Protein AF-A0AAX4NYG5-F1 (afdb_monomer)

Nearest PDB structures (foldseek):
  7kwe-assembly2_D  TM=8.861E-01  e=1.277E-18  Homo sapiens
  7l29-assembly2_D  TM=8.836E-01  e=1.907E-18  Homo sapiens
  7l28-assembly2_C  TM=8.892E-01  e=4.248E-18  Homo sapiens
  7l29-assembly1_A  TM=8.876E-01  e=4.855E-18  Homo sapiens
  7lrc-assembly1_B  TM=8.674E-01  e=3.555E-18  Homo sapiens

Radius of gyration: 40.33 Å; Cα contacts (8 Å, |Δi|>4): 1502; chains: 1; bounding box: 103×117×122 Å

InterPro domains:
  IPR002073 3'5'-cyclic nucleotide phosphodiesterase, catalytic domain [PF00233] (907-1148)
  IPR002073 3'5'-cyclic nucleotide phosphodiesterase, catalytic domain [PS51845] (809-1163)
  IPR003607 HD/PDEase domain [SM00471] (905-1083)
  IPR006059 Bacterial-type extracellular solute-binding protein [PF13416] (176-497)
  IPR023088 3'5'-cyclic nucleotide phosphodiesterase [PR00387] (903-916)
  IPR023088 3'5'-cyclic nucleotide phosphodiesterase [PR00387] (950-965)
  IPR023088 3'5'-cyclic nucleotide phosphodiesterase [PR00387] (977-993)
  IPR023088 3'5'-cyclic nucleotide phosphodiesterase [PR00387] (1065-1078)
  IPR023088 3'5'-cyclic nucleotide phosphodiesterase [PR00387] (1082-1098)
  IPR023174 3'5'-cyclic nucleotide phosphodiesterase, conserved site [PS00126] (950-961)
  IPR036971 3'5'-cyclic nucleotide phosphodiesterase, catalytic domain superfamily [G3DSA:1.10.1300.10] (832-1174)

Mean predicted aligned error: 21.29 Å

Foldseek 3Di:
DDDDDDDDDDDDDDDDDDDDDDDDDDDDDDDDDDDDDDDDDDDDDDDDPDPDPVNVVVVVVVVVLVVVVVVLVVVLVVCCVPLVVVVVVVVCVVCVVPDPPPPPDPDDDDDDDDDDDDDDPPPQQQPQALRDDDDDDDDDQAAEAEEEDEPLQVVLLVVLCVPPNQVSLCVPQVYGYDYDYDHPVCLVVVLVVLLPPPQSPHHFKYKDFQLCCLVCVVVVQFDFCQVVVVSHDVCFVVQFFPLLQQFTAAFLNTGFFFALFFWWKWKKFQQVLCVVVVHDDAQALVSLLVQQVVQAQDDSLPPPGTFFAAAEAQAFVQCNLLSLCQQCLQQAFQPFQLCAQAARLVQRQGLLVQLCVLVSLVSVLSSCCRHPCVPPNHAHLQRSQVCVLSRSHGMYMGIPLSNQLSLQVDDDPVSNVRMFIAHDHFDQWHQDPNSHDTHGADCVRRVQAPPVSTGHAIERASGHITMTGGPNDDPSSNSSVSNSRSNCSGLVRSLSSPLARSRSGHDRGPSLLPPLVDCPDPSVVSNVVRRHDSVNSVRCPVRVSCQSNRRNYYHDQNFPPSCCLSGCVANSVLSSCCSVVVDRSSRSSVRSSVSVVVVCVVSDVLRRSLSRCRSSSHDSDPQPVCVVVVVSVCVSVVSLVVSLVVVVVVVVVCCVVVVPDPPPVVVVVVQCPDLSNLVVVQVVCLVVVHQGDVVSVVVSVCVVDVVDPPPPDDPDPVVVVVVVNVDSVSVVVVVVVVPPVSPPVVPPDDDDDDDDDPPPVVVPPPDPDPVVVVVVVVVVVVVVVVVVPPVCDPVCVVLPDPVVLLVVLVVVLVCLVPPPPHRQPLQDCVNDVLSVCQLPLQRPLVVCCVVSVNLSQLSNLVSQCCDQADFAPGGSVCLCVVLQFQPVLQSVLLSSQQSQFDPPQLALHPSLLSQLLSLLSNCRGVLVLCNLLVDDSLNSVLLSVLSSQLQGNPPLDDLVLCCVVVPVQCVVVVSQLSRLVVSLSNSVSCCVVVVVRRPRCPVPDPVSVVVSSVLSSLQSSLLPPVCQCVLLVVLLVLLVPDPQSLPSAHSVDPVSSSSLSSLSSNCSSPLQQLHAQVRNVSSLVSNLVSLLVNQVVCVVVVHDRDPSNPPVDDDSLVVLLCCLVVHNCSSQVSSCSNRVSSVSSVVSSVVNNVVSVVVVVVVVVVVVVVVVVVD

Structure (mmCIF, N/CA/C/O backbone):
data_AF-A0AAX4NYG5-F1
#
_entry.id   AF-A0AAX4NYG5-F1
#
loop_
_atom_site.group_PDB
_atom_site.id
_atom_site.type_symbol
_atom_site.label_atom_id
_atom_site.label_alt_id
_atom_site.label_comp_id
_atom_site.label_asym_id
_atom_site.label_entity_id
_atom_site.label_seq_id
_atom_site.pdbx_PDB_ins_code
_atom_site.Cartn_x
_atom_site.Cartn_y
_atom_site.Cartn_z
_atom_site.occupancy
_atom_site.B_iso_or_equiv
_atom_site.auth_seq_id
_atom_site.auth_comp_id
_atom_site.auth_asym_id
_atom_site.auth_atom_id
_atom_site.pdbx_PDB_model_num
ATOM 1 N N . MET A 1 1 ? -35.342 -39.589 47.765 1.00 33.12 1 MET A N 1
ATOM 2 C CA . MET A 1 1 ? -35.856 -40.690 46.926 1.00 33.12 1 MET A CA 1
ATOM 3 C C . MET A 1 1 ? -34.761 -40.991 45.912 1.00 33.12 1 MET A C 1
ATOM 5 O O . MET A 1 1 ? -34.612 -40.239 44.966 1.00 33.12 1 MET A O 1
ATOM 9 N N . GLU A 1 2 ? -33.710 -41.704 46.315 1.00 27.30 2 GLU A N 1
ATOM 10 C CA . GLU A 1 2 ? -33.593 -43.172 46.469 1.00 27.30 2 GLU A CA 1
ATOM 11 C C . GLU A 1 2 ? -33.404 -43.911 45.137 1.00 27.30 2 GLU A C 1
ATOM 13 O O . GLU A 1 2 ? -34.274 -43.853 44.276 1.00 27.30 2 GLU A O 1
ATOM 18 N N . GLY A 1 3 ? -32.307 -44.682 45.042 1.00 27.25 3 GLY A N 1
ATOM 19 C CA . GLY A 1 3 ? -32.365 -46.004 44.405 1.00 27.25 3 GLY A CA 1
ATOM 20 C C . GLY A 1 3 ? -31.257 -46.418 43.428 1.00 27.25 3 GLY A C 1
ATOM 21 O O . GLY A 1 3 ? -31.555 -46.655 42.265 1.00 27.25 3 GLY A O 1
ATOM 22 N N . SER A 1 4 ? -30.009 -46.603 43.885 1.00 35.12 4 SER A N 1
ATOM 23 C CA . SER A 1 4 ? -29.026 -47.518 43.242 1.00 35.12 4 SER A CA 1
ATOM 24 C C . SER A 1 4 ? -29.451 -49.005 43.407 1.00 35.12 4 SER A C 1
ATOM 26 O O . SER A 1 4 ? -30.396 -49.243 44.163 1.00 35.12 4 SER A O 1
ATOM 28 N N . PRO A 1 5 ? -28.778 -50.030 42.811 1.00 49.19 5 PRO A N 1
ATOM 29 C CA . PRO A 1 5 ? -27.555 -50.570 43.443 1.00 49.19 5 PRO A CA 1
ATOM 30 C C . PRO A 1 5 ? -26.503 -51.282 42.544 1.00 49.19 5 PRO A C 1
ATOM 32 O O . PRO A 1 5 ? -26.735 -51.684 41.409 1.00 49.19 5 PRO A O 1
ATOM 35 N N . TRP A 1 6 ? -25.333 -51.447 43.172 1.00 27.31 6 TRP A N 1
ATOM 36 C CA . TRP A 1 6 ? -24.097 -52.167 42.821 1.00 27.31 6 TRP A CA 1
ATOM 37 C C . TRP A 1 6 ? -24.224 -53.712 42.753 1.00 27.31 6 TRP A C 1
ATOM 39 O O . TRP A 1 6 ? -25.286 -54.252 43.058 1.00 27.31 6 TRP A O 1
ATOM 49 N N . PRO A 1 7 ? -23.120 -54.449 42.475 1.00 44.34 7 PRO A N 1
ATOM 50 C CA . PRO A 1 7 ? -22.378 -55.069 43.597 1.00 44.34 7 PRO A CA 1
ATOM 51 C C . PRO A 1 7 ? -20.830 -55.002 43.470 1.00 44.34 7 PRO A C 1
ATOM 53 O O . PRO A 1 7 ? -20.280 -55.198 42.395 1.00 44.34 7 PRO A O 1
ATOM 56 N N . GLN A 1 8 ? -20.132 -54.550 44.530 1.00 28.45 8 GLN A N 1
ATOM 57 C CA . GLN A 1 8 ? -19.307 -55.327 45.498 1.00 28.45 8 GLN A CA 1
ATOM 58 C C . GLN A 1 8 ? -17.924 -55.793 44.975 1.00 28.45 8 GLN A C 1
ATOM 60 O O . GLN A 1 8 ? -17.844 -56.428 43.939 1.00 28.45 8 GLN A O 1
ATOM 65 N N . GLY A 1 9 ? -16.791 -55.617 45.667 1.00 26.95 9 GLY A N 1
ATOM 66 C CA . GLY A 1 9 ? -16.506 -55.011 46.968 1.00 26.95 9 GLY A CA 1
ATOM 67 C C . GLY A 1 9 ? -15.127 -55.436 47.520 1.00 26.95 9 GLY A C 1
ATOM 68 O O . GLY A 1 9 ? -14.568 -56.429 47.069 1.00 26.95 9 GLY A O 1
ATOM 69 N N . LYS A 1 10 ? -14.704 -54.719 48.582 1.00 28.62 10 LYS A N 1
ATOM 70 C CA . LYS A 1 10 ? -13.760 -55.095 49.672 1.00 28.62 10 LYS A CA 1
ATOM 71 C C . LYS A 1 10 ? -12.244 -55.100 49.349 1.00 28.62 10 LYS A C 1
ATOM 73 O O . LYS A 1 10 ? -11.841 -55.609 48.322 1.00 28.62 10 LYS A O 1
ATOM 78 N N . SER A 1 11 ? -11.328 -54.632 50.208 1.00 26.50 11 SER A N 1
ATOM 79 C CA . SER A 1 11 ? -11.422 -53.979 51.524 1.00 26.50 11 SER A CA 1
ATOM 80 C C . SER A 1 11 ? -10.050 -53.464 52.010 1.00 26.50 11 SER A C 1
ATOM 82 O O . SER A 1 11 ? -9.072 -54.190 51.896 1.00 26.50 11 SER A O 1
ATOM 84 N N . LEU A 1 12 ? -10.073 -52.294 52.666 1.00 26.70 12 LEU A N 1
ATOM 85 C CA . LEU A 1 12 ? -9.567 -52.003 54.027 1.00 26.70 12 LEU A CA 1
ATOM 86 C C . LEU A 1 12 ? -8.068 -52.123 54.399 1.00 26.70 12 LEU A C 1
ATOM 88 O O . LEU A 1 12 ? -7.486 -53.194 54.295 1.00 26.70 12 LEU A O 1
ATOM 92 N N . VAL A 1 13 ? -7.626 -51.060 55.111 1.00 27.84 13 VAL A N 1
ATOM 93 C CA . VAL A 1 13 ? -6.793 -51.073 56.349 1.00 27.84 13 VAL A CA 1
ATOM 94 C C . VAL A 1 13 ? -5.288 -51.312 56.110 1.00 27.84 13 VAL A C 1
ATOM 96 O O . VAL A 1 13 ? -4.915 -52.215 55.385 1.00 27.84 13 VAL A O 1
ATOM 99 N N . SER A 1 14 ? -4.325 -50.577 56.674 1.00 27.75 14 SER A N 1
ATOM 100 C CA . SER A 1 14 ? -4.292 -49.454 57.618 1.00 27.75 14 SER A CA 1
ATOM 101 C C . SER A 1 14 ? -2.835 -49.004 57.817 1.00 27.75 14 SER A C 1
ATOM 103 O O . SER A 1 14 ? -1.932 -49.823 57.706 1.00 27.75 14 SER A O 1
ATOM 105 N N . GLN A 1 15 ? -2.689 -47.753 58.257 1.00 27.98 15 GLN A N 1
ATOM 106 C CA . GLN A 1 15 ? -1.821 -47.300 59.353 1.00 27.98 15 GLN A CA 1
ATOM 107 C C . GLN A 1 15 ? -0.282 -47.247 59.249 1.00 27.98 15 GLN A C 1
ATOM 109 O O . GLN A 1 15 ? 0.412 -48.183 58.874 1.00 27.98 15 GLN A O 1
ATOM 114 N N . ASP A 1 16 ? 0.162 -46.103 59.780 1.00 30.33 16 ASP A N 1
ATOM 115 C CA . ASP A 1 16 ? 1.321 -45.849 60.634 1.00 30.33 16 ASP A CA 1
ATOM 116 C C . ASP A 1 16 ? 2.679 -45.505 60.005 1.00 30.33 16 ASP A C 1
ATOM 118 O O . ASP A 1 16 ? 3.533 -46.325 59.687 1.00 30.33 16 ASP A O 1
ATOM 122 N N . SER A 1 17 ? 2.849 -44.186 59.872 1.00 27.14 17 SER A N 1
ATOM 123 C CA . SER A 1 17 ? 3.836 -43.365 60.588 1.00 27.14 17 SER A CA 1
ATOM 124 C C . SER A 1 17 ? 5.069 -44.038 61.202 1.00 27.14 17 SER A C 1
ATOM 126 O O . SER A 1 17 ? 4.962 -44.877 62.090 1.00 27.14 17 SER A O 1
ATOM 128 N N . GLY A 1 18 ? 6.211 -43.397 60.943 1.00 25.97 18 GLY A N 1
ATOM 129 C CA . GLY A 1 18 ? 7.112 -43.012 62.030 1.00 25.97 18 GLY A CA 1
ATOM 130 C C . GLY A 1 18 ? 8.468 -43.702 62.036 1.00 25.97 18 GLY A C 1
ATOM 131 O O . GLY A 1 18 ? 8.611 -44.777 62.591 1.00 25.97 18 GLY A O 1
ATOM 132 N N . GLY A 1 19 ? 9.447 -43.006 61.448 1.00 24.98 19 GLY A N 1
ATOM 133 C CA . GLY A 1 19 ? 10.703 -42.592 62.085 1.00 24.98 19 GLY A CA 1
ATOM 134 C C . GLY A 1 19 ? 11.559 -43.612 62.841 1.00 24.98 19 GLY A C 1
ATOM 135 O O . GLY A 1 19 ? 11.108 -44.257 63.778 1.00 24.98 19 GLY A O 1
ATOM 136 N N . GLY A 1 20 ? 12.863 -43.586 62.556 1.00 25.31 20 GLY A N 1
ATOM 137 C CA . GLY A 1 20 ? 13.853 -43.960 63.564 1.00 25.31 20 GLY A CA 1
ATOM 138 C C . GLY A 1 20 ? 15.109 -44.635 63.039 1.00 25.31 20 GLY A C 1
ATOM 139 O O . GLY A 1 20 ? 15.237 -45.843 63.133 1.00 25.31 20 GLY A O 1
ATOM 140 N N . ASP A 1 21 ? 16.030 -43.795 62.581 1.00 26.08 21 ASP A N 1
ATOM 141 C CA . ASP A 1 21 ? 17.422 -43.755 63.034 1.00 26.08 21 ASP A CA 1
ATOM 142 C C . ASP A 1 21 ? 18.448 -44.873 62.741 1.00 26.08 21 ASP A C 1
ATOM 144 O O . ASP A 1 21 ? 18.285 -46.055 63.013 1.00 26.08 21 ASP A O 1
ATOM 148 N N . MET A 1 22 ? 19.612 -44.338 62.357 1.00 26.86 22 MET A N 1
ATOM 149 C CA . MET A 1 22 ? 20.969 -44.705 62.759 1.00 26.86 22 MET A CA 1
ATOM 150 C C . MET A 1 22 ? 21.704 -45.946 62.210 1.00 26.86 22 MET A C 1
ATOM 152 O O . MET A 1 22 ? 21.382 -47.105 62.443 1.00 26.86 22 MET A O 1
ATOM 156 N N . THR A 1 23 ? 22.896 -45.594 61.708 1.00 27.92 23 THR A N 1
ATOM 157 C CA . THR A 1 23 ? 24.212 -46.246 61.843 1.00 27.92 23 THR A CA 1
ATOM 158 C C . THR A 1 23 ? 24.701 -47.244 60.786 1.00 27.92 23 THR A C 1
ATOM 160 O O . THR A 1 23 ? 24.073 -48.238 60.442 1.00 27.92 23 THR A O 1
ATOM 163 N N . SER A 1 24 ? 25.905 -46.902 60.313 1.00 28.52 24 SER A N 1
ATOM 164 C CA . SER A 1 24 ? 26.955 -47.640 59.598 1.00 28.52 24 SER A CA 1
ATOM 165 C C . SER A 1 24 ? 27.147 -49.089 60.090 1.00 28.52 24 SER A C 1
ATOM 167 O O . SER A 1 24 ? 26.791 -49.368 61.235 1.00 28.52 24 SER A O 1
ATOM 169 N N . PRO A 1 25 ? 27.797 -49.996 59.319 1.00 38.81 25 PRO A N 1
ATOM 170 C CA . PRO A 1 25 ? 29.265 -49.935 59.194 1.00 38.81 25 PRO A CA 1
ATOM 171 C C . PRO A 1 25 ? 29.905 -50.471 57.884 1.00 38.81 25 PRO A C 1
ATOM 173 O O . PRO A 1 25 ? 29.374 -51.326 57.186 1.00 38.81 25 PRO A O 1
ATOM 176 N N . GLU A 1 26 ? 31.081 -49.897 57.606 1.00 28.47 26 GLU A N 1
ATOM 177 C CA . GLU A 1 26 ? 32.394 -50.508 57.295 1.00 28.47 26 GLU A CA 1
ATOM 178 C C . GLU A 1 26 ? 32.602 -51.605 56.217 1.00 28.47 26 GLU A C 1
ATOM 180 O O . GLU A 1 26 ? 31.955 -52.644 56.147 1.00 28.47 26 GLU A O 1
ATOM 185 N N . THR A 1 27 ? 33.657 -51.353 55.430 1.00 34.41 27 THR A N 1
ATOM 186 C CA . THR A 1 27 ? 34.448 -52.226 54.529 1.00 34.41 27 THR A CA 1
ATOM 187 C C . THR A 1 27 ? 35.226 -53.327 55.291 1.00 34.41 27 THR A C 1
ATOM 189 O O . THR A 1 27 ? 35.339 -53.184 56.507 1.00 34.41 27 THR A O 1
ATOM 192 N N . PRO A 1 28 ? 35.861 -54.355 54.657 1.00 43.12 28 PRO A N 1
ATOM 193 C CA . PRO A 1 28 ? 37.239 -54.171 54.128 1.00 43.12 28 PRO A CA 1
ATOM 194 C C . PRO A 1 28 ? 37.740 -55.122 52.992 1.00 43.12 28 PRO A C 1
ATOM 196 O O . PRO A 1 28 ? 37.194 -56.193 52.748 1.00 43.12 28 PRO A O 1
ATOM 199 N N . ASP A 1 29 ? 38.872 -54.695 52.399 1.00 29.52 29 ASP A N 1
ATOM 200 C CA . ASP A 1 29 ? 40.092 -55.462 52.038 1.00 29.52 29 ASP A CA 1
ATOM 201 C C . ASP A 1 29 ? 40.161 -56.467 50.866 1.00 29.52 29 ASP A C 1
ATOM 203 O O . ASP A 1 29 ? 39.231 -57.207 50.583 1.00 29.52 29 ASP A O 1
ATOM 207 N N . SER A 1 30 ? 41.299 -56.661 50.177 1.00 30.86 30 SER A N 1
ATOM 208 C CA . SER A 1 30 ? 42.566 -55.919 49.987 1.00 30.86 30 SER A CA 1
ATOM 209 C C . SER A 1 30 ? 43.403 -56.643 48.899 1.00 30.86 30 SER A C 1
ATOM 211 O O . SER A 1 30 ? 43.051 -57.718 48.417 1.00 30.86 30 SER A O 1
ATOM 213 N N . THR A 1 31 ? 44.473 -55.989 48.448 1.00 33.22 31 THR A N 1
ATOM 214 C CA . THR A 1 31 ? 45.391 -56.293 47.327 1.00 33.22 31 THR A CA 1
ATOM 215 C C . THR A 1 31 ? 46.301 -57.525 47.554 1.00 33.22 31 THR A C 1
ATOM 217 O O . THR A 1 31 ? 46.280 -58.102 48.639 1.00 33.22 31 THR A O 1
ATOM 220 N N . PRO A 1 32 ? 47.111 -57.973 46.558 1.00 37.47 32 PRO A N 1
ATOM 221 C CA . PRO A 1 32 ? 48.471 -57.409 46.416 1.00 37.47 32 PRO A CA 1
ATOM 222 C C . PRO A 1 32 ? 49.047 -57.391 44.966 1.00 37.47 32 PRO A C 1
ATOM 224 O O . PRO A 1 32 ? 48.728 -58.233 44.128 1.00 37.47 32 PRO A O 1
ATOM 227 N N . GLY A 1 33 ? 49.953 -56.446 44.664 1.00 28.08 33 GLY A N 1
ATOM 228 C CA . GLY A 1 33 ? 51.009 -56.635 43.636 1.00 28.08 33 GLY A CA 1
ATOM 229 C C . GLY A 1 33 ? 52.183 -57.453 44.221 1.00 28.08 33 GLY A C 1
ATOM 230 O O . GLY A 1 33 ? 52.030 -57.921 4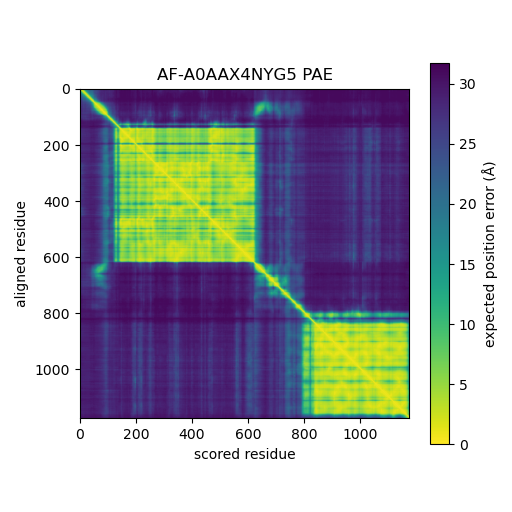5.346 1.00 28.08 33 GLY A O 1
ATOM 231 N N . PRO A 1 34 ? 53.379 -57.600 43.601 1.00 42.94 34 PRO A N 1
ATOM 232 C CA . PRO A 1 34 ? 53.910 -57.026 42.355 1.00 42.94 34 PRO A CA 1
ATOM 233 C C . PRO A 1 34 ? 54.703 -58.057 41.486 1.00 42.94 34 PRO A C 1
ATOM 235 O O . PRO A 1 34 ? 54.733 -59.246 41.778 1.00 42.94 34 PRO A O 1
ATOM 238 N N . GLY A 1 35 ? 55.429 -57.581 40.462 1.00 28.09 35 GLY A N 1
ATOM 239 C CA . GLY A 1 35 ? 56.808 -58.055 40.221 1.00 28.09 35 GLY A CA 1
ATOM 240 C C . GLY A 1 35 ? 57.064 -59.161 39.186 1.00 28.09 35 GLY A C 1
ATOM 241 O O . GLY A 1 35 ? 57.182 -60.327 39.525 1.00 28.09 35 GLY A O 1
ATOM 242 N N . ASP A 1 36 ? 57.218 -58.733 37.935 1.00 30.14 36 ASP A N 1
ATOM 243 C CA . ASP A 1 36 ? 58.339 -58.979 37.008 1.00 30.14 36 ASP A CA 1
ATOM 244 C C . ASP A 1 36 ? 59.074 -60.346 36.888 1.00 30.14 36 ASP A C 1
ATOM 246 O O . ASP A 1 36 ? 59.421 -61.040 37.839 1.00 30.14 36 ASP A O 1
ATOM 250 N N . SER A 1 37 ? 59.508 -60.581 35.645 1.00 29.38 37 SER A N 1
ATOM 251 C CA . SER A 1 37 ? 60.597 -61.450 35.181 1.00 29.38 37 SER A CA 1
ATOM 252 C C . SER A 1 37 ? 60.312 -62.930 34.840 1.00 29.38 37 SER A C 1
ATOM 254 O O . SER A 1 37 ? 60.172 -63.831 35.653 1.00 29.38 37 SER A O 1
ATOM 256 N N . GLY A 1 38 ? 60.405 -63.208 33.535 1.00 28.53 38 GLY A N 1
ATOM 257 C CA . GLY A 1 38 ? 61.610 -63.893 33.066 1.00 28.53 38 GLY A CA 1
ATOM 258 C C . GLY A 1 38 ? 61.659 -65.426 33.094 1.00 28.53 38 GLY A C 1
ATOM 259 O O . GLY A 1 38 ? 62.344 -66.023 33.906 1.00 28.53 38 GLY A O 1
ATOM 260 N N . LYS A 1 39 ? 61.199 -66.001 31.974 1.00 31.00 39 LYS A N 1
ATOM 261 C CA . LYS A 1 39 ? 61.861 -67.075 31.196 1.00 31.00 39 LYS A CA 1
ATOM 262 C C . LYS A 1 39 ? 61.791 -68.543 31.673 1.00 31.00 39 LYS A C 1
ATOM 264 O O . LYS A 1 39 ? 62.552 -68.992 32.510 1.00 31.00 39 LYS A O 1
ATOM 269 N N . ARG A 1 40 ? 61.114 -69.305 30.788 1.00 30.89 40 ARG A N 1
ATOM 270 C CA . ARG A 1 40 ? 61.580 -70.514 30.050 1.00 30.89 40 ARG A CA 1
ATOM 271 C C . ARG A 1 40 ? 61.976 -71.716 30.915 1.00 30.89 40 ARG A C 1
ATOM 273 O O . ARG A 1 40 ? 62.962 -71.678 31.622 1.00 30.89 40 ARG A O 1
ATOM 280 N N . ARG A 1 41 ? 61.424 -72.914 30.733 1.00 32.09 41 ARG A N 1
ATOM 281 C CA . ARG A 1 41 ? 61.380 -73.811 29.545 1.00 32.09 41 ARG A CA 1
ATOM 282 C C . ARG A 1 41 ? 60.914 -75.149 30.189 1.00 32.09 41 ARG A C 1
ATOM 284 O O . ARG A 1 41 ? 61.339 -75.418 31.297 1.00 32.09 41 ARG A O 1
ATOM 291 N N . LYS A 1 42 ? 60.139 -76.088 29.644 1.00 30.39 42 LYS A N 1
ATOM 292 C CA . LYS A 1 42 ? 60.080 -76.708 28.313 1.00 30.39 42 LYS A CA 1
ATOM 293 C C . LYS A 1 42 ? 59.050 -77.865 28.428 1.00 30.39 42 LYS A C 1
ATOM 295 O O . LYS A 1 42 ? 58.868 -78.399 29.514 1.00 30.39 42 LYS A O 1
ATOM 300 N N . LYS A 1 43 ? 58.562 -78.351 27.275 1.00 28.66 43 LYS A N 1
ATOM 301 C CA . LYS A 1 43 ? 58.030 -79.714 27.004 1.00 28.66 43 LYS A CA 1
ATOM 302 C C . LYS A 1 43 ? 56.508 -79.969 27.157 1.00 28.66 43 LYS A C 1
ATOM 304 O O . LYS A 1 43 ? 56.064 -80.622 28.089 1.00 28.66 43 LYS A O 1
ATOM 309 N N . ARG A 1 44 ? 55.736 -79.615 26.116 1.00 34.69 44 ARG A N 1
ATOM 310 C CA . ARG A 1 44 ? 54.696 -80.498 25.530 1.00 34.69 44 ARG A CA 1
ATOM 311 C C . ARG A 1 44 ? 54.276 -80.024 24.124 1.00 34.69 44 ARG A C 1
ATOM 313 O O . ARG A 1 44 ? 53.536 -79.065 23.954 1.00 34.69 44 ARG A O 1
ATOM 320 N N . GLU A 1 45 ? 54.825 -80.694 23.113 1.00 34.59 45 GLU A N 1
ATOM 321 C CA . GLU A 1 45 ? 54.305 -80.807 21.736 1.00 34.59 45 GLU A CA 1
ATOM 322 C C . GLU A 1 45 ? 53.036 -81.693 21.742 1.00 34.59 45 GLU A C 1
ATOM 324 O O . GLU A 1 45 ? 52.879 -82.479 22.668 1.00 34.59 45 GLU A O 1
ATOM 329 N N . ARG A 1 46 ? 52.095 -81.751 20.788 1.00 33.78 46 ARG A N 1
ATOM 330 C CA . ARG A 1 46 ? 51.785 -81.130 19.483 1.00 33.78 46 ARG A CA 1
ATOM 331 C C . ARG A 1 46 ? 50.360 -81.624 19.144 1.00 33.78 46 ARG A C 1
ATOM 333 O O . ARG A 1 46 ? 50.146 -82.831 19.154 1.00 33.78 46 ARG A O 1
ATOM 340 N N . ARG A 1 47 ? 49.433 -80.764 18.705 1.00 31.03 47 ARG A N 1
ATOM 341 C CA . ARG A 1 47 ? 48.503 -81.082 17.594 1.00 31.03 47 ARG A CA 1
ATOM 342 C C . ARG A 1 47 ? 47.889 -79.798 17.037 1.00 31.03 47 ARG A C 1
ATOM 344 O O . ARG A 1 47 ? 47.101 -79.114 17.675 1.00 31.03 47 ARG A O 1
ATOM 351 N N . LYS A 1 48 ? 48.321 -79.483 15.819 1.00 33.28 48 LYS A N 1
ATOM 352 C CA . LYS A 1 48 ? 47.844 -78.407 14.954 1.00 33.28 48 LYS A CA 1
ATOM 353 C C . LYS A 1 48 ? 46.368 -78.647 14.596 1.00 33.28 48 LYS A C 1
ATOM 355 O O . LYS A 1 48 ? 46.071 -79.661 13.972 1.00 33.28 48 LYS A O 1
ATOM 360 N N . LYS A 1 49 ? 45.480 -77.685 14.863 1.00 37.56 49 LYS A N 1
ATOM 361 C CA . LYS A 1 49 ? 44.382 -77.361 13.937 1.00 37.56 49 LYS A CA 1
ATOM 362 C C . LYS A 1 49 ? 44.809 -76.093 13.200 1.00 37.56 49 LYS A C 1
ATOM 364 O O . LYS A 1 49 ? 44.928 -75.032 13.802 1.00 37.56 49 LYS A O 1
ATOM 369 N N . ARG A 1 50 ? 45.154 -76.251 11.919 1.00 35.44 50 ARG A N 1
ATOM 370 C CA . ARG A 1 50 ? 45.428 -75.154 10.981 1.00 35.44 50 ARG A CA 1
ATOM 371 C C . ARG A 1 50 ? 44.193 -74.249 10.943 1.00 35.44 50 ARG A C 1
ATOM 373 O O . ARG A 1 50 ? 43.170 -74.671 10.418 1.00 35.44 50 ARG A O 1
ATOM 380 N N . VAL A 1 51 ? 44.305 -73.030 11.463 1.00 43.41 51 VAL A N 1
ATOM 381 C CA . VAL A 1 51 ? 43.483 -71.916 10.979 1.00 43.41 51 VAL A CA 1
ATOM 382 C C . VAL A 1 51 ? 43.984 -71.652 9.564 1.00 43.41 51 VAL A C 1
ATOM 384 O O . VAL A 1 51 ? 45.169 -71.379 9.364 1.00 43.41 51 VAL A O 1
ATOM 387 N N . THR A 1 52 ? 43.137 -71.870 8.566 1.00 48.81 52 THR A N 1
ATOM 388 C CA . THR A 1 52 ? 43.496 -71.588 7.173 1.00 48.81 52 THR A CA 1
ATOM 389 C C . THR A 1 52 ? 43.644 -70.074 6.989 1.00 48.81 52 THR A C 1
ATOM 391 O O . THR A 1 52 ? 42.987 -69.295 7.678 1.00 48.81 52 THR A O 1
ATOM 394 N N . TRP A 1 53 ? 44.497 -69.630 6.059 1.00 42.22 53 TRP A N 1
ATOM 395 C CA . TRP A 1 53 ? 44.683 -68.199 5.753 1.00 42.22 53 TRP A CA 1
ATOM 396 C C . TRP A 1 53 ? 43.364 -67.476 5.415 1.00 42.22 53 TRP A C 1
ATOM 398 O O . TRP A 1 53 ? 43.224 -66.290 5.699 1.00 42.22 53 TRP A O 1
ATOM 408 N N . GLN A 1 54 ? 42.358 -68.205 4.919 1.00 46.25 54 GLN A N 1
ATOM 409 C CA . GLN A 1 54 ? 40.986 -67.711 4.758 1.00 46.25 54 GLN A CA 1
ATOM 410 C C . GLN A 1 54 ? 40.302 -67.367 6.089 1.00 46.25 54 GLN A C 1
ATOM 412 O O . GLN A 1 54 ? 39.761 -66.277 6.221 1.00 46.25 54 GLN A O 1
ATOM 417 N N . GLN A 1 55 ? 40.379 -68.231 7.106 1.00 45.03 55 GLN A N 1
ATOM 418 C CA . GLN A 1 55 ? 39.725 -67.990 8.401 1.00 45.03 55 GLN A CA 1
ATOM 419 C C . GLN A 1 55 ? 40.333 -66.800 9.161 1.00 45.03 55 GLN A C 1
ATOM 421 O O . GLN A 1 55 ? 39.611 -66.067 9.837 1.00 45.03 55 GLN A O 1
ATOM 426 N N . ALA A 1 56 ? 41.644 -66.573 9.027 1.00 43.62 56 ALA A N 1
ATOM 427 C CA . ALA A 1 56 ? 42.303 -65.383 9.569 1.00 43.62 56 ALA A CA 1
ATOM 428 C C . ALA A 1 56 ? 41.910 -64.105 8.799 1.00 43.62 56 ALA A C 1
ATOM 430 O O . ALA A 1 56 ? 41.687 -63.061 9.414 1.00 43.62 56 ALA A O 1
ATOM 431 N N . GLY A 1 57 ? 41.755 -64.200 7.472 1.00 47.44 57 GLY A N 1
ATOM 432 C CA . GLY A 1 57 ? 41.235 -63.120 6.629 1.00 47.44 57 GLY A CA 1
ATOM 433 C C . GLY A 1 57 ? 39.792 -62.739 6.970 1.00 47.44 57 GLY A C 1
ATOM 434 O O . GLY A 1 57 ? 39.483 -61.554 7.081 1.00 47.44 57 GLY A O 1
ATOM 435 N N . ASP A 1 58 ? 38.929 -63.721 7.227 1.00 47.59 58 ASP A N 1
ATOM 436 C CA . ASP A 1 58 ? 37.520 -63.494 7.565 1.00 47.59 58 ASP A CA 1
ATOM 437 C C . ASP A 1 58 ? 37.350 -62.854 8.950 1.00 47.59 58 ASP A C 1
ATOM 439 O O . ASP A 1 58 ? 36.533 -61.947 9.121 1.00 47.59 58 ASP A O 1
ATOM 443 N N . LEU A 1 59 ? 38.162 -63.252 9.938 1.00 46.69 59 LEU A N 1
ATOM 444 C CA . LEU A 1 59 ? 38.190 -62.626 11.268 1.00 46.69 59 LEU A CA 1
ATOM 445 C C . LEU A 1 59 ? 38.724 -61.185 11.225 1.00 46.69 59 LEU A C 1
ATOM 447 O O . LEU A 1 59 ? 38.163 -60.307 11.883 1.00 46.69 59 LEU A O 1
ATOM 451 N N . ALA A 1 60 ? 39.753 -60.916 10.414 1.00 47.44 60 ALA A N 1
ATOM 452 C CA . ALA A 1 60 ? 40.271 -59.564 10.206 1.00 47.44 60 ALA A CA 1
ATOM 453 C C . ALA A 1 60 ? 39.250 -58.663 9.487 1.00 47.44 60 ALA A C 1
ATOM 455 O O . ALA A 1 60 ? 39.026 -57.526 9.910 1.00 47.44 60 ALA A O 1
ATOM 456 N N . LYS A 1 61 ? 38.556 -59.179 8.461 1.00 48.03 61 LYS A N 1
ATOM 457 C CA . LYS A 1 61 ? 37.453 -58.473 7.784 1.00 48.03 61 LYS A CA 1
ATOM 458 C C . LYS A 1 61 ? 36.295 -58.182 8.744 1.00 48.03 61 LYS A C 1
ATOM 460 O O . LYS A 1 61 ? 35.789 -57.060 8.762 1.00 48.03 61 LYS A O 1
ATOM 465 N N . LYS A 1 62 ? 35.936 -59.140 9.608 1.00 47.19 62 LYS A N 1
ATOM 466 C CA . LYS A 1 62 ? 34.891 -58.990 10.636 1.00 47.19 62 LYS A CA 1
ATOM 467 C C . LYS A 1 62 ? 35.220 -57.882 11.647 1.00 47.19 62 LYS A C 1
ATOM 469 O O . LYS A 1 62 ? 34.374 -57.031 11.912 1.00 47.19 62 LYS A O 1
ATOM 474 N N . ALA A 1 63 ? 36.463 -57.822 12.130 1.00 47.62 63 ALA A N 1
ATOM 475 C CA . ALA A 1 63 ? 36.916 -56.784 13.060 1.00 47.62 63 ALA A CA 1
ATOM 476 C C . ALA A 1 63 ? 36.971 -55.383 12.418 1.00 47.62 63 ALA A C 1
ATOM 478 O O . ALA A 1 63 ? 36.614 -54.392 13.057 1.00 47.62 63 ALA A O 1
ATOM 479 N N . VAL A 1 64 ? 37.377 -55.280 11.145 1.00 48.84 64 VAL A N 1
ATOM 480 C CA . VAL A 1 64 ? 37.413 -54.007 10.395 1.00 48.84 64 VAL A CA 1
ATOM 481 C C . VAL A 1 64 ? 36.003 -53.454 10.157 1.00 48.84 64 VAL A C 1
ATOM 483 O O . VAL A 1 64 ? 35.784 -52.245 10.277 1.00 48.84 64 VAL A O 1
ATOM 486 N N . VAL A 1 65 ? 35.039 -54.329 9.865 1.00 46.53 65 VAL A N 1
ATOM 487 C CA . VAL A 1 65 ? 33.629 -53.967 9.667 1.00 46.5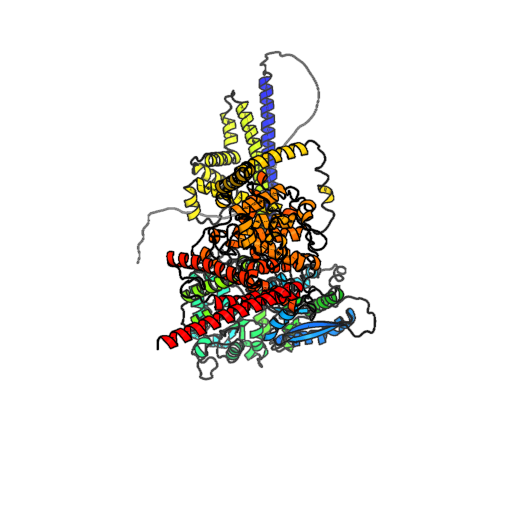3 65 VAL A CA 1
ATOM 488 C C . VAL A 1 65 ? 32.980 -53.539 10.983 1.00 46.53 65 VAL A C 1
ATOM 490 O O . VAL A 1 65 ? 32.374 -52.470 11.025 1.00 46.53 65 VAL A O 1
ATOM 493 N N . GLU A 1 66 ? 33.180 -54.276 12.081 1.00 48.44 66 GLU A N 1
ATOM 494 C CA . GLU A 1 66 ? 32.689 -53.872 13.410 1.00 48.44 66 GLU A CA 1
ATOM 495 C C . GLU A 1 66 ? 33.262 -52.519 13.858 1.00 48.44 66 GLU A C 1
ATOM 497 O O . GLU A 1 66 ? 32.531 -51.686 14.400 1.00 48.44 66 GLU A O 1
ATOM 502 N N . ARG A 1 67 ? 34.545 -52.246 13.575 1.00 50.22 67 ARG A N 1
ATOM 503 C CA . ARG A 1 67 ? 35.169 -50.940 13.855 1.00 50.22 67 ARG A CA 1
ATOM 504 C C . ARG A 1 67 ? 34.547 -49.815 13.030 1.00 50.22 67 ARG A C 1
ATOM 506 O O . ARG A 1 67 ? 34.324 -48.735 13.572 1.00 50.22 67 ARG A O 1
ATOM 513 N N . LYS A 1 68 ? 34.249 -50.051 11.745 1.00 48.62 68 LYS A N 1
ATOM 514 C CA . LYS A 1 68 ? 33.592 -49.072 10.856 1.00 48.62 68 LYS A CA 1
ATOM 515 C C . LYS A 1 68 ? 32.140 -48.809 11.256 1.00 48.62 68 LYS A C 1
ATOM 517 O O . LYS A 1 68 ? 31.738 -47.652 11.291 1.00 48.62 68 LYS A O 1
ATOM 522 N N . VAL A 1 69 ? 31.382 -49.843 11.623 1.00 47.91 69 VAL A N 1
ATOM 523 C CA . VAL A 1 69 ? 29.992 -49.705 12.091 1.00 47.91 69 VAL A CA 1
ATOM 524 C C . VAL A 1 69 ? 29.936 -48.971 13.434 1.00 47.91 69 VAL A C 1
ATOM 526 O O . VAL A 1 69 ? 29.113 -48.072 13.595 1.00 47.91 69 VAL A O 1
ATOM 529 N N . ARG A 1 70 ? 30.847 -49.267 14.375 1.00 50.38 70 ARG A N 1
ATOM 530 C CA . ARG A 1 70 ? 30.970 -48.502 15.630 1.00 50.38 70 ARG A CA 1
ATOM 531 C C . ARG A 1 70 ? 31.385 -47.050 15.392 1.00 50.38 70 ARG A C 1
ATOM 533 O O . ARG A 1 70 ? 30.789 -46.172 16.003 1.00 50.38 70 ARG A O 1
ATOM 540 N N . LYS A 1 71 ? 32.330 -46.780 14.480 1.00 48.25 71 LYS A N 1
ATOM 541 C CA . LYS A 1 71 ? 32.702 -45.405 14.092 1.00 48.25 71 LYS A CA 1
ATOM 542 C C . LYS A 1 71 ? 31.530 -44.645 13.472 1.00 48.25 71 LYS A C 1
ATOM 544 O O . LYS A 1 71 ? 31.319 -43.502 13.840 1.00 48.25 71 LYS A O 1
ATOM 549 N N . ASN A 1 72 ? 30.751 -45.271 12.588 1.00 47.19 72 ASN A N 1
ATOM 550 C CA . ASN A 1 72 ? 29.585 -44.636 11.967 1.00 47.19 72 ASN A CA 1
ATOM 551 C C . ASN A 1 72 ? 28.448 -44.406 12.977 1.00 47.19 72 ASN A C 1
ATOM 553 O O . ASN A 1 72 ? 27.796 -43.371 12.912 1.00 47.19 72 ASN A O 1
ATOM 557 N N . ARG A 1 73 ? 28.238 -45.320 13.940 1.00 47.66 73 ARG A N 1
ATOM 558 C CA . ARG A 1 73 ? 27.324 -45.100 15.076 1.00 47.66 73 ARG A CA 1
ATOM 559 C C . ARG A 1 73 ? 27.793 -43.951 15.964 1.00 47.66 73 ARG A C 1
ATOM 561 O O . ARG A 1 73 ? 26.981 -43.106 16.303 1.00 47.66 73 ARG A O 1
ATOM 568 N N . ALA A 1 74 ? 29.077 -43.904 16.311 1.00 48.91 74 ALA A N 1
ATOM 569 C CA . ALA A 1 74 ? 29.642 -42.828 17.120 1.00 48.91 74 ALA A CA 1
ATOM 570 C C . ALA A 1 74 ? 29.569 -41.476 16.399 1.00 48.91 74 ALA A C 1
ATOM 572 O O . ALA A 1 74 ? 29.240 -40.491 17.035 1.00 48.91 74 ALA A O 1
ATOM 573 N N . LEU A 1 75 ? 29.806 -41.437 15.083 1.00 45.56 75 LEU A N 1
ATOM 574 C CA . LEU A 1 75 ? 29.691 -40.229 14.262 1.00 45.56 75 LEU A CA 1
ATOM 575 C C . LEU A 1 75 ? 28.236 -39.756 14.145 1.00 45.56 75 LEU A C 1
ATOM 577 O O . LEU A 1 75 ? 27.984 -38.565 14.245 1.00 45.56 75 LEU A O 1
ATOM 581 N N . LEU A 1 76 ? 27.279 -40.680 13.996 1.00 45.38 76 LEU A N 1
ATOM 582 C CA . LEU A 1 76 ? 25.848 -40.365 14.018 1.00 45.38 76 LEU A CA 1
ATOM 583 C C . LEU A 1 76 ? 25.423 -39.822 15.390 1.00 45.38 76 LEU A C 1
ATOM 585 O O . LEU A 1 76 ? 24.707 -38.835 15.456 1.00 45.38 76 LEU A O 1
ATOM 589 N N . TRP A 1 77 ? 25.910 -40.426 16.477 1.00 47.59 77 TRP A N 1
ATOM 590 C CA . TRP A 1 77 ? 25.695 -39.921 17.833 1.00 47.59 77 TRP A CA 1
ATOM 591 C C . TRP A 1 77 ? 26.365 -38.568 18.066 1.00 47.59 77 TRP A C 1
ATOM 593 O O . TRP A 1 77 ? 25.769 -37.732 18.718 1.00 47.59 77 TRP A O 1
ATOM 603 N N . LEU A 1 78 ? 27.551 -38.318 17.508 1.00 45.53 78 LEU A N 1
ATOM 604 C CA . LEU A 1 78 ? 28.238 -37.023 17.574 1.00 45.53 78 LEU A CA 1
ATOM 605 C C . LEU A 1 78 ? 27.480 -35.940 16.801 1.00 45.53 78 LEU A C 1
ATOM 607 O O . LEU A 1 78 ? 27.364 -34.825 17.284 1.00 45.53 78 LEU A O 1
ATOM 611 N N . VAL A 1 79 ? 26.923 -36.274 15.635 1.00 46.53 79 VAL A N 1
ATOM 612 C CA . VAL A 1 79 ? 26.050 -35.375 14.867 1.00 46.53 79 VAL A CA 1
ATOM 613 C C . VAL A 1 79 ? 24.751 -35.118 15.635 1.00 46.53 79 VAL A C 1
ATOM 615 O O . VAL A 1 79 ? 24.358 -33.971 15.773 1.00 46.53 79 VAL A O 1
ATOM 618 N N . LEU A 1 80 ? 24.130 -36.140 16.227 1.00 45.69 80 LEU A N 1
ATOM 619 C CA . LEU A 1 80 ? 22.932 -35.972 17.060 1.00 45.69 80 LEU A CA 1
ATOM 620 C C . LEU A 1 80 ? 23.217 -35.247 18.390 1.00 45.69 80 LEU A C 1
ATOM 622 O O . LEU A 1 80 ? 22.347 -34.555 18.890 1.00 45.69 80 LEU A O 1
ATOM 626 N N . LEU A 1 81 ? 24.417 -35.358 18.961 1.00 45.59 81 LEU A N 1
ATOM 627 C CA . LEU A 1 81 ? 24.803 -34.679 20.207 1.00 45.59 81 LEU A CA 1
ATOM 628 C C . LEU A 1 81 ? 25.365 -33.270 19.983 1.00 45.59 81 LEU A C 1
ATOM 630 O O . LEU A 1 81 ? 25.387 -32.492 20.925 1.00 45.59 81 LEU A O 1
ATOM 634 N N . LEU A 1 82 ? 25.829 -32.927 18.778 1.00 42.06 82 LEU A N 1
ATOM 635 C CA . LEU A 1 82 ? 26.315 -31.578 18.459 1.00 42.06 82 LEU A CA 1
ATOM 636 C C . LEU A 1 82 ? 25.274 -30.751 17.709 1.00 42.06 82 LEU A C 1
ATOM 638 O O . LEU A 1 82 ? 25.098 -29.579 18.009 1.00 42.06 82 LEU A O 1
ATOM 642 N N . VAL A 1 83 ? 24.578 -31.342 16.738 1.00 45.84 83 VAL A N 1
ATOM 643 C CA . VAL A 1 83 ? 23.640 -30.613 15.876 1.00 45.84 83 VAL A CA 1
ATOM 644 C C . VAL A 1 83 ? 22.288 -30.477 16.549 1.00 45.84 83 VAL A C 1
ATOM 646 O O . VAL A 1 83 ? 21.707 -29.404 16.482 1.00 45.84 83 VAL A O 1
ATOM 649 N N . LEU A 1 84 ? 21.794 -31.508 17.240 1.00 43.47 84 LEU A N 1
ATOM 650 C CA . LEU A 1 84 ? 20.472 -31.447 17.866 1.00 43.47 84 LEU A CA 1
ATOM 651 C C . LEU A 1 84 ? 20.430 -30.436 19.023 1.00 43.47 84 LEU A C 1
ATOM 653 O O . LEU A 1 84 ? 19.495 -29.651 19.031 1.00 43.47 84 LEU A O 1
ATOM 657 N N . PRO A 1 85 ? 21.434 -30.338 19.921 1.00 42.59 85 PRO A N 1
ATOM 658 C CA . PRO A 1 85 ? 21.452 -29.310 20.961 1.00 42.59 85 PRO A CA 1
ATOM 659 C C . PRO A 1 85 ? 21.731 -27.912 20.426 1.00 42.59 85 PRO A C 1
ATOM 661 O O . PRO A 1 85 ? 21.211 -26.967 20.986 1.00 42.59 85 PRO A O 1
ATOM 664 N N . VAL A 1 86 ? 22.499 -27.754 19.342 1.00 41.06 86 VAL A N 1
ATOM 665 C CA . VAL A 1 86 ? 22.687 -26.443 18.688 1.00 41.06 86 VAL A CA 1
ATOM 666 C C . VAL A 1 86 ? 21.425 -26.024 17.938 1.00 41.06 86 VAL A C 1
ATOM 668 O O . VAL A 1 86 ? 21.074 -24.855 17.961 1.00 41.06 86 VAL A O 1
ATOM 671 N N . SER A 1 87 ? 20.697 -26.966 17.338 1.00 43.19 87 SER A N 1
ATOM 672 C CA . SER A 1 87 ? 19.408 -26.709 16.684 1.00 43.19 87 SER A CA 1
ATOM 673 C C . SER A 1 87 ? 18.316 -26.442 17.711 1.00 43.19 87 SER A C 1
ATOM 675 O O . SER A 1 87 ? 17.545 -25.520 17.516 1.00 43.19 87 SER A O 1
ATOM 677 N N . LEU A 1 88 ? 18.292 -2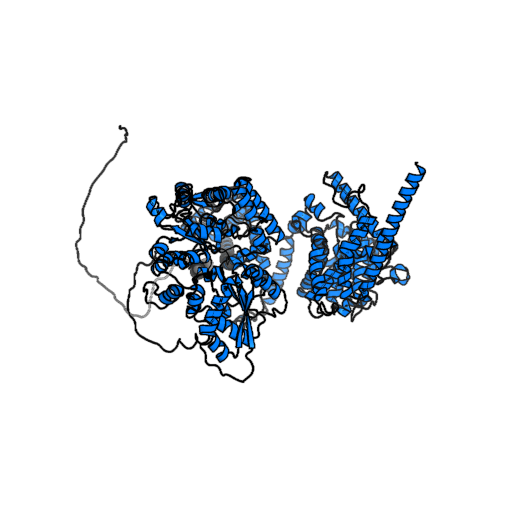7.181 18.826 1.00 41.50 88 LEU A N 1
ATOM 678 C CA . LEU A 1 88 ? 17.440 -26.925 19.989 1.00 41.50 88 LEU A CA 1
ATOM 679 C C . LEU A 1 88 ? 17.848 -25.654 20.721 1.00 41.50 88 LEU A C 1
ATOM 681 O O . LEU A 1 88 ? 16.974 -25.024 21.272 1.00 41.50 88 LEU A O 1
ATOM 685 N N . ALA A 1 89 ? 19.120 -25.255 20.729 1.00 37.97 89 ALA A N 1
ATOM 686 C CA . ALA A 1 89 ? 19.563 -23.989 21.302 1.00 37.97 89 ALA A CA 1
ATOM 687 C C . ALA A 1 89 ? 19.273 -22.823 20.362 1.00 37.97 89 ALA A C 1
ATOM 689 O O . ALA A 1 89 ? 18.959 -21.759 20.853 1.00 37.97 89 ALA A O 1
ATOM 690 N N . LEU A 1 90 ? 19.325 -22.996 19.039 1.00 38.69 90 LEU A N 1
ATOM 691 C CA . LEU A 1 90 ? 18.899 -21.989 18.062 1.00 38.69 90 LEU A CA 1
ATOM 692 C C . LEU A 1 90 ? 17.374 -21.866 18.030 1.00 38.69 90 LEU A C 1
ATOM 694 O O . LEU A 1 90 ? 16.874 -20.751 18.034 1.00 38.69 90 LEU A O 1
ATOM 698 N N . LEU A 1 91 ? 16.643 -22.983 18.104 1.00 37.81 91 LEU A N 1
ATOM 699 C CA . LEU A 1 91 ? 15.197 -23.012 18.323 1.00 37.81 91 LEU A CA 1
ATOM 700 C C . LEU A 1 91 ? 14.853 -22.440 19.694 1.00 37.81 91 LEU A C 1
ATOM 702 O O . LEU A 1 91 ? 14.017 -21.567 19.759 1.00 37.81 91 LEU A O 1
ATOM 706 N N . ALA A 1 92 ? 15.528 -22.819 20.775 1.00 34.47 92 ALA A N 1
ATOM 707 C CA . ALA A 1 92 ? 15.300 -22.243 22.099 1.00 34.47 92 ALA A CA 1
ATOM 708 C C . ALA A 1 92 ? 15.807 -20.806 22.213 1.00 34.47 92 ALA A C 1
ATOM 710 O O . ALA A 1 92 ? 15.366 -20.128 23.116 1.00 34.47 92 ALA A O 1
ATOM 711 N N . ASN A 1 93 ? 16.698 -20.317 21.344 1.00 34.41 93 ASN A N 1
ATOM 712 C CA . ASN A 1 93 ? 17.077 -18.901 21.269 1.00 34.41 93 ASN A CA 1
ATOM 713 C C . ASN A 1 93 ? 16.094 -18.104 20.393 1.00 34.41 93 ASN A C 1
ATOM 715 O O . ASN A 1 93 ? 15.934 -16.911 20.604 1.00 34.41 93 ASN A O 1
ATOM 719 N N . HIS A 1 94 ? 15.403 -18.773 19.464 1.00 37.66 94 HIS A N 1
ATOM 720 C CA . HIS A 1 94 ? 14.302 -18.243 18.652 1.00 37.66 94 HIS A CA 1
ATOM 721 C C . HIS A 1 94 ? 12.953 -18.266 19.405 1.00 37.66 94 HIS A C 1
ATOM 723 O O . HIS A 1 94 ? 12.148 -17.359 19.259 1.00 37.66 94 HIS A O 1
ATOM 729 N N . TYR A 1 95 ? 12.753 -19.253 20.283 1.00 34.91 95 TYR A N 1
ATOM 730 C CA . TYR A 1 95 ? 11.615 -19.430 21.194 1.00 34.91 95 TYR A CA 1
ATOM 731 C C . TYR A 1 95 ? 11.944 -19.012 22.638 1.00 34.91 95 TYR A C 1
ATOM 733 O O . TYR A 1 95 ? 11.131 -19.220 23.536 1.00 34.91 95 TYR A O 1
ATOM 741 N N . LYS A 1 96 ? 13.113 -18.401 22.896 1.00 30.34 96 LYS A N 1
ATOM 742 C CA . LYS A 1 96 ? 13.560 -18.026 24.259 1.00 30.34 96 LYS A CA 1
ATOM 743 C C . LYS A 1 96 ? 12.658 -17.006 24.934 1.00 30.34 96 LYS A C 1
ATOM 745 O O . LYS A 1 96 ? 12.754 -16.823 26.139 1.00 30.34 96 LYS A O 1
ATOM 750 N N . HIS A 1 97 ? 11.797 -16.367 24.152 1.00 35.84 97 HIS A N 1
ATOM 751 C CA . HIS A 1 97 ? 10.806 -15.416 24.624 1.00 35.84 97 HIS A CA 1
ATOM 752 C C . HIS A 1 97 ? 9.392 -16.015 24.751 1.00 35.84 97 HIS A C 1
ATOM 754 O O . HIS A 1 97 ? 8.474 -15.270 25.061 1.00 35.84 97 HIS A O 1
ATOM 760 N N . LYS A 1 98 ? 9.181 -17.327 24.526 1.00 38.22 98 LYS A N 1
ATOM 761 C CA . LYS A 1 98 ? 7.830 -17.934 24.465 1.00 38.22 98 LYS A CA 1
ATOM 762 C C . LYS A 1 98 ? 7.591 -19.162 25.378 1.00 38.22 98 LYS A C 1
ATOM 764 O O . LYS A 1 98 ? 6.619 -19.874 25.169 1.00 38.22 98 LYS A O 1
ATOM 769 N N . LEU A 1 99 ? 8.405 -19.407 26.415 1.00 29.84 99 LEU A N 1
ATOM 770 C CA . LEU A 1 99 ? 8.070 -20.331 27.525 1.00 29.84 99 LEU A CA 1
ATOM 771 C C . LEU A 1 99 ? 8.596 -19.769 28.865 1.00 29.84 99 LEU A C 1
ATOM 773 O O . LEU A 1 99 ? 9.775 -19.410 28.922 1.00 29.84 99 LEU A O 1
ATOM 777 N N . PRO A 1 100 ? 7.790 -19.718 29.947 1.00 30.34 100 PRO A N 1
ATOM 778 C CA . PRO A 1 100 ? 8.262 -19.276 31.254 1.00 30.34 100 PRO A CA 1
ATOM 779 C C . PRO A 1 100 ? 9.222 -20.325 31.824 1.00 30.34 100 PRO A C 1
ATOM 781 O O . PRO A 1 100 ? 8.849 -21.467 32.092 1.00 30.34 100 PRO A O 1
ATOM 784 N N . LEU A 1 101 ? 10.490 -19.952 31.992 1.00 28.58 101 LEU A N 1
ATOM 785 C CA . LEU A 1 101 ? 11.554 -20.834 32.484 1.00 28.58 101 LEU A CA 1
ATOM 786 C C . LEU A 1 101 ? 11.618 -20.928 34.021 1.00 28.58 101 LEU A C 1
ATOM 788 O O . LEU A 1 101 ? 12.614 -21.411 34.555 1.00 28.58 101 LEU A O 1
ATOM 792 N N . ASP A 1 102 ? 10.542 -20.565 34.724 1.00 33.16 102 ASP A N 1
ATOM 793 C CA . ASP A 1 102 ? 10.470 -20.623 36.192 1.00 33.16 102 ASP A CA 1
ATOM 794 C C . ASP A 1 102 ? 9.968 -21.970 36.741 1.00 33.16 102 ASP A C 1
ATOM 796 O O . ASP A 1 102 ? 9.996 -22.204 37.947 1.00 33.16 102 ASP A O 1
ATOM 800 N N . PHE A 1 103 ? 9.584 -22.924 35.884 1.00 33.84 103 PHE A N 1
ATOM 801 C CA . PHE A 1 103 ? 9.054 -24.216 36.349 1.00 33.84 103 PHE A CA 1
ATOM 802 C C . PHE A 1 103 ? 10.106 -25.337 36.520 1.00 33.84 103 PHE A C 1
ATOM 804 O O . PHE A 1 103 ? 9.763 -26.438 36.945 1.00 33.84 103 PHE A O 1
ATOM 811 N N . LEU A 1 104 ? 11.395 -25.106 36.218 1.00 28.30 104 LEU A N 1
ATOM 812 C CA . LEU A 1 104 ? 12.426 -26.170 36.259 1.00 28.30 104 LEU A CA 1
ATOM 813 C C . LEU A 1 104 ? 13.613 -25.940 37.205 1.00 28.30 104 LEU A C 1
ATOM 815 O O . LEU A 1 104 ? 14.395 -26.869 37.415 1.00 28.30 104 LEU A O 1
ATOM 819 N N . TYR A 1 105 ? 13.722 -24.780 37.852 1.00 28.89 105 TYR A N 1
ATOM 820 C CA . TYR A 1 105 ? 14.699 -24.563 38.920 1.00 28.89 105 TYR A CA 1
ATOM 821 C C . TYR A 1 105 ? 14.075 -23.755 40.055 1.00 28.89 105 TYR A C 1
ATOM 823 O O . TYR A 1 105 ? 14.224 -22.544 40.131 1.00 28.89 105 TYR A O 1
ATOM 831 N N . GLY A 1 106 ? 13.412 -24.451 40.980 1.00 33.06 106 GLY A N 1
ATOM 832 C CA . GLY A 1 106 ? 13.075 -23.874 42.276 1.00 33.06 106 GLY A CA 1
ATOM 833 C C . GLY A 1 106 ? 14.354 -23.476 43.007 1.00 33.06 106 GLY A C 1
ATOM 834 O O . GLY A 1 106 ? 15.089 -24.347 43.474 1.00 33.06 106 GLY A O 1
ATOM 835 N N . ARG A 1 107 ? 14.630 -22.173 43.061 1.00 26.56 107 ARG A N 1
ATOM 836 C CA . ARG A 1 107 ? 15.537 -21.507 44.003 1.00 26.56 107 ARG A CA 1
ATOM 837 C C . ARG A 1 107 ? 15.313 -20.003 43.894 1.00 26.56 107 ARG A C 1
ATOM 839 O O . ARG A 1 107 ? 15.767 -19.392 42.933 1.00 26.56 107 ARG A O 1
ATOM 846 N N . ASP A 1 108 ? 14.691 -19.427 44.915 1.00 38.72 108 ASP A N 1
ATOM 847 C CA . ASP A 1 108 ? 14.832 -18.002 45.212 1.00 38.72 108 ASP A CA 1
ATOM 848 C C . ASP A 1 108 ? 16.320 -17.668 45.413 1.00 38.72 108 ASP A C 1
ATOM 850 O O . ASP A 1 108 ? 17.057 -18.454 46.032 1.00 38.72 108 ASP A O 1
ATOM 854 N N . PRO A 1 109 ? 16.783 -16.499 44.946 1.00 26.12 109 PRO A N 1
ATOM 855 C CA . PRO A 1 109 ? 17.839 -15.819 45.682 1.00 26.12 109 PRO A CA 1
ATOM 856 C C . PRO A 1 109 ? 17.579 -14.307 45.861 1.00 26.12 109 PRO A C 1
ATOM 858 O O . PRO A 1 109 ? 16.694 -13.732 45.234 1.00 26.12 109 PRO A O 1
ATOM 861 N N . PRO A 1 110 ? 18.323 -13.665 46.777 1.00 27.95 110 PRO A N 1
ATOM 862 C CA . PRO A 1 110 ? 17.748 -12.783 47.786 1.00 27.95 110 PRO A CA 1
ATOM 863 C C . PRO A 1 110 ? 17.951 -11.283 47.528 1.00 27.95 110 PRO A C 1
ATOM 865 O O . PRO A 1 110 ? 18.786 -10.852 46.738 1.00 27.95 110 PRO A O 1
ATOM 868 N N . LEU A 1 111 ? 17.226 -10.495 48.324 1.00 31.16 111 LEU A N 1
ATOM 869 C CA . LEU A 1 111 ? 17.503 -9.096 48.657 1.00 31.16 111 LEU A CA 1
ATOM 870 C C . LEU A 1 111 ? 18.922 -8.884 49.247 1.00 31.16 111 LEU A C 1
ATOM 872 O O . LEU A 1 111 ? 19.399 -9.716 50.019 1.00 31.16 111 LEU A O 1
ATOM 876 N N . SER A 1 112 ? 19.481 -7.682 49.004 1.00 27.45 112 SER A N 1
ATOM 877 C CA . SER A 1 112 ? 20.697 -7.030 49.578 1.00 27.45 112 SER A CA 1
ATOM 878 C C . SER A 1 112 ? 22.040 -7.413 48.911 1.00 27.45 112 SER A C 1
ATOM 880 O O . SER A 1 112 ? 22.254 -8.569 48.584 1.00 27.45 112 SER A O 1
ATOM 882 N N . HIS A 1 113 ? 23.002 -6.530 48.597 1.00 25.55 113 HIS A N 1
ATOM 883 C CA . HIS A 1 113 ? 23.498 -5.303 49.235 1.00 25.55 113 HIS A CA 1
ATOM 884 C C . HIS A 1 113 ? 24.172 -4.358 48.213 1.00 25.55 113 HIS A C 1
ATOM 886 O O . HIS A 1 113 ? 24.746 -4.790 47.217 1.00 25.55 113 HIS A O 1
ATOM 892 N N . ALA A 1 114 ? 24.153 -3.063 48.529 1.00 26.94 114 ALA A N 1
ATOM 893 C CA . ALA A 1 114 ? 24.854 -1.981 47.840 1.00 26.94 114 ALA A CA 1
ATOM 894 C C . ALA A 1 114 ? 26.390 -1.978 48.053 1.00 26.94 114 ALA A C 1
ATOM 896 O O . ALA A 1 114 ? 26.863 -2.538 49.043 1.00 26.94 114 ALA A O 1
ATOM 897 N N . SER A 1 115 ? 27.100 -1.216 47.186 1.00 24.48 115 SER A N 1
ATOM 898 C CA . SER A 1 115 ? 28.420 -0.530 47.344 1.00 24.48 115 SER A CA 1
ATOM 899 C C . SER A 1 115 ? 29.507 -0.946 46.307 1.00 24.48 115 SER A C 1
ATOM 901 O O . SER A 1 115 ? 29.417 -2.030 45.742 1.00 24.48 115 SER A O 1
ATOM 903 N N . PRO A 1 116 ? 30.528 -0.115 45.980 1.00 38.00 116 PRO A N 1
ATOM 904 C CA . PRO A 1 116 ? 30.443 0.931 44.957 1.00 38.00 116 PRO A CA 1
ATOM 905 C C . PRO A 1 116 ? 31.667 0.919 44.013 1.00 38.00 116 PRO A C 1
ATOM 907 O O . PRO A 1 116 ? 32.790 1.142 44.457 1.00 38.00 116 PRO A O 1
ATOM 910 N N . HIS A 1 117 ? 31.492 0.777 42.701 1.00 28.59 117 HIS A N 1
ATOM 911 C CA . HIS A 1 117 ? 32.534 1.160 41.733 1.00 28.59 117 HIS A CA 1
ATOM 912 C C . HIS A 1 117 ? 31.926 2.063 40.665 1.00 28.59 117 HIS A C 1
ATOM 914 O O . HIS A 1 117 ? 31.415 1.624 39.640 1.00 28.59 117 HIS A O 1
ATOM 920 N N . GLY A 1 118 ? 31.940 3.356 40.992 1.00 32.97 118 GLY A N 1
ATOM 921 C CA . GLY A 1 118 ? 31.663 4.440 40.069 1.00 32.97 118 GLY A CA 1
ATOM 922 C C . GLY A 1 118 ? 32.871 4.800 39.201 1.00 32.97 118 GLY A C 1
ATOM 923 O O . GLY A 1 118 ? 33.988 4.346 39.433 1.00 32.97 118 GLY A O 1
ATOM 924 N N . GLN A 1 119 ? 32.583 5.699 38.256 1.00 30.11 119 GLN A N 1
ATOM 925 C CA . GLN A 1 119 ? 33.501 6.557 37.489 1.00 30.11 119 GLN A CA 1
ATOM 926 C C . GLN A 1 119 ? 34.011 6.126 36.103 1.00 30.11 119 GLN A C 1
ATOM 928 O O . GLN A 1 119 ? 34.902 6.792 35.596 1.00 30.11 119 GLN A O 1
ATOM 933 N N . ALA A 1 120 ? 33.415 5.150 35.407 1.00 27.59 120 ALA A N 1
ATOM 934 C CA . ALA A 1 120 ? 33.806 4.901 34.001 1.00 27.59 120 ALA A CA 1
ATOM 935 C C . ALA A 1 120 ? 32.668 4.831 32.967 1.00 27.59 120 ALA A C 1
ATOM 937 O O . ALA A 1 120 ? 32.947 4.710 31.781 1.00 27.59 120 ALA A O 1
ATOM 938 N N . VAL A 1 121 ? 31.395 4.927 33.370 1.00 31.27 121 VAL A N 1
ATOM 939 C CA . VAL A 1 121 ? 30.256 4.722 32.443 1.00 31.27 121 VAL A CA 1
ATOM 940 C C . VAL A 1 121 ? 29.494 6.020 32.125 1.00 31.27 121 VAL A C 1
ATOM 942 O O . VAL A 1 121 ? 28.625 6.037 31.268 1.00 31.27 121 VAL A O 1
ATOM 945 N N . ARG A 1 122 ? 29.854 7.154 32.744 1.00 29.02 122 ARG A N 1
ATOM 946 C CA . ARG A 1 122 ? 29.114 8.424 32.595 1.00 29.02 122 ARG A CA 1
ATOM 947 C C . ARG A 1 122 ? 29.544 9.297 31.401 1.00 29.02 122 ARG A C 1
ATOM 949 O O . ARG A 1 122 ? 28.955 10.350 31.205 1.00 29.02 122 ARG A O 1
ATOM 956 N N . GLU A 1 123 ? 30.557 8.893 30.630 1.00 29.70 123 GLU A N 1
ATOM 957 C CA . GLU A 1 123 ? 31.135 9.713 29.543 1.00 29.70 123 GLU A CA 1
ATOM 958 C C . GLU A 1 123 ? 30.606 9.393 28.131 1.00 29.70 123 GLU A C 1
ATOM 960 O O . GLU A 1 123 ? 30.872 10.160 27.211 1.00 29.70 123 GLU A O 1
ATOM 965 N N . GLN A 1 124 ? 29.857 8.300 27.921 1.00 34.16 124 GLN A N 1
ATOM 966 C CA . GLN A 1 124 ? 29.346 7.949 26.581 1.00 34.16 124 GLN A CA 1
ATOM 967 C C . GLN A 1 124 ? 27.883 8.345 26.342 1.00 34.16 124 GLN A C 1
ATOM 969 O O . GLN A 1 124 ? 27.532 8.683 25.214 1.00 34.16 124 GLN A O 1
ATOM 974 N N . THR A 1 125 ? 27.044 8.402 27.381 1.00 34.19 125 THR A N 1
ATOM 975 C CA . THR A 1 125 ? 25.650 8.879 27.281 1.00 34.19 125 THR A CA 1
ATOM 976 C C . THR A 1 125 ? 25.562 10.371 26.923 1.00 34.19 125 THR A C 1
ATOM 978 O O . THR A 1 125 ? 24.586 10.826 26.334 1.00 34.19 125 THR A O 1
ATOM 981 N N . THR A 1 126 ? 26.606 11.134 27.248 1.00 42.50 126 THR A N 1
ATOM 982 C CA . THR A 1 126 ? 26.710 12.592 27.099 1.00 42.50 126 THR A CA 1
ATOM 983 C C . THR A 1 126 ? 27.012 13.074 25.674 1.00 42.50 126 THR A C 1
ATOM 985 O O . THR A 1 126 ? 26.877 14.262 25.407 1.00 42.50 126 THR A O 1
ATOM 988 N N . GLN A 1 127 ? 27.380 12.202 24.725 1.00 45.84 127 GLN A N 1
ATOM 989 C CA . GLN A 1 127 ? 27.793 12.660 23.385 1.00 45.84 127 GLN A CA 1
ATOM 990 C C . GLN A 1 127 ? 26.656 12.965 22.392 1.00 45.84 127 GLN A C 1
ATOM 992 O O . GLN A 1 127 ? 26.922 13.641 21.404 1.00 45.84 127 GLN A O 1
ATOM 997 N N . LEU A 1 128 ? 25.420 12.495 22.607 1.00 56.53 128 LEU A N 1
ATOM 998 C CA . LEU A 1 128 ? 24.327 12.639 21.621 1.00 56.53 128 LEU A CA 1
ATOM 999 C C . LEU A 1 128 ? 23.115 13.462 22.090 1.00 56.53 128 LEU A C 1
ATOM 1001 O O . LEU A 1 128 ? 22.333 13.876 21.243 1.00 56.53 128 LEU A O 1
ATOM 1005 N N . GLY A 1 129 ? 22.949 13.710 23.393 1.00 61.69 129 GLY A N 1
ATOM 1006 C CA . GLY A 1 129 ? 21.998 14.707 23.911 1.00 61.69 129 GLY A CA 1
ATOM 1007 C C . GLY A 1 129 ? 22.649 16.088 24.040 1.00 61.69 129 GLY A C 1
ATOM 1008 O O . GLY A 1 129 ? 23.844 16.237 23.784 1.00 61.69 129 GLY A O 1
ATOM 1009 N N . LEU A 1 130 ? 21.909 17.098 24.506 1.00 72.12 130 LEU A N 1
ATOM 1010 C CA . LEU A 1 130 ? 22.409 18.472 24.717 1.00 72.12 130 LEU A CA 1
ATOM 1011 C C . LEU A 1 130 ? 23.462 18.622 25.851 1.00 72.12 130 LEU A C 1
ATOM 1013 O O . LEU A 1 130 ? 23.616 19.685 26.454 1.00 72.12 130 LEU A O 1
ATOM 1017 N N . HIS A 1 131 ? 24.237 17.578 26.147 1.00 58.75 131 HIS A N 1
ATOM 1018 C CA . HIS A 1 131 ? 25.145 17.489 27.292 1.00 58.75 131 HIS A CA 1
ATOM 1019 C C . HIS A 1 131 ? 26.568 17.050 26.904 1.00 58.75 131 HIS A C 1
ATOM 1021 O O . HIS A 1 131 ? 27.158 16.201 27.563 1.00 58.75 131 HIS A O 1
ATOM 1027 N N . GLY A 1 132 ? 27.152 17.660 25.868 1.00 47.84 132 GLY A N 1
ATOM 1028 C CA . GLY A 1 132 ? 28.555 17.460 25.478 1.00 47.84 132 GLY A CA 1
ATOM 1029 C C . GLY A 1 132 ? 29.281 18.784 25.223 1.00 47.84 132 GLY A C 1
ATOM 1030 O O . GLY A 1 132 ? 28.689 19.727 24.707 1.00 47.84 132 GLY A O 1
ATOM 1031 N N . GLU A 1 133 ? 30.562 18.884 25.591 1.00 42.03 133 GLU A N 1
ATOM 1032 C CA . GLU A 1 133 ? 31.396 20.050 25.266 1.00 42.03 133 GLU A CA 1
ATOM 1033 C C . GLU A 1 133 ? 31.924 19.948 23.825 1.00 42.03 133 GLU A C 1
ATOM 1035 O O . GLU A 1 133 ? 32.716 19.060 23.508 1.00 42.03 133 GLU A O 1
ATOM 1040 N N . SER A 1 134 ? 31.535 20.879 22.948 1.00 43.41 134 SER A N 1
ATOM 1041 C CA . SER A 1 134 ? 32.259 21.145 21.699 1.00 43.41 134 SER A CA 1
ATOM 1042 C C . SER A 1 134 ? 32.289 22.645 21.378 1.00 43.41 134 SER A C 1
ATOM 1044 O O . SER A 1 134 ? 31.451 23.425 21.833 1.00 43.41 134 SER A O 1
ATOM 1046 N N . SER A 1 135 ? 33.354 23.052 20.690 1.00 42.72 135 SER A N 1
ATOM 1047 C CA . SER A 1 135 ? 33.859 24.420 20.572 1.00 42.72 135 SER A CA 1
ATOM 1048 C C . SER A 1 135 ? 33.007 25.323 19.677 1.00 42.72 135 SER A C 1
ATOM 1050 O O . SER A 1 135 ? 32.864 25.062 18.485 1.00 42.72 135 SER A O 1
ATOM 1052 N N . ALA A 1 136 ? 32.549 26.443 20.237 1.00 40.12 136 ALA A N 1
ATOM 1053 C CA . ALA A 1 136 ? 31.899 27.526 19.508 1.00 40.12 136 ALA A CA 1
ATOM 1054 C C . ALA A 1 136 ? 32.863 28.235 18.537 1.00 40.12 136 ALA A C 1
ATOM 1056 O O . ALA A 1 136 ? 33.976 28.606 18.921 1.00 40.12 136 ALA A O 1
ATOM 1057 N N . SER A 1 137 ? 32.397 28.523 17.318 1.00 39.97 137 SER A N 1
ATOM 1058 C CA . SER A 1 137 ? 33.013 29.536 16.459 1.00 39.97 137 SER A CA 1
ATOM 1059 C C . SER A 1 137 ? 31.986 30.373 15.688 1.00 39.97 137 SER A C 1
ATOM 1061 O O . SER A 1 137 ? 31.210 29.850 14.896 1.00 39.97 137 SER A O 1
ATOM 1063 N N . ASP A 1 138 ? 32.144 31.681 15.889 1.00 44.44 138 ASP A N 1
ATOM 1064 C CA . ASP A 1 138 ? 31.876 32.829 15.015 1.00 44.44 138 ASP A CA 1
ATOM 1065 C C . ASP A 1 138 ? 30.463 33.444 14.915 1.00 44.44 138 ASP A C 1
ATOM 1067 O O . ASP A 1 138 ? 29.439 32.778 14.790 1.00 44.44 138 ASP A O 1
ATOM 1071 N N . GLY A 1 139 ? 30.446 34.782 14.973 1.00 48.12 139 GLY A N 1
ATOM 1072 C CA . GLY A 1 139 ? 29.301 35.680 15.173 1.00 48.12 139 GLY A CA 1
ATOM 1073 C C . GLY A 1 139 ? 28.366 35.850 13.972 1.00 48.12 139 GLY A C 1
ATOM 1074 O O . GLY A 1 139 ? 27.958 36.970 13.664 1.00 48.12 139 GLY A O 1
ATOM 1075 N N . SER A 1 140 ? 28.018 34.752 13.304 1.00 50.69 140 SER A N 1
ATOM 1076 C CA . SER A 1 140 ? 26.958 34.701 12.291 1.00 50.69 140 SER A CA 1
ATOM 1077 C C . SER A 1 140 ? 25.572 34.529 12.935 1.00 50.69 140 SER A C 1
ATOM 1079 O O . SER A 1 140 ? 25.446 34.066 14.070 1.00 50.69 140 SER A O 1
ATOM 1081 N N . SER A 1 141 ? 24.508 34.942 12.240 1.00 55.88 141 SER A N 1
ATOM 1082 C CA . SER A 1 141 ? 23.131 34.647 12.658 1.00 55.88 141 SER A CA 1
ATOM 1083 C C . SER A 1 141 ? 22.906 33.128 12.685 1.00 55.88 141 SER A C 1
ATOM 1085 O O . SER A 1 141 ? 23.295 32.482 11.714 1.00 55.88 141 SER A O 1
ATOM 1087 N N . PRO A 1 142 ? 22.278 32.560 13.733 1.00 65.88 142 PRO A N 1
ATOM 1088 C CA . PRO A 1 142 ? 22.140 31.113 13.864 1.00 65.88 142 PRO A CA 1
ATOM 1089 C C . PRO A 1 142 ? 21.289 30.520 12.735 1.00 65.88 142 PRO A C 1
ATOM 1091 O O . PRO A 1 142 ? 20.225 31.056 12.413 1.00 65.88 142 PRO A O 1
ATOM 1094 N N . ASP A 1 143 ? 21.737 29.394 12.179 1.00 83.88 143 ASP A N 1
ATOM 1095 C CA . ASP A 1 143 ? 20.986 28.634 11.175 1.00 83.88 143 ASP A CA 1
ATOM 1096 C C . ASP A 1 143 ? 19.703 28.035 11.781 1.00 83.88 143 ASP A C 1
ATOM 1098 O O . ASP A 1 143 ? 19.623 27.747 12.980 1.00 83.88 143 ASP A O 1
ATOM 1102 N N . VAL A 1 144 ? 18.672 27.834 10.956 1.00 91.38 144 VAL A N 1
ATOM 1103 C CA . VAL A 1 144 ? 17.337 27.429 11.428 1.00 91.38 144 VAL A CA 1
ATOM 1104 C C . VAL A 1 144 ? 17.036 25.966 11.099 1.00 91.38 144 VAL A C 1
ATOM 1106 O O . VAL A 1 144 ? 16.955 25.577 9.933 1.00 91.38 144 VAL A O 1
ATOM 1109 N N . LEU A 1 145 ? 16.779 25.166 12.137 1.00 94.06 145 LEU A N 1
ATOM 1110 C CA . LEU A 1 145 ? 16.152 23.851 12.034 1.00 94.06 145 LEU A CA 1
ATOM 1111 C C . LEU A 1 145 ? 14.632 24.017 12.018 1.00 94.06 145 LEU A C 1
ATOM 1113 O O . LEU A 1 145 ? 14.033 24.508 12.967 1.00 94.06 145 LEU A O 1
ATOM 1117 N N . ARG A 1 146 ? 13.999 23.583 10.933 1.00 95.06 146 ARG A N 1
ATOM 1118 C CA . ARG A 1 146 ? 12.542 23.661 10.748 1.00 95.06 146 ARG A CA 1
ATOM 1119 C C . ARG A 1 146 ? 11.861 22.357 11.138 1.00 95.06 146 ARG A C 1
ATOM 1121 O O . ARG A 1 146 ? 12.195 21.311 10.570 1.00 95.06 146 ARG A O 1
ATOM 1128 N N . MET A 1 147 ? 10.890 22.445 12.044 1.00 96.06 147 MET A N 1
ATOM 1129 C CA . MET A 1 147 ? 10.062 21.332 12.496 1.00 96.06 147 MET A CA 1
ATOM 1130 C C . MET A 1 147 ? 8.596 21.542 12.105 1.00 96.06 147 MET A C 1
ATOM 1132 O O . MET A 1 147 ? 8.008 22.560 12.459 1.00 96.06 147 MET A O 1
ATOM 1136 N N . LEU A 1 148 ? 7.999 20.573 11.408 1.00 96.19 148 LEU A N 1
ATOM 1137 C CA . LEU A 1 148 ? 6.564 20.572 11.107 1.00 96.19 148 LEU A CA 1
ATOM 1138 C C . LEU A 1 148 ? 5.775 19.970 12.279 1.00 96.19 148 LEU A C 1
ATOM 1140 O O . LEU A 1 148 ? 6.001 18.808 12.642 1.00 96.19 148 LEU A O 1
ATOM 1144 N N . VAL A 1 149 ? 4.840 20.738 12.845 1.00 95.06 149 VAL A N 1
ATOM 1145 C CA . VAL A 1 149 ? 4.002 20.317 13.986 1.00 95.06 149 VAL A CA 1
ATOM 1146 C C . VAL A 1 149 ? 2.554 20.758 13.781 1.00 95.06 149 VAL A C 1
ATOM 1148 O O . VAL A 1 149 ? 2.334 21.893 13.357 1.00 95.06 149 VAL A O 1
ATOM 1151 N N . PRO A 1 150 ? 1.543 19.917 14.055 1.00 94.00 150 PRO A N 1
ATOM 1152 C CA . PRO A 1 150 ? 0.164 20.374 14.014 1.00 94.00 150 PRO A CA 1
ATOM 1153 C C . PRO A 1 150 ? -0.152 21.289 15.210 1.00 94.00 150 PRO A C 1
ATOM 1155 O O . PRO A 1 150 ? 0.446 21.188 16.284 1.00 94.00 150 PRO A O 1
ATOM 1158 N N . ASP A 1 151 ? -1.110 22.186 15.021 1.00 91.75 151 ASP A N 1
ATOM 1159 C CA . ASP A 1 151 ? -1.558 23.194 15.988 1.00 91.75 151 ASP A CA 1
ATOM 1160 C C . ASP A 1 151 ? -1.937 22.631 17.360 1.00 91.75 151 ASP A C 1
ATOM 1162 O O . ASP A 1 151 ? -1.561 23.214 18.377 1.00 91.75 151 ASP A O 1
ATOM 1166 N N . VAL A 1 152 ? -2.583 21.466 17.395 1.00 86.62 152 VAL A N 1
ATOM 1167 C CA . VAL A 1 152 ? -2.981 20.779 18.636 1.00 86.62 152 VAL A CA 1
ATOM 1168 C C . VAL A 1 152 ? -1.807 20.385 19.545 1.00 86.62 152 VAL A C 1
ATOM 1170 O O . VAL A 1 152 ? -1.990 20.278 20.756 1.00 86.62 152 VAL A O 1
ATOM 1173 N N . PHE A 1 153 ? -0.596 20.206 18.999 1.00 88.50 153 PHE A N 1
ATOM 1174 C CA . PHE A 1 153 ? 0.598 19.825 19.771 1.00 88.50 153 PHE A CA 1
ATOM 1175 C C . PHE A 1 153 ? 1.628 20.953 19.878 1.00 88.50 153 PHE A C 1
ATOM 1177 O O . PHE A 1 153 ? 2.438 20.965 20.805 1.00 88.50 153 PHE A O 1
ATOM 1184 N N . ALA A 1 154 ? 1.604 21.914 18.951 1.00 91.44 154 ALA A N 1
ATOM 1185 C CA . ALA A 1 154 ? 2.660 22.904 18.764 1.00 91.44 154 ALA A CA 1
ATOM 1186 C C . ALA A 1 154 ? 3.061 23.645 20.043 1.00 91.44 154 ALA A C 1
ATOM 1188 O O . ALA A 1 154 ? 4.249 23.840 20.296 1.00 91.44 154 ALA A O 1
ATOM 1189 N N . GLU A 1 155 ? 2.095 24.041 20.869 1.00 89.88 155 GLU A N 1
ATOM 1190 C CA . GLU A 1 155 ? 2.393 24.827 22.062 1.00 89.88 155 GLU A CA 1
ATOM 1191 C C . GLU A 1 155 ? 3.147 24.022 23.136 1.00 89.88 155 GLU A C 1
ATOM 1193 O O . GLU A 1 155 ? 4.049 24.575 23.764 1.00 89.88 155 GLU A O 1
ATOM 1198 N N . SER A 1 156 ? 2.886 22.716 23.281 1.00 89.12 156 SER A N 1
ATOM 1199 C CA . SER A 1 156 ? 3.620 21.865 24.233 1.00 89.12 156 SER A CA 1
ATOM 1200 C C . SER A 1 156 ? 5.083 21.702 23.805 1.00 89.12 156 SER A C 1
ATOM 1202 O O . SER A 1 156 ? 5.995 21.883 24.611 1.00 89.12 156 SER A O 1
ATOM 1204 N N . PHE A 1 157 ? 5.319 21.497 22.505 1.00 92.94 157 PHE A N 1
ATOM 1205 C CA . PHE A 1 157 ? 6.664 21.455 21.921 1.00 92.94 157 PHE A CA 1
ATOM 1206 C C . PHE A 1 157 ? 7.407 22.790 22.085 1.00 92.94 157 PHE A C 1
ATOM 1208 O O . PHE A 1 157 ? 8.563 22.827 22.510 1.00 92.94 157 PHE A O 1
ATOM 1215 N N . GLN A 1 158 ? 6.738 23.902 21.771 1.00 93.56 158 GLN A N 1
ATOM 1216 C CA . GLN A 1 158 ? 7.311 25.243 21.867 1.00 93.56 158 GLN A CA 1
ATOM 1217 C C . GLN A 1 158 ? 7.615 25.652 23.311 1.00 93.56 158 GLN A C 1
ATOM 1219 O O . GLN A 1 158 ? 8.602 26.355 23.532 1.00 93.56 158 GLN A O 1
ATOM 1224 N N . ARG A 1 159 ? 6.787 25.239 24.282 1.00 90.06 159 ARG A N 1
ATOM 1225 C CA . ARG A 1 159 ? 6.998 25.478 25.718 1.00 90.06 159 ARG A CA 1
ATOM 1226 C C . ARG A 1 159 ? 8.290 24.814 26.181 1.00 90.06 159 ARG A C 1
ATOM 1228 O O . ARG A 1 159 ? 9.190 25.509 26.639 1.00 90.06 159 ARG A O 1
ATOM 1235 N N . VAL A 1 160 ? 8.436 23.505 25.963 1.00 91.81 160 VAL A N 1
ATOM 1236 C CA . VAL A 1 160 ? 9.646 22.768 26.374 1.00 91.81 160 VAL A CA 1
ATOM 1237 C C . VAL A 1 160 ? 10.890 23.289 25.660 1.00 91.81 160 VAL A C 1
ATOM 1239 O O . VAL A 1 160 ? 11.920 23.510 26.298 1.00 91.81 160 VAL A O 1
ATOM 1242 N N . TYR A 1 161 ? 10.794 23.578 24.359 1.00 94.62 161 TYR A N 1
ATOM 1243 C CA . TYR A 1 161 ? 11.910 24.183 23.638 1.00 94.62 161 TYR A CA 1
ATOM 1244 C C . TYR A 1 161 ? 12.327 25.525 24.247 1.00 94.62 161 TYR A C 1
ATOM 1246 O O . TYR A 1 161 ? 13.502 25.719 24.542 1.00 94.62 161 TYR A O 1
ATOM 1254 N N . ARG A 1 162 ? 11.381 26.444 24.460 1.00 93.75 162 ARG A N 1
ATOM 1255 C CA . ARG A 1 162 ? 11.662 27.788 24.980 1.00 93.75 162 ARG A CA 1
ATOM 1256 C C . ARG A 1 162 ? 12.235 27.757 26.392 1.00 93.75 162 ARG A C 1
ATOM 1258 O O . ARG A 1 162 ? 13.192 28.479 26.660 1.00 93.75 162 ARG A O 1
ATOM 1265 N N . ASP A 1 163 ? 11.641 26.948 27.261 1.00 90.12 163 ASP A N 1
ATOM 1266 C CA . ASP A 1 163 ? 11.916 26.981 28.695 1.00 90.12 163 ASP A CA 1
ATOM 1267 C C . ASP A 1 163 ? 13.176 26.185 29.055 1.00 90.12 163 ASP A C 1
ATOM 1269 O O . ASP A 1 163 ? 13.852 26.527 30.025 1.00 90.12 163 ASP A O 1
ATOM 1273 N N . LYS A 1 164 ? 13.507 25.147 28.272 1.00 90.00 164 LYS A N 1
ATOM 1274 C CA . LYS A 1 164 ? 14.595 24.218 28.600 1.00 90.00 164 LYS A CA 1
ATOM 1275 C C . LYS A 1 164 ? 15.678 24.087 27.528 1.00 90.00 164 LYS A C 1
ATOM 1277 O O . LYS A 1 164 ? 16.856 24.120 27.857 1.00 90.00 164 LYS A O 1
ATOM 1282 N N . LEU A 1 165 ? 15.314 23.965 26.248 1.00 93.50 165 LEU A N 1
ATOM 1283 C CA . LEU A 1 165 ? 16.248 23.464 25.221 1.00 93.50 165 LEU A CA 1
ATOM 1284 C C . LEU A 1 165 ? 16.877 24.555 24.335 1.00 93.50 165 LEU A C 1
ATOM 1286 O O . LEU A 1 165 ? 17.944 24.351 23.757 1.00 93.50 165 LEU A O 1
ATOM 1290 N N . ALA A 1 166 ? 16.245 25.724 24.201 1.00 92.81 166 ALA A N 1
ATOM 1291 C CA . ALA A 1 166 ? 16.647 26.753 23.239 1.00 92.81 166 ALA A CA 1
ATOM 1292 C C . ALA A 1 166 ? 18.060 27.296 23.493 1.00 92.81 166 ALA A C 1
ATOM 1294 O O . ALA A 1 166 ? 18.815 27.527 22.544 1.00 92.81 166 ALA A O 1
ATOM 1295 N N . GLY A 1 167 ? 18.421 27.480 24.767 1.00 90.00 167 GLY A N 1
ATOM 1296 C CA . GLY A 1 167 ? 19.754 27.930 25.165 1.00 90.00 167 GLY A CA 1
ATOM 1297 C C . GLY A 1 167 ? 20.841 26.937 24.760 1.00 90.00 167 GLY A C 1
ATOM 1298 O O . GLY A 1 167 ? 21.860 27.339 24.197 1.00 90.00 167 GLY A O 1
ATOM 1299 N N . ASP A 1 168 ? 20.595 25.646 24.975 1.00 89.00 168 ASP A N 1
ATOM 1300 C CA . ASP A 1 168 ? 21.556 24.590 24.675 1.00 89.00 168 ASP A CA 1
ATOM 1301 C C . ASP A 1 168 ? 21.708 24.336 23.178 1.00 89.00 168 ASP A C 1
ATOM 1303 O O . ASP A 1 168 ? 22.837 24.276 22.694 1.00 89.00 168 ASP A O 1
ATOM 1307 N N . VAL A 1 169 ? 20.611 24.301 22.413 1.00 90.12 169 VAL A N 1
ATOM 1308 C CA . VAL A 1 169 ? 20.679 24.168 20.945 1.00 90.12 169 VAL A CA 1
ATOM 1309 C C . VAL A 1 169 ? 21.483 25.320 20.330 1.00 90.12 169 VAL A C 1
ATOM 1311 O O . VAL A 1 169 ? 22.332 25.101 19.461 1.00 90.12 169 VAL A O 1
ATOM 1314 N N . ARG A 1 170 ? 21.275 26.551 20.818 1.00 89.38 170 ARG A N 1
ATOM 1315 C CA . ARG A 1 170 ? 22.023 27.724 20.350 1.00 89.38 170 ARG A CA 1
ATOM 1316 C C . ARG A 1 170 ? 23.495 27.664 20.747 1.00 89.38 170 ARG A C 1
ATOM 1318 O O . ARG A 1 170 ? 24.352 27.993 19.934 1.00 89.38 170 ARG A O 1
ATOM 1325 N N . ARG A 1 171 ? 23.790 27.268 21.985 1.00 88.06 171 ARG A N 1
ATOM 1326 C CA . ARG A 1 171 ? 25.154 27.207 22.524 1.00 88.06 171 ARG A CA 1
ATOM 1327 C C . ARG A 1 171 ? 25.997 26.113 21.865 1.00 88.06 171 ARG A C 1
ATOM 1329 O O . ARG A 1 171 ? 27.163 26.365 21.586 1.00 88.06 171 ARG A O 1
ATOM 1336 N N . LEU A 1 172 ? 25.422 24.930 21.643 1.00 85.62 172 LEU A N 1
ATOM 1337 C CA . LEU A 1 172 ? 26.147 23.744 21.176 1.00 85.62 172 LEU A CA 1
ATOM 1338 C C . LEU A 1 172 ? 26.254 23.657 19.656 1.00 85.62 172 LEU A C 1
ATOM 1340 O O . LEU A 1 172 ? 27.281 23.220 19.149 1.00 85.62 172 LEU A O 1
ATOM 1344 N N . TYR A 1 173 ? 25.216 24.086 18.935 1.00 87.50 173 TYR A N 1
ATOM 1345 C CA . TYR A 1 173 ? 25.134 23.893 17.485 1.00 87.50 173 TYR A CA 1
ATOM 1346 C C . TYR A 1 173 ? 25.051 25.199 16.692 1.00 87.50 173 TYR A C 1
ATOM 1348 O O . TYR A 1 173 ? 24.971 25.147 15.470 1.00 87.50 173 TYR A O 1
ATOM 1356 N N . ASN A 1 174 ? 25.030 26.365 17.354 1.00 89.56 174 ASN A N 1
ATOM 1357 C CA . ASN A 1 174 ? 24.756 27.666 16.728 1.00 89.56 174 ASN A CA 1
ATOM 1358 C C . ASN A 1 174 ? 23.487 27.655 15.847 1.00 89.56 174 ASN A C 1
ATOM 1360 O O . ASN A 1 174 ? 23.439 28.261 14.776 1.00 89.56 174 ASN A O 1
ATOM 1364 N N . LYS A 1 175 ? 22.449 26.937 16.298 1.00 91.56 175 LYS A N 1
ATOM 1365 C CA . LYS A 1 175 ? 21.171 26.788 15.589 1.00 91.56 175 LYS A CA 1
ATOM 1366 C C . LYS A 1 175 ? 19.991 27.229 16.446 1.00 91.56 175 LYS A C 1
ATOM 1368 O O . LYS A 1 175 ? 20.083 27.344 17.668 1.00 91.56 175 LYS A O 1
ATOM 1373 N N . THR A 1 176 ? 18.860 27.469 15.796 1.00 94.69 176 THR A N 1
ATOM 1374 C CA . THR A 1 176 ? 17.553 27.667 16.444 1.00 94.69 176 THR A CA 1
ATOM 1375 C C . THR A 1 176 ? 16.519 26.727 15.837 1.00 94.69 176 THR A C 1
ATOM 1377 O O . THR A 1 176 ? 16.694 26.278 14.706 1.00 94.69 176 THR A O 1
ATOM 1380 N N . VAL A 1 177 ? 15.462 26.400 16.585 1.00 95.31 177 VAL A N 1
ATOM 1381 C CA . VAL A 1 177 ? 14.356 25.567 16.095 1.00 95.31 177 VAL A CA 1
ATOM 1382 C C . VAL A 1 177 ? 13.154 26.460 15.803 1.00 95.31 177 VAL A C 1
ATOM 1384 O O . VAL A 1 177 ? 12.658 27.155 16.689 1.00 95.31 177 VAL A O 1
ATOM 1387 N N . GLU A 1 178 ? 12.691 26.441 14.557 1.00 95.56 178 GLU A N 1
ATOM 1388 C CA . GLU A 1 178 ? 11.464 27.099 14.109 1.00 95.56 178 GLU A CA 1
ATOM 1389 C C . GLU A 1 178 ? 10.372 26.040 13.920 1.00 95.56 178 GLU A C 1
ATOM 1391 O O . GLU A 1 178 ? 10.563 25.046 13.215 1.00 95.56 178 GLU A O 1
ATOM 1396 N N . PHE A 1 179 ? 9.227 26.256 14.566 1.00 96.38 179 PHE A N 1
ATOM 1397 C CA . PHE A 1 179 ? 8.067 25.375 14.477 1.00 96.38 179 PHE A CA 1
ATOM 1398 C C . PHE A 1 179 ? 7.100 25.914 13.422 1.00 96.38 179 PHE A C 1
ATOM 1400 O O . PHE A 1 179 ? 6.426 26.919 13.652 1.00 96.38 179 PHE A O 1
ATOM 1407 N N . ASP A 1 180 ? 7.001 25.228 12.288 1.00 95.56 180 ASP A N 1
ATOM 1408 C CA . ASP A 1 180 ? 5.973 25.495 11.286 1.00 95.56 180 ASP A CA 1
ATOM 1409 C C . ASP A 1 180 ? 4.686 24.802 11.742 1.00 95.56 180 ASP A C 1
ATOM 1411 O O . ASP A 1 180 ? 4.543 23.579 11.638 1.00 95.56 180 ASP A O 1
ATOM 1415 N N . VAL A 1 181 ? 3.762 25.604 12.268 1.00 96.50 181 VAL A N 1
ATOM 1416 C CA . VAL A 1 181 ? 2.480 25.126 12.786 1.00 96.50 181 VAL A CA 1
ATOM 1417 C C . VAL A 1 181 ? 1.459 25.010 11.660 1.00 96.50 181 VAL A C 1
ATOM 1419 O O . VAL A 1 181 ? 1.265 25.956 10.893 1.00 96.50 181 VAL A O 1
ATOM 1422 N N . VAL A 1 182 ? 0.784 23.865 11.572 1.00 95.44 182 VAL A N 1
ATOM 1423 C CA . VAL A 1 182 ? -0.274 23.617 10.581 1.00 95.44 182 VAL A CA 1
ATOM 1424 C C . VAL A 1 182 ? -1.571 23.155 11.240 1.00 95.44 182 VAL A C 1
ATOM 1426 O O . VAL A 1 182 ? -1.509 22.472 12.256 1.00 95.44 182 VAL A O 1
ATOM 1429 N N . PRO A 1 183 ? -2.746 23.471 10.671 1.00 94.25 183 PRO A N 1
ATOM 1430 C CA . PRO A 1 183 ? -4.003 22.889 11.133 1.00 94.25 183 PRO A CA 1
ATOM 1431 C C . PRO A 1 183 ? -3.955 21.355 11.126 1.00 94.25 183 PRO A C 1
ATOM 1433 O O . PRO A 1 183 ? -3.437 20.767 10.168 1.00 94.25 183 PRO A O 1
ATOM 1436 N N . PHE A 1 184 ? -4.488 20.712 12.167 1.00 86.94 184 PHE A N 1
ATOM 1437 C CA . PHE A 1 184 ? -4.485 19.250 12.312 1.00 86.94 184 PHE A CA 1
ATOM 1438 C C . PHE A 1 184 ? -5.042 18.507 11.079 1.00 86.94 184 PHE A C 1
ATOM 1440 O O . PHE A 1 184 ? -4.448 17.532 10.619 1.00 86.94 184 PHE A O 1
ATOM 1447 N N . ASP A 1 185 ? -6.113 19.013 10.464 1.00 84.06 185 ASP A N 1
ATOM 1448 C CA . ASP A 1 185 ? -6.730 18.460 9.246 1.00 84.06 185 ASP A CA 1
ATOM 1449 C C . ASP A 1 185 ? -5.823 18.553 8.000 1.00 84.06 185 ASP A C 1
ATOM 1451 O O . ASP A 1 185 ? -5.904 17.724 7.092 1.00 84.06 185 ASP A O 1
ATOM 1455 N N . LYS A 1 186 ? -4.909 19.530 7.968 1.00 89.88 186 LYS A N 1
ATOM 1456 C CA . LYS A 1 186 ? -3.930 19.744 6.885 1.00 89.88 186 LYS A CA 1
ATOM 1457 C C . LYS A 1 186 ? -2.571 19.114 7.154 1.00 89.88 186 LYS A C 1
ATOM 1459 O O . LYS A 1 186 ? -1.686 19.171 6.292 1.00 89.88 186 LYS A O 1
ATOM 1464 N N . TRP A 1 187 ? -2.370 18.532 8.330 1.00 91.69 187 TRP A N 1
ATOM 1465 C CA . TRP A 1 187 ? -1.082 17.994 8.748 1.00 91.69 187 TRP A CA 1
ATOM 1466 C C . TRP A 1 187 ? -0.588 16.903 7.796 1.00 91.69 187 TRP A C 1
ATOM 1468 O O . TRP A 1 187 ? 0.506 17.013 7.241 1.00 91.69 187 TRP A O 1
ATOM 1478 N N . LYS A 1 188 ? -1.429 15.902 7.506 1.00 87.12 188 LYS A N 1
ATOM 1479 C CA . LYS A 1 188 ? -1.076 14.792 6.607 1.00 87.12 188 LYS A CA 1
ATOM 1480 C C . LYS A 1 188 ? -0.755 15.264 5.194 1.00 87.12 188 LYS A C 1
ATOM 1482 O O . LYS A 1 188 ? 0.245 14.838 4.619 1.00 87.12 188 LYS A O 1
ATOM 1487 N N . THR A 1 189 ? -1.594 16.132 4.625 1.00 88.31 189 THR A N 1
ATOM 1488 C CA . THR A 1 189 ? -1.407 16.630 3.257 1.00 88.31 189 THR A CA 1
ATOM 1489 C C . THR A 1 189 ? -0.140 17.468 3.150 1.00 88.31 189 THR A C 1
ATOM 1491 O O . THR A 1 189 ? 0.631 17.257 2.220 1.00 88.31 189 THR A O 1
ATOM 1494 N N . THR A 1 190 ? 0.140 18.327 4.136 1.00 90.31 190 THR A N 1
ATOM 1495 C CA . THR A 1 190 ? 1.364 19.144 4.165 1.00 90.31 190 THR A CA 1
ATOM 1496 C C . THR A 1 190 ? 2.616 18.273 4.263 1.00 90.31 190 THR A C 1
ATOM 1498 O O . THR A 1 190 ? 3.554 18.455 3.486 1.00 90.31 190 THR A O 1
ATOM 1501 N N . THR A 1 191 ? 2.611 17.279 5.158 1.00 90.25 191 THR A N 1
ATOM 1502 C CA . THR A 1 191 ? 3.706 16.305 5.290 1.00 90.25 191 THR A CA 1
ATOM 1503 C C . THR A 1 191 ? 3.938 15.560 3.973 1.00 90.25 191 THR A C 1
ATOM 1505 O O . THR A 1 191 ? 5.062 15.493 3.480 1.00 90.25 191 THR A O 1
ATOM 1508 N N . GLN A 1 192 ? 2.872 15.052 3.344 1.00 85.75 192 GLN A N 1
ATOM 1509 C CA . GLN A 1 192 ? 2.963 14.341 2.066 1.00 85.75 192 GLN A CA 1
ATOM 1510 C C . GLN A 1 192 ? 3.437 15.234 0.914 1.00 85.75 192 GLN A C 1
ATOM 1512 O O . GLN A 1 192 ? 4.160 14.767 0.037 1.00 85.75 192 GLN A O 1
ATOM 1517 N N . GLU A 1 193 ? 3.018 16.497 0.869 1.00 85.75 193 GLU A N 1
ATOM 1518 C CA . GLU A 1 193 ? 3.434 17.446 -0.164 1.00 85.75 193 GLU A CA 1
ATOM 1519 C C . GLU A 1 193 ? 4.923 17.773 -0.089 1.00 85.75 193 GLU A C 1
ATOM 1521 O O . GLU A 1 193 ? 5.570 17.858 -1.136 1.00 85.75 193 GLU A O 1
ATOM 1526 N N . ASP A 1 194 ? 5.479 17.924 1.116 1.00 84.69 194 ASP A N 1
ATOM 1527 C CA . ASP A 1 194 ? 6.917 18.146 1.260 1.00 84.69 194 ASP A CA 1
ATOM 1528 C C . ASP A 1 194 ? 7.717 16.879 0.940 1.00 84.69 194 ASP A C 1
ATOM 1530 O O . ASP A 1 194 ? 8.669 16.929 0.159 1.00 84.69 194 ASP A O 1
ATOM 1534 N N . MET A 1 195 ? 7.259 15.719 1.427 1.00 78.31 195 MET A N 1
ATOM 1535 C CA . MET A 1 195 ? 7.908 14.425 1.183 1.00 78.31 195 MET A CA 1
ATOM 1536 C C . MET A 1 195 ? 7.850 13.965 -0.287 1.00 78.31 195 MET A C 1
ATOM 1538 O O . MET A 1 195 ? 8.711 13.206 -0.727 1.00 78.31 195 MET A O 1
ATOM 1542 N N . LYS A 1 196 ? 6.883 14.444 -1.088 1.00 68.75 196 LYS A N 1
ATOM 1543 C CA . LYS A 1 196 ? 6.813 14.190 -2.545 1.00 68.75 196 LYS A CA 1
ATOM 1544 C C . LYS A 1 196 ? 7.908 14.903 -3.340 1.00 68.75 196 LYS A C 1
ATOM 1546 O O . LYS A 1 196 ? 8.216 14.493 -4.463 1.00 68.75 196 LYS A O 1
ATOM 1551 N N . LYS A 1 197 ? 8.471 15.993 -2.817 1.00 62.91 197 LYS A N 1
ATOM 1552 C CA . LYS A 1 197 ? 9.537 16.729 -3.503 1.00 62.91 197 LYS A CA 1
ATOM 1553 C C . LYS A 1 197 ? 10.834 15.950 -3.325 1.00 62.91 197 LYS A C 1
ATOM 1555 O O . LYS A 1 197 ? 11.257 15.709 -2.203 1.00 62.91 197 LYS A O 1
ATOM 1560 N N . ARG A 1 198 ? 11.512 15.609 -4.429 1.00 52.06 198 ARG A N 1
ATOM 1561 C CA . ARG A 1 198 ? 12.781 14.845 -4.413 1.00 52.06 198 ARG A CA 1
ATOM 1562 C C . ARG A 1 198 ? 13.880 15.461 -3.529 1.00 52.06 198 ARG A C 1
ATOM 1564 O O . ARG A 1 198 ? 14.818 14.759 -3.181 1.00 52.06 198 ARG A O 1
ATOM 1571 N N . SER A 1 199 ? 13.788 16.748 -3.190 1.00 52.50 199 SER A N 1
ATOM 1572 C CA . SER A 1 199 ? 14.728 17.440 -2.304 1.00 52.50 199 SER A CA 1
ATOM 1573 C C . SER A 1 199 ? 14.340 17.437 -0.821 1.00 52.50 199 SER A C 1
ATOM 1575 O O . SER A 1 199 ? 15.189 17.813 -0.021 1.00 52.50 199 SER A O 1
ATOM 1577 N N . MET A 1 200 ? 13.097 17.072 -0.451 1.00 61.09 200 MET A N 1
ATOM 1578 C CA . MET A 1 200 ? 12.534 17.211 0.910 1.00 61.09 200 MET A CA 1
ATOM 1579 C C . MET A 1 200 ? 13.000 18.504 1.599 1.00 61.09 200 MET A C 1
ATOM 1581 O O . MET A 1 200 ? 13.578 18.491 2.677 1.00 61.09 200 MET A O 1
ATOM 1585 N N . GLY A 1 201 ? 12.892 19.629 0.891 1.00 61.62 201 GLY A N 1
ATOM 1586 C CA . GLY A 1 201 ? 13.717 20.802 1.183 1.00 61.62 201 GLY A CA 1
ATOM 1587 C C . GLY A 1 201 ? 13.185 21.740 2.265 1.00 61.62 201 GLY A C 1
ATOM 1588 O O . GLY A 1 201 ? 13.880 22.702 2.584 1.00 61.62 201 GLY A O 1
ATOM 1589 N N . ARG A 1 202 ? 11.963 21.542 2.785 1.00 84.38 202 ARG A N 1
ATOM 1590 C CA . ARG A 1 202 ? 11.353 22.515 3.707 1.00 84.38 202 ARG A CA 1
ATOM 1591 C C . ARG A 1 202 ? 11.597 22.178 5.171 1.00 84.38 202 ARG A C 1
ATOM 1593 O O . ARG A 1 202 ? 11.871 23.091 5.951 1.00 84.38 202 ARG A O 1
ATOM 1600 N N . TYR A 1 203 ? 11.497 20.903 5.537 1.00 92.44 203 TYR A N 1
ATOM 1601 C CA . TYR A 1 203 ? 11.570 20.471 6.931 1.00 92.44 203 TYR A CA 1
ATOM 1602 C C . TYR A 1 203 ? 12.743 19.535 7.203 1.00 92.44 203 TYR A C 1
ATOM 1604 O O . TYR A 1 203 ? 13.088 18.650 6.416 1.00 92.44 203 TYR A O 1
ATOM 1612 N N . HIS A 1 204 ? 13.343 19.740 8.371 1.00 93.81 204 HIS A N 1
ATOM 1613 C CA . HIS A 1 204 ? 14.399 18.894 8.915 1.00 93.81 204 HIS A CA 1
ATOM 1614 C C . HIS A 1 204 ? 13.789 17.788 9.782 1.00 93.81 204 HIS A C 1
ATOM 1616 O O . HIS A 1 204 ? 14.178 16.620 9.697 1.00 93.81 204 HIS A O 1
ATOM 1622 N N . VAL A 1 205 ? 12.790 18.175 10.579 1.00 95.44 205 VAL A N 1
ATOM 1623 C CA . VAL A 1 205 ? 12.115 17.341 11.570 1.00 95.44 205 VAL A CA 1
ATOM 1624 C C . VAL A 1 205 ? 10.614 17.353 11.292 1.00 95.44 205 VAL A C 1
ATOM 1626 O O . VAL A 1 205 ? 10.030 18.402 11.023 1.00 95.44 205 VAL A O 1
ATOM 1629 N N . TYR A 1 206 ? 9.981 16.191 11.372 1.00 94.88 206 TYR A N 1
ATOM 1630 C CA . TYR A 1 206 ? 8.542 16.034 11.206 1.00 94.88 206 TYR A CA 1
ATOM 1631 C C . TYR A 1 206 ? 7.968 15.392 12.458 1.00 94.88 206 TYR A C 1
ATOM 1633 O O . TYR A 1 206 ? 8.457 14.350 12.883 1.00 94.88 206 TYR A O 1
ATOM 1641 N N . SER A 1 207 ? 6.900 15.959 13.008 1.00 94.31 207 SER A N 1
ATOM 1642 C CA . SER A 1 207 ? 5.953 15.136 13.760 1.00 94.31 207 SER A CA 1
ATOM 1643 C C . SER A 1 207 ? 5.076 14.380 12.757 1.00 94.31 207 SER A C 1
ATOM 1645 O O . SER A 1 207 ? 4.600 14.970 11.781 1.00 94.31 207 SER A O 1
ATOM 1647 N N . ILE A 1 208 ? 4.878 13.079 12.966 1.00 92.62 208 ILE A N 1
ATOM 1648 C CA . ILE A 1 208 ? 4.028 12.210 12.136 1.00 92.62 208 ILE A CA 1
ATOM 1649 C C . ILE A 1 208 ? 3.238 11.232 13.010 1.00 92.62 208 ILE A C 1
ATOM 1651 O O . ILE A 1 208 ? 3.687 10.900 14.102 1.00 92.62 208 ILE A O 1
ATOM 1655 N N . LEU A 1 209 ? 2.099 10.735 12.519 1.00 90.56 209 LEU A N 1
ATOM 1656 C CA . LEU A 1 209 ? 1.419 9.594 13.144 1.00 90.56 209 LEU A CA 1
ATOM 1657 C C . LEU A 1 209 ? 2.170 8.288 12.868 1.00 90.56 209 LEU A C 1
ATOM 1659 O O . LEU A 1 209 ? 2.694 8.088 11.763 1.00 90.56 209 LEU A O 1
ATOM 1663 N N . ALA A 1 210 ? 2.154 7.368 13.832 1.00 89.75 210 ALA A N 1
ATOM 1664 C CA . ALA A 1 210 ? 2.775 6.052 13.705 1.00 89.75 210 ALA A CA 1
ATOM 1665 C C . ALA A 1 210 ? 2.264 5.271 12.487 1.00 89.75 210 ALA A C 1
ATOM 1667 O O . ALA A 1 210 ? 3.046 4.670 11.747 1.00 89.75 210 ALA A O 1
ATOM 1668 N N . THR A 1 211 ? 0.963 5.357 12.190 1.00 89.31 211 THR A N 1
ATOM 1669 C CA . THR A 1 211 ? 0.361 4.692 11.019 1.00 89.31 211 THR A CA 1
ATOM 1670 C C . THR A 1 211 ? 0.892 5.198 9.674 1.00 89.31 211 THR A C 1
ATOM 1672 O O . THR A 1 211 ? 0.703 4.541 8.646 1.00 89.31 211 THR A O 1
ATOM 1675 N N . TRP A 1 212 ? 1.582 6.343 9.633 1.00 89.62 212 TRP A N 1
ATOM 1676 C CA . TRP A 1 212 ? 2.179 6.882 8.406 1.00 89.62 212 TRP A CA 1
ATOM 1677 C C . TRP A 1 212 ? 3.601 6.364 8.167 1.00 89.62 212 TRP A C 1
ATOM 1679 O O . TRP A 1 212 ? 4.051 6.345 7.015 1.00 89.62 212 TRP A O 1
ATOM 1689 N N . ILE A 1 213 ? 4.286 5.901 9.221 1.00 90.19 213 ILE A N 1
ATOM 1690 C CA . ILE A 1 213 ? 5.675 5.425 9.168 1.00 90.19 213 ILE A CA 1
ATOM 1691 C C . ILE A 1 213 ? 5.866 4.362 8.084 1.00 90.19 213 ILE A C 1
ATOM 1693 O O . ILE A 1 213 ? 6.765 4.551 7.266 1.00 90.19 213 ILE A O 1
ATOM 1697 N N . PRO A 1 214 ? 5.038 3.303 7.968 1.00 89.19 214 PRO A N 1
ATOM 1698 C CA . PRO A 1 214 ? 5.259 2.267 6.955 1.00 89.19 214 PRO A CA 1
ATOM 1699 C C . PRO A 1 214 ? 5.246 2.802 5.525 1.00 89.19 214 PRO A C 1
ATOM 1701 O O . PRO A 1 214 ? 6.101 2.450 4.715 1.00 89.19 214 PRO A O 1
ATOM 1704 N N . THR A 1 215 ? 4.321 3.715 5.221 1.00 86.94 215 THR A N 1
ATOM 1705 C CA . THR A 1 215 ? 4.227 4.333 3.892 1.00 86.94 215 THR A CA 1
ATOM 1706 C C . THR A 1 215 ? 5.472 5.160 3.578 1.00 86.94 215 THR A C 1
ATOM 1708 O O . THR A 1 215 ? 6.030 5.033 2.487 1.00 86.94 215 THR A O 1
ATOM 1711 N N . PHE A 1 216 ? 5.929 5.982 4.524 1.00 88.12 216 PHE A N 1
ATOM 1712 C CA . PHE A 1 216 ? 7.097 6.839 4.323 1.00 88.12 216 PHE A CA 1
ATOM 1713 C C . PHE A 1 216 ? 8.420 6.066 4.354 1.00 88.12 216 PHE A C 1
ATOM 1715 O O . PHE A 1 216 ? 9.336 6.405 3.605 1.00 88.12 216 PHE A O 1
ATOM 1722 N N . ALA A 1 217 ? 8.514 5.003 5.151 1.00 89.44 217 ALA A N 1
ATOM 1723 C CA . ALA A 1 217 ? 9.671 4.119 5.198 1.00 89.44 217 ALA A CA 1
ATOM 1724 C C . ALA A 1 217 ? 9.856 3.359 3.874 1.00 89.44 217 ALA A C 1
ATOM 1726 O O . ALA A 1 217 ? 10.955 3.367 3.325 1.00 89.44 217 ALA A O 1
ATOM 1727 N N . GLU A 1 218 ? 8.791 2.775 3.300 1.00 85.25 218 GLU A N 1
ATOM 1728 C CA . GLU A 1 218 ? 8.864 2.104 1.985 1.00 85.25 218 GLU A CA 1
ATOM 1729 C C . GLU A 1 218 ? 9.257 3.067 0.851 1.00 85.25 218 GLU A C 1
ATOM 1731 O O . GLU A 1 218 ? 9.863 2.658 -0.140 1.00 85.25 218 GLU A O 1
ATOM 1736 N N . GLN A 1 219 ? 8.943 4.356 0.998 1.00 84.69 219 GLN A N 1
ATOM 1737 C CA . GLN A 1 219 ? 9.292 5.403 0.033 1.00 84.69 219 GLN A CA 1
ATOM 1738 C C . GLN A 1 219 ? 10.666 6.042 0.294 1.00 84.69 219 GLN A C 1
ATOM 1740 O O . GLN A 1 219 ? 11.097 6.883 -0.491 1.00 84.69 219 GLN A O 1
ATOM 1745 N N . ASN A 1 220 ? 11.378 5.626 1.349 1.00 87.00 220 ASN A N 1
ATOM 1746 C CA . ASN A 1 220 ? 12.628 6.236 1.819 1.00 87.00 220 ASN A CA 1
ATOM 1747 C C . ASN A 1 220 ? 12.506 7.750 2.101 1.00 87.00 220 ASN A C 1
ATOM 1749 O O . ASN A 1 220 ? 13.458 8.499 1.893 1.00 87.00 220 ASN A O 1
ATOM 1753 N N . CYS A 1 221 ? 11.342 8.203 2.576 1.00 86.44 221 CYS A N 1
ATOM 1754 C CA . CYS A 1 221 ? 11.075 9.607 2.917 1.00 86.44 221 CYS A CA 1
ATOM 1755 C C . CYS A 1 221 ? 11.472 9.970 4.358 1.00 86.44 221 CYS A C 1
ATOM 1757 O O . CYS A 1 221 ? 11.531 11.146 4.703 1.00 86.44 221 CYS A O 1
ATOM 1759 N N . ILE A 1 222 ? 11.748 8.976 5.203 1.00 91.31 222 ILE A N 1
ATOM 1760 C CA . ILE A 1 222 ? 12.157 9.160 6.601 1.00 91.31 222 ILE A CA 1
ATOM 1761 C C . ILE A 1 222 ? 13.416 8.344 6.904 1.00 91.31 222 ILE A C 1
ATOM 1763 O O . ILE A 1 222 ? 13.663 7.297 6.301 1.00 91.31 222 ILE A O 1
ATOM 1767 N N . LYS A 1 223 ? 14.245 8.850 7.818 1.00 92.19 223 LYS A N 1
ATOM 1768 C CA . LYS A 1 223 ? 15.531 8.247 8.186 1.00 92.19 223 LYS A CA 1
ATOM 1769 C C . LYS A 1 223 ? 15.353 6.981 9.040 1.00 92.19 223 LYS A C 1
ATOM 1771 O O . LYS A 1 223 ? 14.605 6.987 10.007 1.00 92.19 223 LYS A O 1
ATOM 1776 N N . ASP A 1 224 ? 16.110 5.929 8.724 1.00 94.44 224 ASP A N 1
ATOM 1777 C CA . ASP A 1 224 ? 16.320 4.770 9.609 1.00 94.44 224 ASP A CA 1
ATOM 1778 C C . ASP A 1 224 ? 17.225 5.182 10.787 1.00 94.44 224 ASP A C 1
ATOM 1780 O O . ASP A 1 224 ? 18.382 5.569 10.581 1.00 94.44 224 ASP A O 1
ATOM 1784 N N . LEU A 1 225 ? 16.684 5.128 12.005 1.00 92.62 225 LEU A N 1
ATOM 1785 C CA . LEU A 1 225 ? 17.329 5.529 13.259 1.00 92.62 225 LEU A CA 1
ATOM 1786 C C . LEU A 1 225 ? 17.935 4.351 14.025 1.00 92.62 225 LEU A C 1
ATOM 1788 O O . LEU A 1 225 ? 18.565 4.565 15.058 1.00 92.62 225 LEU A O 1
ATOM 1792 N N . THR A 1 226 ? 17.794 3.120 13.528 1.00 92.00 226 THR A N 1
ATOM 1793 C CA . THR A 1 226 ? 18.196 1.900 14.249 1.00 92.00 226 THR A CA 1
ATOM 1794 C C . THR A 1 226 ? 19.655 1.962 14.704 1.00 92.00 226 THR A C 1
ATOM 1796 O O . THR A 1 226 ? 19.955 1.728 15.870 1.00 92.00 226 THR A O 1
ATOM 1799 N N . GLY A 1 227 ? 20.563 2.342 13.797 1.00 85.62 227 GLY A N 1
ATOM 1800 C CA . GLY A 1 227 ? 21.991 2.456 14.105 1.00 85.62 227 GLY A CA 1
ATOM 1801 C C . GLY A 1 227 ? 22.350 3.644 15.003 1.00 85.62 227 GLY A C 1
ATOM 1802 O O . GLY A 1 227 ? 23.399 3.626 15.635 1.00 85.62 227 GLY A O 1
ATOM 1803 N N . LEU A 1 228 ? 21.506 4.680 15.051 1.00 82.56 228 LEU A N 1
ATOM 1804 C CA . LEU A 1 228 ? 21.700 5.829 15.937 1.00 82.56 228 LEU A CA 1
ATOM 1805 C C . LEU A 1 228 ? 21.301 5.451 17.365 1.00 82.56 228 LEU A C 1
ATOM 1807 O O . LEU A 1 228 ? 22.092 5.624 18.287 1.00 82.56 228 LEU A O 1
ATOM 1811 N N . LEU A 1 229 ? 20.115 4.864 17.531 1.00 83.44 229 LEU A N 1
ATOM 1812 C CA . LEU A 1 229 ? 19.592 4.455 18.833 1.00 83.44 229 LEU A CA 1
ATOM 1813 C C . LEU A 1 229 ? 20.371 3.289 19.446 1.00 83.44 229 LEU A C 1
ATOM 1815 O O . LEU A 1 229 ? 20.535 3.256 20.659 1.00 83.44 229 LEU A O 1
ATOM 1819 N N . SER A 1 230 ? 20.926 2.380 18.636 1.00 79.88 230 SER A N 1
ATOM 1820 C CA . SER A 1 230 ? 21.784 1.297 19.143 1.00 79.88 230 SER A CA 1
ATOM 1821 C C . SER A 1 230 ? 23.074 1.788 19.807 1.00 79.88 230 SER A C 1
ATOM 1823 O O . SER A 1 230 ? 23.716 1.022 20.519 1.00 79.88 230 SER A O 1
ATOM 1825 N N . ASN A 1 231 ? 23.480 3.031 19.530 1.00 74.12 231 ASN A N 1
ATOM 1826 C CA . ASN A 1 231 ? 24.673 3.648 20.108 1.00 74.12 231 ASN A CA 1
ATOM 1827 C C . ASN A 1 231 ? 24.352 4.540 21.314 1.00 74.12 231 ASN A C 1
ATOM 1829 O O . ASN A 1 231 ? 25.281 5.008 21.970 1.00 74.12 231 ASN A O 1
ATOM 1833 N N . LEU A 1 232 ? 23.071 4.801 21.590 1.00 74.06 232 LEU A N 1
ATOM 1834 C CA . LEU A 1 232 ? 22.661 5.509 22.796 1.00 74.06 232 LEU A CA 1
ATOM 1835 C C . LEU A 1 232 ? 22.701 4.573 24.000 1.00 74.06 232 LEU A C 1
ATOM 1837 O O . LEU A 1 232 ? 22.652 3.349 23.878 1.00 74.06 232 LEU A O 1
ATOM 1841 N N . ASP A 1 233 ? 22.760 5.174 25.183 1.00 74.38 233 ASP A N 1
ATOM 1842 C CA . ASP A 1 233 ? 22.552 4.448 26.426 1.00 74.38 233 ASP A CA 1
ATOM 1843 C C . ASP A 1 233 ? 21.188 3.753 26.392 1.00 74.38 233 ASP A C 1
ATOM 1845 O O . ASP A 1 233 ? 20.153 4.380 26.140 1.00 74.38 233 ASP A O 1
ATOM 1849 N N . SER A 1 234 ? 21.200 2.446 26.659 1.00 74.69 234 SER A N 1
ATOM 1850 C CA . SER A 1 234 ? 19.995 1.623 26.682 1.00 74.69 234 SER A CA 1
ATOM 1851 C C . SER A 1 234 ? 18.906 2.213 27.578 1.00 74.69 234 SER A C 1
ATOM 1853 O O . SER A 1 234 ? 17.737 2.060 27.257 1.00 74.69 234 SER A O 1
ATOM 1855 N N . SER A 1 235 ? 19.255 2.945 28.642 1.00 82.19 235 SER A N 1
ATOM 1856 C CA . SER A 1 235 ? 18.279 3.570 29.543 1.00 82.19 235 SER A CA 1
ATOM 1857 C C . SER A 1 235 ? 17.343 4.571 28.861 1.00 82.19 235 SER A C 1
ATOM 1859 O O . SER A 1 235 ? 16.197 4.677 29.280 1.00 82.19 235 SER A O 1
ATOM 1861 N N . TYR A 1 236 ? 17.761 5.257 27.790 1.00 87.62 236 TYR A N 1
ATOM 1862 C CA . TYR A 1 236 ? 16.862 6.151 27.050 1.00 87.62 236 TYR A CA 1
ATOM 1863 C C . TYR A 1 236 ? 15.762 5.367 26.323 1.00 87.62 236 TYR A C 1
ATOM 1865 O O . TYR A 1 236 ? 14.596 5.770 26.335 1.00 87.62 236 TYR A O 1
ATOM 1873 N N . TRP A 1 237 ? 16.135 4.264 25.668 1.00 89.38 237 TRP A N 1
ATOM 1874 C CA . TRP A 1 237 ? 15.210 3.477 24.854 1.00 89.38 237 TRP A CA 1
ATOM 1875 C C . TRP A 1 237 ? 14.407 2.480 25.691 1.00 89.38 237 TRP A C 1
ATOM 1877 O O . TRP A 1 237 ? 13.215 2.335 25.465 1.00 89.38 237 TRP A O 1
ATOM 1887 N N . GLU A 1 238 ? 15.017 1.835 26.686 1.00 89.12 238 GLU A N 1
ATOM 1888 C CA . GLU A 1 238 ? 14.335 0.910 27.603 1.00 89.12 238 GLU A CA 1
ATOM 1889 C C . GLU A 1 238 ? 13.340 1.611 28.539 1.00 89.12 238 GLU A C 1
ATOM 1891 O O . GLU A 1 238 ? 12.426 0.970 29.047 1.00 89.12 238 GLU A O 1
ATOM 1896 N N . ASP A 1 239 ? 13.478 2.924 28.745 1.00 92.19 239 ASP A N 1
ATOM 1897 C CA . ASP A 1 239 ? 12.482 3.726 29.461 1.00 92.19 239 ASP A CA 1
ATOM 1898 C C . ASP A 1 239 ? 11.198 3.957 28.639 1.00 92.19 239 ASP A C 1
ATOM 1900 O O . ASP A 1 239 ? 10.146 4.230 29.214 1.00 92.19 239 ASP A O 1
ATOM 1904 N N . VAL A 1 240 ? 11.249 3.811 27.308 1.00 93.06 240 VAL A N 1
ATOM 1905 C CA . VAL A 1 240 ? 10.048 3.806 26.458 1.00 93.06 240 VAL A CA 1
ATOM 1906 C C . VAL A 1 240 ? 9.328 2.468 26.622 1.00 93.06 240 VAL A C 1
ATOM 1908 O O . VAL A 1 240 ? 9.927 1.400 26.464 1.00 93.06 240 VAL A O 1
ATOM 1911 N N . MET A 1 241 ? 8.023 2.514 26.898 1.00 91.88 241 MET A N 1
ATOM 1912 C CA . MET A 1 241 ? 7.242 1.305 27.170 1.00 91.88 241 MET A CA 1
ATOM 1913 C C . MET A 1 241 ? 7.264 0.322 25.980 1.00 91.88 241 MET A C 1
ATOM 1915 O O . MET A 1 241 ? 7.287 0.763 24.826 1.00 91.88 241 MET A O 1
ATOM 1919 N N . PRO A 1 242 ? 7.242 -1.007 26.216 1.00 89.00 242 PRO A N 1
ATOM 1920 C CA . PRO A 1 242 ? 7.450 -2.012 25.167 1.00 89.00 242 PRO A CA 1
ATOM 1921 C C . PRO A 1 242 ? 6.511 -1.853 23.968 1.00 89.00 242 PRO A C 1
ATOM 1923 O O . PRO A 1 242 ? 6.969 -1.725 22.832 1.00 89.00 242 PRO A O 1
ATOM 1926 N N . GLN A 1 243 ? 5.206 -1.746 24.224 1.00 88.38 243 GLN A N 1
ATOM 1927 C CA . GLN A 1 243 ? 4.210 -1.613 23.160 1.00 88.38 243 GLN A CA 1
ATOM 1928 C C . GLN A 1 243 ? 4.334 -0.282 22.409 1.00 88.38 243 GLN A C 1
ATOM 1930 O O . GLN A 1 243 ? 4.041 -0.216 21.218 1.00 88.38 243 GLN A O 1
ATOM 1935 N N . VAL A 1 244 ? 4.862 0.770 23.044 1.00 90.50 244 VAL A N 1
ATOM 1936 C CA . VAL A 1 244 ? 5.157 2.029 22.346 1.00 90.50 244 VAL A CA 1
ATOM 1937 C C . VAL A 1 244 ? 6.309 1.832 21.361 1.00 90.50 244 VAL A C 1
ATOM 1939 O O . VAL A 1 244 ? 6.215 2.213 20.194 1.00 90.50 244 VAL A O 1
ATOM 1942 N N . ARG A 1 245 ? 7.398 1.188 21.790 1.00 89.50 245 ARG A N 1
ATOM 1943 C CA . ARG A 1 245 ? 8.556 0.930 20.918 1.00 89.50 245 ARG A CA 1
ATOM 1944 C C . ARG A 1 245 ? 8.169 0.137 19.674 1.00 89.50 245 ARG A C 1
ATOM 1946 O O . ARG A 1 245 ? 8.613 0.461 18.570 1.00 89.50 245 ARG A O 1
ATOM 1953 N N . GLU A 1 246 ? 7.338 -0.882 19.849 1.00 83.50 246 GLU A N 1
ATOM 1954 C CA . GLU A 1 246 ? 6.942 -1.805 18.784 1.00 83.50 246 GLU A CA 1
ATOM 1955 C C . GLU A 1 246 ? 5.855 -1.225 17.866 1.00 83.50 246 GLU A C 1
ATOM 1957 O O . GLU A 1 246 ? 5.935 -1.370 16.637 1.00 83.50 246 GLU A O 1
ATOM 1962 N N . ASN A 1 247 ? 4.871 -0.513 18.426 1.00 81.56 247 ASN A N 1
ATOM 1963 C CA . ASN A 1 247 ? 3.706 -0.048 17.670 1.00 81.56 247 ASN A CA 1
ATOM 1964 C C . ASN A 1 247 ? 3.869 1.363 17.100 1.00 81.56 247 ASN A C 1
ATOM 1966 O O . ASN A 1 247 ? 3.379 1.617 16.001 1.00 81.56 247 ASN A O 1
ATOM 1970 N N . VAL A 1 248 ? 4.599 2.244 17.790 1.00 82.81 248 VAL A N 1
ATOM 1971 C CA . VAL A 1 248 ? 4.674 3.680 17.459 1.00 82.81 248 VAL A CA 1
ATOM 1972 C C . VAL A 1 248 ? 5.895 4.022 16.613 1.00 82.81 248 VAL A C 1
ATOM 1974 O O . VAL A 1 248 ? 5.822 4.856 15.718 1.00 82.81 248 VAL A O 1
ATOM 1977 N N . ALA A 1 249 ? 7.033 3.375 16.870 1.00 88.25 249 ALA A N 1
ATOM 1978 C CA . ALA A 1 249 ? 8.320 3.774 16.290 1.00 88.25 249 ALA A CA 1
ATOM 1979 C C . ALA A 1 249 ? 8.891 2.800 15.251 1.00 88.25 249 ALA A C 1
ATOM 1981 O O . ALA A 1 249 ? 9.780 3.172 14.473 1.00 88.25 249 ALA A O 1
ATOM 1982 N N . THR A 1 250 ? 8.415 1.552 15.252 1.00 90.19 250 THR A N 1
ATOM 1983 C CA . THR A 1 250 ? 9.076 0.438 14.564 1.00 90.19 250 THR A CA 1
ATOM 1984 C C . THR A 1 250 ? 8.290 -0.053 13.350 1.00 90.19 250 THR A C 1
ATOM 1986 O O . THR A 1 250 ? 7.076 -0.272 13.392 1.00 90.19 250 THR A O 1
ATOM 1989 N N . TYR A 1 251 ? 9.010 -0.292 12.255 1.00 92.44 251 TYR A N 1
ATOM 1990 C CA . TYR A 1 251 ? 8.496 -0.934 11.048 1.00 92.44 251 TYR A CA 1
ATOM 1991 C C . TYR A 1 251 ? 9.565 -1.844 10.442 1.00 92.44 251 TYR A C 1
ATOM 1993 O O . TYR A 1 251 ? 10.718 -1.437 10.306 1.00 92.44 251 TYR A O 1
ATOM 2001 N N . ASN A 1 252 ? 9.199 -3.076 10.068 1.00 91.50 252 ASN A N 1
ATOM 2002 C CA . ASN A 1 252 ? 10.134 -4.069 9.527 1.00 91.50 252 ASN A CA 1
ATOM 2003 C C . ASN A 1 252 ? 11.377 -4.272 10.423 1.00 91.50 252 ASN A C 1
ATOM 2005 O O . ASN A 1 252 ? 12.510 -4.278 9.938 1.00 91.50 252 ASN A O 1
ATOM 2009 N N . ASN A 1 253 ? 11.157 -4.370 11.740 1.00 89.31 253 ASN A N 1
ATOM 2010 C CA . ASN A 1 253 ? 12.198 -4.539 12.763 1.00 89.31 253 ASN A CA 1
ATOM 2011 C C . ASN A 1 253 ? 13.279 -3.438 12.763 1.00 89.31 253 ASN A C 1
ATOM 2013 O O . ASN A 1 253 ? 14.415 -3.666 13.180 1.00 89.31 253 ASN A O 1
ATOM 2017 N N . LYS A 1 254 ? 12.929 -2.241 12.281 1.00 92.88 254 LYS A N 1
ATOM 2018 C CA . LYS A 1 254 ? 13.775 -1.045 12.266 1.00 92.88 254 LYS A CA 1
ATOM 2019 C C . LYS A 1 254 ? 13.057 0.125 12.909 1.00 92.88 254 LYS A C 1
ATOM 2021 O O . LYS A 1 254 ? 11.843 0.261 12.765 1.00 92.88 254 LYS A O 1
ATOM 2026 N N . ILE A 1 255 ? 13.825 0.988 13.561 1.00 93.56 255 ILE A N 1
ATOM 2027 C CA . ILE A 1 255 ? 13.301 2.161 14.257 1.00 93.56 255 ILE A CA 1
ATOM 2028 C C . ILE A 1 255 ? 13.367 3.361 13.312 1.00 93.56 255 ILE A C 1
ATOM 2030 O O . ILE A 1 255 ? 14.439 3.685 12.802 1.00 93.56 255 ILE A O 1
ATOM 2034 N N . PHE A 1 256 ? 12.234 4.016 13.071 1.00 94.12 256 PHE A N 1
ATOM 2035 C CA . PHE A 1 256 ? 12.120 5.127 12.114 1.00 94.12 256 PHE A CA 1
ATOM 2036 C C . PHE A 1 256 ? 11.725 6.464 12.750 1.00 94.12 256 PHE A C 1
ATOM 2038 O O . PHE A 1 256 ? 11.832 7.503 12.097 1.00 94.12 256 PHE A O 1
ATOM 2045 N N . ALA A 1 257 ? 11.276 6.457 14.005 1.00 94.44 257 ALA A N 1
ATOM 2046 C CA . ALA A 1 257 ? 10.843 7.661 14.699 1.00 94.44 257 ALA A CA 1
ATOM 2047 C C . ALA A 1 257 ? 11.084 7.570 16.215 1.00 94.44 257 ALA A C 1
ATOM 2049 O O . ALA A 1 257 ? 11.250 6.478 16.755 1.00 94.44 257 ALA A O 1
ATOM 2050 N N . LEU A 1 258 ? 11.106 8.721 16.891 1.00 95.06 258 LEU A N 1
ATOM 2051 C CA . LEU A 1 258 ? 11.162 8.830 18.353 1.00 95.06 258 LEU A CA 1
ATOM 2052 C C . LEU A 1 258 ? 9.749 9.111 18.890 1.00 95.06 258 LEU A C 1
ATOM 2054 O O . LEU A 1 258 ? 9.184 10.139 18.510 1.00 95.06 258 LEU A O 1
ATOM 2058 N N . PRO A 1 259 ? 9.161 8.246 19.733 1.00 94.38 259 PRO A N 1
ATOM 2059 C CA . PRO A 1 259 ? 7.832 8.485 20.293 1.00 94.38 259 PRO A CA 1
ATOM 2060 C C . PRO A 1 259 ? 7.780 9.766 21.128 1.00 94.38 259 PRO A C 1
ATOM 2062 O O . PRO A 1 259 ? 8.729 10.088 21.842 1.00 94.38 259 PRO A O 1
ATOM 2065 N N . VAL A 1 260 ? 6.658 10.474 21.044 1.00 93.19 260 VAL A N 1
ATOM 2066 C CA . VAL A 1 260 ? 6.305 11.606 21.927 1.00 93.19 260 VAL A CA 1
ATOM 2067 C C . VAL A 1 260 ? 4.934 11.422 22.572 1.00 93.19 260 VAL A C 1
ATOM 2069 O O . VAL A 1 260 ? 4.485 12.283 23.323 1.00 93.19 260 VAL A O 1
ATOM 2072 N N . ASP A 1 261 ? 4.277 10.321 22.229 1.00 91.62 261 ASP A N 1
ATOM 2073 C CA . ASP A 1 261 ? 2.870 10.060 22.443 1.00 91.62 261 ASP A CA 1
ATOM 2074 C C . ASP A 1 261 ? 2.611 8.553 22.310 1.00 91.62 261 ASP A C 1
ATOM 2076 O O . ASP A 1 261 ? 3.416 7.828 21.709 1.00 91.62 261 ASP A O 1
ATOM 2080 N N . ALA A 1 262 ? 1.510 8.085 22.887 1.00 88.06 262 ALA A N 1
ATOM 2081 C CA . ALA A 1 262 ? 1.150 6.679 22.929 1.00 88.06 262 ALA A CA 1
ATOM 2082 C C . ALA A 1 262 ? -0.372 6.499 22.989 1.00 88.06 262 ALA A C 1
ATOM 2084 O O . ALA A 1 262 ? -0.941 6.263 24.053 1.00 88.06 262 ALA A O 1
ATOM 2085 N N . ASP A 1 263 ? -1.023 6.554 21.829 1.00 89.56 263 ASP A N 1
ATOM 2086 C CA . ASP A 1 263 ? -2.466 6.338 21.735 1.00 89.56 263 ASP A CA 1
ATOM 2087 C C . ASP A 1 263 ? -2.833 4.884 22.061 1.00 89.56 263 ASP A C 1
ATOM 2089 O O . ASP A 1 263 ? -2.401 3.943 21.389 1.00 89.56 263 ASP A O 1
ATOM 2093 N N . VAL A 1 264 ? -3.690 4.693 23.064 1.00 91.75 264 VAL A N 1
ATOM 2094 C CA . VAL A 1 264 ? -4.369 3.422 23.348 1.00 91.75 264 VAL A CA 1
ATOM 2095 C C . VAL A 1 264 ? -5.764 3.691 23.906 1.00 91.75 264 VAL A C 1
ATOM 2097 O O . VAL A 1 264 ? -5.999 4.692 24.591 1.00 91.75 264 VAL A O 1
ATOM 2100 N N . PHE A 1 265 ? -6.706 2.797 23.617 1.00 93.81 265 PHE A N 1
ATOM 2101 C CA . PHE A 1 265 ? -8.058 2.894 24.161 1.00 93.81 265 PHE A CA 1
ATOM 2102 C C . PHE A 1 265 ? -8.129 2.478 25.632 1.00 93.81 265 PHE A C 1
ATOM 2104 O O . PHE A 1 265 ? -7.612 1.429 26.023 1.00 93.81 265 PHE A O 1
ATOM 2111 N N . PHE A 1 266 ? -8.876 3.256 26.413 1.00 93.75 266 PHE A N 1
ATOM 2112 C CA . PHE A 1 266 ? -9.291 2.920 27.772 1.00 93.75 266 PHE A CA 1
ATOM 2113 C C . PHE A 1 266 ? -10.787 3.127 27.958 1.00 93.75 266 PHE A C 1
ATOM 2115 O O . PHE A 1 266 ? -11.410 3.958 27.294 1.00 93.75 266 PHE A O 1
ATOM 2122 N N . MET A 1 267 ? -11.341 2.412 28.932 1.00 95.00 267 MET A N 1
ATOM 2123 C CA . MET A 1 267 ? -12.659 2.698 29.470 1.00 95.00 267 MET A CA 1
ATOM 2124 C C . MET A 1 267 ? -12.546 3.775 30.549 1.00 95.00 267 MET A C 1
ATOM 2126 O O . MET A 1 267 ? -11.666 3.728 31.409 1.00 95.00 267 MET A O 1
ATOM 2130 N N . MET A 1 268 ? -13.507 4.691 30.573 1.00 94.12 268 MET A N 1
ATOM 2131 C CA . MET A 1 268 ? -13.765 5.552 31.717 1.00 94.12 268 MET A CA 1
ATOM 2132 C C . MET A 1 268 ? -15.203 5.374 32.194 1.00 94.12 268 MET A C 1
ATOM 2134 O O . MET A 1 268 ? -16.130 5.210 31.401 1.00 94.12 268 MET A O 1
ATOM 2138 N N . TYR A 1 269 ? -15.392 5.382 33.510 1.00 95.44 269 TYR A N 1
ATOM 2139 C CA . TYR A 1 269 ? -16.704 5.213 34.127 1.00 95.44 269 TYR A CA 1
ATOM 2140 C C . TYR A 1 269 ? -16.924 6.198 35.273 1.00 95.44 269 TYR A C 1
ATOM 2142 O O . TYR A 1 269 ? -15.977 6.649 35.926 1.00 95.44 269 TYR A O 1
ATOM 2150 N N . ASN A 1 270 ? -18.192 6.515 35.531 1.00 95.50 270 ASN A N 1
ATOM 2151 C CA . ASN A 1 270 ? -18.599 7.331 36.668 1.00 95.50 270 ASN A CA 1
ATOM 2152 C C . ASN A 1 270 ? -18.949 6.429 37.864 1.00 95.50 270 ASN A C 1
ATOM 2154 O O . ASN A 1 270 ? -20.014 5.814 37.939 1.00 95.50 270 ASN A O 1
ATOM 2158 N N . SER A 1 271 ? -18.025 6.338 38.817 1.00 94.75 271 SER A N 1
ATOM 2159 C CA . SER A 1 271 ? -18.144 5.487 40.005 1.00 94.75 271 SER A CA 1
ATOM 2160 C C . SER A 1 271 ? -19.304 5.865 40.934 1.00 94.75 271 SER A C 1
ATOM 2162 O O . SER A 1 271 ? -19.843 4.974 41.592 1.00 94.75 271 SER A O 1
ATOM 2164 N N . ARG A 1 272 ? -19.736 7.136 40.948 1.00 95.12 272 ARG A N 1
ATOM 2165 C CA . ARG A 1 272 ? -20.918 7.590 41.699 1.00 95.12 272 ARG A CA 1
ATOM 2166 C C . ARG A 1 272 ? -22.182 6.945 41.135 1.00 95.12 272 ARG A C 1
ATOM 2168 O O . ARG A 1 272 ? -22.875 6.241 41.864 1.00 95.12 272 ARG A O 1
ATOM 2175 N N . ILE A 1 273 ? -22.423 7.121 39.834 1.00 97.38 273 ILE A N 1
ATOM 2176 C CA . ILE A 1 273 ? -23.613 6.593 39.143 1.00 97.38 273 ILE A CA 1
ATOM 2177 C C . ILE A 1 273 ? -23.676 5.065 39.272 1.00 97.38 273 ILE A C 1
ATOM 2179 O O . ILE A 1 273 ? -24.718 4.493 39.596 1.00 97.38 273 ILE A O 1
ATOM 2183 N N . LEU A 1 274 ? -22.545 4.382 39.066 1.00 97.81 274 LEU A N 1
ATOM 2184 C CA . LEU A 1 274 ? -22.477 2.929 39.236 1.00 97.81 274 LEU A CA 1
ATOM 2185 C C . LEU A 1 274 ? -22.826 2.519 40.679 1.00 97.81 274 LEU A C 1
ATOM 2187 O O . LEU A 1 274 ? -23.630 1.605 40.875 1.00 97.81 274 LEU A O 1
ATOM 2191 N N . GLY A 1 275 ? -22.283 3.217 41.681 1.00 96.88 275 GLY A N 1
ATOM 2192 C CA . GLY A 1 275 ? -22.565 2.971 43.097 1.00 96.88 275 GLY A CA 1
ATOM 2193 C C . GLY A 1 275 ? -24.039 3.161 43.469 1.00 96.88 275 GLY A C 1
ATOM 2194 O O . GLY A 1 275 ? -24.630 2.273 44.083 1.00 96.88 275 GLY A O 1
ATOM 2195 N N . GLU A 1 276 ? -24.660 4.261 43.037 1.00 96.25 276 GLU A N 1
ATOM 2196 C CA . GLU A 1 276 ? -26.083 4.570 43.275 1.00 96.25 276 GLU A CA 1
ATOM 2197 C C . GLU A 1 276 ? -27.025 3.490 42.717 1.00 96.25 276 GLU A C 1
ATOM 2199 O O . GLU A 1 276 ? -28.079 3.202 43.290 1.00 96.25 276 GLU A O 1
ATOM 2204 N N . HIS A 1 277 ? -26.622 2.824 41.633 1.00 96.19 277 HIS A N 1
ATOM 2205 C CA . HIS A 1 277 ? -27.388 1.747 41.005 1.00 96.19 277 HIS A CA 1
ATOM 2206 C C . HIS A 1 277 ? -26.942 0.328 41.390 1.00 96.19 277 HIS A C 1
ATOM 2208 O O . HIS A 1 277 ? -27.443 -0.650 40.807 1.00 96.19 277 HIS A O 1
ATOM 2214 N N . ASN A 1 278 ? -26.060 0.195 42.390 1.00 96.69 278 ASN A N 1
ATOM 2215 C CA . ASN A 1 278 ? -25.471 -1.071 42.840 1.00 96.69 278 ASN A CA 1
ATOM 2216 C C . ASN A 1 278 ? -24.850 -1.865 41.677 1.00 96.69 278 ASN A C 1
ATOM 2218 O O . ASN A 1 278 ? -25.137 -3.049 41.479 1.00 96.69 278 ASN A O 1
ATOM 2222 N N . LEU A 1 279 ? -24.057 -1.181 40.857 1.00 97.56 279 LEU A N 1
ATOM 2223 C CA . LEU A 1 279 ? -23.346 -1.726 39.708 1.00 97.56 279 LEU A CA 1
ATOM 2224 C C . LEU A 1 279 ? -21.840 -1.672 39.946 1.00 97.56 279 LEU A C 1
ATOM 2226 O O . LEU A 1 279 ? -21.323 -0.756 40.582 1.00 97.56 279 LEU A O 1
ATOM 2230 N N . ARG A 1 280 ? -21.131 -2.665 39.409 1.00 96.19 280 ARG A N 1
ATOM 2231 C CA . ARG A 1 280 ? -19.666 -2.696 39.389 1.00 96.19 280 ARG A CA 1
ATOM 2232 C C . ARG A 1 280 ? -19.146 -2.290 38.007 1.00 96.19 280 ARG A C 1
ATOM 2234 O O . ARG A 1 280 ? -19.875 -2.472 37.031 1.00 96.19 280 ARG A O 1
ATOM 2241 N N . PRO A 1 281 ? -17.908 -1.776 37.905 1.00 95.69 281 PRO A N 1
ATOM 2242 C CA . PRO A 1 281 ? -17.289 -1.502 36.612 1.00 95.69 281 PRO A CA 1
ATOM 2243 C C . PRO A 1 281 ? -17.196 -2.795 35.787 1.00 95.69 281 PRO A C 1
ATOM 2245 O O . PRO A 1 281 ? -16.788 -3.818 36.350 1.00 95.69 281 PRO A O 1
ATOM 2248 N N . PRO A 1 282 ? -17.573 -2.777 34.498 1.00 97.31 282 PRO A N 1
ATOM 2249 C CA . PRO A 1 282 ? -17.607 -3.983 33.679 1.00 97.31 282 PRO A CA 1
ATOM 2250 C C . PRO A 1 282 ? -16.194 -4.475 33.348 1.00 97.31 282 PRO A C 1
ATOM 2252 O O . PRO A 1 282 ? -15.324 -3.691 32.978 1.00 97.31 282 PRO A O 1
ATOM 2255 N N . GLU A 1 283 ? -15.969 -5.784 33.461 1.00 96.56 283 GLU A N 1
ATOM 2256 C CA . GLU A 1 283 ? -14.712 -6.431 33.059 1.00 96.56 283 GLU A CA 1
ATOM 2257 C C . GLU A 1 283 ? -14.772 -6.986 31.636 1.00 96.56 283 GLU A C 1
ATOM 2259 O O . GLU A 1 283 ? -13.748 -7.078 30.959 1.00 96.56 283 GLU A O 1
ATOM 2264 N N . THR A 1 284 ? -15.973 -7.344 31.176 1.00 97.75 284 THR A N 1
ATOM 2265 C CA . THR A 1 284 ? -16.217 -7.911 29.845 1.00 97.75 284 THR A CA 1
ATOM 2266 C C . THR A 1 284 ? -17.203 -7.068 29.049 1.00 97.75 284 THR A C 1
ATOM 2268 O O . THR A 1 284 ? -18.029 -6.355 29.620 1.00 97.75 284 THR A O 1
ATOM 2271 N N . TRP A 1 285 ? -17.169 -7.186 27.722 1.00 97.75 285 TRP A N 1
ATOM 2272 C CA . TRP A 1 285 ? -18.140 -6.519 26.850 1.00 97.75 285 TRP A CA 1
ATOM 2273 C C . TRP A 1 285 ? -19.594 -6.935 27.115 1.00 97.75 285 TRP A C 1
ATOM 2275 O O . TRP A 1 285 ? -20.502 -6.117 26.992 1.00 97.75 285 TRP A O 1
ATOM 2285 N N . HIS A 1 286 ? -19.824 -8.170 27.565 1.00 96.19 286 HIS A N 1
ATOM 2286 C CA . HIS A 1 286 ? -21.149 -8.611 28.005 1.00 96.19 286 HIS A CA 1
ATOM 2287 C C . HIS A 1 286 ? -21.600 -7.857 29.264 1.00 96.19 286 HIS A C 1
ATOM 2289 O O . HIS A 1 286 ? -22.720 -7.359 29.319 1.00 96.19 286 HIS A O 1
ATOM 2295 N N . GLU A 1 287 ? -20.721 -7.706 30.260 1.00 97.81 287 GLU A N 1
ATOM 2296 C CA . GLU A 1 287 ? -21.023 -6.916 31.462 1.00 97.81 287 GLU A CA 1
ATOM 2297 C C . GLU A 1 287 ? -21.241 -5.434 31.137 1.00 97.81 287 GLU A C 1
ATOM 2299 O O . GLU A 1 287 ? -22.125 -4.810 31.721 1.00 97.81 287 GLU A O 1
ATOM 2304 N N . TRP A 1 288 ? -20.477 -4.878 30.190 1.00 97.94 288 TRP A N 1
ATOM 2305 C CA . TRP A 1 288 ? -20.677 -3.513 29.699 1.00 97.94 288 TRP A CA 1
ATOM 2306 C C . TRP A 1 288 ? -22.094 -3.327 29.165 1.00 97.94 288 TRP A C 1
ATOM 2308 O O . TRP A 1 288 ? -22.786 -2.391 29.564 1.00 97.94 288 TRP A O 1
ATOM 2318 N N . ILE A 1 289 ? -22.536 -4.233 28.288 1.00 97.50 289 ILE A N 1
ATOM 2319 C CA . ILE A 1 289 ? -23.874 -4.203 27.696 1.00 97.50 289 ILE A CA 1
ATOM 2320 C C . ILE A 1 289 ? -24.949 -4.254 28.787 1.00 97.50 289 ILE A C 1
ATOM 2322 O O . ILE A 1 289 ? -25.892 -3.468 28.744 1.00 97.50 289 ILE A O 1
ATOM 2326 N N . GLU A 1 290 ? -24.804 -5.126 29.785 1.00 97.75 290 GLU A N 1
ATOM 2327 C CA . GLU A 1 290 ? -25.773 -5.241 30.882 1.00 97.75 290 GLU A CA 1
ATOM 2328 C C . GLU A 1 290 ? -25.826 -3.981 31.760 1.00 97.75 290 GLU A C 1
ATOM 2330 O O . GLU A 1 290 ? -26.910 -3.523 32.135 1.00 97.75 290 GLU A O 1
ATOM 2335 N N . VAL A 1 291 ? -24.671 -3.374 32.056 1.00 98.25 291 VAL A N 1
ATOM 2336 C CA . VAL A 1 291 ? -24.605 -2.092 32.773 1.00 98.25 291 VAL A CA 1
ATOM 2337 C C . VAL A 1 291 ? -25.273 -0.989 31.952 1.00 98.25 291 VAL A C 1
ATOM 2339 O O . VAL A 1 291 ? -26.151 -0.299 32.472 1.00 98.25 291 VAL A O 1
ATOM 2342 N N . ALA A 1 292 ? -24.916 -0.857 30.672 1.00 97.69 292 ALA A N 1
ATOM 2343 C CA . ALA A 1 292 ? -25.470 0.160 29.785 1.00 97.69 292 ALA A CA 1
ATOM 2344 C C . ALA A 1 292 ? -26.995 0.012 29.651 1.00 97.69 292 ALA A C 1
ATOM 2346 O O . ALA A 1 292 ? -27.721 0.980 29.865 1.00 97.69 292 ALA A O 1
ATOM 2347 N N . LYS A 1 293 ? -27.497 -1.207 29.421 1.00 97.19 293 LYS A N 1
ATOM 2348 C CA . LYS A 1 293 ? -28.935 -1.526 29.374 1.00 97.19 293 LYS A CA 1
ATOM 2349 C C . LYS A 1 293 ? -29.679 -1.122 30.637 1.00 97.19 293 LYS A C 1
ATOM 2351 O O . LYS A 1 293 ? -30.768 -0.565 30.558 1.00 97.19 293 LYS A O 1
ATOM 2356 N N . LYS A 1 294 ? -29.115 -1.413 31.814 1.00 97.56 294 LYS A N 1
ATOM 2357 C CA . LYS A 1 294 ? -29.768 -1.116 33.097 1.00 97.56 294 LYS A CA 1
ATOM 2358 C C . LYS A 1 294 ? -29.851 0.387 33.373 1.00 97.56 294 LYS A C 1
ATOM 2360 O O . LYS A 1 294 ? -30.707 0.798 34.161 1.00 97.56 294 LYS A O 1
ATOM 2365 N N . LEU A 1 295 ? -28.938 1.181 32.820 1.00 97.56 295 LEU A N 1
ATOM 2366 C CA . LEU A 1 295 ? -28.860 2.627 33.039 1.00 97.56 295 LEU A CA 1
ATOM 2367 C C . LEU A 1 295 ? -29.573 3.436 31.953 1.00 97.56 295 LEU A C 1
ATOM 2369 O O . LEU A 1 295 ? -30.075 4.514 32.242 1.00 97.56 295 LEU A O 1
ATOM 2373 N N . HIS A 1 296 ? -29.664 2.899 30.740 1.00 96.81 296 HIS A N 1
ATOM 2374 C CA . HIS A 1 296 ? -30.315 3.547 29.612 1.00 96.81 296 HIS A CA 1
ATOM 2375 C C . HIS A 1 296 ? -31.786 3.900 29.914 1.00 96.81 296 HIS A C 1
ATOM 2377 O O . HIS A 1 296 ? -32.560 3.054 30.369 1.00 96.81 296 HIS A O 1
ATOM 2383 N N . GLY A 1 297 ? -32.168 5.154 29.657 1.00 94.94 297 GLY A N 1
ATOM 2384 C CA . GLY A 1 297 ? -33.510 5.688 29.895 1.00 94.94 297 GLY A CA 1
ATOM 2385 C C . GLY A 1 297 ? -33.771 6.185 31.323 1.00 94.94 297 GLY A C 1
ATOM 2386 O O . GLY A 1 297 ? -34.914 6.505 31.647 1.00 94.94 297 GLY A O 1
ATOM 2387 N N . LYS A 1 298 ? -32.754 6.225 32.193 1.00 95.81 298 LYS A N 1
ATOM 2388 C CA . LYS A 1 298 ? -32.844 6.803 33.545 1.00 95.81 298 LYS A CA 1
ATOM 2389 C C . LYS A 1 298 ? -32.261 8.208 33.571 1.00 95.81 298 LYS A C 1
ATOM 2391 O O . LYS A 1 298 ? -31.381 8.498 32.781 1.00 95.81 298 LYS A O 1
ATOM 2396 N N . ASP A 1 299 ? -32.710 9.020 34.516 1.00 96.31 299 ASP A N 1
ATOM 2397 C CA . ASP A 1 299 ? -32.093 10.305 34.854 1.00 96.31 299 ASP A CA 1
ATOM 2398 C C . ASP A 1 299 ? -30.875 10.053 35.762 1.00 96.31 299 ASP A C 1
ATOM 2400 O O . ASP A 1 299 ? -31.032 9.600 36.903 1.00 96.31 299 ASP A O 1
ATOM 2404 N N . LEU A 1 300 ? -29.664 10.233 35.228 1.00 96.25 300 LEU A N 1
ATOM 2405 C CA . LEU A 1 300 ? -28.399 9.896 35.897 1.00 96.25 300 LEU A CA 1
ATOM 2406 C C . LEU A 1 300 ? -27.749 11.105 36.589 1.00 96.25 300 LEU A C 1
ATOM 2408 O O . LEU A 1 300 ? -26.923 10.938 37.502 1.00 96.25 300 LEU A O 1
ATOM 2412 N N . ASN A 1 301 ? -28.107 12.315 36.160 1.00 94.00 301 ASN A N 1
ATOM 2413 C CA . ASN A 1 301 ? -27.557 13.573 36.663 1.00 94.00 301 ASN A CA 1
ATOM 2414 C C . ASN A 1 301 ? -28.569 14.390 37.500 1.00 94.00 301 ASN A C 1
ATOM 2416 O O . ASN A 1 301 ? -28.183 15.372 38.138 1.00 94.00 301 ASN A O 1
ATOM 2420 N N . GLY A 1 302 ? -29.831 13.959 37.566 1.00 93.12 302 GLY A N 1
ATOM 2421 C CA . GLY A 1 302 ? -30.906 14.593 38.326 1.00 93.12 302 GLY A CA 1
ATOM 2422 C C . GLY A 1 302 ? -31.544 15.797 37.628 1.00 93.12 302 GLY A C 1
ATOM 2423 O O . GLY A 1 302 ? -32.158 16.621 38.315 1.00 93.12 302 GLY A O 1
ATOM 2424 N N . ASP A 1 303 ? -31.367 15.953 36.311 1.00 95.06 303 ASP A N 1
ATOM 2425 C CA . ASP A 1 303 ? -31.916 17.072 35.534 1.00 95.06 303 ASP A CA 1
ATOM 2426 C C . ASP A 1 303 ? -33.384 16.864 35.106 1.00 95.06 303 ASP A C 1
ATOM 2428 O O . ASP A 1 303 ? -34.027 17.803 34.626 1.00 95.06 303 ASP A O 1
ATOM 2432 N N . GLY A 1 304 ? -33.948 15.683 35.375 1.00 92.69 304 GLY A N 1
ATOM 2433 C CA . GLY A 1 304 ? -35.316 15.303 35.034 1.00 92.69 304 GLY A CA 1
ATOM 2434 C C . GLY A 1 304 ? -35.490 14.749 33.617 1.00 92.69 304 GLY A C 1
ATOM 2435 O O . GLY A 1 304 ? -36.607 14.350 33.278 1.00 92.69 304 GLY A O 1
ATOM 2436 N N . GLU A 1 305 ? -34.431 14.697 32.807 1.00 93.44 305 GLU A N 1
ATOM 2437 C CA . GLU A 1 305 ? -34.425 14.110 31.467 1.00 93.44 305 GLU A CA 1
ATOM 2438 C C . GLU A 1 305 ? -33.856 12.681 31.484 1.00 93.44 305 GLU A C 1
ATOM 2440 O O . GLU A 1 305 ? -33.127 12.270 32.383 1.00 93.44 305 GLU A O 1
ATOM 2445 N N . ALA A 1 306 ? -34.224 11.876 30.487 1.00 94.19 306 ALA A N 1
ATOM 2446 C CA . ALA A 1 306 ? -33.693 10.523 30.355 1.00 94.19 306 ALA A CA 1
ATOM 2447 C C . ALA A 1 306 ? -32.304 10.538 29.694 1.00 94.19 306 ALA A C 1
ATOM 2449 O O . ALA A 1 306 ? -32.131 11.095 28.610 1.00 94.19 306 ALA A O 1
ATOM 2450 N N . ASP A 1 307 ? -31.348 9.846 30.305 1.00 96.38 307 ASP A N 1
ATOM 2451 C CA . ASP A 1 307 ? -29.967 9.720 29.846 1.00 96.38 307 ASP A CA 1
ATOM 2452 C C . ASP A 1 307 ? -29.674 8.326 29.251 1.00 96.38 307 ASP A C 1
ATOM 2454 O O . ASP A 1 307 ? -30.510 7.412 29.256 1.00 96.38 307 ASP A O 1
ATOM 2458 N N . VAL A 1 308 ? -28.462 8.135 28.720 1.00 95.25 308 VAL A N 1
ATOM 2459 C CA . VAL A 1 308 ? -28.039 6.883 28.068 1.00 95.25 308 VAL A CA 1
ATOM 2460 C C . VAL A 1 308 ? -27.053 6.091 28.924 1.00 95.25 308 VAL A C 1
ATOM 2462 O O . VAL A 1 308 ? -26.342 6.632 29.761 1.00 95.25 308 VAL A O 1
ATOM 2465 N N . GLY A 1 309 ? -26.965 4.776 28.716 1.00 95.44 309 GLY A N 1
ATOM 2466 C CA . GLY A 1 309 ? -26.048 3.936 29.489 1.00 95.44 309 GLY A CA 1
ATOM 2467 C C . GLY A 1 309 ? -24.572 4.236 29.214 1.00 95.44 309 GLY A C 1
ATOM 2468 O O . GLY A 1 309 ? -23.755 4.228 30.139 1.00 95.44 309 GLY A O 1
ATOM 2469 N N . ALA A 1 310 ? -24.238 4.526 27.953 1.00 97.38 310 ALA A N 1
ATOM 2470 C CA . ALA A 1 310 ? -22.872 4.783 27.510 1.00 97.38 310 ALA A CA 1
ATOM 2471 C C . ALA A 1 310 ? -22.773 5.928 26.488 1.00 97.38 310 ALA A C 1
ATOM 2473 O O . ALA A 1 310 ? -23.654 6.106 25.653 1.00 97.38 310 ALA A O 1
ATOM 2474 N N . CYS A 1 311 ? -21.666 6.662 26.499 1.00 96.62 311 CYS A N 1
ATOM 2475 C CA . CYS A 1 311 ? -21.291 7.566 25.417 1.00 96.62 311 CYS A CA 1
ATOM 2476 C C . CYS A 1 311 ? -20.289 6.862 24.504 1.00 96.62 311 CYS A C 1
ATOM 2478 O O . CYS A 1 311 ? -19.224 6.447 24.956 1.00 96.62 311 CYS A O 1
ATOM 2480 N N . VAL A 1 312 ? -20.649 6.683 23.231 1.00 95.00 312 VAL A N 1
ATOM 2481 C CA . VAL A 1 312 ? -19.841 5.936 22.256 1.00 95.00 312 VAL A CA 1
ATOM 2482 C C . VAL A 1 312 ? -19.742 6.743 20.970 1.00 95.00 312 VAL A C 1
ATOM 2484 O O . VAL A 1 312 ? -20.747 7.227 20.447 1.00 95.00 312 VAL A O 1
ATOM 2487 N N . VAL A 1 313 ? -18.525 6.879 20.449 1.00 93.50 313 VAL A N 1
ATOM 2488 C CA . VAL A 1 313 ? -18.283 7.607 19.202 1.00 93.50 313 VAL A CA 1
ATOM 2489 C C . VAL A 1 313 ? -18.715 6.769 18.014 1.00 93.50 313 VAL A C 1
ATOM 2491 O O . VAL A 1 313 ? -18.325 5.612 17.866 1.00 93.50 313 VAL A O 1
ATOM 2494 N N . THR A 1 314 ? -19.522 7.384 17.159 1.00 93.50 314 THR A N 1
ATOM 2495 C CA . THR A 1 314 ? -20.123 6.746 15.980 1.00 93.50 314 THR A CA 1
ATOM 2496 C C . THR A 1 314 ? -20.054 7.622 14.730 1.00 93.50 314 THR A C 1
ATOM 2498 O O . THR A 1 314 ? -20.465 7.178 13.666 1.00 93.50 314 THR A O 1
ATOM 2501 N N . LEU A 1 315 ? -19.510 8.842 14.828 1.00 90.38 315 LEU A N 1
ATOM 2502 C CA . LEU A 1 315 ? -19.390 9.763 13.699 1.00 90.38 315 LEU A CA 1
ATOM 2503 C C . LEU A 1 315 ? -18.511 9.192 12.568 1.00 90.38 315 LEU A C 1
ATOM 2505 O O . LEU A 1 315 ? -17.396 8.705 12.805 1.00 90.38 315 LEU A O 1
ATOM 2509 N N . LYS A 1 316 ? -18.995 9.294 11.324 1.00 84.69 316 LYS A N 1
ATOM 2510 C CA . LYS A 1 316 ? -18.219 8.978 10.108 1.00 84.69 316 LYS A CA 1
ATOM 2511 C C . LYS A 1 316 ? -17.033 9.920 9.932 1.00 84.69 316 LYS A C 1
ATOM 2513 O O . LYS A 1 316 ? -17.127 11.117 10.194 1.00 84.69 316 LYS A O 1
ATOM 2518 N N . ASN A 1 317 ? -15.902 9.385 9.476 1.00 79.00 317 ASN A N 1
ATOM 2519 C CA . ASN A 1 317 ? -14.599 10.056 9.444 1.00 79.00 317 ASN A CA 1
ATOM 2520 C C . ASN A 1 317 ? -14.172 10.641 10.811 1.00 79.00 317 ASN A C 1
ATOM 2522 O O . ASN A 1 317 ? -13.273 11.478 10.877 1.00 79.00 317 ASN A O 1
ATOM 2526 N N . GLY A 1 318 ? -14.820 10.206 11.898 1.00 71.75 318 GLY A N 1
ATOM 2527 C CA . GLY A 1 318 ? -14.626 10.654 13.276 1.00 71.75 318 GLY A CA 1
ATOM 2528 C C . GLY A 1 318 ? -14.002 9.579 14.165 1.00 71.75 318 GLY A C 1
ATOM 2529 O O . GLY A 1 318 ? -14.262 9.568 15.363 1.00 71.75 318 GLY A O 1
ATOM 2530 N N . TYR A 1 319 ? -13.202 8.678 13.581 1.00 82.62 319 TYR A N 1
ATOM 2531 C CA . TYR A 1 319 ? -12.531 7.538 14.227 1.00 82.62 319 TYR A CA 1
ATOM 2532 C C . TYR A 1 319 ? -13.425 6.357 14.633 1.00 82.62 319 TYR A C 1
ATOM 2534 O O . TYR A 1 319 ? -12.935 5.452 15.305 1.00 82.62 319 TYR A O 1
ATOM 2542 N N . SER A 1 320 ? -14.690 6.284 14.210 1.00 89.50 320 SER A N 1
ATOM 2543 C CA . SER A 1 320 ? -15.593 5.175 14.579 1.00 89.50 320 SER A CA 1
ATOM 2544 C C . SER A 1 320 ? -15.050 3.784 14.205 1.00 89.50 320 SER A C 1
ATOM 2546 O O . SER A 1 320 ? -15.242 2.827 14.956 1.00 89.50 320 SER A O 1
ATOM 2548 N N . ALA A 1 321 ? -14.258 3.668 13.133 1.00 92.25 321 ALA A N 1
ATOM 2549 C CA . ALA A 1 321 ? -13.505 2.449 12.826 1.00 92.25 321 ALA A CA 1
ATOM 2550 C C . ALA A 1 321 ? -12.561 2.003 13.964 1.00 92.25 321 ALA A C 1
ATOM 2552 O O . ALA A 1 321 ? -12.508 0.820 14.298 1.00 92.25 321 ALA A O 1
ATOM 2553 N N . SER A 1 322 ? -11.832 2.935 14.581 1.00 92.94 322 SER A N 1
ATOM 2554 C CA . SER A 1 322 ? -10.904 2.637 15.678 1.00 92.94 322 SER A CA 1
ATOM 2555 C C . SER A 1 322 ? -11.642 2.159 16.930 1.00 92.94 322 SER A C 1
ATOM 2557 O O . SER A 1 322 ? -11.168 1.257 17.615 1.00 92.94 322 SER A O 1
ATOM 2559 N N . TYR A 1 323 ? -12.835 2.701 17.190 1.00 94.62 323 TYR A N 1
ATOM 2560 C CA . TYR A 1 323 ? -13.696 2.268 18.295 1.00 94.62 323 TYR A CA 1
ATOM 2561 C C . TYR A 1 323 ? -14.202 0.845 18.083 1.00 94.62 323 TYR A C 1
ATOM 2563 O O . TYR A 1 323 ? -14.210 0.043 19.018 1.00 94.62 323 TYR A O 1
ATOM 2571 N N . PHE A 1 324 ? -14.582 0.514 16.849 1.00 96.06 324 PHE A N 1
ATOM 2572 C CA . PHE A 1 324 ? -14.965 -0.846 16.501 1.00 96.06 324 PHE A CA 1
ATOM 2573 C C . PHE A 1 324 ? -13.810 -1.831 16.699 1.00 96.06 324 PHE A C 1
ATOM 2575 O O . PHE A 1 324 ? -13.996 -2.879 17.311 1.00 96.06 324 PHE A O 1
ATOM 2582 N N . PHE A 1 325 ? -12.604 -1.502 16.233 1.00 96.25 325 PHE A N 1
ATOM 2583 C CA . PHE A 1 325 ? -11.458 -2.395 16.404 1.00 96.25 325 PHE A CA 1
ATOM 2584 C C . PHE A 1 325 ? -10.993 -2.505 17.859 1.00 96.25 325 PHE A C 1
ATOM 2586 O O . PHE A 1 325 ? -10.605 -3.596 18.267 1.00 96.25 325 PHE A O 1
ATOM 2593 N N . ALA A 1 326 ? -11.126 -1.451 18.672 1.00 96.25 326 ALA A N 1
ATOM 2594 C CA . ALA A 1 326 ? -10.920 -1.537 20.120 1.00 96.25 326 ALA A CA 1
ATOM 2595 C C . ALA A 1 326 ? -11.898 -2.520 20.790 1.00 96.25 326 ALA A C 1
ATOM 2597 O O . ALA A 1 326 ? -11.526 -3.234 21.721 1.00 96.25 326 ALA A O 1
ATOM 2598 N N . PHE A 1 327 ? -13.140 -2.582 20.299 1.00 97.56 327 PHE A N 1
ATOM 2599 C CA . PHE A 1 327 ? -14.139 -3.555 20.735 1.00 97.56 327 PHE A CA 1
ATOM 2600 C C . PHE A 1 327 ? -13.843 -4.977 20.239 1.00 97.56 327 PHE A C 1
ATOM 2602 O O . PHE A 1 327 ? -13.912 -5.928 21.017 1.00 97.56 327 PHE A O 1
ATOM 2609 N N . ALA A 1 328 ? -13.501 -5.131 18.958 1.00 97.06 328 ALA A N 1
ATOM 2610 C CA . ALA A 1 328 ? -13.324 -6.429 18.311 1.00 97.06 328 ALA A CA 1
ATOM 2611 C C . ALA A 1 328 ? -12.004 -7.126 18.689 1.00 97.06 328 ALA A C 1
ATOM 2613 O O . ALA A 1 328 ? -11.947 -8.353 18.728 1.00 97.06 328 ALA A O 1
ATOM 2614 N N . ALA A 1 329 ? -10.957 -6.357 18.999 1.00 97.12 329 ALA A N 1
ATOM 2615 C CA . ALA A 1 329 ? -9.617 -6.833 19.339 1.00 97.12 329 ALA A CA 1
ATOM 2616 C C . ALA A 1 329 ? -9.570 -8.057 20.282 1.00 97.12 329 ALA A C 1
ATOM 2618 O O . ALA A 1 329 ? -8.975 -9.067 19.894 1.00 97.12 329 ALA A O 1
ATOM 2619 N N . PRO A 1 330 ? -10.198 -8.039 21.479 1.00 97.19 330 PRO A N 1
ATOM 2620 C CA . PRO A 1 330 ? -10.125 -9.157 22.421 1.00 97.19 330 PRO A CA 1
ATOM 2621 C C . PRO A 1 330 ? -10.838 -10.428 21.937 1.00 97.19 330 PRO A C 1
ATOM 2623 O O . PRO A 1 330 ? -10.589 -11.494 22.486 1.00 97.19 330 PRO A O 1
ATOM 2626 N N . PHE A 1 331 ? -11.695 -10.359 20.916 1.00 97.25 331 PHE A N 1
ATOM 2627 C CA . PHE A 1 331 ? -12.306 -11.549 20.317 1.00 97.25 331 PHE A CA 1
ATOM 2628 C C . PHE A 1 331 ? -11.386 -12.241 19.307 1.00 97.25 331 PHE A C 1
ATOM 2630 O O . PHE A 1 331 ? -11.677 -13.363 18.913 1.00 97.25 331 PHE A O 1
ATOM 2637 N N . ILE A 1 332 ? -10.313 -11.582 18.861 1.00 95.44 332 ILE A N 1
ATOM 2638 C CA . ILE A 1 332 ? -9.511 -12.025 17.714 1.00 95.44 332 ILE A CA 1
ATOM 2639 C C . ILE A 1 332 ? -8.061 -12.280 18.122 1.00 95.44 332 ILE A C 1
ATOM 2641 O O . ILE A 1 332 ? -7.528 -13.330 17.792 1.00 95.44 332 ILE A O 1
ATOM 2645 N N . GLN A 1 333 ? -7.417 -11.335 18.817 1.00 94.69 333 GLN A N 1
ATOM 2646 C CA . GLN A 1 333 ? -5.998 -11.454 19.152 1.00 94.69 333 GLN A CA 1
ATOM 2647 C C . GLN A 1 333 ? -5.801 -12.149 20.495 1.00 94.69 333 GLN A C 1
ATOM 2649 O O . GLN A 1 333 ? -6.198 -11.638 21.545 1.00 94.69 333 GLN A O 1
ATOM 2654 N N . THR A 1 334 ? -5.156 -13.305 20.450 1.00 94.81 334 THR A N 1
ATOM 2655 C CA . THR A 1 334 ? -4.951 -14.204 21.587 1.00 94.81 334 THR A CA 1
ATOM 2656 C C . THR A 1 334 ? -3.495 -14.637 21.749 1.00 94.81 334 THR A C 1
ATOM 2658 O O . THR A 1 334 ? -3.099 -14.951 22.873 1.00 94.81 334 THR A O 1
ATOM 2661 N N . TYR A 1 335 ? -2.690 -14.595 20.678 1.00 91.00 335 TYR A N 1
ATOM 2662 C CA . TYR A 1 335 ? -1.311 -15.108 20.641 1.00 91.00 335 TYR A CA 1
ATOM 2663 C C . TYR A 1 335 ? -0.217 -14.033 20.512 1.00 91.00 335 TYR A C 1
ATOM 2665 O O . TYR A 1 335 ? 0.942 -14.360 20.238 1.00 91.00 335 TYR A O 1
ATOM 2673 N N . GLY A 1 336 ? -0.551 -12.776 20.799 1.00 90.06 336 GLY A N 1
ATOM 2674 C CA . GLY A 1 336 ? 0.362 -11.634 20.773 1.00 90.06 336 GLY A CA 1
ATOM 2675 C C . GLY A 1 336 ? 0.193 -10.733 19.549 1.00 90.06 336 GLY A C 1
ATOM 2676 O O . GLY A 1 336 ? -0.609 -10.999 18.656 1.00 90.06 336 GLY A O 1
ATOM 2677 N N . THR A 1 337 ? 0.963 -9.643 19.516 1.00 87.69 337 THR A N 1
ATOM 2678 C CA . THR A 1 337 ? 0.893 -8.594 18.481 1.00 87.69 337 THR A CA 1
ATOM 2679 C C . THR A 1 337 ? 1.088 -9.112 17.050 1.00 87.69 337 THR A C 1
ATOM 2681 O O . THR A 1 337 ? 0.546 -8.533 16.112 1.00 87.69 337 THR A O 1
ATOM 2684 N N . ASP A 1 338 ? 1.858 -10.187 16.859 1.00 87.75 338 ASP A N 1
ATOM 2685 C CA . ASP A 1 338 ? 2.215 -10.739 15.545 1.00 87.75 338 ASP A CA 1
ATOM 2686 C C . ASP A 1 338 ? 1.062 -11.492 14.850 1.00 87.75 338 ASP A C 1
ATOM 2688 O O . ASP A 1 338 ? 1.137 -11.747 13.646 1.00 87.75 338 ASP A O 1
ATOM 2692 N N . GLU A 1 339 ? -0.020 -11.801 15.572 1.00 89.38 339 GLU A N 1
ATOM 2693 C CA . GLU A 1 339 ? -1.221 -12.440 15.026 1.00 89.38 339 GLU A CA 1
ATOM 2694 C C . GLU A 1 339 ? -2.010 -11.502 14.103 1.00 89.38 339 GLU A C 1
ATOM 2696 O O . GLU A 1 339 ? -2.436 -11.912 13.017 1.00 89.38 339 GLU A O 1
ATOM 2701 N N . GLY A 1 340 ? -2.169 -10.243 14.524 1.00 90.94 340 GLY A N 1
ATOM 2702 C CA . GLY A 1 340 ? -2.916 -9.215 13.808 1.00 90.94 340 GLY A CA 1
ATOM 2703 C C . GLY A 1 340 ? -4.432 -9.467 13.733 1.00 90.94 340 GLY A C 1
ATOM 2704 O O . GLY A 1 340 ? -4.912 -10.586 13.554 1.00 90.94 340 GLY A O 1
ATOM 2705 N N . ILE A 1 341 ? -5.224 -8.393 13.817 1.00 93.94 341 ILE A N 1
ATOM 2706 C CA . ILE A 1 341 ? -6.699 -8.490 13.843 1.00 93.94 341 ILE A CA 1
ATOM 2707 C C . ILE A 1 341 ? -7.392 -8.153 12.518 1.00 93.94 341 ILE A C 1
ATOM 2709 O O . ILE A 1 341 ? -8.605 -8.296 12.406 1.00 93.94 341 ILE A O 1
ATOM 2713 N N . PHE A 1 342 ? -6.650 -7.687 11.511 1.00 95.69 342 PHE A N 1
ATOM 2714 C CA . PHE A 1 342 ? -7.243 -7.153 10.279 1.00 95.69 342 PHE A CA 1
ATOM 2715 C C . PHE A 1 342 ? -7.274 -8.181 9.154 1.00 95.69 342 PHE A C 1
ATOM 2717 O O . PHE A 1 342 ? -8.304 -8.374 8.509 1.00 95.69 342 PHE A O 1
ATOM 2724 N N . PHE A 1 343 ? -6.144 -8.849 8.928 1.00 94.75 343 PHE A N 1
ATOM 2725 C CA . PHE A 1 343 ? -5.968 -9.834 7.870 1.00 94.75 343 PHE A CA 1
ATOM 2726 C C . PHE A 1 343 ? -5.246 -11.061 8.411 1.00 94.75 343 PHE A C 1
ATOM 2728 O O . PHE A 1 343 ? -4.494 -10.981 9.377 1.00 94.75 343 PHE A O 1
ATOM 2735 N N . ASP A 1 344 ? -5.424 -12.198 7.755 1.00 90.69 344 ASP A N 1
ATOM 2736 C CA . ASP A 1 344 ? -4.455 -13.277 7.842 1.00 90.69 344 ASP A CA 1
ATOM 2737 C C . ASP A 1 344 ? -3.150 -12.827 7.142 1.00 90.69 344 ASP A C 1
ATOM 2739 O O . ASP A 1 344 ? -3.173 -12.498 5.950 1.00 90.69 344 ASP A O 1
ATOM 2743 N N . PRO A 1 345 ? -1.997 -12.792 7.838 1.00 88.69 345 PRO A N 1
ATOM 2744 C CA . PRO A 1 345 ? -0.755 -12.260 7.274 1.00 88.69 345 PRO A CA 1
ATOM 2745 C C . PRO A 1 345 ? -0.166 -13.132 6.152 1.00 88.69 345 PRO A C 1
ATOM 2747 O O . PRO A 1 345 ? 0.690 -12.673 5.391 1.00 88.69 345 PRO A O 1
ATOM 2750 N N . ASN A 1 346 ? -0.608 -14.383 6.007 1.00 84.00 346 ASN A N 1
ATOM 2751 C CA . ASN A 1 346 ? -0.105 -15.334 5.013 1.00 84.00 346 ASN A CA 1
ATOM 2752 C C . ASN A 1 346 ? -0.926 -15.349 3.720 1.00 84.00 346 ASN A C 1
ATOM 2754 O O . ASN A 1 346 ? -0.412 -15.740 2.672 1.00 84.00 346 ASN A O 1
ATOM 2758 N N . THR A 1 347 ? -2.174 -14.902 3.775 1.00 86.12 347 THR A N 1
ATOM 2759 C CA . THR A 1 347 ? -3.100 -14.917 2.635 1.00 86.12 347 THR A CA 1
ATOM 2760 C C . THR A 1 347 ? -3.612 -13.529 2.267 1.00 86.12 347 THR A C 1
ATOM 2762 O O . THR A 1 347 ? -4.109 -13.345 1.160 1.00 86.12 347 THR A O 1
ATOM 2765 N N . MET A 1 348 ? -3.475 -12.549 3.166 1.00 90.81 348 MET A N 1
ATOM 2766 C CA . MET A 1 348 ? -4.110 -11.232 3.079 1.00 90.81 348 MET A CA 1
ATOM 2767 C C . MET A 1 348 ? -5.646 -11.307 3.002 1.00 90.81 348 MET A C 1
ATOM 2769 O O . MET A 1 348 ? -6.298 -10.374 2.537 1.00 90.81 348 MET A O 1
ATOM 2773 N N . SER A 1 349 ? -6.237 -12.414 3.464 1.00 91.69 349 SER A N 1
ATOM 2774 C CA . SER A 1 349 ? -7.690 -12.545 3.601 1.00 91.69 349 SER A CA 1
ATOM 2775 C C . SER A 1 349 ? -8.143 -11.778 4.844 1.00 91.69 349 SER A C 1
ATOM 2777 O O . SER A 1 349 ? -7.504 -11.917 5.889 1.00 91.69 349 SER A O 1
ATOM 2779 N N . PRO A 1 350 ? -9.202 -10.957 4.780 1.00 94.19 350 PRO A N 1
ATOM 2780 C CA . PRO A 1 350 ? -9.648 -10.197 5.942 1.00 94.19 350 PRO A CA 1
ATOM 2781 C C . PRO A 1 350 ? -10.193 -11.115 7.045 1.00 94.19 350 PRO A C 1
ATOM 2783 O O . PRO A 1 350 ? -10.885 -12.088 6.755 1.00 94.19 350 PRO A O 1
ATOM 2786 N N . LYS A 1 351 ? -9.943 -10.787 8.319 1.00 91.81 351 LYS A N 1
ATOM 2787 C CA . LYS A 1 351 ? -10.386 -11.611 9.465 1.00 91.81 351 LYS A CA 1
ATOM 2788 C C . LYS A 1 351 ? -11.913 -11.707 9.588 1.00 91.81 351 LYS A C 1
ATOM 2790 O O . LYS A 1 351 ? -12.419 -12.728 10.037 1.00 91.81 351 LYS A O 1
ATOM 2795 N N . PHE A 1 352 ? -12.659 -10.710 9.106 1.00 89.75 352 PHE A N 1
ATOM 2796 C CA . PHE A 1 352 ? -14.127 -10.764 9.041 1.00 89.75 352 PHE A CA 1
ATOM 2797 C C . PHE A 1 352 ? -14.686 -11.649 7.912 1.00 89.75 352 PHE A C 1
ATOM 2799 O O . PHE A 1 352 ? -15.901 -11.786 7.795 1.00 89.75 352 PHE A O 1
ATOM 2806 N N . ALA A 1 353 ? -13.841 -12.295 7.098 1.00 86.75 353 ALA A N 1
ATOM 2807 C CA . ALA A 1 353 ? -14.292 -13.377 6.215 1.00 86.75 353 ALA A CA 1
ATOM 2808 C C . ALA A 1 353 ? -14.759 -14.620 7.004 1.00 86.75 353 ALA A C 1
ATOM 2810 O O . ALA A 1 353 ? -15.496 -15.447 6.473 1.00 86.75 353 ALA A O 1
ATOM 2811 N N . ALA A 1 354 ? -14.356 -14.748 8.274 1.00 89.50 354 ALA A N 1
ATOM 2812 C CA . ALA A 1 354 ? -14.860 -15.769 9.186 1.00 89.50 354 ALA A CA 1
ATOM 2813 C C . ALA A 1 354 ? -16.381 -15.604 9.396 1.00 89.50 354 ALA A C 1
ATOM 2815 O O . ALA A 1 354 ? -16.797 -14.515 9.799 1.00 89.50 354 ALA A O 1
ATOM 2816 N N . PRO A 1 355 ? -17.223 -16.627 9.149 1.00 89.25 355 PRO A N 1
ATOM 2817 C CA . PRO A 1 355 ? -18.679 -16.478 9.255 1.00 89.25 355 PRO A CA 1
ATOM 2818 C C . PRO A 1 355 ? -19.137 -16.013 10.649 1.00 89.25 355 PRO A C 1
ATOM 2820 O O . PRO A 1 355 ? -19.995 -15.140 10.778 1.00 89.25 355 PRO A O 1
ATOM 2823 N N . GLU A 1 356 ? -18.481 -16.500 11.699 1.00 92.00 356 GLU A N 1
ATOM 2824 C CA . GLU A 1 356 ? -18.787 -16.206 13.100 1.00 92.00 356 GLU A CA 1
ATOM 2825 C C . GLU A 1 356 ? -18.372 -14.795 13.534 1.00 92.00 356 GLU A C 1
ATOM 2827 O O . GLU A 1 356 ? -18.715 -14.346 14.628 1.00 92.00 356 GLU A O 1
ATOM 2832 N N . TYR A 1 357 ? -17.723 -14.036 12.650 1.00 95.25 357 TYR A N 1
ATOM 2833 C CA . TYR A 1 357 ? -17.485 -12.611 12.855 1.00 95.25 357 TYR A CA 1
ATOM 2834 C C . TYR A 1 357 ? -18.795 -11.797 12.875 1.00 95.25 357 TYR A C 1
ATOM 2836 O O . TYR A 1 357 ? -18.849 -10.728 13.485 1.00 95.25 357 TYR A O 1
ATOM 2844 N N . SER A 1 358 ? -19.876 -12.307 12.271 1.00 95.38 358 SER A N 1
ATOM 2845 C CA . SER A 1 358 ? -21.219 -11.707 12.359 1.00 95.38 358 SER A CA 1
ATOM 2846 C C . SER A 1 358 ? -21.694 -11.547 13.812 1.00 95.38 358 SER A C 1
ATOM 2848 O O . SER A 1 358 ? -22.236 -10.503 14.165 1.00 95.38 358 SER A O 1
ATOM 2850 N N . ALA A 1 359 ? -21.380 -12.497 14.699 1.00 95.19 359 ALA A N 1
ATOM 2851 C CA . ALA A 1 359 ? -21.724 -12.398 16.118 1.00 95.19 359 ALA A CA 1
ATOM 2852 C C . ALA A 1 359 ? -20.999 -11.237 16.828 1.00 95.19 359 ALA A C 1
ATOM 2854 O O . ALA A 1 359 ? -21.558 -10.610 17.727 1.00 95.19 359 ALA A O 1
ATOM 2855 N N . ILE A 1 360 ? -19.771 -10.908 16.408 1.00 96.62 360 ILE A N 1
ATOM 2856 C CA . ILE A 1 360 ? -19.022 -9.751 16.926 1.00 96.62 360 ILE A CA 1
ATOM 2857 C C . ILE A 1 360 ? -19.696 -8.447 16.472 1.00 96.62 360 ILE A C 1
ATOM 2859 O O . ILE A 1 360 ? -19.842 -7.522 17.270 1.00 96.62 360 ILE A O 1
ATOM 2863 N N . LEU A 1 361 ? -20.150 -8.379 15.214 1.00 97.44 361 LEU A N 1
ATOM 2864 C CA . LEU A 1 361 ? -20.897 -7.228 14.689 1.00 97.44 361 LEU A CA 1
ATOM 2865 C C . LEU A 1 361 ? -22.239 -7.040 15.411 1.00 97.44 361 LEU A C 1
ATOM 2867 O O . LEU A 1 361 ? -22.558 -5.917 15.801 1.00 97.44 361 LEU A O 1
ATOM 2871 N N . ASP A 1 362 ? -22.985 -8.119 15.657 1.00 96.50 362 ASP A N 1
ATOM 2872 C CA . ASP A 1 362 ? -24.235 -8.073 16.426 1.00 96.50 362 ASP A CA 1
ATOM 2873 C C . ASP A 1 362 ? -24.001 -7.565 17.854 1.00 96.50 362 ASP A C 1
ATOM 2875 O O . ASP A 1 362 ? -24.717 -6.683 18.331 1.00 96.50 362 ASP A O 1
ATOM 2879 N N . LEU A 1 363 ? -22.966 -8.062 18.541 1.00 96.38 363 LEU A N 1
ATOM 2880 C CA . LEU A 1 363 ? -22.620 -7.576 19.879 1.00 96.38 363 LEU A CA 1
ATOM 2881 C C . LEU A 1 363 ? -22.238 -6.092 19.864 1.00 96.38 363 LEU A C 1
ATOM 2883 O O . LEU A 1 363 ? -22.656 -5.348 20.754 1.00 96.38 363 LEU A O 1
ATOM 2887 N N . TYR A 1 364 ? -21.487 -5.642 18.855 1.00 97.38 364 TYR A N 1
ATOM 2888 C CA . TYR A 1 364 ? -21.136 -4.230 18.729 1.00 97.38 364 TYR A CA 1
ATOM 2889 C C . TYR A 1 364 ? -22.362 -3.354 18.468 1.00 97.38 364 TYR A C 1
ATOM 2891 O O . TYR A 1 364 ? -22.496 -2.288 19.069 1.00 97.38 364 TYR A O 1
ATOM 2899 N N . LYS A 1 365 ? -23.312 -3.827 17.652 1.00 96.56 365 LYS A N 1
ATOM 2900 C CA . LYS A 1 365 ? -24.600 -3.152 17.482 1.00 96.56 365 LYS A CA 1
ATOM 2901 C C . LYS A 1 365 ? -25.319 -2.985 18.823 1.00 96.56 365 LYS A C 1
ATOM 2903 O O . LYS A 1 365 ? -25.786 -1.890 19.114 1.00 96.56 365 LYS A O 1
ATOM 2908 N N . VAL A 1 366 ? -25.342 -4.009 19.678 1.00 96.12 366 VAL A N 1
ATOM 2909 C CA . VAL A 1 366 ? -25.963 -3.908 21.013 1.00 96.12 366 VAL A CA 1
ATOM 2910 C C . VAL A 1 366 ? -25.240 -2.894 21.913 1.00 96.12 366 VAL A C 1
ATOM 2912 O O . VAL A 1 366 ? -25.892 -2.202 22.694 1.00 96.12 366 VAL A O 1
ATOM 2915 N N . VAL A 1 367 ? -23.911 -2.763 21.808 1.00 95.81 367 VAL A N 1
ATOM 2916 C CA . VAL A 1 367 ? -23.167 -1.690 22.497 1.00 95.81 367 VAL A CA 1
ATOM 2917 C C . VAL A 1 367 ? -23.666 -0.312 22.048 1.00 95.81 367 VAL A C 1
ATOM 2919 O O . VAL A 1 367 ? -23.889 0.562 22.888 1.00 95.81 367 VAL A O 1
ATOM 2922 N N . VAL A 1 368 ? -23.877 -0.127 20.743 1.00 95.88 368 VAL A N 1
ATOM 2923 C CA . VAL A 1 368 ? -24.321 1.144 20.153 1.00 95.88 368 VAL A CA 1
ATOM 2924 C C . VAL A 1 368 ? -25.799 1.441 20.442 1.00 95.88 368 VAL A C 1
ATOM 2926 O O . VAL A 1 368 ? -26.127 2.585 20.762 1.00 95.88 368 VAL A O 1
ATOM 2929 N N . ASP A 1 369 ? -26.674 0.434 20.438 1.00 94.56 369 ASP A N 1
ATOM 2930 C CA . ASP A 1 369 ? -28.118 0.573 20.695 1.00 94.56 369 ASP A CA 1
ATOM 2931 C C . ASP A 1 369 ? -28.433 1.109 22.111 1.00 94.56 369 ASP A C 1
ATOM 2933 O O . ASP A 1 369 ? -29.503 1.667 22.337 1.00 94.56 369 ASP A O 1
ATOM 2937 N N . HIS A 1 370 ? -27.506 0.984 23.069 1.00 94.50 370 HIS A N 1
ATOM 2938 C CA . HIS A 1 370 ? -27.637 1.532 24.431 1.00 94.50 370 HIS A CA 1
ATOM 2939 C C . HIS A 1 370 ? -26.727 2.738 24.697 1.00 94.50 370 HIS A C 1
ATOM 2941 O O . HIS A 1 370 ? -26.503 3.117 25.855 1.00 94.50 370 HIS A O 1
ATOM 2947 N N . SER A 1 371 ? -26.223 3.348 23.624 1.00 95.38 371 SER A N 1
ATOM 2948 C CA . SER A 1 371 ? -25.339 4.508 23.669 1.00 95.38 371 SER A CA 1
ATOM 2949 C C . SER A 1 371 ? -26.017 5.807 23.223 1.00 95.38 371 SER A C 1
ATOM 2951 O O . SER A 1 371 ? -27.183 5.803 22.824 1.00 95.38 371 SER A O 1
ATOM 2953 N N . THR A 1 372 ? -25.272 6.915 23.226 1.00 93.19 372 THR A N 1
ATOM 2954 C CA . THR A 1 372 ? -25.680 8.215 22.659 1.00 93.19 372 THR A CA 1
ATOM 2955 C C . THR A 1 372 ? -26.258 8.109 21.248 1.00 93.19 372 THR A C 1
ATOM 2957 O O . THR A 1 372 ? -27.201 8.832 20.924 1.00 93.19 372 THR A O 1
ATOM 2960 N N . HIS A 1 373 ? -25.784 7.154 20.440 1.00 92.56 373 HIS A N 1
ATOM 2961 C CA . HIS A 1 373 ? -26.272 6.953 19.077 1.00 92.56 373 HIS A CA 1
ATOM 2962 C C . HIS A 1 373 ? -27.780 6.698 18.993 1.00 92.56 373 HIS A C 1
ATOM 2964 O O . HIS A 1 373 ? -28.448 7.193 18.090 1.00 92.56 373 HIS A O 1
ATOM 2970 N N . SER A 1 374 ? -28.336 5.986 19.972 1.00 90.50 374 SER A N 1
ATOM 2971 C CA . SER A 1 374 ? -29.765 5.652 20.011 1.00 90.50 374 SER A CA 1
ATOM 2972 C C . SER A 1 374 ? -30.691 6.856 20.238 1.00 90.50 374 SER A C 1
ATOM 2974 O O . SER A 1 374 ? -31.883 6.764 19.951 1.00 90.50 374 SER A O 1
ATOM 2976 N N . VAL A 1 375 ? -30.161 7.979 20.738 1.00 88.81 375 VAL A N 1
ATOM 2977 C CA . VAL A 1 375 ? -30.950 9.170 21.095 1.00 88.81 375 VAL A CA 1
ATOM 2978 C C . VAL A 1 375 ? -30.657 10.343 20.165 1.00 88.81 375 VAL A C 1
ATOM 2980 O O . VAL A 1 375 ? -31.585 11.024 19.734 1.00 88.81 375 VAL A O 1
ATOM 2983 N N . ILE A 1 376 ? -29.382 10.579 19.841 1.00 89.62 376 ILE A N 1
ATOM 2984 C CA . ILE A 1 376 ? -28.953 11.745 19.050 1.00 89.62 376 ILE A CA 1
ATOM 2985 C C . ILE A 1 376 ? -28.275 11.384 17.719 1.00 89.62 376 ILE A C 1
ATOM 2987 O O . ILE A 1 376 ? -27.948 12.282 16.948 1.00 89.62 376 ILE A O 1
ATOM 2991 N N . GLY A 1 377 ? -28.103 10.094 17.409 1.00 91.44 377 GLY A N 1
ATOM 2992 C CA . GLY A 1 377 ? -27.457 9.627 16.181 1.00 91.44 377 GLY A CA 1
ATOM 2993 C C . GLY A 1 377 ? -25.927 9.698 16.225 1.00 91.44 377 GLY A C 1
ATOM 2994 O O . GLY A 1 377 ? -25.301 9.528 17.271 1.00 91.44 377 GLY A O 1
ATOM 2995 N N . GLU A 1 378 ? -25.301 9.907 15.066 1.00 91.94 378 GLU A N 1
ATOM 2996 C CA . GLU A 1 378 ? -23.840 9.987 14.940 1.00 91.94 378 GLU A CA 1
ATOM 2997 C C . GLU A 1 378 ? -23.234 10.953 15.974 1.00 91.94 378 GLU A C 1
ATOM 2999 O O . GLU A 1 378 ? -23.545 12.139 15.985 1.00 91.94 378 GLU A O 1
ATOM 3004 N N . THR A 1 379 ? -22.378 10.432 16.858 1.00 92.12 379 THR A N 1
ATOM 3005 C CA . THR A 1 379 ? -21.774 11.192 17.966 1.00 92.12 379 THR A CA 1
ATOM 3006 C C . THR A 1 379 ? -20.271 11.334 17.740 1.00 92.12 379 THR A C 1
ATOM 3008 O O . THR A 1 379 ? -19.586 10.329 17.512 1.00 92.12 379 THR A O 1
ATOM 3011 N N . SER A 1 380 ? -19.751 12.561 17.804 1.00 91.62 380 SER A N 1
ATOM 3012 C CA . SER A 1 380 ? -18.309 12.850 17.761 1.00 91.62 380 SER A CA 1
ATOM 3013 C C . SER A 1 380 ? -17.607 12.523 19.084 1.00 91.62 380 SER A C 1
ATOM 3015 O O . SER A 1 380 ? -18.245 12.311 20.115 1.00 91.62 380 SER A O 1
ATOM 3017 N N . TRP A 1 381 ? -16.271 12.509 19.088 1.00 87.31 381 TRP A N 1
ATOM 3018 C CA . TRP A 1 381 ? -15.514 12.277 20.321 1.00 87.31 381 TRP A CA 1
ATOM 3019 C C . TRP A 1 381 ? -15.645 13.422 21.328 1.00 87.31 381 TRP A C 1
ATOM 3021 O O . TRP A 1 381 ? -15.711 13.150 22.524 1.00 87.31 381 TRP A O 1
ATOM 3031 N N . GLN A 1 382 ? -15.732 14.677 20.873 1.00 87.62 382 GLN A N 1
ATOM 3032 C CA . GLN A 1 382 ? -15.968 15.813 21.764 1.00 87.62 382 GLN A CA 1
ATOM 3033 C C . GLN A 1 382 ? -17.358 15.734 22.390 1.00 87.62 382 GLN A C 1
ATOM 3035 O O . GLN A 1 382 ? -17.471 15.821 23.606 1.00 87.62 382 GLN A O 1
ATOM 3040 N N . GLU A 1 383 ? -18.399 15.486 21.589 1.00 91.06 383 GLU A N 1
ATOM 3041 C CA . GLU A 1 383 ? -19.767 15.350 22.106 1.00 91.06 383 GLU A CA 1
ATOM 3042 C C . GLU A 1 383 ? -19.883 14.182 23.091 1.00 91.06 383 GLU A C 1
ATOM 3044 O O . GLU A 1 383 ? -20.488 14.337 24.148 1.00 91.06 383 GLU A O 1
ATOM 3049 N N . ALA A 1 384 ? -19.267 13.031 22.796 1.00 91.75 384 ALA A N 1
ATOM 3050 C CA . ALA A 1 384 ? -19.259 11.890 23.711 1.00 91.75 384 ALA A CA 1
ATOM 3051 C C . ALA A 1 384 ? -18.560 12.221 25.043 1.00 91.75 384 ALA A C 1
ATOM 3053 O O . ALA A 1 384 ? -19.062 11.854 26.108 1.00 91.75 384 ALA A O 1
ATOM 3054 N N . SER A 1 385 ? -17.427 12.929 24.999 1.00 90.62 385 SER A N 1
ATOM 3055 C CA . SER A 1 385 ? -16.708 13.383 26.195 1.00 90.62 385 SER A CA 1
ATOM 3056 C C . SER A 1 385 ? -17.499 14.425 26.992 1.00 90.62 385 SER A C 1
ATOM 3058 O O . SER A 1 385 ? -17.567 14.333 28.218 1.00 90.62 385 SER A O 1
ATOM 3060 N N . ASP A 1 386 ? -18.138 15.380 26.315 1.00 91.19 386 ASP A N 1
ATOM 3061 C CA . ASP A 1 386 ? -18.936 16.436 26.939 1.00 91.19 386 ASP A CA 1
ATOM 3062 C C . ASP A 1 386 ? -20.189 15.870 27.614 1.00 91.19 386 ASP A C 1
ATOM 3064 O O . ASP A 1 386 ? -20.493 16.229 28.751 1.00 91.19 386 ASP A O 1
ATOM 3068 N N . LEU A 1 387 ? -20.896 14.949 26.953 1.00 93.75 387 LEU A N 1
ATOM 3069 C CA . LEU A 1 387 ? -22.065 14.272 27.520 1.00 93.75 387 LEU A CA 1
ATOM 3070 C C . LEU A 1 387 ? -21.687 13.416 28.733 1.00 93.75 387 LEU A C 1
ATOM 3072 O O . LEU A 1 387 ? -22.407 13.411 29.732 1.00 93.75 387 LEU A O 1
ATOM 3076 N N . PHE A 1 388 ? -20.532 12.747 28.693 1.00 94.69 388 PHE A N 1
ATOM 3077 C CA . PHE A 1 388 ? -20.016 12.005 29.842 1.00 94.69 388 PHE A CA 1
ATOM 3078 C C . PHE A 1 388 ? -19.640 12.927 31.011 1.00 94.69 388 PHE A C 1
ATOM 3080 O O . PHE A 1 388 ? -19.969 12.630 32.161 1.00 94.69 388 PHE A O 1
ATOM 3087 N N . LEU A 1 389 ? -19.013 14.075 30.736 1.00 92.00 389 LEU A N 1
ATOM 3088 C CA . LEU A 1 389 ? -18.700 15.092 31.746 1.00 92.00 389 LEU A CA 1
ATOM 3089 C C . LEU A 1 389 ? -19.968 15.702 32.370 1.00 92.00 389 LEU A C 1
ATOM 3091 O O . LEU A 1 389 ? -19.990 15.974 33.569 1.00 92.00 389 LEU A O 1
ATOM 3095 N N . GLN A 1 390 ? -21.025 15.872 31.571 1.00 92.56 390 GLN A N 1
ATOM 3096 C CA . GLN A 1 390 ? -22.365 16.292 32.005 1.00 92.56 390 GLN A CA 1
ATOM 3097 C C . GLN A 1 390 ? -23.151 15.182 32.721 1.00 92.56 390 GLN A C 1
ATOM 3099 O O . GLN A 1 390 ? -24.311 15.386 33.078 1.00 92.56 390 GLN A O 1
ATOM 3104 N N . GLU A 1 391 ? -22.530 14.016 32.924 1.00 94.38 391 GLU A N 1
ATOM 3105 C CA . GLU A 1 391 ? -23.117 12.856 33.591 1.00 94.38 391 GLU A CA 1
ATOM 3106 C C . GLU A 1 391 ? -24.356 12.285 32.876 1.00 94.38 391 GLU A C 1
ATOM 3108 O O . GLU A 1 391 ? -25.097 11.509 33.469 1.00 94.38 391 GLU A O 1
ATOM 3113 N N . LYS A 1 392 ? -24.523 12.577 31.576 1.00 95.81 392 LYS A N 1
ATOM 3114 C CA . LYS A 1 392 ? -25.587 12.022 30.712 1.00 95.81 392 LYS A CA 1
ATOM 3115 C C . LYS A 1 392 ? -25.319 10.589 30.244 1.00 95.81 392 LYS A C 1
ATOM 3117 O O . LYS A 1 392 ? -26.051 10.029 29.427 1.00 95.81 392 LYS A O 1
ATOM 3122 N N . CYS A 1 393 ? -24.229 10.000 30.719 1.00 96.38 393 CYS A N 1
ATOM 3123 C CA . CYS A 1 393 ? -23.909 8.596 30.551 1.00 96.38 393 CYS A CA 1
ATOM 3124 C C . CYS A 1 393 ? -22.936 8.137 31.636 1.00 96.38 393 CYS A C 1
ATOM 3126 O O . CYS A 1 393 ? -22.159 8.922 32.182 1.00 96.38 393 CYS A O 1
ATOM 3128 N N . ALA A 1 394 ? -22.973 6.845 31.959 1.00 96.81 394 ALA A N 1
ATOM 3129 C CA . ALA A 1 394 ? -22.174 6.288 33.050 1.00 96.81 394 ALA A CA 1
ATOM 3130 C C . ALA A 1 394 ? -20.864 5.639 32.590 1.00 96.81 394 ALA A C 1
ATOM 3132 O O . ALA A 1 394 ? -19.945 5.477 33.397 1.00 96.81 394 ALA A O 1
ATOM 3133 N N . LEU A 1 395 ? -20.790 5.259 31.313 1.00 97.81 395 LEU A N 1
ATOM 3134 C CA . LEU A 1 395 ? -19.654 4.588 30.687 1.00 97.81 395 LEU A CA 1
ATOM 3135 C C . LEU A 1 395 ? -19.228 5.331 29.416 1.00 97.81 395 LEU A C 1
ATOM 3137 O O . LEU A 1 395 ? -20.068 5.833 28.674 1.00 97.81 395 LEU A O 1
ATOM 3141 N N . THR A 1 396 ? -17.933 5.353 29.130 1.00 96.50 396 THR A N 1
ATOM 3142 C CA . THR A 1 396 ? -17.372 5.767 27.839 1.00 96.50 396 THR A CA 1
ATOM 3143 C C . THR A 1 396 ? -16.055 5.035 27.603 1.00 96.50 396 THR A C 1
ATOM 3145 O O . THR A 1 396 ? -15.454 4.506 28.540 1.00 96.50 396 THR A O 1
ATOM 3148 N N . PHE A 1 397 ? -15.608 4.954 26.359 1.00 95.44 397 PHE A N 1
ATOM 3149 C CA . PHE A 1 397 ? -14.263 4.491 26.044 1.00 95.44 397 PHE A CA 1
ATOM 3150 C C . PHE A 1 397 ? -13.684 5.330 24.917 1.00 95.44 397 PHE A C 1
ATOM 3152 O O . PHE A 1 397 ? -14.411 5.704 24.006 1.00 95.44 397 PHE A O 1
ATOM 3159 N N . ASN A 1 398 ? -12.404 5.674 25.000 1.00 92.44 398 ASN A N 1
ATOM 3160 C CA . ASN A 1 398 ? -11.739 6.563 24.046 1.00 92.44 398 ASN A CA 1
ATOM 3161 C C . ASN A 1 398 ? -10.213 6.417 24.180 1.00 92.44 398 ASN A C 1
ATOM 3163 O O . ASN A 1 398 ? -9.730 5.751 25.101 1.00 92.44 398 ASN A O 1
ATOM 3167 N N . PHE A 1 399 ? -9.463 7.069 23.293 1.00 89.88 399 PHE A N 1
ATOM 3168 C CA . PHE A 1 399 ? -8.052 7.355 23.515 1.00 89.88 399 PHE A CA 1
ATOM 3169 C C . PHE A 1 399 ? -7.870 8.130 24.812 1.00 89.88 399 PHE A C 1
ATOM 3171 O O . PHE A 1 399 ? -8.663 9.014 25.153 1.00 89.88 399 PHE A O 1
ATOM 3178 N N . HIS A 1 400 ? -6.807 7.808 25.531 1.00 87.06 400 HIS A N 1
ATOM 3179 C CA . HIS A 1 400 ? -6.521 8.426 26.808 1.00 87.06 400 HIS A CA 1
ATOM 3180 C C . HIS A 1 400 ? -6.376 9.957 26.716 1.00 87.06 400 HIS A C 1
ATOM 3182 O O . HIS A 1 400 ? -6.997 10.678 27.507 1.00 87.06 400 HIS A O 1
ATOM 3188 N N . GLY A 1 401 ? -5.687 10.462 25.689 1.00 84.00 401 GLY A N 1
ATOM 3189 C CA . GLY A 1 401 ? -5.529 11.894 25.441 1.00 84.00 401 GLY A CA 1
ATOM 3190 C C . GLY A 1 401 ? -6.858 12.632 25.256 1.00 84.00 401 GLY A C 1
ATOM 3191 O O . GLY A 1 401 ? -6.980 13.792 25.643 1.00 84.00 401 GLY A O 1
ATOM 3192 N N . ALA A 1 402 ? -7.897 11.955 24.755 1.00 82.50 402 ALA A N 1
ATOM 3193 C CA . ALA A 1 402 ? -9.245 12.511 24.614 1.00 82.50 402 ALA A CA 1
ATOM 3194 C C . ALA A 1 402 ? -10.070 12.473 25.918 1.00 82.50 402 ALA A C 1
ATOM 3196 O O . ALA A 1 402 ? -11.030 13.234 26.063 1.00 82.50 402 ALA A O 1
ATOM 3197 N N . LEU A 1 403 ? -9.693 11.625 26.882 1.00 83.50 403 LEU A N 1
ATOM 3198 C CA . LEU A 1 403 ? -10.304 11.544 28.218 1.00 83.50 403 LEU A CA 1
ATOM 3199 C C . LEU A 1 403 ? -9.633 12.494 29.216 1.00 83.50 403 LEU A C 1
ATOM 3201 O O . LEU A 1 403 ? -10.269 12.990 30.144 1.00 83.50 403 LEU A O 1
ATOM 3205 N N . LYS A 1 404 ? -8.352 12.797 29.014 1.00 83.62 404 LYS A N 1
ATOM 3206 C CA . LYS A 1 404 ? -7.571 13.717 29.844 1.00 83.62 404 LYS A CA 1
ATOM 3207 C C . LYS A 1 404 ? -8.226 15.096 30.067 1.00 83.62 404 LYS A C 1
ATOM 3209 O O . LYS A 1 404 ? -8.177 15.580 31.203 1.00 83.62 404 LYS A O 1
ATOM 3214 N N . PRO A 1 405 ? -8.856 15.753 29.071 1.00 82.19 405 PRO A N 1
ATOM 3215 C CA . PRO A 1 405 ? -9.595 16.996 29.295 1.00 82.19 405 PRO A CA 1
ATOM 3216 C C . PRO A 1 405 ? -10.691 16.874 30.360 1.00 82.19 405 PRO A C 1
ATOM 3218 O O . PRO A 1 405 ? -10.903 17.811 31.127 1.00 82.19 405 PRO A O 1
ATOM 3221 N N . ILE A 1 406 ? -11.344 15.714 30.478 1.00 82.81 406 ILE A N 1
ATOM 3222 C CA . ILE A 1 406 ? -12.346 15.468 31.525 1.00 82.81 406 ILE A CA 1
ATOM 3223 C C . ILE A 1 406 ? -11.672 15.480 32.896 1.00 82.81 406 ILE A C 1
ATOM 3225 O O . ILE A 1 406 ? -12.153 16.137 33.806 1.00 82.81 406 ILE A O 1
ATOM 3229 N N . LEU A 1 407 ? -10.513 14.837 33.037 1.00 79.00 407 LEU A N 1
ATOM 3230 C CA . LEU A 1 407 ? -9.800 14.750 34.316 1.00 79.00 407 LEU A CA 1
ATOM 3231 C C . LEU A 1 407 ? -9.148 16.073 34.750 1.00 79.00 407 LEU A C 1
ATOM 3233 O O . LEU A 1 407 ? -8.947 16.288 35.944 1.00 79.00 407 LEU A O 1
ATOM 3237 N N . THR A 1 408 ? -8.826 16.948 33.795 1.00 80.31 408 THR A N 1
ATOM 3238 C CA . THR A 1 408 ? -8.110 18.216 34.029 1.00 80.31 408 THR A CA 1
ATOM 3239 C C . THR A 1 408 ? -9.021 19.450 34.062 1.00 80.31 408 THR A C 1
ATOM 3241 O O . THR A 1 408 ? -8.594 20.513 34.505 1.00 80.31 408 THR A O 1
ATOM 3244 N N . SER A 1 409 ? -10.281 19.340 33.621 1.00 80.00 409 SER A N 1
ATOM 3245 C CA . SER A 1 409 ? -11.253 20.453 33.613 1.00 80.00 409 SER A CA 1
ATOM 3246 C C . SER A 1 409 ? -12.063 20.597 34.909 1.00 80.00 409 SER A C 1
ATOM 3248 O O . SER A 1 409 ? -12.761 21.598 35.104 1.00 80.00 409 SER A O 1
ATOM 3250 N N . LEU A 1 410 ? -11.979 19.614 35.805 1.00 81.75 410 LEU A N 1
ATOM 3251 C CA . LEU A 1 410 ? -12.765 19.558 37.035 1.00 81.75 410 LEU A CA 1
ATOM 3252 C C . LEU A 1 410 ? -12.197 20.507 38.091 1.00 81.75 410 LEU A C 1
ATOM 3254 O O . LEU A 1 410 ? -10.988 20.656 38.238 1.00 81.75 410 LEU A O 1
ATOM 3258 N N . LYS A 1 411 ? -13.093 21.177 38.823 1.00 77.00 411 LYS A N 1
ATOM 3259 C CA . LYS A 1 411 ? -12.727 22.244 39.773 1.00 77.00 411 LYS A CA 1
ATOM 3260 C C . LYS A 1 411 ? -12.564 21.760 41.210 1.00 77.00 411 LYS A C 1
ATOM 3262 O O . LYS A 1 411 ? -11.964 22.468 42.019 1.00 77.00 411 LYS A O 1
ATOM 3267 N N . THR A 1 412 ? -13.135 20.605 41.545 1.00 81.50 412 THR A N 1
ATOM 3268 C CA . THR A 1 412 ? -13.121 20.044 42.899 1.00 81.50 412 THR A CA 1
ATOM 3269 C C . THR A 1 412 ? -12.528 18.642 42.895 1.00 81.50 412 THR A C 1
ATOM 3271 O O . THR A 1 412 ? -12.579 17.922 41.894 1.00 81.50 412 THR A O 1
ATOM 3274 N N . LYS A 1 413 ? -11.964 18.249 44.040 1.00 78.44 413 LYS A N 1
ATOM 3275 C CA . LYS A 1 413 ? -11.409 16.910 44.233 1.00 78.44 413 LYS A CA 1
ATOM 3276 C C . LYS A 1 413 ? -12.515 15.854 44.169 1.00 78.44 413 LYS A C 1
ATOM 3278 O O . LYS A 1 413 ? -12.323 14.810 43.558 1.00 78.44 413 LYS A O 1
ATOM 3283 N N . GLU A 1 414 ? -13.667 16.143 44.767 1.00 80.44 414 GLU A N 1
ATOM 3284 C CA . GLU A 1 414 ? -14.833 15.262 44.786 1.00 80.44 414 GLU A CA 1
ATOM 3285 C C . GLU A 1 414 ? -15.349 14.983 43.367 1.00 80.44 414 GLU A C 1
ATOM 3287 O O . GLU A 1 414 ? -15.625 13.833 43.025 1.00 80.44 414 GLU A O 1
ATOM 3292 N N . ASP A 1 415 ? -15.406 16.010 42.511 1.00 81.31 415 ASP A N 1
ATOM 3293 C CA . ASP A 1 415 ? -15.799 15.837 41.113 1.00 81.31 415 ASP A CA 1
ATOM 3294 C C . ASP A 1 415 ? -14.768 15.037 40.316 1.00 81.31 415 ASP A C 1
ATOM 3296 O O . ASP A 1 415 ? -15.151 14.215 39.490 1.00 81.31 415 ASP A O 1
ATOM 3300 N N . ALA A 1 416 ? -13.471 15.230 40.567 1.00 79.94 416 ALA A N 1
ATOM 3301 C CA . ALA A 1 416 ? -12.417 14.442 39.927 1.00 79.94 416 ALA A CA 1
ATOM 3302 C C . ALA A 1 416 ? -12.426 12.973 40.360 1.00 79.94 416 ALA A C 1
ATOM 3304 O O . ALA A 1 416 ? -12.076 12.087 39.582 1.00 79.94 416 ALA A O 1
ATOM 3305 N N . GLU A 1 417 ? -12.849 12.689 41.592 1.00 84.56 417 GLU A N 1
ATOM 3306 C CA . GLU A 1 417 ? -12.836 11.336 42.127 1.00 84.56 417 GLU A CA 1
ATOM 3307 C C . GLU A 1 417 ? -13.958 10.438 41.598 1.00 84.56 417 GLU A C 1
ATOM 3309 O O . GLU A 1 417 ? -13.823 9.215 41.638 1.00 84.56 417 GLU A O 1
ATOM 3314 N N . LYS A 1 418 ? -15.050 10.987 41.063 1.00 89.94 418 LYS A N 1
ATOM 3315 C CA . LYS A 1 418 ? -16.115 10.133 40.518 1.00 89.94 418 LYS A CA 1
ATOM 3316 C C . LYS A 1 418 ? -15.729 9.498 39.181 1.00 89.94 418 LYS A C 1
ATOM 3318 O O . LYS A 1 418 ? -16.159 8.375 38.919 1.00 89.94 418 LYS A O 1
ATOM 3323 N N . PHE A 1 419 ? -14.878 10.141 38.384 1.00 90.62 419 PHE A N 1
ATOM 3324 C CA . PHE A 1 419 ? -14.412 9.614 37.102 1.00 90.62 419 PHE A CA 1
ATOM 3325 C C . PHE A 1 419 ? -13.195 8.705 37.291 1.00 90.62 419 PHE A C 1
ATOM 3327 O O . PHE A 1 419 ? -12.200 9.071 37.923 1.00 90.62 419 PHE A O 1
ATOM 3334 N N . ARG A 1 420 ? -13.287 7.478 36.779 1.00 89.88 420 ARG A N 1
ATOM 3335 C CA . ARG A 1 420 ? -12.270 6.440 36.964 1.00 89.88 420 ARG A CA 1
ATOM 3336 C C . ARG A 1 420 ? -11.909 5.814 35.626 1.00 89.88 420 ARG A C 1
ATOM 3338 O O . ARG A 1 420 ? -12.796 5.391 34.889 1.00 89.88 420 ARG A O 1
ATOM 3345 N N . LEU A 1 421 ? -10.611 5.760 35.342 1.00 89.44 421 LEU A N 1
ATOM 3346 C CA . LEU A 1 421 ? -10.050 5.067 34.186 1.00 89.44 421 LEU A CA 1
ATOM 3347 C C . LEU A 1 421 ? -9.886 3.578 34.503 1.00 89.44 421 LEU A C 1
ATOM 3349 O O . LEU A 1 421 ? -9.602 3.219 35.646 1.00 89.44 421 LEU A O 1
ATOM 3353 N N . LYS A 1 422 ? -10.046 2.728 33.493 1.00 91.94 422 LYS A N 1
ATOM 3354 C CA . LYS A 1 422 ? -9.780 1.295 33.562 1.00 91.94 422 LYS A CA 1
ATOM 3355 C C . LYS A 1 422 ? -9.391 0.759 32.189 1.00 91.94 422 LYS A C 1
ATOM 3357 O O . LYS A 1 422 ? -9.785 1.324 31.167 1.00 91.94 422 LYS A O 1
ATOM 3362 N N . MET A 1 423 ? -8.656 -0.349 32.151 1.00 92.19 423 MET A N 1
ATOM 3363 C CA . MET A 1 423 ? -8.456 -1.089 30.905 1.00 92.19 423 MET A CA 1
ATOM 3364 C C . MET A 1 423 ? -9.785 -1.399 30.200 1.00 92.19 423 MET A C 1
ATOM 3366 O O . MET A 1 423 ? -10.826 -1.588 30.835 1.00 92.19 423 MET A O 1
ATOM 3370 N N . MET A 1 424 ? -9.727 -1.478 28.870 1.00 95.38 424 MET A N 1
ATOM 3371 C CA . MET A 1 424 ? -10.871 -1.856 28.042 1.00 95.38 424 MET A CA 1
ATOM 3372 C C . MET A 1 424 ? -11.471 -3.203 28.475 1.00 95.38 424 MET A C 1
ATOM 3374 O O . MET A 1 424 ? -10.711 -4.119 28.825 1.00 95.38 424 MET A O 1
ATOM 3378 N N . PRO A 1 425 ? -12.809 -3.360 28.418 1.00 96.88 425 PRO A N 1
ATOM 3379 C CA . PRO A 1 425 ? -13.447 -4.647 28.645 1.00 96.88 425 PRO A CA 1
ATOM 3380 C C . PRO A 1 425 ? -12.888 -5.729 27.713 1.00 96.88 425 PRO A C 1
ATOM 3382 O O . PRO A 1 425 ? -12.587 -5.476 26.548 1.00 96.88 425 PRO A O 1
ATOM 3385 N N . GLY A 1 426 ? -12.738 -6.939 28.243 1.00 97.50 426 GLY A N 1
ATOM 3386 C CA . GLY A 1 426 ? -12.303 -8.105 27.484 1.00 97.50 426 GLY A CA 1
ATOM 3387 C C . GLY A 1 426 ? -13.467 -9.010 27.093 1.00 97.50 426 GLY A C 1
ATOM 3388 O O . GLY A 1 426 ? -14.643 -8.630 27.129 1.00 97.50 426 GLY A O 1
ATOM 3389 N N . THR A 1 427 ? -13.143 -10.254 26.769 1.00 97.75 427 THR A N 1
ATOM 3390 C CA . THR A 1 427 ? -14.129 -11.298 26.475 1.00 97.75 427 THR A CA 1
ATOM 3391 C C . THR A 1 427 ? -13.687 -12.640 27.040 1.00 97.75 427 THR A C 1
ATOM 3393 O O . THR A 1 427 ? -12.500 -12.891 27.217 1.00 97.75 427 THR A O 1
ATOM 3396 N N . LYS A 1 428 ? -14.659 -13.509 27.318 1.00 96.75 428 LYS A N 1
ATOM 3397 C CA . LYS A 1 428 ? -14.415 -14.916 27.661 1.00 96.75 428 LYS A CA 1
ATOM 3398 C C . LYS A 1 428 ? -14.516 -15.840 26.455 1.00 96.75 428 LYS A C 1
ATOM 3400 O O . LYS A 1 428 ? -14.276 -17.028 26.607 1.00 96.75 428 LYS A O 1
ATOM 3405 N N . VAL A 1 429 ? -14.915 -15.317 25.296 1.00 95.94 429 VAL A N 1
ATOM 3406 C CA . VAL A 1 429 ? -15.045 -16.080 24.054 1.00 95.94 429 VAL A CA 1
ATOM 3407 C C . VAL A 1 429 ? -14.238 -15.435 22.939 1.00 95.94 429 VAL A C 1
ATOM 3409 O O . VAL A 1 429 ? -14.292 -14.216 22.771 1.00 95.94 429 VAL A O 1
ATOM 3412 N N . VAL A 1 430 ? -13.518 -16.250 22.180 1.00 96.06 430 VAL A N 1
ATOM 3413 C CA . VAL A 1 430 ? -12.629 -15.831 21.092 1.00 96.06 430 VAL A CA 1
ATOM 3414 C C . VAL A 1 430 ? -12.960 -16.581 19.813 1.00 96.06 430 VAL A C 1
ATOM 3416 O O . VAL A 1 430 ? -13.492 -17.689 19.845 1.00 96.06 430 VAL A O 1
ATOM 3419 N N . LEU A 1 431 ? -12.674 -15.959 18.679 1.00 93.94 431 LEU A N 1
ATOM 3420 C CA . LEU A 1 431 ? -12.833 -16.564 17.369 1.00 93.94 431 LEU A CA 1
ATOM 3421 C C . LEU A 1 431 ? -11.835 -17.715 17.215 1.00 93.94 431 LEU A C 1
ATOM 3423 O O . LEU A 1 431 ? -10.638 -17.543 17.447 1.00 93.94 431 LEU A O 1
ATOM 3427 N N . SER A 1 432 ? -12.328 -18.888 16.822 1.00 88.75 432 SER A N 1
ATOM 3428 C CA . SER A 1 432 ? -11.487 -20.049 16.550 1.00 88.75 432 SER A CA 1
ATOM 3429 C C . SER A 1 432 ? -10.487 -19.749 15.429 1.00 88.75 432 SER A C 1
ATOM 3431 O O . SER A 1 432 ? -10.737 -18.933 14.539 1.00 88.75 432 SER A O 1
ATOM 3433 N N . VAL A 1 433 ? -9.356 -20.459 15.421 1.00 80.25 433 VAL A N 1
ATOM 3434 C CA . VAL A 1 433 ? -8.304 -20.288 14.398 1.00 80.25 433 VAL A CA 1
ATOM 3435 C C . VAL A 1 433 ? -8.838 -20.516 12.978 1.00 80.25 433 VAL A C 1
ATOM 3437 O O . VAL A 1 433 ? -8.390 -19.870 12.034 1.00 80.25 433 VAL A O 1
ATOM 3440 N N . ASP A 1 434 ? -9.807 -21.420 12.812 1.00 79.69 434 ASP A N 1
ATOM 3441 C CA . ASP A 1 434 ? -10.453 -21.690 11.524 1.00 79.69 434 ASP A CA 1
ATOM 3442 C C . ASP A 1 434 ? -11.641 -20.761 11.211 1.00 79.69 434 ASP A C 1
ATOM 3444 O O . ASP A 1 434 ? -12.234 -20.877 10.136 1.00 79.69 434 ASP A O 1
ATOM 3448 N N . GLY A 1 435 ? -11.976 -19.853 12.133 1.00 83.38 435 GLY A N 1
ATOM 3449 C CA . GLY A 1 435 ? -13.018 -18.845 11.997 1.00 83.38 435 GLY A CA 1
ATOM 3450 C C . GLY A 1 435 ? -14.450 -19.378 12.010 1.00 83.38 435 GLY A C 1
ATOM 3451 O O . GLY A 1 435 ? -15.336 -18.631 11.611 1.00 83.38 435 GLY A O 1
ATOM 3452 N N . LYS A 1 436 ? -14.681 -20.639 12.409 1.00 86.75 436 LYS A N 1
ATOM 3453 C CA . LYS A 1 436 ? -16.003 -21.297 12.357 1.00 86.75 436 LYS A CA 1
ATOM 3454 C C . LYS A 1 436 ? -16.779 -21.309 13.676 1.00 86.75 436 LYS A C 1
ATOM 3456 O O . LYS A 1 436 ? -17.889 -21.833 13.725 1.00 86.75 436 LYS A O 1
ATOM 3461 N N . SER A 1 437 ? -16.192 -20.831 14.767 1.00 91.06 437 SER A N 1
ATOM 3462 C CA . SER A 1 437 ? -16.824 -20.833 16.091 1.00 91.06 437 SER A CA 1
ATOM 3463 C C . SER A 1 437 ? -16.313 -19.678 16.947 1.00 91.06 437 SER A C 1
ATOM 3465 O O . SER A 1 437 ? -15.171 -19.243 16.814 1.00 91.06 437 SER A O 1
ATOM 3467 N N . LEU A 1 438 ? -17.161 -19.204 17.865 1.00 93.88 438 LEU A N 1
ATOM 3468 C CA . LEU A 1 438 ? -16.711 -18.496 19.063 1.00 93.88 438 LEU A CA 1
ATOM 3469 C C . LEU A 1 438 ? -16.552 -19.518 20.189 1.00 93.88 438 LEU A C 1
ATOM 3471 O O . LEU A 1 438 ? -17.476 -20.277 20.484 1.00 93.88 438 LEU A O 1
ATOM 3475 N N . GLU A 1 439 ? -15.383 -19.538 20.809 1.00 94.75 439 GLU A N 1
ATOM 3476 C CA . GLU A 1 439 ? -14.981 -20.554 21.773 1.00 94.75 439 GLU A CA 1
ATOM 3477 C C . GLU A 1 439 ? -14.551 -19.936 23.096 1.00 94.75 439 GLU A C 1
ATOM 3479 O O . GLU A 1 439 ? -13.922 -18.884 23.112 1.00 94.75 439 GLU A O 1
ATOM 3484 N N . GLU A 1 440 ? -14.867 -20.596 24.213 1.00 95.75 440 GLU A N 1
ATOM 3485 C CA . GLU A 1 440 ? -14.432 -20.139 25.534 1.00 95.75 440 GLU A CA 1
ATOM 3486 C C . GLU A 1 440 ? -12.905 -20.124 25.652 1.00 95.75 440 GLU A C 1
ATOM 3488 O O . GLU A 1 440 ? -12.238 -21.086 25.263 1.00 95.75 440 GLU A O 1
ATOM 3493 N N . CYS A 1 441 ? -12.372 -19.057 26.241 1.00 92.62 441 CYS A N 1
ATOM 3494 C CA . CYS A 1 441 ? -10.965 -18.953 26.579 1.00 92.62 441 CYS A CA 1
ATOM 3495 C C . CYS A 1 441 ? -10.546 -20.024 27.586 1.00 92.62 441 CYS A C 1
ATOM 3497 O O . CYS A 1 441 ? -11.241 -20.302 28.564 1.00 92.62 441 CYS A O 1
ATOM 3499 N N . ASP A 1 442 ? -9.367 -20.579 27.340 1.00 90.94 442 ASP A N 1
ATOM 3500 C CA . ASP A 1 442 ? -8.610 -21.400 28.274 1.00 90.94 442 ASP A CA 1
ATOM 3501 C C . ASP A 1 442 ? -7.112 -21.103 28.118 1.00 90.94 442 ASP A C 1
ATOM 3503 O O . ASP A 1 442 ? -6.703 -20.356 27.225 1.00 90.94 442 ASP A O 1
ATOM 3507 N N . ASP A 1 443 ? -6.285 -21.739 28.948 1.00 86.69 443 ASP A N 1
ATOM 3508 C CA . ASP A 1 443 ? -4.830 -21.544 28.969 1.00 86.69 443 ASP A CA 1
ATOM 3509 C C . ASP A 1 443 ? -4.133 -21.876 27.630 1.00 86.69 443 ASP A C 1
ATOM 3511 O O . ASP A 1 443 ? -2.989 -21.475 27.408 1.00 86.69 443 ASP A O 1
ATOM 3515 N N . HIS A 1 444 ? -4.786 -22.621 26.731 1.00 88.06 444 HIS A N 1
ATOM 3516 C CA . HIS A 1 444 ? -4.241 -22.977 25.420 1.00 88.06 444 HIS A CA 1
ATOM 3517 C C . HIS A 1 444 ? -4.678 -22.009 24.320 1.00 88.06 444 HIS A C 1
ATOM 3519 O O . HIS A 1 444 ? -3.866 -21.654 23.462 1.00 88.06 444 HIS A O 1
ATOM 3525 N N . ARG A 1 445 ? -5.948 -21.595 24.331 1.00 91.50 445 ARG A N 1
ATOM 3526 C CA . ARG A 1 445 ? -6.558 -20.699 23.338 1.00 91.50 445 ARG A CA 1
ATOM 3527 C C . ARG A 1 445 ? -6.294 -19.230 23.630 1.00 91.50 445 ARG A C 1
ATOM 3529 O O . ARG A 1 445 ? -6.133 -18.453 22.704 1.00 91.50 445 ARG A O 1
ATOM 3536 N N . CYS A 1 446 ? -6.220 -18.858 24.903 1.00 94.50 446 CYS A N 1
ATOM 3537 C CA . CYS A 1 446 ? -5.994 -17.493 25.362 1.00 94.50 446 CYS A CA 1
ATOM 3538 C C . CYS A 1 446 ? -4.850 -17.481 26.390 1.00 94.50 446 CYS A C 1
ATOM 3540 O O . CYS A 1 446 ? -5.082 -17.197 27.564 1.00 94.50 446 CYS A O 1
ATOM 3542 N N . PRO A 1 447 ? -3.599 -17.769 25.983 1.00 93.62 447 PRO A N 1
ATOM 3543 C CA . PRO A 1 447 ? -2.468 -17.912 26.909 1.00 93.62 447 PRO A CA 1
ATOM 3544 C C . PRO A 1 447 ? -2.133 -16.636 27.701 1.00 93.62 447 PRO A C 1
ATOM 3546 O O . PRO A 1 447 ? -1.408 -16.700 28.692 1.00 93.62 447 PRO A O 1
ATOM 3549 N N . PHE A 1 448 ? -2.640 -15.481 27.263 1.00 93.88 448 PHE A N 1
ATOM 3550 C CA . PHE A 1 448 ? -2.478 -14.188 27.931 1.00 93.88 448 PHE A CA 1
ATOM 3551 C C . PHE A 1 448 ? -3.781 -13.663 28.556 1.00 93.88 448 PHE A C 1
ATOM 3553 O O . PHE A 1 448 ? -3.876 -12.473 28.851 1.00 93.88 448 PHE A O 1
ATOM 3560 N N . ALA A 1 449 ? -4.797 -14.516 28.726 1.00 94.00 449 ALA A N 1
ATOM 3561 C CA . ALA A 1 449 ? -5.988 -14.156 29.485 1.00 94.00 449 ALA A CA 1
ATOM 3562 C C . ALA A 1 449 ? -5.649 -13.909 30.963 1.00 94.00 449 ALA A C 1
ATOM 3564 O O . ALA A 1 449 ? -4.686 -14.459 31.503 1.00 94.00 449 ALA A O 1
ATOM 3565 N N . ASP A 1 450 ? -6.452 -13.074 31.623 1.00 92.38 450 ASP A N 1
ATOM 3566 C CA . ASP A 1 450 ? -6.308 -12.844 33.059 1.00 92.38 450 ASP A CA 1
ATOM 3567 C C . ASP A 1 450 ? -6.755 -14.061 33.895 1.00 92.38 450 ASP A C 1
ATOM 3569 O O . ASP A 1 450 ? -7.270 -15.058 33.385 1.00 92.38 450 ASP A O 1
ATOM 3573 N N . GLU A 1 451 ? -6.581 -13.980 35.216 1.00 90.75 451 GLU A N 1
ATOM 3574 C CA . GLU A 1 451 ? -6.942 -15.046 36.165 1.00 90.75 451 GLU A CA 1
ATOM 3575 C C . GLU A 1 451 ? -8.421 -15.482 36.103 1.00 90.75 451 GLU A C 1
ATOM 3577 O O . GLU A 1 451 ? -8.765 -16.574 36.555 1.00 90.75 451 GLU A O 1
ATOM 3582 N N . ASN A 1 452 ? -9.299 -14.656 35.522 1.00 91.94 452 ASN A N 1
ATOM 3583 C CA . ASN A 1 452 ? -10.719 -14.944 35.333 1.00 91.94 452 ASN A CA 1
ATOM 3584 C C . ASN A 1 452 ? -11.036 -15.478 33.925 1.00 91.94 452 ASN A C 1
ATOM 3586 O O . ASN A 1 452 ? -12.218 -15.534 33.552 1.00 91.94 452 ASN A O 1
ATOM 3590 N N . GLN A 1 453 ? -10.004 -15.869 33.165 1.00 94.25 453 GLN A N 1
ATOM 3591 C CA . GLN A 1 453 ? -10.077 -16.333 31.777 1.00 94.25 453 GLN A CA 1
ATOM 3592 C C . GLN A 1 453 ? -10.696 -15.281 30.844 1.00 94.25 453 GLN A C 1
ATOM 3594 O O . GLN A 1 453 ? -11.440 -15.601 29.916 1.00 94.25 453 GLN A O 1
ATOM 3599 N N . ILE A 1 454 ? -10.427 -14.000 31.115 1.00 97.19 454 ILE A N 1
ATOM 3600 C CA . ILE A 1 454 ? -10.833 -12.897 30.245 1.00 97.19 454 ILE A CA 1
ATOM 3601 C C . ILE A 1 454 ? -9.649 -12.543 29.348 1.00 97.19 454 ILE A C 1
ATOM 3603 O O . ILE A 1 454 ? -8.617 -12.067 29.824 1.00 97.19 454 ILE A O 1
ATOM 3607 N N . ASN A 1 455 ? -9.804 -12.737 28.038 1.00 97.81 455 ASN A N 1
ATOM 3608 C CA . ASN A 1 455 ? -8.840 -12.244 27.065 1.00 97.81 455 ASN A CA 1
ATOM 3609 C C . ASN A 1 455 ? -8.993 -10.733 26.889 1.00 97.81 455 ASN A C 1
ATOM 3611 O O . ASN A 1 455 ? -10.102 -10.215 26.703 1.00 97.81 455 ASN A O 1
ATOM 3615 N N . ARG A 1 456 ? -7.861 -10.030 26.916 1.00 96.62 456 ARG A N 1
ATOM 3616 C CA . ARG A 1 456 ? -7.761 -8.599 26.630 1.00 96.62 456 ARG A CA 1
ATOM 3617 C C . ARG A 1 456 ? -6.742 -8.386 25.531 1.00 96.62 456 ARG A C 1
ATOM 3619 O O . ARG A 1 456 ? -5.737 -9.086 25.458 1.00 96.62 456 ARG A O 1
ATOM 3626 N N . ALA A 1 457 ? -7.005 -7.395 24.697 1.00 96.12 457 ALA A N 1
ATOM 3627 C CA . ALA A 1 457 ? -6.120 -7.027 23.610 1.00 96.12 457 ALA A CA 1
ATOM 3628 C C . ALA A 1 457 ? -6.162 -5.500 23.446 1.00 96.12 457 ALA A C 1
ATOM 3630 O O . ALA A 1 457 ? -7.016 -4.988 22.720 1.00 96.12 457 ALA A O 1
ATOM 3631 N N . PRO A 1 458 ? -5.333 -4.748 24.199 1.00 95.06 458 PRO A N 1
ATOM 3632 C CA . PRO A 1 458 ? -5.321 -3.287 24.138 1.00 95.06 458 PRO A CA 1
ATOM 3633 C C . PRO A 1 458 ? -5.024 -2.801 22.720 1.00 95.06 458 PRO A C 1
ATOM 3635 O O . PRO A 1 458 ? -4.034 -3.215 22.122 1.00 95.06 458 PRO A O 1
ATOM 3638 N N . PHE A 1 459 ? -5.880 -1.935 22.179 1.00 95.06 459 PHE A N 1
ATOM 3639 C CA . PHE A 1 459 ? -5.758 -1.450 20.806 1.00 95.06 459 PHE A CA 1
ATOM 3640 C C . PHE A 1 459 ? -5.084 -0.080 20.747 1.00 95.06 459 PHE A C 1
ATOM 3642 O O . PHE A 1 459 ? -5.638 0.903 21.244 1.00 95.06 459 PHE A O 1
ATOM 3649 N N . TYR A 1 460 ? -3.920 -0.017 20.095 1.00 90.88 460 TYR A N 1
ATOM 3650 C CA . TYR A 1 460 ? -3.154 1.212 19.858 1.00 90.88 460 TYR A CA 1
ATOM 3651 C C . TYR A 1 460 ? -3.559 1.854 18.529 1.00 90.88 460 TYR A C 1
ATOM 3653 O O . TYR A 1 460 ? -2.738 2.015 17.621 1.00 90.88 460 TYR A O 1
ATOM 3661 N N . GLY A 1 461 ? -4.858 2.132 18.373 1.00 83.44 461 GLY A N 1
ATOM 3662 C CA . GLY A 1 461 ? -5.404 2.791 17.184 1.00 83.44 461 GLY A CA 1
ATOM 3663 C C . GLY A 1 461 ? -4.651 4.088 16.879 1.00 83.44 461 GLY A C 1
ATOM 3664 O O . GLY A 1 461 ? -4.343 4.839 17.789 1.00 83.44 461 GLY A O 1
ATOM 3665 N N . GLU A 1 462 ? -4.308 4.332 15.615 1.00 83.38 462 GLU A N 1
ATOM 3666 C CA . GLU A 1 462 ? -3.427 5.415 15.133 1.00 83.38 462 GLU A CA 1
ATOM 3667 C C . GLU A 1 462 ? -1.967 5.401 15.628 1.00 83.38 462 GLU A C 1
ATOM 3669 O O . GLU A 1 462 ? -1.084 5.890 14.913 1.00 83.38 462 GLU A O 1
ATOM 3674 N N . GLY A 1 463 ? -1.698 4.763 16.770 1.00 78.31 463 GLY A N 1
ATOM 3675 C CA . GLY A 1 463 ? -0.378 4.540 17.347 1.00 78.31 463 GLY A CA 1
ATOM 3676 C C . GLY A 1 463 ? 0.319 5.812 17.831 1.00 78.31 463 GLY A C 1
ATOM 3677 O O . GLY A 1 463 ? 1.523 5.775 18.031 1.00 78.31 463 GLY A O 1
ATOM 3678 N N . GLY A 1 464 ? -0.382 6.932 18.002 1.00 88.69 464 GLY A N 1
ATOM 3679 C CA . GLY A 1 464 ? 0.199 8.169 18.514 1.00 88.69 464 GLY A CA 1
ATOM 3680 C C . GLY A 1 464 ? 1.133 8.897 17.550 1.00 88.69 464 GLY A C 1
ATOM 3681 O O . GLY A 1 464 ? 1.354 8.528 16.388 1.00 88.69 464 GLY A O 1
ATOM 3682 N N . VAL A 1 465 ? 1.690 9.986 18.064 1.00 91.44 465 VAL A N 1
ATOM 3683 C CA . VAL A 1 465 ? 2.647 10.862 17.387 1.00 91.44 465 VAL A CA 1
ATOM 3684 C C . VAL A 1 465 ? 4.099 10.452 17.659 1.00 91.44 465 VAL A C 1
ATOM 3686 O O . VAL A 1 465 ? 4.506 10.129 18.776 1.00 91.44 465 VAL A O 1
ATOM 3689 N N . ALA A 1 466 ? 4.935 10.551 16.627 1.00 94.19 466 ALA A N 1
ATOM 3690 C CA . ALA A 1 466 ? 6.373 10.351 16.719 1.00 94.19 466 ALA A CA 1
ATOM 3691 C C . ALA A 1 466 ? 7.153 11.396 15.904 1.00 94.19 466 ALA A C 1
ATOM 3693 O O . ALA A 1 466 ? 6.646 11.985 14.947 1.00 94.19 466 ALA A O 1
ATOM 3694 N N . ILE A 1 467 ? 8.412 11.620 16.280 1.00 95.62 467 ILE A N 1
ATOM 3695 C CA . ILE A 1 467 ? 9.344 12.512 15.589 1.00 95.62 467 ILE A CA 1
ATOM 3696 C C . ILE A 1 467 ? 10.165 11.715 14.575 1.00 95.62 467 ILE A C 1
ATOM 3698 O O . ILE A 1 467 ? 10.929 10.825 14.946 1.00 95.62 467 ILE A O 1
ATOM 3702 N N . ALA A 1 468 ? 10.051 12.074 13.299 1.00 94.81 468 ALA A N 1
ATOM 3703 C CA . ALA A 1 468 ? 10.821 11.517 12.196 1.00 94.81 468 ALA A CA 1
ATOM 3704 C C . ALA A 1 468 ? 11.722 12.572 11.542 1.00 94.81 468 ALA A C 1
ATOM 3706 O O . ALA A 1 468 ? 11.493 13.780 11.631 1.00 94.81 468 ALA A O 1
ATOM 3707 N N . PHE A 1 469 ? 12.753 12.102 10.844 1.00 94.00 469 PHE A N 1
ATOM 3708 C CA . PHE A 1 469 ? 13.808 12.955 10.302 1.00 94.00 469 PHE A CA 1
ATOM 3709 C C . PHE A 1 469 ? 13.907 12.832 8.791 1.00 94.00 469 PHE A C 1
ATOM 3711 O O . PHE A 1 469 ? 13.835 11.732 8.236 1.00 94.00 469 PHE A O 1
ATOM 3718 N N . ASN A 1 470 ? 14.159 13.964 8.142 1.00 91.69 470 ASN A N 1
ATOM 3719 C CA . ASN A 1 470 ? 14.495 14.015 6.729 1.00 91.69 470 ASN A CA 1
ATOM 3720 C C . ASN A 1 470 ? 15.815 13.257 6.449 1.00 91.69 470 ASN A C 1
ATOM 3722 O O . ASN A 1 470 ? 16.858 13.607 7.014 1.00 91.69 470 ASN A O 1
ATOM 3726 N N . PRO A 1 471 ? 15.829 12.243 5.564 1.00 89.19 471 PRO A N 1
ATOM 3727 C CA . PRO A 1 471 ? 17.022 11.448 5.292 1.00 89.19 471 PRO A CA 1
ATOM 3728 C C . PRO A 1 471 ? 18.104 12.172 4.474 1.00 89.19 471 PRO A C 1
ATOM 3730 O O . PRO A 1 471 ? 19.212 11.642 4.373 1.00 89.19 471 PRO A O 1
ATOM 3733 N N . HIS A 1 472 ? 17.815 13.352 3.912 1.00 85.88 472 HIS A N 1
ATOM 3734 C CA . HIS A 1 472 ? 18.737 14.139 3.081 1.00 85.88 472 HIS A CA 1
ATOM 3735 C C . HIS A 1 472 ? 19.417 15.308 3.813 1.00 85.88 472 HIS A C 1
ATOM 3737 O O . HIS A 1 472 ? 20.089 16.117 3.174 1.00 85.88 472 HIS A O 1
ATOM 3743 N N . MET A 1 473 ? 19.270 15.412 5.138 1.00 86.12 473 MET A N 1
ATOM 3744 C CA . MET A 1 473 ? 19.952 16.448 5.921 1.00 86.12 473 MET A CA 1
ATOM 3745 C C . MET A 1 473 ? 21.478 16.348 5.827 1.00 86.12 473 MET A C 1
ATOM 3747 O O . MET A 1 473 ? 22.046 15.256 5.734 1.00 86.12 473 MET A O 1
ATOM 3751 N N . THR A 1 474 ? 22.148 17.500 5.919 1.00 87.31 474 THR A N 1
ATOM 3752 C CA . THR A 1 474 ? 23.595 17.539 6.151 1.00 87.31 474 THR A CA 1
ATOM 3753 C C . THR A 1 474 ? 23.922 16.854 7.485 1.00 87.31 474 THR A C 1
ATOM 3755 O O . THR A 1 474 ? 23.091 16.887 8.396 1.00 87.31 474 THR A O 1
ATOM 3758 N N . PRO A 1 475 ? 25.115 16.249 7.641 1.00 86.62 475 PRO A N 1
ATOM 3759 C CA . PRO A 1 475 ? 25.507 15.614 8.900 1.00 86.62 475 PRO A CA 1
ATOM 3760 C C . PRO A 1 475 ? 25.362 16.536 10.118 1.00 86.62 475 PRO A C 1
ATOM 3762 O O . PRO A 1 475 ? 24.856 16.103 11.144 1.00 86.62 475 PRO A O 1
ATOM 3765 N N . GLU A 1 476 ? 25.707 17.816 9.965 1.00 86.19 476 GLU A N 1
ATOM 3766 C CA . GLU A 1 476 ? 25.592 18.834 11.015 1.00 86.19 476 GLU A CA 1
ATOM 3767 C C . GLU A 1 476 ? 24.133 19.119 11.413 1.00 86.19 476 GLU A C 1
ATOM 3769 O O . GLU A 1 476 ? 23.800 19.147 12.597 1.00 86.19 476 GLU A O 1
ATOM 3774 N N . ASN A 1 477 ? 23.228 19.292 10.439 1.00 89.62 477 ASN A N 1
ATOM 3775 C CA . ASN A 1 477 ? 21.809 19.501 10.742 1.00 89.62 477 ASN A CA 1
ATOM 3776 C C . ASN A 1 477 ? 21.170 18.236 11.318 1.00 89.62 477 ASN A C 1
ATOM 3778 O O . ASN A 1 477 ? 20.310 18.340 12.186 1.00 89.62 477 ASN A O 1
ATOM 3782 N N . LEU A 1 478 ? 21.589 17.053 10.857 1.00 89.69 478 LEU A N 1
ATOM 3783 C CA . LEU A 1 478 ? 21.120 15.779 11.391 1.00 89.69 478 LEU A CA 1
ATOM 3784 C C . LEU A 1 478 ? 21.545 15.603 12.854 1.00 89.69 478 LEU A C 1
ATOM 3786 O O . LEU A 1 478 ? 20.717 15.215 13.671 1.00 89.69 478 LEU A O 1
ATOM 3790 N N . GLU A 1 479 ? 22.796 15.908 13.195 1.00 88.31 479 GLU A N 1
ATOM 3791 C CA . GLU A 1 479 ? 23.301 15.840 14.570 1.00 88.31 479 GLU A CA 1
ATOM 3792 C C . GLU A 1 479 ? 22.541 16.800 15.493 1.00 88.31 479 GLU A C 1
ATOM 3794 O O . GLU A 1 479 ? 21.978 16.374 16.499 1.00 88.31 479 GLU A O 1
ATOM 3799 N N . ALA A 1 480 ? 22.416 18.070 15.103 1.00 90.62 480 ALA A N 1
ATOM 3800 C CA . ALA A 1 480 ? 21.689 19.057 15.894 1.00 90.62 480 ALA A CA 1
ATOM 3801 C C . ALA A 1 480 ? 20.195 18.706 16.049 1.00 90.62 480 ALA A C 1
ATOM 3803 O O . ALA A 1 480 ? 19.637 18.823 17.140 1.00 90.62 480 ALA A O 1
ATOM 3804 N N . ALA A 1 481 ? 19.541 18.243 14.976 1.00 93.38 481 ALA A N 1
ATOM 3805 C CA . ALA A 1 481 ? 18.134 17.849 15.003 1.00 93.38 481 ALA A CA 1
ATOM 3806 C C . ALA A 1 481 ? 17.889 16.600 15.858 1.00 93.38 481 ALA A C 1
ATOM 3808 O O . ALA A 1 481 ? 16.919 16.558 16.613 1.00 93.38 481 ALA A O 1
ATOM 3809 N N . THR A 1 482 ? 18.751 15.585 15.746 1.00 91.44 482 THR A N 1
ATOM 3810 C CA . THR A 1 482 ? 18.628 14.350 16.535 1.00 91.44 482 THR A CA 1
ATOM 3811 C C . THR A 1 482 ? 18.930 14.598 18.007 1.00 91.44 482 THR A C 1
ATOM 3813 O O . THR A 1 482 ? 18.171 14.119 18.840 1.00 91.44 482 THR A O 1
ATOM 3816 N N . SER A 1 483 ? 19.932 15.419 18.332 1.00 90.31 483 SER A N 1
ATOM 3817 C CA . SER A 1 483 ? 20.228 15.834 19.710 1.00 90.31 483 SER A CA 1
ATOM 3818 C C . SER A 1 483 ? 19.070 16.605 20.345 1.00 90.31 483 SER A C 1
ATOM 3820 O O . SER A 1 483 ? 18.589 16.233 21.416 1.00 90.31 483 SER A O 1
ATOM 3822 N N . PHE A 1 484 ? 18.523 17.603 19.635 1.00 93.94 484 PHE A N 1
ATOM 3823 C CA . PHE A 1 484 ? 17.316 18.316 20.066 1.00 93.94 484 PHE A CA 1
ATOM 3824 C C . PHE A 1 484 ? 16.148 17.358 20.334 1.00 93.94 484 PHE A C 1
ATOM 3826 O O . PHE A 1 484 ? 15.512 17.439 21.382 1.00 93.94 484 PHE A O 1
ATOM 3833 N N . ALA A 1 485 ? 15.869 16.445 19.403 1.00 94.38 485 ALA A N 1
ATOM 3834 C CA . ALA A 1 485 ? 14.748 15.524 19.522 1.00 94.38 485 ALA A CA 1
ATOM 3835 C C . ALA A 1 485 ? 14.952 14.474 20.627 1.00 94.38 485 ALA A C 1
ATOM 3837 O O . ALA A 1 485 ? 13.992 14.140 21.313 1.00 94.38 485 ALA A O 1
ATOM 3838 N N . ILE A 1 486 ? 16.173 13.971 20.839 1.00 92.06 486 ILE A N 1
ATOM 3839 C CA . ILE A 1 486 ? 16.495 13.052 21.944 1.00 92.06 486 ILE A CA 1
ATOM 3840 C C . ILE A 1 486 ? 16.288 13.744 23.287 1.00 92.06 486 ILE A C 1
ATOM 3842 O O . ILE A 1 486 ? 15.676 13.144 24.162 1.00 92.06 486 ILE A O 1
ATOM 3846 N N . SER A 1 487 ? 16.740 14.992 23.447 1.00 91.56 487 SER A N 1
ATOM 3847 C CA . SER A 1 487 ? 16.481 15.757 24.671 1.00 91.56 487 SER A CA 1
ATOM 3848 C C . SER A 1 487 ? 14.984 16.002 24.857 1.00 91.56 487 SER A C 1
ATOM 3850 O O . SER A 1 487 ? 14.432 15.623 25.882 1.00 91.56 487 SER A O 1
ATOM 3852 N N . LEU A 1 488 ? 14.294 16.512 23.832 1.00 93.56 488 LEU A N 1
ATOM 3853 C CA . LEU A 1 488 ? 12.848 16.763 23.860 1.00 93.56 488 LEU A CA 1
ATOM 3854 C C . LEU A 1 488 ? 12.034 15.519 24.248 1.00 93.56 488 LEU A C 1
ATOM 3856 O O . LEU A 1 488 ? 11.105 15.601 25.044 1.00 93.56 488 LEU A O 1
ATOM 3860 N N . THR A 1 489 ? 12.381 14.368 23.680 1.00 92.94 489 THR A N 1
ATOM 3861 C CA . THR A 1 489 ? 11.709 13.090 23.946 1.00 92.94 489 THR A CA 1
ATOM 3862 C C . THR A 1 489 ? 12.328 12.329 25.114 1.00 92.94 489 THR A C 1
ATOM 3864 O O . THR A 1 489 ? 11.907 11.215 25.385 1.00 92.94 489 THR A O 1
ATOM 3867 N N . GLY A 1 490 ? 13.354 12.854 25.777 1.00 90.88 490 GLY A N 1
ATOM 3868 C CA . GLY A 1 490 ? 14.100 12.155 26.819 1.00 90.88 490 GLY A CA 1
ATOM 3869 C C . GLY A 1 490 ? 13.393 12.191 28.172 1.00 90.88 490 GLY A C 1
ATOM 3870 O O . GLY A 1 490 ? 12.547 13.057 28.397 1.00 90.88 490 GLY A O 1
ATOM 3871 N N . PRO A 1 491 ? 13.739 11.287 29.103 1.00 87.94 491 PRO A N 1
ATOM 3872 C CA . PRO A 1 491 ? 13.083 11.183 30.412 1.00 87.94 491 PRO A CA 1
ATOM 3873 C C . PRO A 1 491 ? 13.133 12.474 31.249 1.00 87.94 491 PRO A C 1
ATOM 3875 O O . PRO A 1 491 ? 12.280 12.677 32.105 1.00 87.94 491 PRO A O 1
ATOM 3878 N N . GLU A 1 492 ? 14.111 13.352 31.012 1.00 83.38 492 GLU A N 1
ATOM 3879 C CA . GLU A 1 492 ? 14.290 14.600 31.770 1.00 83.38 492 GLU A CA 1
ATOM 3880 C C . GLU A 1 492 ? 13.325 15.719 31.328 1.00 83.38 492 GLU A C 1
ATOM 3882 O O . GLU A 1 492 ? 12.853 16.513 32.149 1.00 83.38 492 GLU A O 1
ATOM 3887 N N . ASP A 1 493 ? 12.990 15.775 30.034 1.00 88.12 493 ASP A N 1
ATOM 3888 C CA . ASP A 1 493 ? 12.288 16.923 29.441 1.00 88.12 493 ASP A CA 1
ATOM 3889 C C . ASP A 1 493 ? 10.958 16.585 28.776 1.00 88.12 493 ASP A C 1
ATOM 3891 O O . ASP A 1 493 ? 10.198 17.496 28.442 1.00 88.12 493 ASP A O 1
ATOM 3895 N N . SER A 1 494 ? 10.639 15.300 28.627 1.00 92.25 494 SER A N 1
ATOM 3896 C CA . SER A 1 494 ? 9.406 14.873 27.968 1.00 92.25 494 SER A CA 1
ATOM 3897 C C . SER A 1 494 ? 8.162 14.980 28.848 1.00 92.25 494 SER A C 1
ATOM 3899 O O . SER A 1 494 ? 7.087 15.221 28.309 1.00 92.25 494 SER A O 1
ATOM 3901 N N . LEU A 1 495 ? 8.272 14.897 30.181 1.00 91.00 495 LEU A N 1
ATOM 3902 C CA . LEU A 1 495 ? 7.098 14.965 31.063 1.00 91.00 495 LEU A CA 1
ATOM 3903 C C . LEU A 1 495 ? 6.278 16.266 30.883 1.00 91.00 495 LEU A C 1
ATOM 3905 O O . LEU A 1 495 ? 5.069 16.185 30.690 1.00 91.00 495 LEU A O 1
ATOM 3909 N N . PRO A 1 496 ? 6.868 17.473 30.822 1.00 88.56 496 PRO A N 1
ATOM 3910 C CA . PRO A 1 496 ? 6.093 18.685 30.541 1.00 88.56 496 PRO A CA 1
ATOM 3911 C C . PRO A 1 496 ? 5.408 18.723 29.161 1.00 88.56 496 PRO A C 1
ATOM 3913 O O . PRO A 1 496 ? 4.514 19.547 28.960 1.00 88.56 496 PRO A O 1
ATOM 3916 N N . LEU A 1 497 ? 5.797 17.865 28.202 1.00 88.19 497 LEU A N 1
ATOM 3917 C CA . LEU A 1 497 ? 5.101 17.763 26.911 1.00 88.19 497 LEU A CA 1
ATOM 3918 C C . LEU A 1 497 ? 3.698 17.188 27.072 1.00 88.19 497 LEU A C 1
ATOM 3920 O O . LEU A 1 497 ? 2.812 17.564 26.316 1.00 88.19 497 LEU A O 1
ATOM 3924 N N . LEU A 1 498 ? 3.493 16.290 28.035 1.00 88.38 498 LEU A N 1
ATOM 3925 C CA . LEU A 1 498 ? 2.270 15.497 28.171 1.00 88.38 498 LEU A CA 1
ATOM 3926 C C . LEU A 1 498 ? 1.434 15.852 29.398 1.00 88.38 498 LEU A C 1
ATOM 3928 O O . LEU A 1 498 ? 0.331 15.342 29.532 1.00 88.38 498 LEU A O 1
ATOM 3932 N N . THR A 1 499 ? 1.888 16.716 30.306 1.00 85.44 499 THR A N 1
ATOM 3933 C CA . THR A 1 499 ? 1.077 17.096 31.478 1.00 85.44 499 THR A CA 1
ATOM 3934 C C . THR A 1 499 ? 0.074 18.198 31.174 1.00 85.44 499 THR A C 1
ATOM 3936 O O . THR A 1 499 ? -1.004 18.204 31.769 1.00 85.44 499 THR A O 1
ATOM 3939 N N . LYS A 1 500 ? 0.351 19.065 30.193 1.00 80.75 500 LYS A N 1
ATOM 3940 C CA . LYS A 1 500 ? -0.460 20.259 29.929 1.00 80.75 500 LYS A CA 1
ATOM 3941 C C . LYS A 1 500 ? -1.953 19.946 29.752 1.00 80.75 500 LYS A C 1
ATOM 3943 O O . LYS A 1 500 ? -2.324 19.127 28.909 1.00 80.75 500 LYS A O 1
ATOM 3948 N N . ALA A 1 501 ? -2.807 20.657 30.490 1.00 71.25 501 ALA A N 1
ATOM 3949 C CA . ALA A 1 501 ? -4.255 20.613 30.315 1.00 71.25 501 ALA A CA 1
ATOM 3950 C C . ALA A 1 501 ? -4.665 20.927 28.864 1.00 71.25 501 ALA A C 1
ATOM 3952 O O . ALA A 1 501 ? -4.204 21.901 28.261 1.00 71.25 501 ALA A O 1
ATOM 3953 N N . GLY A 1 502 ? -5.553 20.098 28.313 1.00 70.31 502 GLY A N 1
ATOM 3954 C CA . GLY A 1 502 ? -6.125 20.278 26.977 1.00 70.31 502 GLY A CA 1
ATOM 3955 C C . GLY A 1 502 ? -5.236 19.869 25.798 1.00 70.31 502 GLY A C 1
ATOM 3956 O O . GLY A 1 502 ? -5.700 19.972 24.666 1.00 70.31 502 GLY A O 1
ATOM 3957 N N . ASN A 1 503 ? -4.000 19.401 26.018 1.00 78.94 503 ASN A N 1
ATOM 3958 C CA . ASN A 1 503 ? -3.268 18.695 24.962 1.00 78.94 503 ASN A CA 1
ATOM 3959 C C . ASN A 1 503 ? -3.699 17.219 24.899 1.00 78.94 503 ASN A C 1
ATOM 3961 O O . ASN A 1 503 ? -4.223 16.684 25.878 1.00 78.94 503 ASN A O 1
ATOM 3965 N N . LEU A 1 504 ? -3.471 16.586 23.747 1.00 84.62 504 LEU A N 1
ATOM 3966 C CA . LEU A 1 504 ? -3.865 15.198 23.482 1.00 84.62 504 LEU A CA 1
ATOM 3967 C C . LEU A 1 504 ? -2.676 14.221 23.531 1.00 84.62 504 LEU A C 1
ATOM 3969 O O . LEU A 1 504 ? -2.811 13.116 23.037 1.00 84.62 504 LEU A O 1
ATOM 3973 N N . LEU A 1 505 ? -1.517 14.638 24.061 1.00 88.81 505 LEU A N 1
ATOM 3974 C CA . LEU A 1 505 ? -0.329 13.779 24.136 1.00 88.81 505 LEU A CA 1
ATOM 3975 C C . LEU A 1 505 ? -0.381 12.896 25.380 1.00 88.81 505 LEU A C 1
ATOM 3977 O O . LEU A 1 505 ? -0.601 13.390 26.493 1.00 88.81 505 LEU A O 1
ATOM 3981 N N . ASP A 1 506 ? -0.093 11.619 25.176 1.00 89.56 506 ASP A N 1
ATOM 3982 C CA . ASP A 1 506 ? -0.193 10.570 26.169 1.00 89.56 506 ASP A CA 1
ATOM 3983 C C . ASP A 1 506 ? 1.174 10.131 26.730 1.00 89.56 506 ASP A C 1
ATOM 3985 O O . ASP A 1 506 ? 2.201 10.161 26.039 1.00 89.56 506 ASP A O 1
ATOM 3989 N N . PRO A 1 507 ? 1.238 9.721 28.014 1.00 90.38 507 PRO A N 1
ATOM 3990 C CA . PRO A 1 507 ? 2.461 9.179 28.588 1.00 90.38 507 PRO A CA 1
ATOM 3991 C C . PRO A 1 507 ? 2.963 7.939 27.829 1.00 90.38 507 PRO A C 1
ATOM 3993 O O . PRO A 1 507 ? 2.234 6.974 27.640 1.00 90.38 507 PRO A O 1
ATOM 3996 N N . TYR A 1 508 ? 4.248 7.909 27.477 1.00 93.00 508 TYR A N 1
ATOM 3997 C CA . TYR A 1 508 ? 4.829 6.802 26.699 1.00 93.00 508 TYR A CA 1
ATOM 3998 C C . TYR A 1 508 ? 6.086 6.168 27.332 1.00 93.00 508 TYR A C 1
ATOM 4000 O O . TYR A 1 508 ? 6.712 5.276 26.749 1.00 93.00 508 TYR A O 1
ATOM 4008 N N . ARG A 1 509 ? 6.466 6.626 28.533 1.00 92.94 509 ARG A N 1
ATOM 4009 C CA . ARG A 1 509 ? 7.673 6.220 29.268 1.00 92.94 509 ARG A CA 1
ATOM 4010 C C . ARG A 1 509 ? 7.368 5.801 30.694 1.00 92.94 509 ARG A C 1
ATOM 4012 O O . ARG A 1 509 ? 6.462 6.353 31.317 1.00 92.94 509 ARG A O 1
ATOM 4019 N N . TYR A 1 510 ? 8.191 4.913 31.242 1.00 92.06 510 TYR A N 1
ATOM 4020 C CA . TYR A 1 510 ? 8.156 4.562 32.663 1.00 92.06 510 TYR A CA 1
ATOM 4021 C C . TYR A 1 510 ? 8.466 5.763 33.560 1.00 92.06 510 TYR A C 1
ATOM 4023 O O . TYR A 1 510 ? 7.800 5.970 34.576 1.00 92.06 510 TYR A O 1
ATOM 4031 N N . SER A 1 511 ? 9.432 6.593 33.162 1.00 92.06 511 SER A N 1
ATOM 4032 C CA . SER A 1 511 ? 9.816 7.820 33.865 1.00 92.06 511 SER A CA 1
ATOM 4033 C C . SER A 1 511 ? 8.659 8.804 34.079 1.00 92.06 511 SER A C 1
ATOM 4035 O O . SER A 1 511 ? 8.641 9.488 35.099 1.00 92.06 511 SER A O 1
ATOM 4037 N N . HIS A 1 512 ? 7.639 8.816 33.213 1.00 92.00 512 HIS A N 1
ATOM 4038 C CA . HIS A 1 512 ? 6.452 9.666 33.389 1.00 92.00 512 HIS A CA 1
ATOM 4039 C C . HIS A 1 512 ? 5.565 9.273 34.573 1.00 92.00 512 HIS A C 1
ATOM 4041 O O . HIS A 1 512 ? 4.701 10.051 34.972 1.00 92.00 512 HIS A O 1
ATOM 4047 N N . PHE A 1 513 ? 5.757 8.072 35.116 1.00 89.69 513 PHE A N 1
ATOM 4048 C CA . PHE A 1 513 ? 5.011 7.546 36.260 1.00 89.69 513 PHE A CA 1
ATOM 4049 C C . PHE A 1 513 ? 5.886 7.386 37.505 1.00 89.69 513 PHE A C 1
ATOM 4051 O O . PHE A 1 513 ? 5.459 6.827 38.521 1.00 89.69 513 PHE A O 1
ATOM 4058 N N . LYS A 1 514 ? 7.134 7.849 37.433 1.00 87.31 514 LYS A N 1
ATOM 4059 C CA . LYS A 1 514 ? 8.104 7.694 38.505 1.00 87.31 514 LYS A CA 1
ATOM 4060 C C . LYS A 1 514 ? 7.649 8.470 39.740 1.00 87.31 514 LYS A C 1
ATOM 4062 O O . LYS A 1 514 ? 7.235 9.616 39.649 1.00 87.31 514 LYS A O 1
ATOM 4067 N N . ASN A 1 515 ? 7.722 7.821 40.902 1.00 87.50 515 ASN A N 1
ATOM 4068 C CA . ASN A 1 515 ? 7.432 8.410 42.214 1.00 87.50 515 ASN A CA 1
ATOM 4069 C C . ASN A 1 515 ? 6.048 9.072 42.375 1.00 87.50 515 ASN A C 1
ATOM 4071 O O . ASN A 1 515 ? 5.848 9.789 43.351 1.00 87.50 515 ASN A O 1
ATOM 4075 N N . LEU A 1 516 ? 5.065 8.766 41.517 1.00 88.88 516 LEU A N 1
ATOM 4076 C CA . LEU A 1 516 ? 3.706 9.315 41.638 1.00 88.88 516 LEU A CA 1
ATOM 4077 C C . LEU A 1 516 ? 2.992 8.933 42.942 1.00 88.88 516 LEU A C 1
ATOM 4079 O O . LEU A 1 516 ? 1.961 9.513 43.235 1.00 88.88 516 LEU A O 1
ATOM 4083 N N . GLY A 1 517 ? 3.518 7.992 43.734 1.00 86.06 517 GLY A N 1
ATOM 4084 C CA . GLY A 1 517 ? 3.038 7.687 45.089 1.00 86.06 517 GLY A CA 1
ATOM 4085 C C . GLY A 1 517 ? 3.273 8.801 46.118 1.00 86.06 517 GLY A C 1
ATOM 4086 O O . GLY A 1 517 ? 2.627 8.803 47.163 1.00 86.06 517 GLY A O 1
ATOM 4087 N N . ASP A 1 518 ? 4.199 9.723 45.842 1.00 90.19 518 ASP A N 1
ATOM 4088 C CA . ASP A 1 518 ? 4.498 10.876 46.689 1.00 90.19 518 ASP A CA 1
ATOM 4089 C C . ASP A 1 518 ? 3.931 12.154 46.038 1.00 90.19 518 ASP A C 1
ATOM 4091 O O . ASP A 1 518 ? 4.386 12.538 44.955 1.00 90.19 518 ASP A O 1
ATOM 4095 N N . PRO A 1 519 ? 2.949 12.843 46.652 1.00 88.19 519 PRO A N 1
ATOM 4096 C CA . PRO A 1 519 ? 2.395 14.084 46.106 1.00 88.19 519 PRO A CA 1
ATOM 4097 C C . PRO A 1 519 ? 3.421 15.221 46.027 1.00 88.19 519 PRO A C 1
ATOM 4099 O O . PRO A 1 519 ? 3.216 16.172 45.275 1.00 88.19 519 PRO A O 1
ATOM 4102 N N . GLU A 1 520 ? 4.532 15.122 46.761 1.00 91.06 520 GLU A N 1
ATOM 4103 C CA . GLU A 1 520 ? 5.612 16.105 46.752 1.00 91.06 520 GLU A CA 1
ATOM 4104 C C . GLU A 1 520 ? 6.735 15.779 45.758 1.00 91.06 520 GLU A C 1
ATOM 4106 O O . GLU A 1 520 ? 7.682 16.571 45.646 1.00 91.06 520 GLU A O 1
ATOM 4111 N N . SER A 1 521 ? 6.635 14.664 45.025 1.00 91.75 521 SER A N 1
ATOM 4112 C CA . SER A 1 521 ? 7.597 14.318 43.977 1.00 91.75 521 SER A CA 1
ATOM 4113 C C . SER A 1 521 ? 7.614 15.375 42.867 1.00 91.75 521 SER A C 1
ATOM 4115 O O . SER A 1 521 ? 6.653 16.125 42.669 1.00 91.75 521 SER A O 1
ATOM 4117 N N . GLU A 1 522 ? 8.726 15.452 42.136 1.00 88.81 522 GLU A N 1
ATOM 4118 C CA . GLU A 1 522 ? 8.850 16.366 40.999 1.00 88.81 522 GLU A CA 1
ATOM 4119 C C . GLU A 1 522 ? 7.780 16.067 39.943 1.00 88.81 522 GLU A C 1
ATOM 4121 O O . GLU A 1 522 ? 7.098 16.973 39.472 1.00 88.81 522 GLU A O 1
ATOM 4126 N N . GLU A 1 523 ? 7.558 14.789 39.653 1.00 90.12 523 GLU A N 1
ATOM 4127 C CA . GLU A 1 523 ? 6.577 14.316 38.685 1.00 90.12 523 GLU A CA 1
ATOM 4128 C C . GLU A 1 523 ? 5.149 14.703 39.103 1.00 90.12 523 GLU A C 1
ATOM 4130 O O . GLU A 1 523 ? 4.426 15.329 38.324 1.00 90.12 523 GLU A O 1
ATOM 4135 N N . SER A 1 524 ? 4.767 14.431 40.359 1.00 90.56 524 SER A N 1
ATOM 4136 C CA . SER A 1 524 ? 3.472 14.834 40.926 1.00 90.56 524 SER A CA 1
ATOM 4137 C C . SER A 1 524 ? 3.255 16.346 40.856 1.00 90.56 524 SER A C 1
ATOM 4139 O O . SER A 1 524 ? 2.151 16.798 40.550 1.00 90.56 524 SER A O 1
ATOM 4141 N N . LYS A 1 525 ? 4.306 17.142 41.093 1.00 90.50 525 LYS A N 1
ATOM 4142 C CA . LYS A 1 525 ? 4.256 18.608 40.996 1.00 90.50 525 LYS A CA 1
ATOM 4143 C C . LYS A 1 525 ? 4.070 19.093 39.564 1.00 90.50 525 LYS A C 1
ATOM 4145 O O . LYS A 1 525 ? 3.305 20.032 39.360 1.00 90.50 525 LYS A O 1
ATOM 4150 N N . VAL A 1 526 ? 4.723 18.467 38.583 1.00 89.50 526 VAL A N 1
ATOM 4151 C CA . VAL A 1 526 ? 4.563 18.819 37.161 1.00 89.50 526 VAL A CA 1
ATOM 4152 C C . VAL A 1 526 ? 3.137 18.520 36.692 1.00 89.50 526 VAL A C 1
ATOM 4154 O O . VAL A 1 526 ? 2.499 19.395 36.111 1.00 89.50 526 VAL A O 1
ATOM 4157 N N . TYR A 1 527 ? 2.587 17.347 37.024 1.00 89.25 527 TYR A N 1
ATOM 4158 C CA . TYR A 1 527 ? 1.176 17.050 36.752 1.00 89.25 527 TYR A CA 1
ATOM 4159 C C . TYR A 1 527 ? 0.233 18.014 37.490 1.00 89.25 527 TYR A C 1
ATOM 4161 O O . TYR A 1 527 ? -0.672 18.588 36.886 1.00 89.25 527 TYR A O 1
ATOM 4169 N N . GLY A 1 528 ? 0.447 18.241 38.788 1.00 87.62 528 GLY A N 1
ATOM 4170 C CA . GLY A 1 528 ? -0.390 19.135 39.591 1.00 87.62 528 GLY A CA 1
ATOM 4171 C C . GLY A 1 528 ? -0.401 20.579 39.078 1.00 87.62 528 GLY A C 1
ATOM 4172 O O . GLY A 1 528 ? -1.449 21.225 39.086 1.00 87.62 528 GLY A O 1
ATOM 4173 N N . ALA A 1 529 ? 0.733 21.073 38.568 1.00 86.31 529 ALA A N 1
ATOM 4174 C CA . ALA A 1 529 ? 0.846 22.406 37.976 1.00 86.31 529 ALA A CA 1
ATOM 4175 C C . ALA A 1 529 ? -0.034 22.590 36.727 1.00 86.31 529 ALA A C 1
ATOM 4177 O O . ALA A 1 529 ? -0.474 23.706 36.453 1.00 86.31 529 ALA A O 1
ATOM 4178 N N . ASP A 1 530 ? -0.324 21.505 36.006 1.00 83.75 530 ASP A N 1
ATOM 4179 C CA . ASP A 1 530 ? -1.190 21.499 34.828 1.00 83.75 530 ASP A CA 1
ATOM 4180 C C . ASP A 1 530 ? -2.614 20.973 35.139 1.00 83.75 530 ASP A C 1
ATOM 4182 O O . ASP A 1 530 ? -3.348 20.592 34.230 1.00 83.75 530 ASP A O 1
ATOM 4186 N N . GLY A 1 531 ? -3.033 20.980 36.412 1.00 82.19 531 GLY A N 1
ATOM 4187 C CA . GLY A 1 531 ? -4.430 20.760 36.816 1.00 82.19 531 GLY A CA 1
ATOM 4188 C C . GLY A 1 531 ? -4.814 19.315 37.144 1.00 82.19 531 GLY A C 1
ATOM 4189 O O . GLY A 1 531 ? -5.996 19.021 37.308 1.00 82.19 531 GLY A O 1
ATOM 4190 N N . TRP A 1 532 ? -3.849 18.405 37.263 1.00 85.69 532 TRP A N 1
ATOM 4191 C CA . TRP A 1 532 ? -4.130 17.017 37.622 1.00 85.69 532 TRP A CA 1
ATOM 4192 C C . TRP A 1 532 ? -4.285 16.817 39.128 1.00 85.69 532 TRP A C 1
ATOM 4194 O O . TRP A 1 532 ? -3.428 17.206 39.924 1.00 85.69 532 TRP A O 1
ATOM 4204 N N . TYR A 1 533 ? -5.337 16.105 39.527 1.00 85.81 533 TYR A N 1
ATOM 4205 C CA . TYR A 1 533 ? -5.495 15.656 40.907 1.00 85.81 533 TYR A CA 1
ATOM 4206 C C . TYR A 1 533 ? -4.654 14.409 41.178 1.00 85.81 533 TYR A C 1
ATOM 4208 O O . TYR A 1 533 ? -4.787 13.393 40.498 1.00 85.81 533 TYR A O 1
ATOM 4216 N N . HIS A 1 534 ? -3.847 14.450 42.239 1.00 84.81 534 HIS A N 1
ATOM 4217 C CA . HIS A 1 534 ? -2.943 13.357 42.607 1.00 84.81 534 HIS A CA 1
ATOM 4218 C C . HIS A 1 534 ? -3.646 11.997 42.757 1.00 84.81 534 HIS A C 1
ATOM 4220 O O . HIS A 1 534 ? -3.150 10.986 42.277 1.00 84.81 534 HIS A O 1
ATOM 4226 N N . GLN A 1 535 ? -4.847 11.953 43.344 1.00 80.06 535 GLN A N 1
ATOM 4227 C CA . GLN A 1 535 ? -5.581 10.689 43.474 1.00 80.06 535 GLN A CA 1
ATOM 4228 C C . GLN A 1 535 ? -5.981 10.105 42.112 1.00 80.06 535 GLN A C 1
ATOM 4230 O O . GLN A 1 535 ? -5.921 8.893 41.918 1.00 80.06 535 GLN A O 1
ATOM 4235 N N . THR A 1 536 ? -6.354 10.954 41.155 1.00 80.56 536 THR A N 1
ATOM 4236 C CA . THR A 1 536 ? -6.623 10.544 39.773 1.00 80.56 536 THR A CA 1
ATOM 4237 C C . THR A 1 536 ? -5.361 9.969 39.129 1.00 80.56 536 THR A C 1
ATOM 4239 O O . THR A 1 536 ? -5.441 8.920 38.490 1.00 80.56 536 THR A O 1
ATOM 4242 N N . LEU A 1 537 ? -4.197 10.578 39.403 1.00 83.44 537 LEU A N 1
ATOM 4243 C CA . LEU A 1 537 ? -2.889 10.100 38.940 1.00 83.44 537 LEU A CA 1
ATOM 4244 C C . LEU A 1 537 ? -2.450 8.759 39.550 1.00 83.44 537 LEU A C 1
ATOM 4246 O O . LEU A 1 537 ? -1.616 8.058 38.985 1.00 83.44 537 LEU A O 1
ATOM 4250 N N . LEU A 1 538 ? -2.971 8.387 40.713 1.00 83.31 538 LEU A N 1
ATOM 4251 C CA . LEU A 1 538 ? -2.705 7.072 41.298 1.00 83.31 538 LEU A CA 1
ATOM 4252 C C . LEU A 1 538 ? -3.624 6.007 40.707 1.00 83.31 538 LEU A C 1
ATOM 4254 O O . LEU A 1 538 ? -3.205 4.879 40.456 1.00 83.31 538 LEU A O 1
ATOM 4258 N N . ASN A 1 539 ? -4.880 6.375 40.456 1.00 79.44 539 ASN A N 1
ATOM 4259 C CA . ASN A 1 539 ? -5.899 5.431 40.011 1.00 79.44 539 ASN A CA 1
ATOM 4260 C C . ASN A 1 539 ? -5.641 4.908 38.600 1.00 79.44 539 ASN A C 1
ATOM 4262 O O . ASN A 1 539 ? -5.882 3.739 38.335 1.00 79.44 539 ASN A O 1
ATOM 4266 N N . TRP A 1 540 ? -5.138 5.753 37.704 1.00 84.31 540 TRP A N 1
ATOM 4267 C CA . TRP A 1 540 ? -4.888 5.358 36.320 1.00 84.31 540 TRP A CA 1
ATOM 4268 C C . TRP A 1 540 ? -3.555 4.615 36.102 1.00 84.31 540 TRP A C 1
ATOM 4270 O O . TRP A 1 540 ? -3.442 3.877 35.132 1.00 84.31 540 TRP A O 1
ATOM 4280 N N . GLN A 1 541 ? -2.556 4.756 36.988 1.00 86.56 541 GLN A N 1
ATOM 4281 C CA . GLN A 1 541 ? -1.168 4.356 36.714 1.00 86.56 541 GLN A CA 1
ATOM 4282 C C . GLN A 1 541 ? -1.092 2.858 36.433 1.00 86.56 541 GLN A C 1
ATOM 4284 O O . GLN A 1 541 ? -0.450 2.423 35.481 1.00 86.56 541 GLN A O 1
ATOM 4289 N N . LYS A 1 542 ? -1.787 2.073 37.262 1.00 86.00 542 LYS A N 1
ATOM 4290 C CA . LYS A 1 542 ? -1.821 0.617 37.157 1.00 86.00 542 LYS A CA 1
ATOM 4291 C C . LYS A 1 542 ? -2.432 0.163 35.832 1.00 86.00 542 LYS A C 1
ATOM 4293 O O . LYS A 1 542 ? -1.807 -0.622 35.125 1.00 86.00 542 LYS A O 1
ATOM 4298 N N . ASP A 1 543 ? -3.639 0.628 35.513 1.00 88.19 543 ASP A N 1
ATOM 4299 C CA . ASP A 1 543 ? -4.348 0.254 34.285 1.00 88.19 543 ASP A CA 1
ATOM 4300 C C . ASP A 1 543 ? -3.592 0.715 33.039 1.00 88.19 543 ASP A C 1
ATOM 4302 O O . ASP A 1 543 ? -3.500 -0.024 32.060 1.00 88.19 543 ASP A O 1
ATOM 4306 N N . TYR A 1 544 ? -2.987 1.901 33.110 1.00 88.38 544 TYR A N 1
ATOM 4307 C CA . TYR A 1 544 ? -2.197 2.459 32.027 1.00 88.38 544 TYR A CA 1
ATOM 4308 C C . TYR A 1 544 ? -0.967 1.600 31.722 1.00 88.38 544 TYR A C 1
ATOM 4310 O O . TYR A 1 544 ? -0.796 1.136 30.597 1.00 88.38 544 TYR A O 1
ATOM 4318 N N . MET A 1 545 ? -0.146 1.308 32.737 1.00 87.69 545 MET A N 1
ATOM 4319 C CA . MET A 1 545 ? 1.023 0.437 32.578 1.00 87.69 545 MET A CA 1
ATOM 4320 C C . MET A 1 545 ? 0.622 -0.967 32.114 1.00 87.69 545 MET A C 1
ATOM 4322 O O . MET A 1 545 ? 1.228 -1.502 31.191 1.00 87.69 545 MET A O 1
ATOM 4326 N N . SER A 1 546 ? -0.455 -1.521 32.681 1.00 89.56 546 SER A N 1
ATOM 4327 C CA . SER A 1 546 ? -0.956 -2.850 32.307 1.00 89.56 546 SER A CA 1
ATOM 4328 C C . SER A 1 546 ? -1.324 -2.927 30.825 1.00 89.56 546 SER A C 1
ATOM 4330 O O . SER A 1 546 ? -1.068 -3.948 30.195 1.00 89.56 546 SER A O 1
ATOM 4332 N N . ALA A 1 547 ? -1.878 -1.855 30.245 1.00 91.19 547 ALA A N 1
ATOM 4333 C CA . ALA A 1 547 ? -2.169 -1.809 28.819 1.00 91.19 547 ALA A CA 1
ATOM 4334 C C . ALA A 1 547 ? -0.887 -1.843 27.973 1.00 91.19 547 ALA A C 1
ATOM 4336 O O . ALA A 1 547 ? -0.820 -2.631 27.040 1.00 91.19 547 ALA A O 1
ATOM 4337 N N . PHE A 1 548 ? 0.138 -1.045 28.289 1.00 90.19 548 PHE A N 1
ATOM 4338 C CA . PHE A 1 548 ? 1.386 -0.959 27.505 1.00 90.19 548 PHE A CA 1
ATOM 4339 C C . PHE A 1 548 ? 2.398 -2.086 27.749 1.00 90.19 548 PHE A C 1
ATOM 4341 O O . PHE A 1 548 ? 3.367 -2.215 26.998 1.00 90.19 548 PHE A O 1
ATOM 4348 N N . GLU A 1 549 ? 2.175 -2.903 28.773 1.00 90.31 549 GLU A N 1
ATOM 4349 C CA . GLU A 1 549 ? 2.934 -4.128 29.044 1.00 90.31 549 GLU A CA 1
ATOM 4350 C C . GLU A 1 549 ? 2.196 -5.386 28.567 1.00 90.31 549 GLU A C 1
ATOM 4352 O O . GLU A 1 549 ? 2.757 -6.483 28.597 1.00 90.31 549 GLU A O 1
ATOM 4357 N N . HIS A 1 550 ? 0.950 -5.246 28.104 1.00 92.50 550 HIS A N 1
ATOM 4358 C CA . HIS A 1 550 ? 0.125 -6.383 27.729 1.00 92.50 550 HIS A CA 1
ATOM 4359 C C . HIS A 1 550 ? 0.706 -7.121 26.507 1.00 92.50 550 HIS A C 1
ATOM 4361 O O . HIS A 1 550 ? 0.932 -6.490 25.472 1.00 92.50 550 HIS A O 1
ATOM 4367 N N . PRO A 1 551 ? 0.885 -8.456 26.550 1.00 90.50 551 PRO A N 1
ATOM 4368 C CA . PRO A 1 551 ? 1.425 -9.213 25.415 1.00 90.50 551 PRO A CA 1
ATOM 4369 C C . PRO A 1 551 ? 0.525 -9.197 24.170 1.00 90.50 551 PRO A C 1
ATOM 4371 O O . PRO A 1 551 ? 1.022 -9.154 23.050 1.00 90.50 551 PRO A O 1
ATOM 4374 N N . ASN A 1 552 ? -0.801 -9.175 24.358 1.00 92.06 552 ASN A N 1
ATOM 4375 C CA . ASN A 1 552 ? -1.795 -9.050 23.276 1.00 92.06 552 ASN A CA 1
ATOM 4376 C C . ASN A 1 552 ? -2.028 -7.604 22.807 1.00 92.06 552 ASN A C 1
ATOM 4378 O O . ASN A 1 552 ? -3.143 -7.255 22.428 1.00 92.06 552 ASN A O 1
ATOM 4382 N N . GLY A 1 553 ? -1.008 -6.753 22.824 1.00 92.25 553 GLY A N 1
ATOM 4383 C CA . GLY A 1 553 ? -1.109 -5.411 22.264 1.00 92.25 553 GLY A CA 1
ATOM 4384 C C . GLY A 1 553 ? -1.458 -5.417 20.769 1.00 92.25 553 GLY A C 1
ATOM 4385 O O . GLY A 1 553 ? -0.834 -6.127 19.990 1.00 92.25 553 GLY A O 1
ATOM 4386 N N . VAL A 1 554 ? -2.466 -4.662 20.332 1.00 93.56 554 VAL A N 1
ATOM 4387 C CA . VAL A 1 554 ? -2.924 -4.661 18.933 1.00 93.56 554 VAL A CA 1
ATOM 4388 C C . VAL A 1 554 ? -2.438 -3.411 18.217 1.00 93.56 554 VAL A C 1
ATOM 4390 O O . VAL A 1 554 ? -2.885 -2.297 18.502 1.00 93.56 554 VAL A O 1
ATOM 4393 N N . LYS A 1 555 ? -1.562 -3.611 17.234 1.00 90.94 555 LYS A N 1
ATOM 4394 C CA . LYS A 1 555 ? -1.093 -2.560 16.328 1.00 90.94 555 LYS A CA 1
ATOM 4395 C C . LYS A 1 555 ? -2.152 -2.231 15.284 1.00 90.94 555 LYS A C 1
ATOM 4397 O O . LYS A 1 555 ? -2.785 -3.138 14.753 1.00 90.94 555 LYS A O 1
ATOM 4402 N N . ASP A 1 556 ? -2.313 -0.954 14.958 1.00 92.38 556 ASP A N 1
ATOM 4403 C CA . ASP A 1 556 ? -3.269 -0.503 13.945 1.00 92.38 556 ASP A CA 1
ATOM 4404 C C . ASP A 1 556 ? -2.848 -0.856 12.502 1.00 92.38 556 ASP A C 1
ATOM 4406 O O . ASP A 1 556 ? -1.690 -1.159 12.199 1.00 92.38 556 ASP A O 1
ATOM 4410 N N . LEU A 1 557 ? -3.814 -0.810 11.586 1.00 91.88 557 LEU A N 1
ATOM 4411 C CA . LEU A 1 557 ? -3.663 -1.159 10.189 1.00 91.88 557 LEU A CA 1
ATOM 4412 C C . LEU A 1 557 ? -2.734 -0.174 9.473 1.00 91.88 557 LEU A C 1
ATOM 4414 O O . LEU A 1 557 ? -3.085 0.982 9.223 1.00 91.88 557 LEU A O 1
ATOM 4418 N N . ALA A 1 558 ? -1.568 -0.667 9.061 1.00 87.88 558 ALA A N 1
ATOM 4419 C CA . ALA A 1 558 ? -0.521 0.157 8.468 1.00 87.88 558 ALA A CA 1
ATOM 4420 C C . ALA A 1 558 ? -0.126 -0.313 7.053 1.00 87.88 558 ALA A C 1
ATOM 4422 O O . ALA A 1 558 ? 1.018 -0.675 6.772 1.00 87.88 558 ALA A O 1
ATOM 4423 N N . ILE A 1 559 ? -1.110 -0.297 6.150 1.00 89.75 559 ILE A N 1
ATOM 4424 C CA . ILE A 1 559 ? -0.982 -0.650 4.724 1.00 89.75 559 ILE A CA 1
ATOM 4425 C C . ILE A 1 559 ? -1.369 0.532 3.820 1.00 89.75 559 ILE A C 1
ATOM 4427 O O . ILE A 1 559 ? -1.905 1.544 4.288 1.00 89.75 559 ILE A O 1
ATOM 4431 N N . TYR A 1 560 ? -1.137 0.424 2.507 1.00 87.25 560 TYR A N 1
ATOM 4432 C CA . TYR A 1 560 ? -1.586 1.466 1.583 1.00 87.25 560 TYR A CA 1
ATOM 4433 C C . TYR A 1 560 ? -3.107 1.589 1.578 1.00 87.25 560 TYR A C 1
ATOM 4435 O O . TYR A 1 560 ? -3.836 0.600 1.585 1.00 87.25 560 TYR A O 1
ATOM 4443 N N . GLY A 1 561 ? -3.583 2.832 1.530 1.00 86.81 561 GLY A N 1
ATOM 4444 C CA . GLY A 1 561 ? -5.006 3.123 1.432 1.00 86.81 561 GLY A CA 1
ATOM 4445 C C . GLY A 1 561 ? -5.808 2.883 2.711 1.00 86.81 561 GLY A C 1
ATOM 4446 O O . GLY A 1 561 ? -7.019 2.744 2.603 1.00 86.81 561 GLY A O 1
ATOM 4447 N N . LYS A 1 562 ? -5.182 2.840 3.905 1.00 88.75 562 LYS A N 1
ATOM 4448 C CA . LYS A 1 562 ? -5.862 2.663 5.212 1.00 88.75 562 LYS A CA 1
ATOM 4449 C C . LYS A 1 562 ? -7.205 3.405 5.300 1.00 88.75 562 LYS A C 1
ATOM 4451 O O . LYS A 1 562 ? -8.216 2.789 5.602 1.00 88.75 562 LYS A O 1
ATOM 4456 N N . VAL A 1 563 ? -7.223 4.694 4.949 1.00 86.69 563 VAL A N 1
ATOM 4457 C CA . VAL A 1 563 ? -8.423 5.553 4.998 1.00 86.69 563 VAL A CA 1
ATOM 4458 C C . VAL A 1 563 ? -9.573 4.999 4.148 1.00 86.69 563 VAL A C 1
ATOM 4460 O O . VAL A 1 563 ? -10.725 5.110 4.537 1.00 86.69 563 VAL A O 1
ATOM 4463 N N . GLN A 1 564 ? -9.290 4.371 3.007 1.00 89.94 564 GLN A N 1
ATOM 4464 C CA . GLN A 1 564 ? -10.305 3.729 2.173 1.00 89.94 564 GLN A CA 1
ATOM 4465 C C . GLN A 1 564 ? -10.842 2.428 2.790 1.00 89.94 564 GLN A C 1
ATOM 4467 O O . GLN A 1 564 ? -12.001 2.098 2.561 1.00 89.94 564 GLN A O 1
ATOM 4472 N N . TYR A 1 565 ? -10.022 1.689 3.546 1.00 92.62 565 TYR A N 1
ATOM 4473 C CA . TYR A 1 565 ? -10.454 0.473 4.250 1.00 92.62 565 TYR A CA 1
ATOM 4474 C C . TYR A 1 565 ? -11.316 0.803 5.468 1.00 92.62 565 TYR A C 1
ATOM 4476 O O . TYR A 1 565 ? -12.343 0.164 5.695 1.00 92.62 565 TYR A O 1
ATOM 4484 N N . THR A 1 566 ? -10.890 1.790 6.254 1.00 91.81 566 THR A N 1
ATOM 4485 C CA . THR A 1 566 ? -11.538 2.127 7.522 1.00 91.81 566 THR A CA 1
ATOM 4486 C C . THR A 1 566 ? -12.659 3.147 7.357 1.00 91.81 566 THR A C 1
ATOM 4488 O O . THR A 1 566 ? -13.613 3.084 8.110 1.00 91.81 566 THR A O 1
ATOM 4491 N N . GLY A 1 567 ? -12.585 4.048 6.377 1.00 88.81 567 GLY A N 1
ATOM 4492 C CA . GLY A 1 567 ? -13.557 5.128 6.191 1.00 88.81 567 GLY A CA 1
ATOM 4493 C C . GLY A 1 567 ? -14.814 4.738 5.408 1.00 88.81 567 GLY A C 1
ATOM 4494 O O . GLY A 1 567 ? -15.113 3.562 5.184 1.00 88.81 567 GLY A O 1
ATOM 4495 N N . GLU A 1 568 ? -15.526 5.754 4.917 1.00 84.12 568 GLU A N 1
ATOM 4496 C CA . GLU A 1 568 ? -16.822 5.626 4.223 1.00 84.12 568 GLU A CA 1
ATOM 4497 C C . GLU A 1 568 ? -16.820 4.701 2.998 1.00 84.12 568 GLU A C 1
ATOM 4499 O O . GLU A 1 568 ? -17.858 4.172 2.612 1.00 84.12 568 GLU A O 1
ATOM 4504 N N . SER A 1 569 ? -15.666 4.483 2.366 1.00 84.00 569 SER A N 1
ATOM 4505 C CA . SER A 1 569 ? -15.572 3.574 1.216 1.00 84.00 569 SER A CA 1
ATOM 4506 C C . SER A 1 569 ? -15.751 2.097 1.591 1.00 84.00 569 SER A C 1
ATOM 4508 O O . SER A 1 569 ? -15.952 1.276 0.694 1.00 84.00 569 SER A O 1
ATOM 4510 N N . ALA A 1 570 ? -15.656 1.751 2.880 1.00 91.31 570 ALA A N 1
ATOM 4511 C CA . ALA A 1 570 ? -15.819 0.390 3.370 1.00 91.31 570 ALA A CA 1
ATOM 4512 C C . ALA A 1 570 ? -16.384 0.349 4.802 1.00 91.31 570 ALA A C 1
ATOM 4514 O O . ALA A 1 570 ? -17.604 0.319 4.955 1.00 91.31 570 ALA A O 1
ATOM 4515 N N . LEU A 1 571 ? -15.530 0.311 5.835 1.00 94.62 571 LEU A N 1
ATOM 4516 C CA . LEU A 1 571 ? -15.943 -0.080 7.188 1.00 94.62 571 LEU A CA 1
ATOM 4517 C C . LEU A 1 571 ? -16.989 0.846 7.812 1.00 94.62 571 LEU A C 1
ATOM 4519 O O . LEU A 1 571 ? -18.055 0.374 8.198 1.00 94.62 571 LEU A O 1
ATOM 4523 N N . GLU A 1 572 ? -16.720 2.148 7.878 1.00 93.31 572 GLU A N 1
ATOM 4524 C CA . GLU A 1 572 ? -17.633 3.106 8.517 1.00 93.31 572 GLU A CA 1
ATOM 4525 C C . GLU A 1 572 ? -19.014 3.152 7.855 1.00 93.31 572 GLU A C 1
ATOM 4527 O O . GLU A 1 572 ? -20.024 3.263 8.547 1.00 93.31 572 GLU A O 1
ATOM 4532 N N . SER A 1 573 ? -19.089 3.009 6.526 1.00 91.00 573 SER A N 1
ATOM 4533 C CA . SER A 1 573 ? -20.388 2.962 5.844 1.00 91.00 573 SER A CA 1
ATOM 4534 C C . SER A 1 573 ? -21.186 1.718 6.220 1.00 91.00 573 SER A C 1
ATOM 4536 O O . SER A 1 573 ? -22.399 1.824 6.369 1.00 91.00 573 SER A O 1
ATOM 4538 N N . VAL A 1 574 ? -20.533 0.562 6.364 1.00 94.50 574 VAL A N 1
ATOM 4539 C CA . VAL A 1 574 ? -21.219 -0.674 6.756 1.00 94.50 574 VAL A CA 1
ATOM 4540 C C . VAL A 1 574 ? -21.668 -0.615 8.212 1.00 94.50 574 VAL A C 1
ATOM 4542 O O . VAL A 1 574 ? -22.799 -0.980 8.510 1.00 94.50 574 VAL A O 1
ATOM 4545 N N . LEU A 1 575 ? -20.817 -0.118 9.116 1.00 94.94 575 LEU A N 1
ATOM 4546 C CA . LEU A 1 575 ? -21.174 0.020 10.531 1.00 94.94 575 LEU A CA 1
ATOM 4547 C C . LEU A 1 575 ? -22.415 0.899 10.715 1.00 94.94 575 LEU A C 1
ATOM 4549 O O . LEU A 1 575 ? -23.289 0.569 11.506 1.00 94.94 575 LEU A O 1
ATOM 4553 N N . ILE A 1 576 ? -22.533 1.978 9.947 1.00 92.19 576 ILE A N 1
ATOM 4554 C CA . ILE A 1 576 ? -23.690 2.872 10.034 1.00 92.19 576 ILE A CA 1
ATOM 4555 C C . ILE A 1 576 ? -24.959 2.203 9.509 1.00 92.19 576 ILE A C 1
ATOM 4557 O O . ILE A 1 576 ? -25.997 2.281 10.162 1.00 92.19 576 ILE A O 1
ATOM 4561 N N . ASP A 1 577 ? -24.885 1.507 8.371 1.00 94.38 577 ASP A N 1
ATOM 4562 C CA . ASP A 1 577 ? -26.037 0.767 7.848 1.00 94.38 577 ASP A CA 1
ATOM 4563 C C . ASP A 1 577 ? -26.474 -0.356 8.819 1.00 94.38 577 ASP A C 1
ATOM 4565 O O . ASP A 1 577 ? -27.675 -0.602 8.967 1.00 94.38 577 ASP A O 1
ATOM 4569 N N . LEU A 1 578 ? -25.532 -0.964 9.552 1.00 95.75 578 LEU A N 1
ATOM 4570 C CA . LEU A 1 578 ? -25.809 -1.906 10.642 1.00 95.75 578 LEU A CA 1
ATOM 4571 C C . LEU A 1 578 ? -26.505 -1.227 11.836 1.00 95.75 578 LEU A C 1
ATOM 4573 O O . LEU A 1 578 ? -27.502 -1.741 12.351 1.00 95.75 578 LEU A O 1
ATOM 4577 N N . PHE A 1 579 ? -26.016 -0.070 12.293 1.00 94.12 579 PHE A N 1
ATOM 4578 C CA . PHE A 1 579 ? -26.609 0.643 13.433 1.00 94.12 579 PHE A CA 1
ATOM 4579 C C . PHE A 1 579 ? -28.034 1.104 13.133 1.00 94.12 579 PHE A C 1
ATOM 4581 O O . PHE A 1 579 ? -28.932 0.867 13.942 1.00 94.12 579 PHE A O 1
ATOM 4588 N N . GLU A 1 580 ? -28.258 1.648 11.935 1.00 91.94 580 GLU A N 1
ATOM 4589 C CA . GLU A 1 580 ? -29.566 2.099 11.448 1.00 91.94 580 GLU A CA 1
ATOM 4590 C C . GLU A 1 580 ? -30.518 0.940 11.092 1.00 91.94 580 GLU A C 1
ATOM 4592 O O . GLU A 1 580 ? -31.682 1.172 10.763 1.00 91.94 580 GLU A O 1
ATOM 4597 N N . GLY A 1 581 ? -30.047 -0.312 11.156 1.00 93.19 581 GLY A N 1
ATOM 4598 C CA . GLY A 1 581 ? -30.849 -1.503 10.874 1.00 93.19 581 GLY A CA 1
ATOM 4599 C C . GLY A 1 581 ? -31.221 -1.668 9.398 1.00 93.19 581 GLY A C 1
ATOM 4600 O O . GLY A 1 581 ? -32.212 -2.330 9.088 1.00 93.19 581 GLY A O 1
ATOM 4601 N N . LYS A 1 582 ? -30.454 -1.060 8.486 1.00 95.56 582 LYS A N 1
ATOM 4602 C CA . LYS A 1 582 ? -30.608 -1.224 7.031 1.00 95.56 582 LYS A CA 1
ATOM 4603 C C . LYS A 1 582 ? -30.046 -2.553 6.534 1.00 95.56 582 LYS A C 1
ATOM 4605 O O . LYS A 1 582 ? -30.552 -3.083 5.550 1.00 95.56 582 LYS A O 1
ATOM 4610 N N . GLU A 1 583 ? -29.015 -3.058 7.204 1.00 94.50 583 GLU A N 1
ATOM 4611 C CA . GLU A 1 583 ? -28.389 -4.357 6.953 1.00 94.50 583 GLU A CA 1
ATOM 4612 C C . GLU A 1 583 ? -28.268 -5.119 8.278 1.00 94.50 583 GLU A C 1
ATOM 4614 O O . GLU A 1 583 ? -28.098 -4.520 9.343 1.00 94.50 583 GLU A O 1
ATOM 4619 N N . ASN A 1 584 ? -28.355 -6.449 8.230 1.00 96.25 584 ASN A N 1
ATOM 4620 C CA . ASN A 1 584 ? -28.012 -7.286 9.384 1.00 96.25 584 ASN A CA 1
ATOM 4621 C C . ASN A 1 584 ? -26.498 -7.571 9.444 1.00 96.25 584 ASN A C 1
ATOM 4623 O O . ASN A 1 584 ? -25.750 -7.230 8.523 1.00 96.25 584 ASN A O 1
ATOM 4627 N N . ALA A 1 585 ? -26.027 -8.200 10.524 1.00 96.31 585 ALA A N 1
ATOM 4628 C CA . ALA A 1 585 ? -24.603 -8.468 10.718 1.00 96.31 585 ALA A CA 1
ATOM 4629 C C . ALA A 1 585 ? -23.980 -9.372 9.642 1.00 96.31 585 ALA A C 1
ATOM 4631 O O . ALA A 1 585 ? -22.830 -9.151 9.268 1.00 96.31 585 ALA A O 1
ATOM 4632 N N . GLU A 1 586 ? -24.712 -10.353 9.110 1.00 95.88 586 GLU A N 1
ATOM 4633 C CA . GLU A 1 586 ? -24.187 -11.254 8.076 1.00 95.88 586 GLU A CA 1
ATOM 4634 C C . GLU A 1 586 ? -24.083 -10.555 6.712 1.00 95.88 586 GLU A C 1
ATOM 4636 O O . GLU A 1 586 ? -23.074 -10.681 6.017 1.00 95.88 586 GLU A O 1
ATOM 4641 N N . GLU A 1 587 ? -25.082 -9.743 6.356 1.00 96.50 587 GLU A N 1
ATOM 4642 C CA . GLU A 1 587 ? -25.038 -8.871 5.173 1.00 96.50 587 GLU A CA 1
ATOM 4643 C C . GLU A 1 587 ? -23.878 -7.872 5.266 1.00 96.50 587 GLU A C 1
ATOM 4645 O O . GLU A 1 587 ? -23.077 -7.752 4.332 1.00 96.50 587 GLU A O 1
ATOM 4650 N N . SER A 1 588 ? -23.737 -7.234 6.431 1.00 96.62 588 SER A N 1
ATOM 4651 C CA . SER A 1 588 ? -22.659 -6.297 6.748 1.00 96.62 588 SER A CA 1
ATOM 4652 C C . SER A 1 588 ? -21.288 -6.963 6.607 1.00 96.62 588 SER A C 1
ATOM 4654 O O . SER A 1 588 ? -20.400 -6.450 5.921 1.00 96.62 588 SER A O 1
ATOM 4656 N N . ARG A 1 589 ? -21.116 -8.155 7.193 1.00 95.94 589 ARG A N 1
ATOM 4657 C CA . ARG A 1 589 ? -19.889 -8.957 7.108 1.00 95.94 589 ARG A CA 1
ATOM 4658 C C . ARG A 1 589 ? -19.519 -9.269 5.656 1.00 95.94 589 ARG A C 1
ATOM 4660 O O . ARG A 1 589 ? -18.393 -8.998 5.237 1.00 95.94 589 ARG A O 1
ATOM 4667 N N . ALA A 1 590 ? -20.463 -9.786 4.869 1.00 94.88 590 ALA A N 1
ATOM 4668 C CA . ALA A 1 590 ? -20.232 -10.127 3.466 1.00 94.88 590 ALA A CA 1
ATOM 4669 C C . ALA A 1 590 ? -19.895 -8.888 2.612 1.00 94.88 590 ALA A C 1
ATOM 4671 O O . ALA A 1 590 ? -19.029 -8.938 1.729 1.00 94.88 590 ALA A O 1
ATOM 4672 N N . ARG A 1 591 ? -20.541 -7.746 2.884 1.00 95.31 591 ARG A N 1
ATOM 4673 C CA . ARG A 1 591 ? -20.243 -6.469 2.222 1.00 95.31 591 ARG A CA 1
ATOM 4674 C C . ARG A 1 591 ? -18.840 -5.967 2.570 1.00 95.31 591 ARG A C 1
ATOM 4676 O O . ARG A 1 591 ? -18.129 -5.532 1.660 1.00 95.31 591 ARG A O 1
ATOM 4683 N N . LEU A 1 592 ? -18.413 -6.080 3.831 1.00 94.38 592 LEU A N 1
ATOM 4684 C CA . LEU A 1 592 ? -17.045 -5.762 4.263 1.00 94.38 592 LEU A CA 1
ATOM 4685 C C . LEU A 1 592 ? -16.011 -6.650 3.571 1.00 94.38 592 LEU A C 1
ATOM 4687 O O . LEU A 1 592 ? -15.050 -6.127 3.003 1.00 94.38 592 LEU A O 1
ATOM 4691 N N . GLU A 1 593 ? -16.229 -7.971 3.559 1.00 94.50 593 GLU A N 1
ATOM 4692 C CA . GLU A 1 593 ? -15.378 -8.966 2.881 1.00 94.50 593 GLU A CA 1
ATOM 4693 C C . GLU A 1 593 ? -15.121 -8.575 1.432 1.00 94.50 593 GLU A C 1
ATOM 4695 O O . GLU A 1 593 ? -13.972 -8.461 0.986 1.00 94.50 593 GLU A O 1
ATOM 4700 N N . LYS A 1 594 ? -16.200 -8.271 0.714 1.00 92.56 594 LYS A N 1
ATOM 4701 C CA . LYS A 1 594 ? -16.134 -7.844 -0.677 1.00 92.56 594 LYS A CA 1
ATOM 4702 C C . LYS A 1 594 ? -15.416 -6.503 -0.838 1.00 92.56 594 LYS A C 1
ATOM 4704 O O . LYS A 1 594 ? -14.558 -6.379 -1.713 1.00 92.56 594 LYS A O 1
ATOM 4709 N N . ALA A 1 595 ? -15.751 -5.502 -0.022 1.00 92.12 595 ALA A N 1
ATOM 4710 C CA . ALA A 1 595 ? -15.173 -4.163 -0.120 1.00 92.12 595 ALA A CA 1
ATOM 4711 C C . ALA A 1 595 ? -13.655 -4.182 0.112 1.00 92.12 595 ALA A C 1
ATOM 4713 O O . ALA A 1 595 ? -12.896 -3.649 -0.703 1.00 92.12 595 ALA A O 1
ATOM 4714 N N . TRP A 1 596 ? -13.198 -4.851 1.173 1.00 94.62 596 TRP A N 1
ATOM 4715 C CA . TRP A 1 596 ? -11.773 -4.954 1.480 1.00 94.62 596 TRP A CA 1
ATOM 4716 C C . TRP A 1 596 ? -11.035 -5.797 0.443 1.00 94.62 596 TRP A C 1
ATOM 4718 O O . TRP A 1 596 ? -9.985 -5.362 -0.016 1.00 94.62 596 TRP A O 1
ATOM 4728 N N . SER A 1 597 ? -11.609 -6.901 -0.045 1.00 90.12 597 SER A N 1
ATOM 4729 C CA . SER A 1 597 ? -10.997 -7.703 -1.120 1.00 90.12 597 SER A CA 1
ATOM 4730 C C . SER A 1 597 ? -10.787 -6.902 -2.415 1.00 90.12 597 SER A C 1
ATOM 4732 O O . SER A 1 597 ? -9.746 -7.023 -3.071 1.00 90.12 597 SER A O 1
ATOM 4734 N N . ILE A 1 598 ? -11.741 -6.031 -2.774 1.00 85.12 598 ILE A N 1
ATOM 4735 C CA . ILE A 1 598 ? -11.618 -5.115 -3.922 1.00 85.12 598 ILE A CA 1
ATOM 4736 C C . ILE A 1 598 ? -10.497 -4.098 -3.687 1.00 85.12 598 ILE A C 1
ATOM 4738 O O . ILE A 1 598 ? -9.688 -3.855 -4.585 1.00 85.12 598 ILE A O 1
ATOM 4742 N N . LEU A 1 599 ? -10.431 -3.499 -2.495 1.00 85.19 599 LEU A N 1
ATOM 4743 C CA . LEU A 1 599 ? -9.374 -2.548 -2.148 1.00 85.19 599 LEU A CA 1
ATOM 4744 C C . LEU A 1 599 ? -7.995 -3.220 -2.135 1.00 85.19 599 LEU A C 1
ATOM 4746 O O . LEU A 1 599 ? -7.040 -2.653 -2.665 1.00 85.19 599 LEU A O 1
ATOM 4750 N N . THR A 1 600 ? -7.878 -4.434 -1.596 1.00 85.62 600 THR A N 1
ATOM 4751 C CA . THR A 1 600 ? -6.612 -5.182 -1.543 1.00 85.62 600 THR A CA 1
ATOM 4752 C C . THR A 1 600 ? -6.141 -5.536 -2.943 1.00 85.62 600 THR A C 1
ATOM 4754 O O . THR A 1 600 ? -4.984 -5.279 -3.279 1.00 85.62 600 THR A O 1
ATOM 4757 N N . SER A 1 601 ? -7.063 -5.952 -3.812 1.00 80.69 601 SER A N 1
ATOM 4758 C CA . SER A 1 601 ? -6.768 -6.188 -5.226 1.00 80.69 601 SER A CA 1
ATOM 4759 C C . SER A 1 601 ? -6.328 -4.905 -5.941 1.00 80.69 601 SER A C 1
ATOM 4761 O O . SER A 1 601 ? -5.351 -4.924 -6.686 1.00 80.69 601 SER A O 1
ATOM 4763 N N . ARG A 1 602 ? -6.987 -3.768 -5.670 1.00 76.94 602 ARG A N 1
ATOM 4764 C CA . ARG A 1 602 ? -6.656 -2.454 -6.256 1.00 76.94 602 ARG A CA 1
ATOM 4765 C C . ARG A 1 602 ? -5.255 -1.967 -5.877 1.00 76.94 602 ARG A C 1
ATOM 4767 O O . ARG A 1 602 ? -4.565 -1.411 -6.724 1.00 76.94 602 ARG A O 1
ATOM 4774 N N . TYR A 1 603 ? -4.850 -2.138 -4.618 1.00 77.00 603 TYR A N 1
ATOM 4775 C CA . TYR A 1 603 ? -3.516 -1.747 -4.138 1.00 77.00 603 TYR A CA 1
ATOM 4776 C C . TYR A 1 603 ? -2.442 -2.825 -4.376 1.00 77.00 603 TYR A C 1
ATOM 4778 O O . TYR A 1 603 ? -1.256 -2.563 -4.178 1.00 77.00 603 TYR A O 1
ATOM 4786 N N . GLY A 1 604 ? -2.846 -4.012 -4.838 1.00 75.75 604 GLY A N 1
ATOM 4787 C CA . GLY A 1 604 ? -1.992 -5.163 -5.101 1.00 75.75 604 GLY A CA 1
ATOM 4788 C C . GLY A 1 604 ? -1.847 -6.072 -3.879 1.00 75.75 604 GLY A C 1
ATOM 4789 O O . GLY A 1 604 ? -1.160 -5.727 -2.918 1.00 75.75 604 GLY A O 1
ATOM 4790 N N . ASN A 1 605 ? -2.415 -7.281 -3.959 1.00 81.00 605 ASN A N 1
ATOM 4791 C CA . ASN A 1 605 ? -2.471 -8.242 -2.846 1.00 81.00 605 ASN A CA 1
ATOM 4792 C C . ASN A 1 605 ? -1.105 -8.518 -2.212 1.00 81.00 605 ASN A C 1
ATOM 4794 O O . ASN A 1 605 ? -0.933 -8.369 -1.008 1.00 81.00 605 ASN A O 1
ATOM 4798 N N . HIS A 1 606 ? -0.104 -8.841 -3.027 1.00 81.56 606 HIS A N 1
ATOM 4799 C CA . HIS A 1 606 ? 1.235 -9.156 -2.533 1.00 81.56 606 HIS A CA 1
ATOM 4800 C C . HIS A 1 606 ? 1.963 -7.937 -1.928 1.00 81.56 606 HIS A C 1
ATOM 4802 O O . HIS A 1 606 ? 2.781 -8.094 -1.023 1.00 81.56 606 HIS A O 1
ATOM 4808 N N . ILE A 1 607 ? 1.679 -6.715 -2.399 1.00 83.06 607 ILE A N 1
ATOM 4809 C CA . ILE A 1 607 ? 2.250 -5.487 -1.815 1.00 83.06 607 ILE A CA 1
ATOM 4810 C C . ILE A 1 607 ? 1.650 -5.265 -0.428 1.00 83.06 607 ILE A C 1
ATOM 4812 O O . ILE A 1 607 ? 2.390 -5.108 0.542 1.00 83.06 607 ILE A O 1
ATOM 4816 N N . GLN A 1 608 ? 0.320 -5.320 -0.338 1.00 89.44 608 GLN A N 1
ATOM 4817 C CA . GLN A 1 608 ? -0.416 -5.146 0.911 1.00 89.44 608 GLN A CA 1
ATOM 4818 C C . GLN A 1 608 ? -0.037 -6.214 1.937 1.00 89.44 608 GLN A C 1
ATOM 4820 O O . GLN A 1 608 ? 0.247 -5.876 3.082 1.00 89.44 608 GLN A O 1
ATOM 4825 N N . GLN A 1 609 ? 0.078 -7.471 1.505 1.00 91.75 609 GLN A N 1
ATOM 4826 C CA . GLN A 1 609 ? 0.534 -8.576 2.341 1.00 91.75 609 GLN A CA 1
ATOM 4827 C C . GLN A 1 609 ? 1.918 -8.313 2.932 1.00 91.75 609 GLN A C 1
ATOM 4829 O O . GLN A 1 609 ? 2.102 -8.404 4.142 1.00 91.75 609 GLN A O 1
ATOM 4834 N N . LYS A 1 610 ? 2.897 -7.954 2.093 1.00 89.88 610 LYS A N 1
ATOM 4835 C CA . LYS A 1 610 ? 4.258 -7.682 2.565 1.00 89.88 610 LYS A CA 1
ATOM 4836 C C . LYS A 1 610 ? 4.303 -6.510 3.528 1.00 89.88 610 LYS A C 1
ATOM 4838 O O . LYS A 1 610 ? 5.006 -6.591 4.527 1.00 89.88 610 LYS A O 1
ATOM 4843 N N . MET A 1 611 ? 3.578 -5.430 3.247 1.00 90.81 611 MET A N 1
ATOM 4844 C CA . MET A 1 611 ? 3.499 -4.293 4.166 1.00 90.81 611 MET A CA 1
ATOM 4845 C C . MET A 1 611 ? 2.875 -4.695 5.500 1.00 90.81 611 MET A C 1
ATOM 4847 O O . MET A 1 611 ? 3.410 -4.338 6.548 1.00 90.81 611 MET A O 1
ATOM 4851 N N . TYR A 1 612 ? 1.798 -5.481 5.467 1.00 93.25 612 TYR A N 1
ATOM 4852 C CA . TYR A 1 612 ? 1.144 -5.959 6.676 1.00 93.25 612 TYR A CA 1
ATOM 4853 C C . TYR A 1 612 ? 2.082 -6.850 7.503 1.00 93.25 612 TYR A C 1
ATOM 4855 O O . TYR A 1 612 ? 2.307 -6.566 8.676 1.00 93.25 612 TYR A O 1
ATOM 4863 N N . GLN A 1 613 ? 2.761 -7.816 6.875 1.00 92.69 613 GLN A N 1
ATOM 4864 C CA . GLN A 1 613 ? 3.793 -8.637 7.522 1.00 92.69 613 GLN A CA 1
ATOM 4865 C C . GLN A 1 613 ? 4.908 -7.783 8.149 1.00 92.69 613 GLN A C 1
ATOM 4867 O O . GLN A 1 613 ? 5.209 -7.940 9.328 1.00 92.69 613 GLN A O 1
ATOM 4872 N N . LYS A 1 614 ? 5.470 -6.813 7.410 1.00 92.38 614 LYS A N 1
ATOM 4873 C CA . LYS A 1 614 ? 6.485 -5.877 7.939 1.00 92.38 614 LYS A CA 1
ATOM 4874 C C . LYS A 1 614 ? 5.980 -5.075 9.131 1.00 92.38 614 LYS A C 1
ATOM 4876 O O . LYS A 1 614 ? 6.757 -4.788 10.042 1.00 92.38 614 LYS A O 1
ATOM 4881 N N . SER A 1 615 ? 4.710 -4.668 9.105 1.00 90.44 615 SER A N 1
ATOM 4882 C CA . SER A 1 615 ? 4.106 -3.883 10.182 1.00 90.44 615 SER A CA 1
ATOM 4883 C C . SER A 1 615 ? 4.006 -4.678 11.483 1.00 90.44 615 SER A C 1
ATOM 4885 O O . SER A 1 615 ? 4.275 -4.110 12.541 1.00 90.44 615 SER A O 1
ATOM 4887 N N . LEU A 1 616 ? 3.746 -5.986 11.377 1.00 90.62 616 LEU A N 1
ATOM 4888 C CA . LEU A 1 616 ? 3.694 -6.953 12.477 1.00 90.62 616 LEU A CA 1
ATOM 4889 C C . LEU A 1 616 ? 5.078 -7.514 12.868 1.00 90.62 616 LEU A C 1
ATOM 4891 O O . LEU A 1 616 ? 5.169 -8.388 13.719 1.00 90.62 616 LEU A O 1
ATOM 4895 N N . GLY A 1 617 ? 6.163 -7.065 12.223 1.00 87.12 617 GLY A N 1
ATOM 4896 C CA . GLY A 1 617 ? 7.514 -7.598 12.455 1.00 87.12 617 GLY A CA 1
ATOM 4897 C C . GLY A 1 617 ? 7.740 -9.014 11.906 1.00 87.12 617 GLY A C 1
ATOM 4898 O O . GLY A 1 617 ? 8.785 -9.618 12.163 1.00 87.12 617 GLY A O 1
ATOM 4899 N N . LEU A 1 618 ? 6.792 -9.531 11.120 1.00 86.38 618 LEU A N 1
ATOM 4900 C CA . LEU A 1 618 ? 6.842 -10.858 10.522 1.00 86.38 618 LEU A CA 1
ATOM 4901 C C . LEU A 1 618 ? 7.821 -10.910 9.337 1.00 86.38 618 LEU A C 1
ATOM 4903 O O . LEU A 1 618 ? 7.978 -9.930 8.596 1.00 86.38 618 LEU A O 1
ATOM 4907 N N . PRO A 1 619 ? 8.459 -12.069 9.099 1.00 72.50 619 PRO A N 1
ATOM 4908 C CA . PRO A 1 619 ? 9.303 -12.264 7.931 1.00 72.50 619 PRO A CA 1
ATOM 4909 C C . PRO A 1 619 ? 8.490 -12.091 6.640 1.00 72.50 619 PRO A C 1
ATOM 4911 O O . PRO A 1 619 ? 7.430 -12.679 6.454 1.00 72.50 619 PRO A O 1
ATOM 4914 N N . THR A 1 620 ? 9.018 -11.284 5.721 1.00 60.97 620 THR A N 1
ATOM 4915 C CA . THR A 1 620 ? 8.359 -10.925 4.443 1.00 60.97 620 THR A CA 1
ATOM 4916 C C . THR A 1 620 ? 8.739 -11.823 3.280 1.00 60.97 620 THR A C 1
ATOM 4918 O O . THR A 1 620 ? 8.212 -11.710 2.167 1.00 60.97 620 THR A O 1
ATOM 4921 N N . SER A 1 621 ? 9.715 -12.688 3.523 1.00 45.28 621 SER A N 1
ATOM 4922 C CA . SER A 1 621 ? 10.011 -13.807 2.665 1.00 45.28 621 SER A CA 1
ATOM 4923 C C . SER A 1 621 ? 9.413 -15.037 3.330 1.00 45.28 621 SER A C 1
ATOM 4925 O O . SER A 1 621 ? 9.701 -15.345 4.484 1.00 45.28 621 SER A O 1
ATOM 4927 N N . SER A 1 622 ? 8.658 -15.815 2.570 1.00 37.59 622 SER A N 1
ATOM 4928 C CA . SER A 1 622 ? 8.344 -17.202 2.909 1.00 37.59 622 SER A CA 1
ATOM 4929 C C . SER A 1 622 ? 9.604 -18.096 3.000 1.00 37.59 622 SER A C 1
ATOM 4931 O O . SER A 1 622 ? 9.480 -19.312 3.089 1.00 37.59 622 SER A O 1
ATOM 4933 N N . LEU A 1 623 ? 10.820 -17.521 2.978 1.00 37.88 623 LEU A N 1
ATOM 4934 C CA . LEU A 1 623 ? 12.109 -18.200 2.846 1.00 37.88 623 LEU A CA 1
ATOM 4935 C C . LEU A 1 623 ? 13.041 -18.089 4.066 1.00 37.88 623 LEU A C 1
ATOM 4937 O O . LEU A 1 623 ? 13.922 -18.937 4.198 1.00 37.88 623 LEU A O 1
ATOM 4941 N N . GLU A 1 624 ? 12.878 -17.142 4.991 1.00 31.55 624 GLU A N 1
ATOM 4942 C CA . GLU A 1 624 ? 13.876 -16.992 6.071 1.00 31.55 624 GLU A CA 1
ATOM 4943 C C . GLU A 1 624 ? 13.752 -18.020 7.208 1.00 31.55 624 GLU A C 1
ATOM 4945 O O . GLU A 1 624 ? 14.767 -18.448 7.760 1.00 31.55 624 GLU A O 1
ATOM 4950 N N . VAL A 1 625 ? 12.550 -18.526 7.496 1.00 33.72 625 VAL A N 1
ATOM 4951 C CA . VAL A 1 625 ? 12.363 -19.615 8.476 1.00 33.72 625 VAL A CA 1
ATOM 4952 C C . VAL A 1 625 ? 12.680 -20.994 7.866 1.00 33.72 625 VAL A C 1
ATOM 4954 O O . VAL A 1 625 ? 13.360 -21.797 8.519 1.00 33.72 625 VAL A O 1
ATOM 4957 N N . PRO A 1 626 ? 12.315 -21.290 6.598 1.00 36.12 626 PRO A N 1
ATOM 4958 C CA . PRO A 1 626 ? 12.685 -22.553 5.984 1.00 36.12 626 PRO A CA 1
ATOM 4959 C C . PRO A 1 626 ? 14.176 -22.671 5.696 1.00 36.12 626 PRO A C 1
ATOM 4961 O O . PRO A 1 626 ? 14.695 -23.744 5.902 1.00 36.12 626 PRO A O 1
ATOM 4964 N N . VAL A 1 627 ? 14.938 -21.661 5.273 1.00 33.44 627 VAL A N 1
ATOM 4965 C CA . VAL A 1 627 ? 16.321 -21.921 4.800 1.00 33.44 627 VAL A CA 1
ATOM 4966 C C . VAL A 1 627 ? 17.277 -22.387 5.906 1.00 33.44 627 VAL A C 1
ATOM 4968 O O . VAL A 1 627 ? 18.127 -23.245 5.659 1.00 33.44 627 VAL A O 1
ATOM 4971 N N . VAL A 1 628 ? 17.114 -21.911 7.144 1.00 34.00 628 VAL A N 1
ATOM 4972 C CA . VAL A 1 628 ? 17.928 -22.381 8.280 1.00 34.00 628 VAL A CA 1
ATOM 4973 C C . VAL A 1 628 ? 17.470 -23.768 8.736 1.00 34.00 628 VAL A C 1
ATOM 4975 O O . VAL A 1 628 ? 18.302 -24.656 8.924 1.00 34.00 628 VAL A O 1
ATOM 4978 N N . ILE A 1 629 ? 16.156 -23.998 8.838 1.00 36.34 629 ILE A N 1
ATOM 4979 C CA . ILE A 1 629 ? 15.589 -25.291 9.252 1.00 36.34 629 ILE A CA 1
ATOM 4980 C C . ILE A 1 629 ? 15.802 -26.350 8.164 1.00 36.34 629 ILE A C 1
ATOM 4982 O O . ILE A 1 629 ? 16.302 -27.429 8.451 1.00 36.34 629 ILE A O 1
ATOM 4986 N N . LEU A 1 630 ? 15.509 -26.038 6.906 1.00 37.06 630 LEU A N 1
ATOM 4987 C CA . LEU A 1 630 ? 15.726 -26.851 5.710 1.00 37.06 630 LEU A CA 1
ATOM 4988 C C . LEU A 1 630 ? 17.219 -27.035 5.443 1.00 37.06 630 LEU A C 1
ATOM 4990 O O . LEU A 1 630 ? 17.605 -28.122 5.055 1.00 37.06 630 LEU A O 1
ATOM 4994 N N . GLY A 1 631 ? 18.085 -26.056 5.712 1.00 35.88 631 GLY A N 1
ATOM 4995 C CA . GLY A 1 631 ? 19.541 -26.216 5.643 1.00 35.88 631 GLY A CA 1
ATOM 4996 C C . GLY A 1 631 ? 20.066 -27.193 6.697 1.00 35.88 631 GLY A C 1
ATOM 4997 O O . GLY A 1 631 ? 20.826 -28.108 6.378 1.00 35.88 631 GLY A O 1
ATOM 4998 N N . VAL A 1 632 ? 19.598 -27.080 7.942 1.00 39.22 632 VAL A N 1
ATOM 4999 C CA . VAL A 1 632 ? 19.929 -28.014 9.030 1.00 39.22 632 VAL A CA 1
ATOM 5000 C C . VAL A 1 632 ? 19.333 -29.401 8.772 1.00 39.22 632 VAL A C 1
ATOM 5002 O O . VAL A 1 632 ? 20.020 -30.407 8.960 1.00 39.22 632 VAL A O 1
ATOM 5005 N N . VAL A 1 633 ? 18.099 -29.484 8.270 1.00 39.88 633 VAL A N 1
ATOM 5006 C CA . VAL A 1 633 ? 17.420 -30.730 7.893 1.00 39.88 633 VAL A CA 1
ATOM 5007 C C . VAL A 1 633 ? 18.073 -31.347 6.659 1.00 39.88 633 VAL A C 1
ATOM 5009 O O . VAL A 1 633 ? 18.296 -32.544 6.669 1.00 39.88 633 VAL A O 1
ATOM 5012 N N . LEU A 1 634 ? 18.487 -30.590 5.643 1.00 42.03 634 LEU A N 1
ATOM 5013 C CA . LEU A 1 634 ? 19.179 -31.094 4.448 1.00 42.03 634 LEU A CA 1
ATOM 5014 C C . LEU A 1 634 ? 20.609 -31.530 4.762 1.00 42.03 634 LEU A C 1
ATOM 5016 O O . LEU A 1 634 ? 21.066 -32.533 4.219 1.00 42.03 634 LEU A O 1
ATOM 5020 N N . VAL A 1 635 ? 21.310 -30.853 5.675 1.00 42.50 635 VAL A N 1
ATOM 5021 C CA . VAL A 1 635 ? 22.613 -31.315 6.179 1.00 42.50 635 VAL A CA 1
ATOM 5022 C C . VAL A 1 635 ? 22.433 -32.581 7.016 1.00 42.50 635 VAL A C 1
ATOM 5024 O O . VAL A 1 635 ? 23.200 -33.530 6.858 1.00 42.50 635 VAL A O 1
ATOM 5027 N N . SER A 1 636 ? 21.391 -32.660 7.844 1.00 42.19 636 SER A N 1
ATOM 5028 C CA . SER A 1 636 ? 21.093 -33.837 8.671 1.00 42.19 636 SER A CA 1
ATOM 5029 C C . SER A 1 636 ? 20.641 -35.029 7.825 1.00 42.19 636 SER A C 1
ATOM 5031 O O . SER A 1 636 ? 21.210 -36.112 7.933 1.00 42.19 636 SER A O 1
ATOM 5033 N N . VAL A 1 637 ? 19.687 -34.829 6.916 1.00 43.44 637 VAL A N 1
ATOM 5034 C CA . VAL A 1 637 ? 19.157 -35.811 5.959 1.00 43.44 637 VAL A CA 1
ATOM 5035 C C . VAL A 1 637 ? 20.224 -36.195 4.945 1.00 43.44 637 VAL A C 1
ATOM 5037 O O . VAL A 1 637 ? 20.372 -37.375 4.667 1.00 43.44 637 VAL A O 1
ATOM 5040 N N . GLY A 1 638 ? 21.033 -35.257 4.453 1.00 44.31 638 GLY A N 1
ATOM 5041 C CA . GLY A 1 638 ? 22.169 -35.522 3.570 1.00 44.31 638 GLY A CA 1
ATOM 5042 C C . GLY A 1 638 ? 23.267 -36.328 4.262 1.00 44.31 638 GLY A C 1
ATOM 5043 O O . GLY A 1 638 ? 23.790 -37.282 3.687 1.00 44.31 638 GLY A O 1
ATOM 5044 N N . THR A 1 639 ? 23.560 -36.037 5.532 1.00 45.34 639 THR A N 1
ATOM 5045 C CA . THR A 1 639 ? 24.515 -36.812 6.342 1.00 45.34 639 THR A CA 1
ATOM 5046 C C . THR A 1 639 ? 23.964 -38.200 6.673 1.00 45.34 639 THR A C 1
ATOM 5048 O O . THR A 1 639 ? 24.689 -39.191 6.564 1.00 45.34 639 THR A O 1
ATOM 5051 N N . VAL A 1 640 ? 22.673 -38.313 7.001 1.00 43.81 640 VAL A N 1
ATOM 5052 C CA . VAL A 1 640 ? 21.975 -39.588 7.232 1.00 43.81 640 VAL A CA 1
ATOM 5053 C C . VAL A 1 640 ? 21.887 -40.405 5.942 1.00 43.81 640 VAL A C 1
ATOM 5055 O O . VAL A 1 640 ? 22.178 -41.597 5.977 1.00 43.81 640 VAL A O 1
ATOM 5058 N N . ALA A 1 641 ? 21.588 -39.791 4.797 1.00 45.03 641 ALA A N 1
ATOM 5059 C CA . ALA A 1 641 ? 21.530 -40.423 3.481 1.00 45.03 641 ALA A CA 1
ATOM 5060 C C . ALA A 1 641 ? 22.920 -40.851 2.998 1.00 45.03 641 ALA A C 1
ATOM 5062 O O . ALA A 1 641 ? 23.069 -41.948 2.467 1.00 45.03 641 ALA A O 1
ATOM 5063 N N . PHE A 1 642 ? 23.961 -40.054 3.248 1.00 48.12 642 PHE A N 1
ATOM 5064 C CA . PHE A 1 642 ? 25.350 -40.415 2.966 1.00 48.12 642 PHE A CA 1
ATOM 5065 C C . PHE A 1 642 ? 25.819 -41.581 3.845 1.00 48.12 642 PHE A C 1
ATOM 5067 O O . PHE A 1 642 ? 26.401 -42.547 3.346 1.00 48.12 642 PHE A O 1
ATOM 5074 N N . LEU A 1 643 ? 25.518 -41.551 5.148 1.00 43.97 643 LEU A N 1
ATOM 5075 C CA . LEU A 1 643 ? 25.805 -42.657 6.066 1.00 43.97 643 LEU A CA 1
ATOM 5076 C C . LEU A 1 643 ? 24.986 -43.910 5.719 1.00 43.97 643 LEU A C 1
ATOM 5078 O O . LEU A 1 643 ? 25.519 -45.020 5.790 1.00 43.97 643 LEU A O 1
ATOM 5082 N N . ALA A 1 644 ? 23.734 -43.754 5.284 1.00 43.69 644 ALA A N 1
ATOM 5083 C CA . ALA A 1 644 ? 22.862 -44.831 4.823 1.00 43.69 644 ALA A CA 1
ATOM 5084 C C . ALA A 1 644 ? 23.346 -45.424 3.496 1.00 43.69 644 ALA A C 1
ATOM 5086 O O . ALA A 1 644 ? 23.408 -46.643 3.373 1.00 43.69 644 ALA A O 1
ATOM 5087 N N . PHE A 1 645 ? 23.782 -44.606 2.537 1.00 48.41 645 PHE A N 1
ATOM 5088 C CA . PHE A 1 645 ? 24.387 -45.050 1.280 1.00 48.41 645 PHE A CA 1
ATOM 5089 C C . PHE A 1 645 ? 25.688 -45.814 1.536 1.00 48.41 645 PHE A C 1
ATOM 5091 O O . PHE A 1 645 ? 25.886 -46.912 1.013 1.00 48.41 645 PHE A O 1
ATOM 5098 N N . LYS A 1 646 ? 26.543 -45.295 2.425 1.00 50.28 646 LYS A N 1
ATOM 5099 C CA . LYS A 1 646 ? 27.798 -45.946 2.813 1.00 50.28 646 LYS A CA 1
ATOM 5100 C C . LYS A 1 646 ? 27.549 -47.260 3.559 1.00 50.28 646 LYS A C 1
ATOM 5102 O O . LYS A 1 646 ? 28.250 -48.237 3.308 1.00 50.28 646 LYS A O 1
ATOM 5107 N N . ASN A 1 647 ? 26.523 -47.326 4.413 1.00 46.28 647 ASN A N 1
ATOM 5108 C CA . ASN A 1 647 ? 26.098 -48.559 5.084 1.00 46.28 647 ASN A CA 1
ATOM 5109 C C . ASN A 1 647 ? 25.394 -49.542 4.131 1.00 46.28 647 ASN A C 1
ATOM 5111 O O . ASN A 1 647 ? 25.573 -50.745 4.294 1.00 46.28 647 ASN A O 1
ATOM 5115 N N . ARG A 1 648 ? 24.659 -49.075 3.112 1.00 45.12 648 ARG A N 1
ATOM 5116 C CA . ARG A 1 648 ? 24.034 -49.909 2.069 1.00 45.12 648 ARG A CA 1
ATOM 5117 C C . ARG A 1 648 ? 25.087 -50.510 1.144 1.00 45.12 648 ARG A C 1
ATOM 5119 O O . ARG A 1 648 ? 25.004 -51.695 0.851 1.00 45.12 648 ARG A O 1
ATOM 5126 N N . GLN A 1 649 ? 26.124 -49.757 0.767 1.00 52.16 649 GLN A N 1
ATOM 5127 C CA . GLN A 1 649 ? 27.296 -50.313 0.082 1.00 52.16 649 GLN A CA 1
ATOM 5128 C C . GLN A 1 649 ? 28.059 -51.309 0.962 1.00 52.16 649 GLN A C 1
ATOM 5130 O O . GLN A 1 649 ? 28.492 -52.346 0.465 1.00 52.16 649 GLN A O 1
ATOM 5135 N N . LEU A 1 650 ? 28.199 -51.033 2.265 1.00 46.12 650 LEU A N 1
ATOM 5136 C CA . LEU A 1 650 ? 28.821 -51.968 3.206 1.00 46.12 650 LEU A CA 1
ATOM 5137 C C . LEU A 1 650 ? 28.004 -53.264 3.317 1.00 46.12 650 LEU A C 1
ATOM 5139 O O . LEU A 1 650 ? 28.573 -54.344 3.224 1.00 46.12 650 LEU A O 1
ATOM 5143 N N . SER A 1 651 ? 26.680 -53.149 3.453 1.00 42.72 651 SER A N 1
ATOM 5144 C CA . SER A 1 651 ? 25.718 -54.257 3.499 1.00 42.72 651 SER A CA 1
ATOM 5145 C C . SER A 1 651 ? 25.721 -55.057 2.198 1.00 42.72 651 SER A C 1
ATOM 5147 O O . SER A 1 651 ? 25.797 -56.280 2.226 1.00 42.72 651 SER A O 1
ATOM 5149 N N . HIS A 1 652 ? 25.739 -54.383 1.046 1.00 47.25 652 HIS A N 1
ATOM 5150 C CA . HIS A 1 652 ? 25.767 -55.045 -0.251 1.00 47.25 652 HIS A CA 1
ATOM 5151 C C . HIS A 1 652 ? 27.102 -55.765 -0.485 1.00 47.25 652 HIS A C 1
ATOM 5153 O O . HIS A 1 652 ? 27.088 -56.936 -0.859 1.00 47.25 652 HIS A O 1
ATOM 5159 N N . SER A 1 653 ? 28.240 -55.140 -0.160 1.00 48.16 653 SER A N 1
ATOM 5160 C CA . SER A 1 653 ? 29.562 -55.787 -0.192 1.00 48.16 653 SER A CA 1
ATOM 5161 C C . SER A 1 653 ? 29.655 -56.974 0.772 1.00 48.16 653 SER A C 1
ATOM 5163 O O . SER A 1 653 ? 30.138 -58.032 0.379 1.00 48.16 653 SER A O 1
ATOM 5165 N N . LEU A 1 654 ? 29.115 -56.852 1.991 1.00 41.25 654 LEU A N 1
ATOM 5166 C CA . LEU A 1 654 ? 29.024 -57.950 2.961 1.00 41.25 654 LEU A CA 1
ATOM 5167 C C . LEU A 1 654 ? 28.127 -59.085 2.454 1.00 41.25 654 LEU A C 1
ATOM 5169 O O . LEU A 1 654 ? 28.509 -60.245 2.549 1.00 41.25 654 LEU A O 1
ATOM 5173 N N . SER A 1 655 ? 26.975 -58.768 1.856 1.00 45.69 655 SER A N 1
ATOM 5174 C CA . SER A 1 655 ? 26.056 -59.759 1.280 1.00 45.69 655 SER A CA 1
ATOM 5175 C C . SER A 1 655 ? 26.675 -60.505 0.096 1.00 45.69 655 SER A C 1
ATOM 5177 O O . SER A 1 655 ? 26.382 -61.680 -0.114 1.00 45.69 655 SER A O 1
ATOM 5179 N N . LYS A 1 656 ? 27.558 -59.839 -0.663 1.00 47.66 656 LYS A N 1
ATOM 5180 C CA . LYS A 1 656 ? 28.242 -60.408 -1.828 1.00 47.66 656 LYS A CA 1
ATOM 5181 C C . LYS A 1 656 ? 29.444 -61.264 -1.417 1.00 47.66 656 LYS A C 1
ATOM 5183 O O . LYS A 1 656 ? 29.635 -62.323 -2.007 1.00 47.66 656 LYS A O 1
ATOM 5188 N N . GLU A 1 657 ? 30.201 -60.862 -0.390 1.00 46.38 657 GLU A N 1
ATOM 5189 C CA . GLU A 1 657 ? 31.320 -61.651 0.156 1.00 46.38 657 GLU A CA 1
ATOM 5190 C C . GLU A 1 657 ? 30.865 -62.817 1.060 1.00 46.38 657 GLU A C 1
ATOM 5192 O O . GLU A 1 657 ? 31.556 -63.831 1.127 1.00 46.38 657 GLU A O 1
ATOM 5197 N N . MET A 1 658 ? 29.708 -62.729 1.733 1.00 42.28 658 MET A N 1
ATOM 5198 C CA . MET A 1 658 ? 29.266 -63.718 2.738 1.00 42.28 658 MET A CA 1
ATOM 5199 C C . MET A 1 658 ? 28.242 -64.758 2.249 1.00 42.28 658 MET A C 1
ATOM 5201 O O . MET A 1 658 ? 27.667 -65.474 3.073 1.00 42.28 658 MET A O 1
ATOM 5205 N N . LYS A 1 659 ? 28.057 -64.934 0.930 1.00 43.75 659 LYS A N 1
ATOM 5206 C CA . LYS A 1 659 ? 27.142 -65.948 0.350 1.00 43.75 659 LYS A CA 1
ATOM 5207 C C . LYS A 1 659 ? 27.416 -67.407 0.765 1.00 43.75 659 LYS A C 1
ATOM 5209 O O . LYS A 1 659 ? 26.580 -68.260 0.496 1.00 43.75 659 LYS A O 1
ATOM 5214 N N . ASN A 1 660 ? 28.520 -67.695 1.462 1.00 45.41 660 ASN A N 1
ATOM 5215 C CA . ASN A 1 660 ? 28.924 -69.054 1.842 1.00 45.41 660 ASN A CA 1
ATOM 5216 C C . ASN A 1 660 ? 28.964 -69.350 3.355 1.00 45.41 660 ASN A C 1
ATOM 5218 O O . ASN A 1 660 ? 29.537 -70.360 3.756 1.00 45.41 660 ASN A O 1
ATOM 5222 N N . SER A 1 661 ? 28.353 -68.538 4.225 1.00 43.56 661 SER A N 1
ATOM 5223 C CA . SER A 1 661 ? 28.325 -68.842 5.666 1.00 43.56 661 SER A CA 1
ATOM 5224 C C . SER A 1 661 ? 26.909 -68.822 6.234 1.00 43.56 661 SER A C 1
ATOM 5226 O O . SER A 1 661 ? 26.216 -67.817 6.140 1.00 43.56 661 SER A O 1
ATOM 5228 N N . ARG A 1 662 ? 26.509 -69.900 6.930 1.00 45.12 662 ARG A N 1
ATOM 5229 C CA . ARG A 1 662 ? 25.243 -70.044 7.696 1.00 45.12 662 ARG A CA 1
ATOM 5230 C C . ARG A 1 662 ? 25.046 -68.996 8.814 1.00 45.12 662 ARG A C 1
ATOM 5232 O O . ARG A 1 662 ? 24.076 -69.058 9.560 1.00 45.12 662 ARG A O 1
ATOM 5239 N N . THR A 1 663 ? 25.924 -67.999 8.909 1.00 48.69 663 THR A N 1
ATOM 5240 C CA . THR A 1 663 ? 25.860 -66.875 9.854 1.00 48.69 663 THR A CA 1
ATOM 5241 C C . THR A 1 663 ? 25.102 -65.662 9.285 1.00 48.69 663 THR A C 1
ATOM 5243 O O . THR A 1 663 ? 25.335 -64.540 9.722 1.00 48.69 663 THR A O 1
ATOM 5246 N N . ILE A 1 664 ? 24.210 -65.858 8.304 1.00 44.41 664 ILE A N 1
ATOM 5247 C CA . ILE A 1 664 ? 23.396 -64.783 7.704 1.00 44.41 664 ILE A CA 1
ATOM 5248 C C . ILE A 1 664 ? 22.389 -64.237 8.733 1.00 44.41 664 ILE A C 1
ATOM 5250 O O . ILE A 1 664 ? 22.342 -63.036 8.969 1.00 44.41 664 ILE A O 1
ATOM 5254 N N . SER A 1 665 ? 21.693 -65.113 9.466 1.00 46.44 665 SER A N 1
ATOM 5255 C CA . SER A 1 665 ? 20.551 -64.746 10.324 1.00 46.44 665 SER A CA 1
ATOM 5256 C C . SER A 1 665 ? 20.827 -63.646 11.363 1.00 46.44 665 SER A C 1
ATOM 5258 O O . SER A 1 665 ? 19.992 -62.765 11.542 1.00 46.44 665 SER A O 1
ATOM 5260 N N . LYS A 1 666 ? 21.987 -63.640 12.037 1.00 43.84 666 LYS A N 1
ATOM 5261 C CA . LYS A 1 666 ? 22.271 -62.633 13.081 1.00 43.84 666 LYS A CA 1
ATOM 5262 C C . LYS A 1 666 ? 22.636 -61.255 12.520 1.00 43.84 666 LYS A C 1
ATOM 5264 O O . LYS A 1 666 ? 22.388 -60.261 13.193 1.00 43.84 666 LYS A O 1
ATOM 5269 N N . TRP A 1 667 ? 23.219 -61.187 11.322 1.00 43.81 667 TRP A N 1
ATOM 5270 C CA . TRP A 1 667 ? 23.673 -59.928 10.722 1.00 43.81 667 TRP A CA 1
ATOM 5271 C C . TRP A 1 667 ? 22.586 -59.248 9.895 1.00 43.81 667 TRP A C 1
ATOM 5273 O O . TRP A 1 667 ? 22.471 -58.028 9.981 1.00 43.81 667 TRP A O 1
ATOM 5283 N N . THR A 1 668 ? 21.750 -60.008 9.178 1.00 46.81 668 THR A N 1
ATOM 5284 C CA . THR A 1 668 ? 20.562 -59.446 8.513 1.00 46.81 668 THR A CA 1
ATOM 5285 C C . THR A 1 668 ? 19.634 -58.824 9.543 1.00 46.81 668 THR A C 1
ATOM 5287 O O . THR A 1 668 ? 19.250 -57.676 9.379 1.00 46.81 668 THR A O 1
ATOM 5290 N N . LYS A 1 669 ? 19.420 -59.500 10.681 1.00 43.84 669 LYS A N 1
ATOM 5291 C CA . LYS A 1 669 ? 18.597 -58.984 11.781 1.00 43.84 669 LYS A CA 1
ATOM 5292 C C . LYS A 1 669 ? 19.158 -57.689 12.390 1.00 43.84 669 LYS A C 1
ATOM 5294 O O . LYS A 1 669 ? 18.413 -56.759 12.653 1.00 43.84 669 LYS A O 1
ATOM 5299 N N . LEU A 1 670 ? 20.485 -57.567 12.523 1.00 42.53 670 LEU A N 1
ATOM 5300 C CA . LEU A 1 670 ? 21.136 -56.348 13.036 1.00 42.53 670 LEU A CA 1
ATOM 5301 C C . LEU A 1 670 ? 21.064 -55.149 12.064 1.00 42.53 670 LEU A C 1
ATOM 5303 O O . LEU A 1 670 ? 21.170 -54.000 12.494 1.00 42.53 670 LEU A O 1
ATOM 5307 N N . VAL A 1 671 ? 20.936 -55.418 10.759 1.00 43.12 671 VAL A N 1
ATOM 5308 C CA . VAL A 1 671 ? 20.758 -54.412 9.697 1.00 43.12 671 VAL A CA 1
ATOM 5309 C C . VAL A 1 671 ? 19.273 -54.078 9.503 1.00 43.12 671 VAL A C 1
ATOM 5311 O O . VAL A 1 671 ? 18.945 -52.913 9.323 1.00 43.12 671 VAL A O 1
ATOM 5314 N N . GLU A 1 672 ? 18.374 -55.056 9.611 1.00 45.09 672 GLU A N 1
ATOM 5315 C CA . GLU A 1 672 ? 16.913 -54.885 9.566 1.00 45.09 672 GLU A CA 1
ATOM 5316 C C . GLU A 1 672 ? 16.365 -54.168 10.807 1.00 45.09 672 GLU A C 1
ATOM 5318 O O . GLU A 1 672 ? 15.408 -53.406 10.699 1.00 45.09 672 GLU A O 1
ATOM 5323 N N . ASP A 1 673 ? 17.001 -54.319 11.971 1.00 45.41 673 ASP A N 1
ATOM 5324 C CA . ASP A 1 673 ? 16.672 -53.568 13.191 1.00 45.41 673 ASP A CA 1
ATOM 5325 C C . ASP A 1 673 ? 17.246 -52.137 13.200 1.00 45.41 673 ASP A C 1
ATOM 5327 O O . ASP A 1 673 ? 17.096 -51.401 14.176 1.00 45.41 673 ASP A O 1
ATOM 5331 N N . ASN A 1 674 ? 17.894 -51.704 12.112 1.00 45.38 674 ASN A N 1
ATOM 5332 C CA . ASN A 1 674 ? 18.362 -50.332 11.944 1.00 45.38 674 ASN A CA 1
ATOM 5333 C C . ASN A 1 674 ? 17.237 -49.448 11.355 1.00 45.38 674 ASN A C 1
ATOM 5335 O O . ASN A 1 674 ? 16.822 -49.694 10.217 1.00 45.38 674 ASN A O 1
ATOM 5339 N N . PRO A 1 675 ? 16.788 -48.381 12.050 1.00 42.44 675 PRO A N 1
ATOM 5340 C CA . PRO A 1 675 ? 15.698 -47.509 11.590 1.00 42.44 675 PRO A CA 1
ATOM 5341 C C . PRO A 1 675 ? 15.928 -46.930 10.188 1.00 42.44 675 PRO A C 1
ATOM 5343 O O . PRO A 1 675 ? 14.999 -46.845 9.388 1.00 42.44 675 PRO A O 1
ATOM 5346 N N . ALA A 1 676 ? 17.186 -46.626 9.846 1.00 40.59 676 ALA A N 1
ATOM 5347 C CA . ALA A 1 676 ? 17.553 -46.114 8.528 1.00 40.59 676 ALA A CA 1
ATOM 5348 C C . ALA A 1 676 ? 17.370 -47.157 7.411 1.00 40.59 676 ALA A C 1
ATOM 5350 O O . ALA A 1 676 ? 17.083 -46.796 6.277 1.00 40.59 676 ALA A O 1
ATOM 5351 N N . SER A 1 677 ? 17.514 -48.454 7.706 1.00 43.81 677 SER A N 1
ATOM 5352 C CA . SER A 1 677 ? 17.254 -49.511 6.716 1.00 43.81 677 SER A CA 1
ATOM 5353 C C . SER A 1 677 ? 15.758 -49.788 6.547 1.00 43.81 677 SER A C 1
ATOM 5355 O O . SER A 1 677 ? 15.322 -50.051 5.430 1.00 43.81 677 SER A O 1
ATOM 5357 N N . ARG A 1 678 ? 14.956 -49.651 7.614 1.00 48.25 678 ARG A N 1
ATOM 5358 C CA . ARG A 1 678 ? 13.487 -49.780 7.549 1.00 48.25 678 ARG A CA 1
ATOM 5359 C C . ARG A 1 678 ? 12.850 -48.652 6.734 1.00 48.25 678 ARG A C 1
ATOM 5361 O O . ARG A 1 678 ? 12.052 -48.930 5.845 1.00 48.25 678 ARG A O 1
ATOM 5368 N N . LEU A 1 679 ? 13.290 -47.411 6.952 1.00 42.25 679 LEU A N 1
ATOM 5369 C CA . LEU A 1 679 ? 12.872 -46.249 6.160 1.00 42.25 679 LEU A CA 1
ATOM 5370 C C . LEU A 1 679 ? 13.212 -46.418 4.668 1.00 42.25 679 LEU A C 1
ATOM 5372 O O . LEU A 1 679 ? 12.387 -46.141 3.805 1.00 42.25 679 LEU A O 1
ATOM 5376 N N . MET A 1 680 ? 14.399 -46.943 4.348 1.00 45.03 680 MET A N 1
ATOM 5377 C CA . MET A 1 680 ? 14.807 -47.173 2.956 1.00 45.03 680 MET A CA 1
ATOM 5378 C C . MET A 1 680 ? 14.018 -48.289 2.261 1.00 45.03 680 MET A C 1
ATOM 5380 O O . MET A 1 680 ? 13.863 -48.230 1.044 1.00 45.03 680 MET A O 1
ATOM 5384 N N . ASN A 1 681 ? 13.516 -49.282 3.000 1.00 47.06 681 ASN A N 1
ATOM 5385 C CA . ASN A 1 681 ? 12.617 -50.297 2.446 1.00 47.06 681 ASN A CA 1
ATOM 5386 C C . ASN A 1 681 ? 11.216 -49.731 2.184 1.00 47.06 681 ASN A C 1
ATOM 5388 O O . ASN A 1 681 ? 10.655 -50.013 1.132 1.00 47.06 681 ASN A O 1
ATOM 5392 N N . VAL A 1 682 ? 10.688 -48.884 3.075 1.00 47.16 682 VAL A N 1
ATOM 5393 C CA . VAL A 1 682 ? 9.416 -48.172 2.851 1.00 47.16 682 VAL A CA 1
ATOM 5394 C C . VAL A 1 682 ? 9.515 -47.277 1.614 1.00 47.16 682 VAL A C 1
ATOM 5396 O O . VAL A 1 682 ? 8.713 -47.408 0.695 1.00 47.16 682 VAL A O 1
ATOM 5399 N N . LEU A 1 683 ? 10.560 -46.450 1.523 1.00 41.88 683 LEU A N 1
ATOM 5400 C CA . LEU A 1 683 ? 10.784 -45.564 0.374 1.00 41.88 683 LEU A CA 1
ATOM 5401 C C . LEU A 1 683 ? 11.028 -46.330 -0.936 1.00 41.88 683 LEU A C 1
ATOM 5403 O O . LEU A 1 683 ? 10.662 -45.849 -2.005 1.00 41.88 683 LEU A O 1
ATOM 5407 N N . ALA A 1 684 ? 11.636 -47.519 -0.879 1.00 45.06 684 ALA A N 1
ATOM 5408 C CA . ALA A 1 684 ? 11.805 -48.371 -2.055 1.00 45.06 684 ALA A CA 1
ATOM 5409 C C . ALA A 1 684 ? 10.475 -48.978 -2.531 1.00 45.06 684 ALA A C 1
ATOM 5411 O O . ALA A 1 684 ? 10.239 -49.017 -3.733 1.00 45.06 684 ALA A O 1
ATOM 5412 N N . L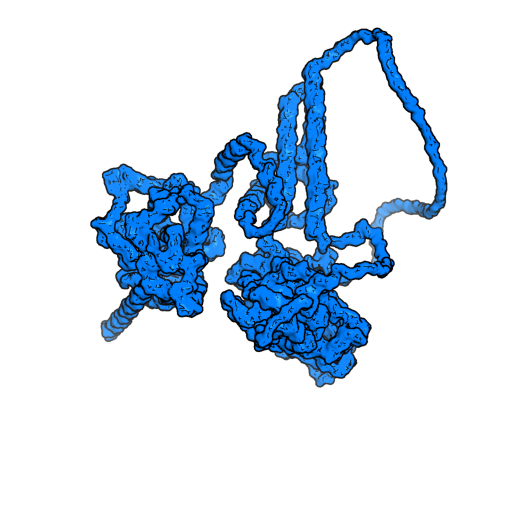EU A 1 685 ? 9.597 -49.395 -1.614 1.00 45.25 685 LEU A N 1
ATOM 5413 C CA . LEU A 1 685 ? 8.278 -49.946 -1.947 1.00 45.25 685 LEU A CA 1
ATOM 5414 C C . LEU A 1 685 ? 7.337 -48.880 -2.527 1.00 45.25 685 LEU A C 1
ATOM 5416 O O . LEU A 1 685 ? 6.702 -49.142 -3.546 1.00 45.25 685 LEU A O 1
ATOM 5420 N N . VAL A 1 686 ? 7.340 -47.668 -1.955 1.00 41.16 686 VAL A N 1
ATOM 5421 C CA . VAL A 1 686 ? 6.612 -46.502 -2.497 1.00 41.16 686 VAL A CA 1
ATOM 5422 C C . VAL A 1 686 ? 7.097 -46.171 -3.907 1.00 41.16 686 VAL A C 1
ATOM 5424 O O . VAL A 1 686 ? 6.299 -46.000 -4.822 1.00 41.16 686 VAL A O 1
ATOM 5427 N N . ARG A 1 687 ? 8.418 -46.153 -4.120 1.00 37.66 687 ARG A N 1
ATOM 5428 C CA . ARG A 1 687 ? 9.019 -45.860 -5.429 1.00 37.66 687 ARG A CA 1
ATOM 5429 C C . ARG A 1 687 ? 8.730 -46.928 -6.489 1.00 37.66 687 ARG A C 1
ATOM 5431 O O . ARG A 1 687 ? 8.779 -46.633 -7.677 1.00 37.66 687 ARG A O 1
ATOM 5438 N N . GLU A 1 688 ? 8.456 -48.159 -6.071 1.00 40.81 688 GLU A N 1
ATOM 5439 C CA . GLU A 1 688 ? 8.050 -49.260 -6.949 1.00 40.81 688 GLU A CA 1
ATOM 5440 C C . GLU A 1 688 ? 6.523 -49.344 -7.138 1.00 40.81 688 GLU A C 1
ATOM 5442 O O . GLU A 1 688 ? 6.048 -50.289 -7.766 1.00 40.81 688 GLU A O 1
ATOM 5447 N N . GLY A 1 689 ? 5.752 -48.388 -6.600 1.00 35.00 689 GLY A N 1
ATOM 5448 C CA . GLY A 1 689 ? 4.289 -48.346 -6.704 1.00 35.00 689 GLY A CA 1
ATOM 5449 C C . GLY A 1 689 ? 3.571 -49.448 -5.915 1.00 35.00 689 GLY A C 1
ATOM 5450 O O . GLY A 1 689 ? 2.396 -49.717 -6.152 1.00 35.00 689 GLY A O 1
ATOM 5451 N N . LYS A 1 690 ? 4.267 -50.124 -4.993 1.00 43.28 690 LYS A N 1
ATOM 5452 C CA . LYS A 1 690 ? 3.719 -51.235 -4.206 1.00 43.28 690 LYS A CA 1
ATOM 5453 C C . LYS A 1 690 ? 3.073 -50.717 -2.926 1.00 43.28 690 LYS A C 1
ATOM 5455 O O . LYS A 1 690 ? 3.612 -49.831 -2.267 1.00 43.28 690 LYS A O 1
ATOM 5460 N N . GLN A 1 691 ? 1.942 -51.316 -2.550 1.00 39.78 691 GLN A N 1
ATOM 5461 C CA . GLN A 1 691 ? 1.223 -50.972 -1.325 1.00 39.78 691 GLN A CA 1
ATOM 5462 C C . GLN A 1 691 ? 2.126 -51.200 -0.103 1.00 39.78 691 GLN A C 1
ATOM 5464 O O . GLN A 1 691 ? 2.689 -52.282 0.080 1.00 39.78 691 GLN A O 1
ATOM 5469 N N . VAL A 1 692 ? 2.310 -50.158 0.705 1.00 48.09 692 VAL A N 1
ATOM 5470 C CA . VAL A 1 692 ? 3.168 -50.207 1.891 1.00 48.09 692 VAL A CA 1
ATOM 5471 C C . VAL A 1 692 ? 2.371 -50.781 3.057 1.00 48.09 692 VAL A C 1
ATOM 5473 O O . VAL A 1 692 ? 1.249 -50.350 3.309 1.00 48.09 692 VAL A O 1
ATOM 5476 N N . ASP A 1 693 ? 2.956 -51.732 3.790 1.00 51.66 693 ASP A N 1
ATOM 5477 C CA . ASP A 1 693 ? 2.357 -52.258 5.019 1.00 51.66 693 ASP A CA 1
ATOM 5478 C C . ASP A 1 693 ? 2.237 -51.133 6.058 1.00 51.66 693 ASP A C 1
ATOM 5480 O O . ASP A 1 693 ? 3.234 -50.645 6.602 1.00 51.66 693 ASP A O 1
ATOM 5484 N N . THR A 1 694 ? 1.002 -50.714 6.327 1.00 42.16 694 THR A N 1
ATOM 5485 C CA . THR A 1 694 ? 0.675 -49.627 7.253 1.00 42.16 694 THR A CA 1
ATOM 5486 C C . THR A 1 694 ? 1.165 -49.918 8.666 1.00 42.16 694 THR A C 1
ATOM 5488 O O . THR A 1 694 ? 1.622 -49.000 9.338 1.00 42.16 694 THR A O 1
ATOM 5491 N N . LYS A 1 695 ? 1.242 -51.191 9.084 1.00 46.22 695 LYS A N 1
ATOM 5492 C CA . LYS A 1 695 ? 1.816 -51.563 10.388 1.00 46.22 695 LYS A CA 1
ATOM 5493 C C . LYS A 1 695 ? 3.322 -51.321 10.459 1.00 46.22 695 LYS A C 1
ATOM 5495 O O . LYS A 1 695 ? 3.843 -51.070 11.543 1.00 46.22 695 LYS A O 1
ATOM 5500 N N . LEU A 1 696 ? 4.037 -51.387 9.333 1.00 48.47 696 LEU A N 1
ATOM 5501 C CA . LEU A 1 696 ? 5.475 -51.109 9.268 1.00 48.47 696 LEU A CA 1
ATOM 5502 C C . LEU A 1 696 ? 5.754 -49.601 9.357 1.00 48.47 696 LEU A C 1
ATOM 5504 O O . LEU A 1 696 ? 6.715 -49.198 10.014 1.00 48.47 696 LEU A O 1
ATOM 5508 N N . VAL A 1 697 ? 4.904 -48.787 8.723 1.00 45.69 697 VAL A N 1
ATOM 5509 C CA . VAL A 1 697 ? 4.941 -47.317 8.802 1.00 45.69 697 VAL A CA 1
ATOM 5510 C C . VAL A 1 697 ? 4.571 -46.862 10.210 1.00 45.69 697 VAL A C 1
ATOM 5512 O O . VAL A 1 697 ? 5.334 -46.118 10.819 1.00 45.69 697 VAL A O 1
ATOM 5515 N N . ASP A 1 698 ? 3.495 -47.402 10.778 1.00 43.66 698 ASP A N 1
ATOM 5516 C CA . ASP A 1 698 ? 3.064 -47.086 12.138 1.00 43.66 698 ASP A CA 1
ATOM 5517 C C . ASP A 1 698 ? 4.106 -47.543 13.170 1.00 43.66 698 ASP A C 1
ATOM 5519 O O . ASP A 1 698 ? 4.438 -46.792 14.077 1.00 43.66 698 ASP A O 1
ATOM 5523 N N . ALA A 1 699 ? 4.733 -48.716 13.014 1.00 45.75 699 ALA A N 1
ATOM 5524 C CA . ALA A 1 699 ? 5.818 -49.154 13.901 1.00 45.75 699 ALA A CA 1
ATOM 5525 C C . ALA A 1 699 ? 7.088 -48.287 13.783 1.00 45.75 699 ALA A C 1
ATOM 5527 O O . ALA A 1 699 ? 7.811 -48.114 14.770 1.00 45.75 699 ALA A O 1
ATOM 5528 N N . LEU A 1 700 ? 7.377 -47.744 12.594 1.00 45.16 700 LEU A N 1
ATOM 5529 C CA . LEU A 1 700 ? 8.471 -46.795 12.378 1.00 45.16 700 LEU A CA 1
ATOM 5530 C C . LEU A 1 700 ? 8.156 -45.451 13.051 1.00 45.16 700 LEU A C 1
ATOM 5532 O O . LEU A 1 700 ? 9.008 -44.931 13.770 1.00 45.16 700 LEU A O 1
ATOM 5536 N N . MET A 1 701 ? 6.928 -44.950 12.892 1.00 40.56 701 MET A N 1
ATOM 5537 C CA . MET A 1 701 ? 6.443 -43.712 13.510 1.00 40.56 701 MET A CA 1
ATOM 5538 C C . MET A 1 701 ? 6.357 -43.836 15.033 1.00 40.56 701 MET A C 1
ATOM 5540 O O . MET A 1 701 ? 6.896 -42.990 15.732 1.00 40.56 701 MET A O 1
ATOM 5544 N N . ILE A 1 702 ? 5.838 -44.943 15.569 1.00 44.12 702 ILE A N 1
ATOM 5545 C CA . ILE A 1 702 ? 5.810 -45.237 17.011 1.00 44.12 702 ILE A CA 1
ATOM 5546 C C . ILE A 1 702 ? 7.233 -45.346 17.578 1.00 44.12 702 ILE A C 1
ATOM 5548 O O . ILE A 1 702 ? 7.491 -44.891 18.690 1.00 44.12 702 ILE A O 1
ATOM 5552 N N . SER A 1 703 ? 8.186 -45.926 16.836 1.00 42.03 703 SER A N 1
ATOM 5553 C CA . SER A 1 703 ? 9.592 -45.993 17.264 1.00 42.03 703 SER A CA 1
ATOM 5554 C C . SER A 1 703 ? 10.304 -44.634 17.230 1.00 42.03 703 SER A C 1
ATOM 5556 O O . SER A 1 703 ? 11.302 -44.479 17.940 1.00 42.03 703 SER A O 1
ATOM 5558 N N . LEU A 1 704 ? 9.848 -43.698 16.394 1.00 38.09 704 LEU A N 1
ATOM 5559 C CA . LEU A 1 704 ? 10.345 -42.322 16.329 1.00 38.09 704 LEU A CA 1
ATOM 5560 C C . LEU A 1 704 ? 9.693 -41.465 17.429 1.00 38.09 704 LEU A C 1
ATOM 5562 O O . LEU A 1 704 ? 10.414 -40.819 18.182 1.00 38.09 704 LEU A O 1
ATOM 5566 N N . MET A 1 705 ? 8.376 -41.588 17.619 1.00 35.50 705 MET A N 1
ATOM 5567 C CA . MET A 1 705 ? 7.579 -40.910 18.651 1.00 35.50 705 MET A CA 1
ATOM 5568 C C . MET A 1 705 ? 7.965 -41.334 20.077 1.00 35.50 705 MET A C 1
ATOM 5570 O O . MET A 1 705 ? 8.156 -40.486 20.936 1.00 35.50 705 MET A O 1
ATOM 5574 N N . LYS A 1 706 ? 8.199 -42.630 20.351 1.00 35.09 706 LYS A N 1
ATOM 5575 C CA . LYS A 1 706 ? 8.590 -43.112 21.699 1.00 35.09 706 LYS A CA 1
ATOM 5576 C C . LYS A 1 706 ? 9.976 -42.654 22.179 1.00 35.09 706 LYS A C 1
ATOM 5578 O O . LYS A 1 706 ? 10.348 -42.970 23.308 1.00 35.09 706 LYS A O 1
ATOM 5583 N N . LYS A 1 707 ? 10.778 -41.979 21.345 1.00 37.00 707 LYS A N 1
ATOM 5584 C CA . LYS A 1 707 ? 12.121 -41.484 21.712 1.00 37.00 707 LYS A CA 1
ATOM 5585 C C . LYS A 1 707 ? 12.283 -39.966 21.645 1.00 37.00 707 LYS A C 1
ATOM 5587 O O . LYS A 1 707 ? 13.333 -39.474 22.050 1.00 37.00 707 LYS A O 1
ATOM 5592 N N . SER A 1 708 ? 11.269 -39.245 21.184 1.00 32.97 708 SER A N 1
ATOM 5593 C CA . SER A 1 708 ? 11.192 -37.787 21.226 1.00 32.97 708 SER A CA 1
ATOM 5594 C C . SER A 1 708 ? 9.945 -37.430 22.023 1.00 32.97 708 SER A C 1
ATOM 5596 O O . SER A 1 708 ? 8.847 -37.517 21.481 1.00 32.97 708 SER A O 1
ATOM 5598 N N . GLY A 1 709 ? 10.102 -37.098 23.305 1.00 28.67 709 GLY A N 1
ATOM 5599 C CA . GLY A 1 709 ? 8.990 -36.559 24.088 1.00 28.67 709 GLY A CA 1
ATOM 5600 C C . GLY A 1 709 ? 8.356 -35.382 23.343 1.00 28.67 709 GLY A C 1
ATOM 5601 O O . GLY A 1 709 ? 9.077 -34.485 22.911 1.00 28.67 709 GLY A O 1
ATOM 5602 N N . ASP A 1 710 ? 7.049 -35.495 23.113 1.00 34.00 710 ASP A N 1
ATOM 5603 C CA . ASP A 1 710 ? 6.038 -34.492 22.740 1.00 34.00 710 ASP A CA 1
ATOM 5604 C C . ASP A 1 710 ? 6.316 -33.466 21.625 1.00 34.00 710 ASP A C 1
ATOM 5606 O O . ASP A 1 710 ? 5.503 -32.583 21.389 1.00 34.00 710 ASP A O 1
ATOM 5610 N N . PHE A 1 711 ? 7.385 -33.606 20.838 1.00 31.34 711 PHE A N 1
ATOM 5611 C CA . PHE A 1 711 ? 7.713 -32.657 19.758 1.00 31.34 711 PHE A CA 1
ATOM 5612 C C . PHE A 1 711 ? 7.063 -32.976 18.389 1.00 31.34 711 PHE A C 1
ATOM 5614 O O . PHE A 1 711 ? 7.306 -32.278 17.410 1.00 31.34 711 PHE A O 1
ATOM 5621 N N . TRP A 1 712 ? 6.262 -34.044 18.279 1.00 27.25 712 TRP A N 1
ATOM 5622 C CA . TRP A 1 712 ? 5.626 -34.471 17.016 1.00 27.25 712 TRP A CA 1
ATOM 5623 C C . TRP A 1 712 ? 4.116 -34.690 17.148 1.00 27.25 712 TRP A C 1
ATOM 5625 O O . TRP A 1 712 ? 3.597 -35.722 16.724 1.00 27.25 712 TRP A O 1
ATOM 5635 N N . SER A 1 713 ? 3.409 -33.699 17.687 1.00 28.19 713 SER A N 1
ATOM 5636 C CA . SER A 1 713 ? 1.982 -33.522 17.408 1.00 28.19 713 SER A CA 1
ATOM 5637 C C . SER A 1 713 ? 1.803 -32.269 16.559 1.00 28.19 713 SER A C 1
ATOM 5639 O O . SER A 1 713 ? 1.771 -31.175 17.114 1.00 28.19 713 SER A O 1
ATOM 5641 N N . PRO A 1 714 ? 1.743 -32.373 15.226 1.00 27.47 714 PRO A N 1
ATOM 5642 C CA . PRO A 1 714 ? 1.306 -31.258 14.408 1.00 27.47 714 PRO A CA 1
ATOM 5643 C C . PRO A 1 714 ? -0.217 -31.356 14.241 1.00 27.47 714 PRO A C 1
ATOM 5645 O O . PRO A 1 714 ? -0.742 -32.457 14.064 1.00 27.47 714 PRO A O 1
ATOM 5648 N N . ASP A 1 715 ? -0.915 -30.221 14.270 1.00 26.64 715 ASP A N 1
ATOM 5649 C CA . ASP A 1 715 ? -2.324 -30.139 13.878 1.00 26.64 715 ASP A CA 1
ATOM 5650 C C . ASP A 1 715 ? -2.462 -30.561 12.416 1.00 26.64 715 ASP A C 1
ATOM 5652 O O . ASP A 1 715 ? -2.142 -29.833 11.475 1.00 26.64 715 ASP A O 1
ATOM 5656 N N . TRP A 1 716 ? -2.859 -31.815 12.220 1.00 30.14 716 TRP A N 1
ATOM 5657 C CA . TRP A 1 716 ? -3.148 -32.378 10.913 1.00 30.14 716 TRP A CA 1
ATOM 5658 C C . TRP A 1 716 ? -4.643 -32.252 10.707 1.00 30.14 716 TRP A C 1
ATOM 5660 O O . TRP A 1 716 ? -5.430 -32.795 11.484 1.00 30.14 716 TRP A O 1
ATOM 5670 N N . ASN A 1 717 ? -5.054 -31.598 9.624 1.00 29.42 717 ASN A N 1
ATOM 5671 C CA . ASN A 1 717 ? -6.417 -31.746 9.144 1.00 29.42 717 ASN A CA 1
ATOM 5672 C C . ASN A 1 717 ? -6.605 -33.220 8.732 1.00 29.42 717 ASN A C 1
ATOM 5674 O O . ASN A 1 717 ? -6.231 -33.640 7.633 1.00 29.42 717 ASN A O 1
ATOM 5678 N N . ASN A 1 718 ? -7.120 -34.032 9.660 1.00 34.25 718 ASN A N 1
ATOM 5679 C CA . ASN A 1 718 ? -7.205 -35.492 9.556 1.00 34.25 718 ASN A CA 1
ATOM 5680 C C . ASN A 1 718 ? -7.982 -35.969 8.314 1.00 34.25 718 ASN A C 1
ATOM 5682 O O . ASN A 1 718 ? -7.819 -37.113 7.893 1.00 34.25 718 ASN A O 1
ATOM 5686 N N . ASN A 1 719 ? -8.764 -35.093 7.676 1.00 35.69 719 ASN A N 1
ATOM 5687 C CA . ASN A 1 719 ? -9.521 -35.411 6.469 1.00 35.69 719 ASN A CA 1
ATOM 5688 C C . ASN A 1 719 ? -8.706 -35.349 5.166 1.00 35.69 719 ASN A C 1
ATOM 5690 O O . ASN A 1 719 ? -9.074 -36.032 4.211 1.00 35.69 719 ASN A O 1
ATOM 5694 N N . GLU A 1 720 ? -7.602 -34.597 5.095 1.00 36.06 720 GLU A N 1
ATOM 5695 C CA . GLU A 1 720 ? -6.758 -34.559 3.887 1.00 36.06 720 GLU A CA 1
ATOM 5696 C C . GLU A 1 720 ? -5.684 -35.645 3.897 1.00 36.06 720 GLU A C 1
ATOM 5698 O O . GLU A 1 720 ? -5.495 -36.335 2.896 1.00 36.06 720 GLU A O 1
ATOM 5703 N N . PHE A 1 721 ? -5.044 -35.897 5.042 1.00 34.25 721 PHE A N 1
ATOM 5704 C CA . PHE A 1 721 ? -4.057 -36.976 5.146 1.00 34.25 721 PHE A CA 1
ATOM 5705 C C . PHE A 1 721 ? -4.704 -38.359 4.974 1.00 34.25 721 PHE A C 1
ATOM 5707 O O . PHE A 1 721 ? -4.103 -39.247 4.373 1.00 34.25 721 PHE A O 1
ATOM 5714 N N . ALA A 1 722 ? -5.952 -38.540 5.429 1.00 39.19 722 ALA A N 1
ATOM 5715 C CA . ALA A 1 722 ? -6.719 -39.762 5.184 1.00 39.19 722 ALA A CA 1
ATOM 5716 C C . ALA A 1 722 ? -7.052 -39.959 3.694 1.00 39.19 722 ALA A C 1
ATOM 5718 O O . ALA A 1 722 ? -6.925 -41.075 3.197 1.00 39.19 722 ALA A O 1
ATOM 5719 N N . LYS A 1 723 ? -7.385 -38.882 2.965 1.00 37.28 723 LYS A N 1
ATOM 5720 C CA . LYS A 1 723 ? -7.642 -38.924 1.513 1.00 37.28 723 LYS A CA 1
ATOM 5721 C C . LYS A 1 723 ? -6.380 -39.218 0.696 1.00 37.28 723 LYS A C 1
ATOM 5723 O O . LYS A 1 723 ? -6.439 -39.967 -0.271 1.00 37.28 723 LYS A O 1
ATOM 5728 N N . VAL A 1 724 ? -5.227 -38.689 1.110 1.00 39.09 724 VAL A N 1
ATOM 5729 C CA . VAL A 1 724 ? -3.935 -38.911 0.430 1.00 39.09 724 VAL A CA 1
ATOM 5730 C C . VAL A 1 724 ? -3.354 -40.305 0.730 1.00 39.09 724 VAL A C 1
ATOM 5732 O O . VAL A 1 724 ? -2.598 -40.851 -0.072 1.00 39.09 724 VAL A O 1
ATOM 5735 N N . LYS A 1 725 ? -3.740 -40.939 1.848 1.00 37.38 725 LYS A N 1
ATOM 5736 C CA . LYS A 1 725 ? -3.295 -42.293 2.237 1.00 37.38 725 LYS A CA 1
ATOM 5737 C C . LYS A 1 725 ? -3.841 -43.403 1.329 1.00 37.38 725 LYS A C 1
ATOM 5739 O O . LYS A 1 725 ? -3.273 -44.495 1.308 1.00 37.38 725 LYS A O 1
ATOM 5744 N N . GLU A 1 726 ? -4.918 -43.139 0.590 1.00 41.34 726 GLU A N 1
ATOM 5745 C CA . GLU A 1 726 ? -5.552 -44.121 -0.298 1.00 41.34 726 GLU A CA 1
ATOM 5746 C C . GLU A 1 726 ? -4.964 -44.131 -1.718 1.00 41.34 726 GLU A C 1
ATOM 5748 O O . GLU A 1 726 ? -5.109 -45.134 -2.419 1.00 41.34 726 GLU A O 1
ATOM 5753 N N . ASN A 1 727 ? -4.232 -43.084 -2.125 1.00 43.84 727 ASN A N 1
ATOM 5754 C CA . ASN A 1 727 ? -3.687 -42.965 -3.477 1.00 43.84 727 ASN A CA 1
ATOM 5755 C C . ASN A 1 727 ? -2.164 -42.716 -3.480 1.00 43.84 727 ASN A C 1
ATOM 5757 O O . ASN A 1 727 ? -1.680 -41.615 -3.218 1.00 43.84 727 ASN A O 1
ATOM 5761 N N . ASN A 1 728 ? -1.388 -43.759 -3.803 1.00 39.31 728 ASN A N 1
ATOM 5762 C CA . ASN A 1 728 ? 0.084 -43.743 -3.770 1.00 39.31 728 ASN A CA 1
ATOM 5763 C C . ASN A 1 728 ? 0.731 -42.716 -4.728 1.00 39.31 728 ASN A C 1
ATOM 5765 O O . ASN A 1 728 ? 1.891 -42.355 -4.524 1.00 39.31 728 ASN A O 1
ATOM 5769 N N . GLU A 1 729 ? 0.021 -42.256 -5.763 1.00 38.44 729 GLU A N 1
ATOM 5770 C CA . GLU A 1 729 ? 0.521 -41.262 -6.728 1.00 38.44 729 GLU A CA 1
ATOM 5771 C C . GLU A 1 729 ? 0.512 -39.833 -6.157 1.00 38.44 729 GLU A C 1
ATOM 5773 O O . GLU A 1 729 ? 1.489 -39.098 -6.318 1.00 38.44 729 GLU A O 1
ATOM 5778 N N . ASP A 1 730 ? -0.523 -39.465 -5.400 1.00 38.25 730 ASP A N 1
ATOM 5779 C CA . ASP A 1 730 ? -0.667 -38.117 -4.834 1.00 38.25 730 ASP A CA 1
ATOM 5780 C C . ASP A 1 730 ? 0.329 -37.873 -3.691 1.00 38.25 730 ASP A C 1
ATOM 5782 O O . ASP A 1 730 ? 0.929 -36.800 -3.593 1.00 38.25 730 ASP A O 1
ATOM 5786 N N . PHE A 1 731 ? 0.613 -38.905 -2.889 1.00 38.97 731 PHE A N 1
ATOM 5787 C CA . PHE A 1 731 ? 1.641 -38.844 -1.845 1.00 38.97 731 PHE A CA 1
ATOM 5788 C C . PHE A 1 731 ? 3.058 -38.656 -2.422 1.00 38.97 731 PHE A C 1
ATOM 5790 O O . PHE A 1 731 ? 3.880 -37.932 -1.855 1.00 38.97 731 PHE A O 1
ATOM 5797 N N . ALA A 1 732 ? 3.352 -39.273 -3.573 1.00 37.84 732 ALA A N 1
ATOM 5798 C CA . ALA A 1 732 ? 4.636 -39.128 -4.258 1.00 37.84 732 ALA A CA 1
ATOM 5799 C C . ALA A 1 732 ? 4.790 -37.745 -4.915 1.00 37.84 732 ALA A C 1
ATOM 5801 O O . ALA A 1 732 ? 5.856 -37.133 -4.806 1.00 37.84 732 ALA A O 1
ATOM 5802 N N . ASN A 1 733 ? 3.721 -37.221 -5.522 1.00 37.22 733 ASN A N 1
ATOM 5803 C CA . ASN A 1 733 ? 3.701 -35.887 -6.125 1.00 37.22 733 ASN A CA 1
ATOM 5804 C C . ASN A 1 733 ? 3.854 -34.776 -5.073 1.00 37.22 733 ASN A C 1
ATOM 5806 O O . ASN A 1 733 ? 4.632 -33.842 -5.277 1.00 37.22 733 ASN A O 1
ATOM 5810 N N . TYR A 1 734 ? 3.213 -34.922 -3.909 1.00 37.72 734 TYR A N 1
ATOM 5811 C CA . TYR A 1 734 ? 3.327 -33.983 -2.788 1.00 37.72 734 TYR A CA 1
ATOM 5812 C C . TYR A 1 734 ? 4.766 -33.874 -2.244 1.00 37.72 734 TYR A C 1
ATOM 5814 O O . TYR A 1 734 ? 5.269 -32.778 -1.982 1.00 37.72 734 TYR A O 1
ATOM 5822 N N . LEU A 1 735 ? 5.480 -35.002 -2.148 1.00 34.91 735 LEU A N 1
ATOM 5823 C CA . LEU A 1 735 ? 6.895 -35.048 -1.752 1.00 34.91 735 LEU A CA 1
ATOM 5824 C C . LEU A 1 735 ? 7.836 -34.476 -2.824 1.00 34.91 735 LEU A C 1
ATOM 5826 O O . LEU A 1 735 ? 8.869 -33.892 -2.496 1.00 34.91 735 LEU A O 1
ATOM 5830 N N . GLN A 1 736 ? 7.501 -34.639 -4.104 1.00 34.03 736 GLN A N 1
ATOM 5831 C CA . GLN A 1 736 ? 8.366 -34.257 -5.219 1.00 34.03 736 GLN A CA 1
ATOM 5832 C C . GLN A 1 736 ? 8.252 -32.766 -5.591 1.00 34.03 736 GLN A C 1
ATOM 5834 O O . GLN A 1 736 ? 9.247 -32.177 -6.018 1.00 34.03 736 GLN A O 1
ATOM 5839 N N . PHE A 1 737 ? 7.086 -32.142 -5.383 1.00 28.47 737 PHE A N 1
ATOM 5840 C CA . PHE A 1 737 ? 6.825 -30.746 -5.760 1.00 28.47 737 PHE A CA 1
ATOM 5841 C C . PHE A 1 737 ? 7.430 -29.725 -4.772 1.00 28.47 737 PHE A C 1
ATOM 5843 O O . PHE A 1 737 ? 8.001 -28.720 -5.191 1.00 28.47 737 PHE A O 1
ATOM 5850 N N . ASN A 1 738 ? 7.421 -30.016 -3.465 1.00 32.53 738 ASN A N 1
ATOM 5851 C CA . ASN A 1 738 ? 7.905 -29.079 -2.435 1.00 32.53 738 ASN A CA 1
ATOM 5852 C C . ASN A 1 738 ? 9.425 -29.121 -2.185 1.00 32.53 738 ASN A C 1
ATOM 5854 O O . ASN A 1 738 ? 10.005 -28.150 -1.695 1.00 32.53 738 ASN A O 1
ATOM 5858 N N . LEU A 1 739 ? 10.101 -30.219 -2.540 1.00 30.39 739 LEU A N 1
ATOM 5859 C CA . LEU A 1 739 ? 11.551 -30.362 -2.339 1.00 30.39 739 LEU A CA 1
ATOM 5860 C C . LEU A 1 739 ? 12.397 -29.746 -3.465 1.00 30.39 739 LEU A C 1
ATOM 5862 O O . LEU A 1 739 ? 13.562 -29.430 -3.233 1.00 30.39 739 LEU A O 1
ATOM 5866 N N . MET A 1 740 ? 11.842 -29.577 -4.672 1.00 27.02 740 MET A N 1
ATOM 5867 C CA . MET A 1 740 ? 12.610 -29.141 -5.847 1.00 27.02 740 MET A CA 1
ATOM 5868 C C . MET A 1 740 ? 12.536 -27.625 -6.089 1.00 27.02 740 MET A C 1
ATOM 5870 O O . MET A 1 740 ? 13.550 -27.022 -6.434 1.00 27.02 740 MET A O 1
ATOM 5874 N N . ASN A 1 741 ? 11.379 -26.997 -5.853 1.00 29.42 741 ASN A N 1
ATOM 5875 C CA . ASN A 1 741 ? 11.197 -25.560 -6.100 1.00 29.42 741 ASN A CA 1
ATOM 5876 C C . ASN A 1 741 ? 11.946 -24.691 -5.068 1.00 29.42 741 ASN A C 1
ATOM 5878 O O . ASN A 1 741 ? 12.571 -23.704 -5.435 1.00 29.42 741 ASN A O 1
ATOM 5882 N N . ASN A 1 742 ? 12.042 -25.138 -3.810 1.00 31.50 742 ASN A N 1
ATOM 5883 C CA . ASN A 1 742 ? 12.778 -24.434 -2.746 1.00 31.50 742 ASN A CA 1
ATOM 5884 C C . ASN A 1 742 ? 14.317 -24.441 -2.911 1.00 31.50 742 ASN A C 1
ATOM 5886 O O . ASN A 1 742 ? 15.031 -23.737 -2.191 1.00 31.50 742 ASN A O 1
ATOM 5890 N N . PHE A 1 743 ? 14.848 -25.248 -3.836 1.00 28.30 743 PHE A N 1
ATOM 5891 C CA . PHE A 1 743 ? 16.289 -25.388 -4.065 1.00 28.30 743 PHE A CA 1
ATOM 5892 C C . PHE A 1 743 ? 16.833 -24.415 -5.126 1.00 28.30 743 PHE A C 1
ATOM 5894 O O . PHE A 1 743 ? 18.018 -24.091 -5.091 1.00 28.30 743 PHE A O 1
ATOM 5901 N N . ILE A 1 744 ? 16.000 -23.938 -6.059 1.00 28.95 744 ILE A N 1
ATOM 5902 C CA . ILE A 1 744 ? 16.455 -23.132 -7.208 1.00 28.95 744 ILE A CA 1
ATOM 5903 C C . ILE A 1 744 ? 16.501 -21.630 -6.871 1.00 28.95 744 ILE A C 1
ATOM 5905 O O . ILE A 1 744 ? 17.433 -20.949 -7.296 1.00 28.95 744 ILE A O 1
ATOM 5909 N N . ASP A 1 745 ? 15.605 -21.136 -6.014 1.00 30.48 745 ASP A N 1
ATOM 5910 C CA . ASP A 1 745 ? 15.538 -19.703 -5.676 1.00 30.48 745 ASP A CA 1
ATOM 5911 C C . ASP A 1 745 ? 16.676 -19.220 -4.750 1.00 30.48 745 ASP A C 1
ATOM 5913 O O . ASP A 1 745 ? 17.020 -18.040 -4.738 1.00 30.48 745 ASP A O 1
ATOM 5917 N N . ASN A 1 746 ? 17.344 -20.126 -4.022 1.00 30.91 746 ASN A N 1
ATOM 5918 C CA . ASN A 1 746 ? 18.369 -19.782 -3.020 1.00 30.91 746 ASN A CA 1
ATOM 5919 C C . ASN A 1 746 ? 19.799 -19.578 -3.564 1.00 30.91 746 ASN A C 1
ATOM 5921 O O . ASN A 1 746 ? 20.705 -19.269 -2.791 1.00 30.91 746 ASN A O 1
ATOM 5925 N N . LEU A 1 747 ? 20.039 -19.741 -4.870 1.00 28.00 747 LEU A N 1
ATOM 5926 C CA . LEU A 1 747 ? 21.371 -19.537 -5.469 1.00 28.00 747 LEU A CA 1
ATOM 5927 C C . LEU A 1 747 ? 21.571 -18.135 -6.079 1.00 28.00 747 LEU A C 1
ATOM 5929 O O . LEU A 1 747 ? 22.698 -17.788 -6.424 1.00 28.00 747 LEU A O 1
ATOM 5933 N N . GLY A 1 748 ? 20.513 -17.323 -6.195 1.00 28.31 748 GLY A N 1
ATOM 5934 C CA . GLY A 1 748 ? 20.530 -16.087 -6.989 1.00 28.31 748 GLY A CA 1
ATOM 5935 C C . GLY A 1 748 ? 20.850 -14.779 -6.255 1.00 28.31 748 GLY A C 1
ATOM 5936 O O . GLY A 1 748 ? 21.137 -13.784 -6.916 1.00 28.31 748 GLY A O 1
ATOM 5937 N N . THR A 1 749 ? 20.815 -14.720 -4.919 1.00 27.19 749 THR A N 1
ATOM 5938 C CA . THR A 1 749 ? 20.876 -13.425 -4.212 1.00 27.19 749 THR A CA 1
ATOM 5939 C C . THR A 1 749 ? 21.790 -13.436 -2.988 1.00 27.19 749 THR A C 1
ATOM 5941 O O . THR A 1 749 ? 21.333 -13.482 -1.849 1.00 27.19 749 THR A O 1
ATOM 5944 N N . SER A 1 750 ? 23.101 -13.295 -3.202 1.00 25.75 750 SER A N 1
ATOM 5945 C CA . SER A 1 750 ? 23.979 -12.733 -2.168 1.00 25.75 750 SER A CA 1
ATOM 5946 C C . SER A 1 750 ? 25.142 -11.925 -2.755 1.00 25.75 750 SER A C 1
ATOM 5948 O O . SER A 1 750 ? 26.123 -12.493 -3.235 1.00 25.75 750 SER A O 1
ATOM 5950 N N . GLY A 1 751 ? 25.068 -10.594 -2.621 1.00 26.55 751 GLY A N 1
ATOM 5951 C CA . GLY A 1 751 ? 26.247 -9.768 -2.336 1.00 26.55 751 GLY A CA 1
ATOM 5952 C C . GLY A 1 751 ? 26.329 -8.394 -3.015 1.00 26.55 751 GLY A C 1
ATOM 5953 O O . GLY A 1 751 ? 26.713 -8.320 -4.178 1.00 26.55 751 GLY A O 1
ATOM 5954 N N . ARG A 1 752 ? 26.218 -7.305 -2.228 1.00 24.89 752 ARG A N 1
ATOM 5955 C CA . ARG A 1 752 ? 27.415 -6.523 -1.828 1.00 24.89 752 ARG A CA 1
ATOM 5956 C C . ARG A 1 752 ? 27.178 -5.432 -0.761 1.00 24.89 752 ARG A C 1
ATOM 5958 O O . ARG A 1 752 ? 26.320 -4.570 -0.904 1.00 24.89 752 ARG A O 1
ATOM 5965 N N . SER A 1 753 ? 28.125 -5.433 0.188 1.00 24.03 753 SER A N 1
ATOM 5966 C CA . SER A 1 753 ? 28.544 -4.427 1.194 1.00 24.03 753 SER A CA 1
ATOM 5967 C C . SER A 1 753 ? 28.146 -4.786 2.639 1.00 24.03 753 SER A C 1
ATOM 5969 O O . SER A 1 753 ? 27.015 -5.170 2.877 1.00 24.03 753 SER A O 1
ATOM 5971 N N . ASN A 1 754 ? 29.015 -4.748 3.658 1.00 24.42 754 ASN A N 1
ATOM 5972 C CA . ASN A 1 754 ? 30.461 -4.500 3.720 1.00 24.42 754 ASN A CA 1
ATOM 5973 C C . ASN A 1 754 ? 31.049 -5.077 5.035 1.00 24.42 754 ASN A C 1
ATOM 5975 O O . ASN A 1 754 ? 30.319 -5.339 5.985 1.00 24.42 754 ASN A O 1
ATOM 5979 N N . SER A 1 755 ? 32.385 -5.143 5.103 1.00 23.28 755 SER A N 1
ATOM 5980 C CA . SER A 1 755 ? 33.242 -5.463 6.268 1.00 23.28 755 SER A CA 1
ATOM 5981 C C . SER A 1 755 ? 33.452 -6.940 6.642 1.00 23.28 755 SER A C 1
ATOM 5983 O O . SER A 1 755 ? 32.641 -7.813 6.385 1.00 23.28 755 SER A O 1
ATOM 5985 N N . SER A 1 756 ? 34.510 -7.304 7.355 1.00 30.22 756 SER A N 1
ATOM 5986 C CA . SER A 1 756 ? 35.950 -7.166 7.122 1.00 30.22 756 SER A CA 1
ATOM 5987 C C . SER A 1 756 ? 36.596 -8.318 7.922 1.00 30.22 756 SER A C 1
ATOM 5989 O O . SER A 1 756 ? 36.007 -8.872 8.845 1.00 30.22 756 SER A O 1
ATOM 5991 N N . ARG A 1 757 ? 37.804 -8.744 7.537 1.00 27.69 757 ARG A N 1
ATOM 5992 C CA . ARG A 1 757 ? 38.707 -9.668 8.271 1.00 27.69 757 ARG A CA 1
ATOM 5993 C C . ARG A 1 757 ? 38.335 -11.153 8.486 1.00 27.69 757 ARG A C 1
ATOM 5995 O O . ARG A 1 757 ? 39.267 -11.925 8.696 1.00 27.69 757 ARG A O 1
ATOM 6002 N N . GLY A 1 758 ? 37.095 -11.609 8.307 1.00 28.36 758 GLY A N 1
ATOM 6003 C CA . GLY A 1 758 ? 36.743 -13.045 8.430 1.00 28.36 758 GLY A CA 1
ATOM 6004 C C . GLY A 1 758 ? 37.003 -13.915 7.183 1.00 28.36 758 GLY A C 1
ATOM 6005 O O . GLY A 1 758 ? 37.361 -15.087 7.285 1.00 28.36 758 GLY A O 1
ATOM 6006 N N . SER A 1 759 ? 36.888 -13.339 5.981 1.00 26.83 759 SER A N 1
ATOM 6007 C CA . SER A 1 759 ? 36.808 -14.114 4.724 1.00 26.83 759 SER A CA 1
ATOM 6008 C C . SER A 1 759 ? 38.169 -14.503 4.102 1.00 26.83 759 SER A C 1
ATOM 6010 O O . SER A 1 759 ? 38.267 -15.413 3.280 1.00 26.83 759 SER A O 1
ATOM 6012 N N . LYS A 1 760 ? 39.286 -13.907 4.550 1.00 27.66 760 LYS A N 1
ATOM 6013 C CA . LYS A 1 760 ? 40.628 -14.208 3.994 1.00 27.66 760 LYS A CA 1
ATOM 6014 C C . LYS A 1 760 ? 41.245 -15.531 4.477 1.00 27.66 760 LYS A C 1
ATOM 6016 O O . LYS A 1 760 ? 42.285 -15.928 3.957 1.00 27.66 760 LYS A O 1
ATOM 6021 N N . LYS A 1 761 ? 40.619 -16.232 5.432 1.00 28.09 761 LYS A N 1
ATOM 6022 C CA . LYS A 1 761 ? 41.107 -17.529 5.944 1.00 28.09 761 LYS A CA 1
ATOM 6023 C C . LYS A 1 761 ? 40.370 -18.740 5.358 1.00 28.09 761 LYS A C 1
ATOM 6025 O O . LYS A 1 761 ? 40.911 -19.836 5.410 1.00 28.09 761 LYS A O 1
ATOM 6030 N N . PHE A 1 762 ? 39.198 -18.541 4.748 1.00 25.95 762 PHE A N 1
ATOM 6031 C CA . PHE A 1 762 ? 38.380 -19.625 4.185 1.00 25.95 762 PHE A CA 1
ATOM 6032 C C . PHE A 1 762 ? 38.665 -19.891 2.692 1.00 25.95 762 PHE A C 1
ATOM 6034 O O . PHE A 1 762 ? 38.551 -21.020 2.229 1.00 25.95 762 PHE A O 1
ATOM 6041 N N . SER A 1 763 ? 39.151 -18.888 1.949 1.00 27.38 763 SER A N 1
ATOM 6042 C CA . SER A 1 763 ? 39.476 -19.020 0.516 1.00 27.38 763 SER A CA 1
ATOM 6043 C C . SER A 1 763 ? 40.807 -19.734 0.210 1.00 27.38 763 SER A C 1
ATOM 6045 O O . SER A 1 763 ? 41.083 -20.004 -0.953 1.00 27.38 763 SER A O 1
ATOM 6047 N N . ARG A 1 764 ? 41.654 -20.032 1.208 1.00 26.62 764 ARG A N 1
ATOM 6048 C CA . ARG A 1 764 ? 42.990 -20.640 0.996 1.00 26.62 764 ARG A CA 1
ATOM 6049 C C . ARG A 1 764 ? 43.044 -22.160 1.185 1.00 26.62 764 ARG A C 1
ATOM 6051 O O . ARG A 1 764 ? 44.104 -22.741 0.997 1.00 26.62 764 ARG A O 1
ATOM 6058 N N . THR A 1 765 ? 41.943 -22.815 1.554 1.00 28.86 765 THR A N 1
ATOM 6059 C CA . THR A 1 765 ? 41.949 -24.256 1.893 1.00 28.86 765 THR A CA 1
ATOM 6060 C C . THR A 1 765 ? 41.322 -25.150 0.810 1.00 28.86 765 THR A C 1
ATOM 6062 O O . THR A 1 765 ? 41.357 -26.368 0.942 1.00 28.86 765 THR A O 1
ATOM 6065 N N . ILE A 1 766 ? 40.799 -24.590 -0.291 1.00 29.16 766 ILE A N 1
ATOM 6066 C CA . ILE A 1 766 ? 40.147 -25.360 -1.376 1.00 29.16 766 ILE A CA 1
ATOM 6067 C C . ILE A 1 766 ? 40.690 -24.978 -2.767 1.00 29.16 766 ILE A C 1
ATOM 6069 O O . ILE A 1 766 ? 39.940 -24.884 -3.731 1.00 29.16 766 ILE A O 1
ATOM 6073 N N . THR A 1 767 ? 41.994 -24.735 -2.903 1.00 30.80 767 THR A N 1
ATOM 6074 C CA . THR A 1 767 ? 42.614 -24.530 -4.232 1.00 30.80 767 THR A CA 1
ATOM 6075 C C . THR A 1 767 ? 43.867 -25.361 -4.487 1.00 30.80 767 THR A C 1
ATOM 6077 O O . THR A 1 767 ? 44.515 -25.148 -5.500 1.00 30.80 767 THR A O 1
ATOM 6080 N N . ASP A 1 768 ? 44.170 -26.367 -3.662 1.00 29.86 768 ASP A N 1
ATOM 6081 C CA . ASP A 1 768 ? 45.329 -27.241 -3.895 1.00 29.86 768 ASP A CA 1
ATOM 6082 C C . ASP A 1 768 ? 44.918 -28.705 -4.093 1.00 29.86 768 ASP A C 1
ATOM 6084 O O . ASP A 1 768 ? 45.041 -29.548 -3.206 1.00 29.86 768 ASP A O 1
ATOM 6088 N N . SER A 1 769 ? 44.416 -29.015 -5.293 1.00 31.64 769 SER A N 1
ATOM 6089 C CA . SER A 1 769 ? 44.512 -30.352 -5.900 1.00 31.64 769 SER A CA 1
ATOM 6090 C C . SER A 1 769 ? 44.067 -30.314 -7.373 1.00 31.64 769 SER A C 1
ATOM 6092 O O . SER A 1 769 ? 42.874 -30.180 -7.647 1.00 31.64 769 SER A O 1
ATOM 6094 N N . PRO A 1 770 ? 44.968 -30.536 -8.349 1.00 30.78 770 PRO A N 1
ATOM 6095 C CA . PRO A 1 770 ? 44.625 -30.563 -9.779 1.00 30.78 770 PRO A CA 1
ATOM 6096 C C . PRO A 1 770 ? 43.662 -31.696 -10.195 1.00 30.78 770 PRO A C 1
ATOM 6098 O O . PRO A 1 770 ? 43.236 -31.759 -11.342 1.00 30.78 770 PRO A O 1
ATOM 6101 N N . LYS A 1 771 ? 43.305 -32.620 -9.286 1.00 31.95 771 LYS A N 1
ATOM 6102 C CA . LYS A 1 771 ? 42.412 -33.763 -9.570 1.00 31.95 771 LYS A CA 1
ATOM 6103 C C . LYS A 1 771 ? 40.937 -33.523 -9.223 1.00 31.95 771 LYS A C 1
ATOM 6105 O O . LYS A 1 771 ? 40.096 -34.349 -9.586 1.00 31.95 771 LYS A O 1
ATOM 6110 N N . SER A 1 772 ? 40.597 -32.434 -8.530 1.00 34.66 772 SER A N 1
ATOM 6111 C CA . SER A 1 772 ? 39.199 -32.099 -8.207 1.00 34.66 772 SER A CA 1
ATOM 6112 C C . SER A 1 772 ? 38.499 -31.297 -9.303 1.00 34.66 772 SER A C 1
ATOM 6114 O O . SER A 1 772 ? 37.286 -31.416 -9.437 1.00 34.66 772 SER A O 1
ATOM 6116 N N . GLU A 1 773 ? 39.233 -30.553 -10.131 1.00 33.28 773 GLU A N 1
ATOM 6117 C CA . GLU A 1 773 ? 38.637 -29.713 -11.179 1.00 33.28 773 GLU A CA 1
ATOM 6118 C C . GLU A 1 773 ? 38.098 -30.539 -12.361 1.00 33.28 773 GLU A C 1
ATOM 6120 O O . GLU A 1 773 ? 37.020 -30.264 -12.882 1.00 33.28 773 GLU A O 1
ATOM 6125 N N . GLN A 1 774 ? 38.785 -31.625 -12.725 1.00 33.97 774 GLN A N 1
ATOM 6126 C CA . GLN A 1 774 ? 38.358 -32.501 -13.821 1.00 33.97 774 GLN A CA 1
ATOM 6127 C C . GLN A 1 774 ? 37.148 -33.367 -13.435 1.00 33.97 774 GLN A C 1
ATOM 6129 O O . GLN A 1 774 ? 36.197 -33.477 -14.201 1.00 33.97 774 GLN A O 1
ATOM 6134 N N . ASN A 1 775 ? 37.113 -33.869 -12.194 1.00 34.31 775 ASN A N 1
ATOM 6135 C CA . ASN A 1 775 ? 35.952 -34.595 -11.669 1.00 34.31 775 ASN A CA 1
ATOM 6136 C C . ASN A 1 775 ? 34.722 -33.690 -11.502 1.00 34.31 775 ASN A C 1
ATOM 6138 O O . ASN A 1 775 ? 33.609 -34.151 -11.734 1.00 34.31 775 ASN A O 1
ATOM 6142 N N . LEU A 1 776 ? 34.890 -32.411 -11.142 1.00 32.03 776 LEU A N 1
ATOM 6143 C CA . LEU A 1 776 ? 33.770 -31.465 -11.102 1.00 32.03 776 LEU A CA 1
ATOM 6144 C C . LEU A 1 776 ? 33.246 -31.138 -12.505 1.00 32.03 776 LEU A C 1
ATOM 6146 O O . LEU A 1 776 ? 32.033 -31.109 -12.690 1.00 32.03 776 LEU A O 1
ATOM 6150 N N . ARG A 1 777 ? 34.122 -30.963 -13.504 1.00 33.22 777 ARG A N 1
ATOM 6151 C CA . ARG A 1 777 ? 33.707 -30.736 -14.902 1.00 33.22 777 ARG A CA 1
ATOM 6152 C C . ARG A 1 777 ? 33.001 -31.954 -15.513 1.00 33.22 777 ARG A C 1
ATOM 6154 O O . ARG A 1 777 ? 32.016 -31.775 -16.227 1.00 33.22 777 ARG A O 1
ATOM 6161 N N . ASP A 1 778 ? 33.426 -33.172 -15.182 1.00 37.03 778 ASP A N 1
ATOM 6162 C CA . ASP A 1 778 ? 32.790 -34.407 -15.667 1.00 37.03 778 ASP A CA 1
ATOM 6163 C C . ASP A 1 778 ? 31.457 -34.702 -14.952 1.00 37.03 778 ASP A C 1
ATOM 6165 O O . ASP A 1 778 ? 30.483 -35.122 -15.584 1.00 37.03 778 ASP A O 1
ATOM 6169 N N . ILE A 1 779 ? 31.362 -34.402 -13.650 1.00 33.56 779 ILE A N 1
ATOM 6170 C CA . ILE A 1 779 ? 30.108 -34.508 -12.890 1.00 33.56 779 ILE A CA 1
ATOM 6171 C C . ILE A 1 779 ? 29.100 -33.452 -13.365 1.00 33.56 779 ILE A C 1
ATOM 6173 O O . ILE A 1 779 ? 27.946 -33.810 -13.598 1.00 33.56 779 ILE A O 1
ATOM 6177 N N . LEU A 1 780 ? 29.521 -32.203 -13.606 1.00 32.03 780 LEU A N 1
ATOM 6178 C CA . LEU A 1 780 ? 28.664 -31.135 -14.140 1.00 32.03 780 LEU A CA 1
ATOM 6179 C C . LEU A 1 780 ? 28.200 -31.421 -15.577 1.00 32.03 780 LEU A C 1
ATOM 6181 O O . LEU A 1 780 ? 27.023 -31.222 -15.874 1.00 32.03 780 LEU A O 1
ATOM 6185 N N . LYS A 1 781 ? 29.056 -31.996 -16.437 1.00 31.45 781 LYS A N 1
ATOM 6186 C CA . LYS A 1 781 ? 28.642 -32.499 -17.762 1.00 31.45 781 LYS A CA 1
ATOM 6187 C C . LYS A 1 781 ? 27.627 -33.641 -17.664 1.00 31.45 781 LYS A C 1
ATOM 6189 O O . LYS A 1 781 ? 26.689 -33.690 -18.450 1.00 31.45 781 LYS A O 1
ATOM 6194 N N . SER A 1 782 ? 27.764 -34.549 -16.695 1.00 30.62 782 SER A N 1
ATOM 6195 C CA . SER A 1 782 ? 26.816 -35.664 -16.521 1.00 30.62 782 SER A CA 1
ATOM 6196 C C . SER A 1 782 ? 25.487 -35.252 -15.861 1.00 30.62 782 SER A C 1
ATOM 6198 O O . SER A 1 782 ? 24.442 -35.845 -16.145 1.00 30.62 782 SER A O 1
ATOM 6200 N N . ALA A 1 783 ? 25.513 -34.225 -15.005 1.00 29.22 783 ALA A N 1
ATOM 6201 C CA . ALA A 1 783 ? 24.348 -33.680 -14.316 1.00 29.22 783 ALA A CA 1
ATOM 6202 C C . ALA A 1 783 ? 23.526 -32.747 -15.222 1.00 29.22 783 ALA A C 1
ATOM 6204 O O . ALA A 1 783 ? 22.298 -32.849 -15.215 1.00 29.22 783 ALA A O 1
ATOM 6205 N N . SER A 1 784 ? 24.168 -31.935 -16.077 1.00 26.77 784 SER A N 1
ATOM 6206 C CA . SER A 1 784 ? 23.454 -31.091 -17.052 1.00 26.77 784 SER A CA 1
ATOM 6207 C C . SER A 1 784 ? 22.728 -31.921 -18.121 1.00 26.77 784 SER A C 1
ATOM 6209 O O . SER A 1 784 ? 21.623 -31.572 -18.535 1.00 26.77 784 SER A O 1
ATOM 6211 N N . VAL A 1 785 ? 23.276 -33.088 -18.487 1.00 27.20 785 VAL A N 1
ATOM 6212 C CA . VAL A 1 785 ? 22.650 -34.027 -19.435 1.00 27.20 785 VAL A CA 1
ATOM 6213 C C . VAL A 1 785 ? 21.438 -34.754 -18.828 1.00 27.20 785 VAL A C 1
ATOM 6215 O O . VAL A 1 785 ? 20.484 -35.043 -19.545 1.00 27.20 785 VAL A O 1
ATOM 6218 N N . LYS A 1 786 ? 21.412 -35.020 -17.510 1.00 26.38 786 LYS A N 1
ATOM 6219 C CA . LYS A 1 786 ? 20.286 -35.720 -16.850 1.00 26.38 786 LYS A CA 1
ATOM 6220 C C . LYS A 1 786 ? 19.189 -34.799 -16.307 1.00 26.38 786 LYS A C 1
ATOM 6222 O O . LYS A 1 786 ? 18.027 -35.199 -16.332 1.00 26.38 786 LYS A O 1
ATOM 6227 N N . MET A 1 787 ? 19.503 -33.574 -15.877 1.00 26.73 787 MET A N 1
ATOM 6228 C CA . MET A 1 787 ? 18.476 -32.598 -15.472 1.00 26.73 787 MET A CA 1
ATOM 6229 C C . MET A 1 787 ? 17.647 -32.074 -16.657 1.00 26.73 787 MET A C 1
ATOM 6231 O O . MET A 1 787 ? 16.467 -31.782 -16.474 1.00 26.73 787 MET A O 1
ATOM 6235 N N . LYS A 1 788 ? 18.193 -32.071 -17.887 1.00 26.95 788 LYS A N 1
ATOM 6236 C CA . LYS A 1 788 ? 17.455 -31.707 -19.116 1.00 26.95 788 LYS A CA 1
ATOM 6237 C C . LYS A 1 788 ? 16.274 -32.636 -19.464 1.00 26.95 788 LYS A C 1
ATOM 6239 O O . LYS A 1 788 ? 15.453 -32.253 -20.300 1.00 26.95 788 LYS A O 1
ATOM 6244 N N . VAL A 1 789 ? 16.157 -33.826 -18.855 1.00 28.67 789 VAL A N 1
ATOM 6245 C CA . VAL A 1 789 ? 15.204 -34.871 -19.293 1.00 28.67 789 VAL A CA 1
ATOM 6246 C C . VAL A 1 789 ? 13.958 -35.009 -18.401 1.00 28.67 789 VAL A C 1
ATOM 6248 O O . VAL A 1 789 ? 12.897 -35.348 -18.921 1.00 28.67 789 VAL A O 1
ATOM 6251 N N . THR A 1 790 ? 14.012 -34.703 -17.099 1.00 26.84 790 THR A N 1
ATOM 6252 C CA . THR A 1 790 ? 12.907 -35.055 -16.168 1.00 26.84 790 THR A CA 1
ATOM 6253 C C . THR A 1 790 ? 12.089 -33.894 -15.602 1.00 26.84 790 THR A C 1
ATOM 6255 O O . THR A 1 790 ? 10.918 -34.107 -15.318 1.00 26.84 790 THR A O 1
ATOM 6258 N N . ALA A 1 791 ? 12.607 -32.662 -15.534 1.00 27.44 791 ALA A N 1
ATOM 6259 C CA . ALA A 1 791 ? 11.807 -31.481 -15.146 1.00 27.44 791 ALA A CA 1
ATOM 6260 C C . ALA A 1 791 ? 10.885 -30.972 -16.280 1.00 27.44 791 ALA A C 1
ATOM 6262 O O . ALA A 1 791 ? 10.286 -29.908 -16.200 1.00 27.44 791 ALA A O 1
ATOM 6263 N N . SER A 1 792 ? 10.805 -31.723 -17.379 1.00 32.69 792 SER A N 1
ATOM 6264 C CA . SER A 1 792 ? 10.455 -31.182 -18.684 1.00 32.69 792 SER A CA 1
ATOM 6265 C C . SER A 1 792 ? 9.212 -31.794 -19.324 1.00 32.69 792 SER A C 1
ATOM 6267 O O . SER A 1 792 ? 8.927 -31.514 -20.475 1.00 32.69 792 SER A O 1
ATOM 6269 N N . LYS A 1 793 ? 8.447 -32.638 -18.626 1.00 28.33 793 LYS A N 1
ATOM 6270 C CA . LYS A 1 793 ? 7.246 -33.235 -19.237 1.00 28.33 793 LYS A CA 1
ATOM 6271 C C . LYS A 1 793 ? 5.952 -32.476 -18.957 1.00 28.33 793 LYS A C 1
ATOM 6273 O O . LYS A 1 793 ? 5.155 -32.364 -19.883 1.00 28.33 793 LYS A O 1
ATOM 6278 N N . ASP A 1 794 ? 5.777 -31.905 -17.765 1.00 32.75 794 ASP A N 1
ATOM 6279 C CA . ASP A 1 794 ? 4.522 -31.221 -17.408 1.00 32.75 794 ASP A CA 1
ATOM 6280 C C . ASP A 1 794 ? 4.602 -29.692 -17.530 1.00 32.75 794 ASP A C 1
ATOM 6282 O O . ASP A 1 794 ? 3.671 -29.084 -18.056 1.00 32.75 794 ASP A O 1
ATOM 6286 N N . ILE A 1 795 ? 5.752 -29.077 -17.218 1.00 36.25 795 ILE A N 1
ATOM 6287 C CA . ILE A 1 795 ? 6.005 -27.650 -17.507 1.00 36.25 795 ILE A CA 1
ATOM 6288 C C . ILE A 1 795 ? 6.177 -27.433 -19.022 1.00 36.25 795 ILE A C 1
ATOM 6290 O O . ILE A 1 795 ? 5.472 -26.607 -19.596 1.00 36.25 795 ILE A O 1
ATOM 6294 N N . ARG A 1 796 ? 6.976 -28.252 -19.737 1.00 35.81 796 ARG A N 1
ATOM 6295 C CA . ARG A 1 796 ? 7.021 -28.156 -21.217 1.00 35.81 796 ARG A CA 1
ATOM 6296 C C . ARG A 1 796 ? 5.694 -28.525 -21.885 1.00 35.81 796 ARG A C 1
ATOM 6298 O O . ARG A 1 796 ? 5.566 -28.321 -23.075 1.00 35.81 796 ARG A O 1
ATOM 6305 N N . LYS A 1 797 ? 4.695 -29.083 -21.194 1.00 39.81 797 LYS A N 1
ATOM 6306 C CA . LYS A 1 797 ? 3.376 -29.323 -21.811 1.00 39.81 797 LYS A CA 1
ATOM 6307 C C . LYS A 1 797 ? 2.565 -28.036 -21.985 1.00 39.81 797 LYS A C 1
ATOM 6309 O O . LYS A 1 797 ? 1.740 -27.991 -22.888 1.00 39.81 797 LYS A O 1
ATOM 6314 N N . HIS A 1 798 ? 2.791 -27.038 -21.127 1.00 39.28 798 HIS A N 1
ATOM 6315 C CA . HIS A 1 798 ? 2.093 -25.745 -21.151 1.00 39.28 798 HIS A CA 1
ATOM 6316 C C . HIS A 1 798 ? 2.925 -24.629 -21.798 1.00 39.28 798 HIS A C 1
ATOM 6318 O O . HIS A 1 798 ? 2.341 -23.682 -22.306 1.00 39.28 798 HIS A O 1
ATOM 6324 N N . TYR A 1 799 ? 4.257 -24.770 -21.815 1.00 36.53 799 TYR A N 1
ATOM 6325 C CA . TYR A 1 799 ? 5.195 -23.832 -22.452 1.00 36.53 799 TYR A CA 1
ATOM 6326 C C . TYR A 1 799 ? 5.764 -24.313 -23.788 1.00 36.53 799 TYR A C 1
ATOM 6328 O O . TYR A 1 799 ? 6.529 -23.567 -24.388 1.00 36.53 799 TYR A O 1
ATOM 6336 N N . LYS A 1 800 ? 5.426 -25.533 -24.247 1.00 44.75 800 LYS A N 1
ATOM 6337 C CA . LYS A 1 800 ? 5.911 -26.005 -25.546 1.00 44.75 800 LYS A CA 1
ATOM 6338 C C . LYS A 1 800 ? 5.440 -25.038 -26.611 1.00 44.75 800 LYS A C 1
ATOM 6340 O O . LYS A 1 800 ? 4.247 -25.006 -26.932 1.00 44.75 800 LYS A O 1
ATOM 6345 N N . VAL A 1 801 ? 6.398 -24.360 -27.224 1.00 56.03 801 VAL A N 1
ATOM 6346 C CA . VAL A 1 801 ? 6.227 -23.889 -28.583 1.00 56.03 801 VAL A CA 1
ATOM 6347 C C . VAL A 1 801 ? 5.791 -25.108 -29.387 1.00 56.03 801 VAL A C 1
ATOM 6349 O O . VAL A 1 801 ? 6.268 -26.233 -29.200 1.00 56.03 801 VAL A O 1
ATOM 6352 N N . ASN A 1 802 ? 4.783 -24.930 -30.229 1.00 63.81 802 ASN A N 1
ATOM 6353 C CA . ASN A 1 802 ? 4.258 -26.035 -31.001 1.00 63.81 802 ASN A CA 1
ATOM 6354 C C . ASN A 1 802 ? 5.338 -26.520 -31.986 1.00 63.81 802 ASN A C 1
ATOM 6356 O O . ASN A 1 802 ? 5.466 -25.971 -33.075 1.00 63.81 802 ASN A O 1
ATOM 6360 N N . ASP A 1 803 ? 6.089 -27.569 -31.622 1.00 63.88 803 ASP A N 1
ATOM 6361 C CA . ASP A 1 803 ? 7.181 -28.143 -32.429 1.00 63.88 803 ASP A CA 1
ATOM 6362 C C . ASP A 1 803 ? 6.755 -28.428 -33.875 1.00 63.88 803 ASP A C 1
ATOM 6364 O O . ASP A 1 803 ? 7.566 -28.359 -34.796 1.00 63.88 803 ASP A O 1
ATOM 6368 N N . LYS A 1 804 ? 5.476 -28.769 -34.103 1.00 66.44 804 LYS A N 1
ATOM 6369 C CA . LYS A 1 804 ? 4.944 -28.993 -35.455 1.00 66.44 804 LYS A CA 1
ATOM 6370 C C . LYS A 1 804 ? 4.821 -27.692 -36.238 1.00 66.44 804 LYS A C 1
ATOM 6372 O O . LYS A 1 804 ? 5.072 -27.701 -37.435 1.00 66.44 804 LYS A O 1
ATOM 6377 N N . VAL A 1 805 ? 4.428 -26.604 -35.581 1.00 69.62 805 VAL A N 1
ATOM 6378 C CA . VAL A 1 805 ? 4.381 -25.266 -36.181 1.00 69.62 805 VAL A CA 1
ATOM 6379 C C . VAL A 1 805 ? 5.802 -24.769 -36.420 1.00 69.62 805 VAL A C 1
ATOM 6381 O O . VAL A 1 805 ? 6.109 -24.420 -37.549 1.00 69.62 805 VAL A O 1
ATOM 6384 N N . PHE A 1 806 ? 6.698 -24.865 -35.434 1.00 68.94 806 PHE A N 1
ATOM 6385 C CA . PHE A 1 806 ? 8.101 -24.472 -35.590 1.00 68.94 806 PHE A CA 1
ATOM 6386 C C . PHE A 1 806 ? 8.814 -25.251 -36.706 1.00 68.94 806 PHE A C 1
ATOM 6388 O O . PHE A 1 806 ? 9.410 -24.656 -37.600 1.00 68.94 806 PHE A O 1
ATOM 6395 N N . SER A 1 807 ? 8.711 -26.585 -36.717 1.00 70.44 807 SER A N 1
ATOM 6396 C CA . SER A 1 807 ? 9.312 -27.413 -37.774 1.00 70.44 807 SER A CA 1
ATOM 6397 C C . SER A 1 807 ? 8.662 -27.193 -39.138 1.00 70.44 807 SER A C 1
ATOM 6399 O O . SER A 1 807 ? 9.350 -27.283 -40.152 1.00 70.44 807 SER A O 1
ATOM 6401 N N . LYS A 1 808 ? 7.359 -26.888 -39.201 1.00 72.69 808 LYS A N 1
ATOM 6402 C CA . LYS A 1 808 ? 6.704 -26.471 -40.445 1.00 72.69 808 LYS A CA 1
ATOM 6403 C C . LYS A 1 808 ? 7.269 -25.133 -40.924 1.00 72.69 808 LYS A C 1
ATOM 6405 O O . LYS A 1 808 ? 7.694 -25.078 -42.069 1.00 72.69 808 LYS A O 1
ATOM 6410 N N . SER A 1 809 ? 7.360 -24.125 -40.056 1.00 71.75 809 SER A N 1
ATOM 6411 C CA . SER A 1 809 ? 7.969 -22.828 -40.368 1.00 71.75 809 SER A CA 1
ATOM 6412 C C . SER A 1 809 ? 9.398 -22.995 -40.877 1.00 71.75 809 SER A C 1
ATOM 6414 O O . SER A 1 809 ? 9.716 -22.485 -41.944 1.00 71.75 809 SER A O 1
ATOM 6416 N N . LEU A 1 810 ? 10.241 -23.776 -40.191 1.00 69.50 810 LEU A N 1
ATOM 6417 C CA . LEU A 1 810 ? 11.605 -24.055 -40.649 1.00 69.50 810 LEU A CA 1
ATOM 6418 C C . LEU A 1 810 ? 11.639 -24.776 -41.996 1.00 69.50 810 LEU A C 1
ATOM 6420 O O . LEU A 1 810 ? 12.404 -24.383 -42.862 1.00 69.50 810 LEU A O 1
ATOM 6424 N N . ASN A 1 811 ? 10.805 -25.796 -42.204 1.00 66.62 811 ASN A N 1
ATOM 6425 C CA . ASN A 1 811 ? 10.750 -26.503 -43.483 1.00 66.62 811 ASN A CA 1
ATOM 6426 C C . ASN A 1 811 ? 10.231 -25.615 -44.619 1.00 66.62 811 ASN A C 1
ATOM 6428 O O . ASN A 1 811 ? 10.664 -25.783 -45.754 1.00 66.62 811 ASN A O 1
ATOM 6432 N N . ASP A 1 812 ? 9.291 -24.713 -44.347 1.00 63.91 812 ASP A N 1
ATOM 6433 C CA . ASP A 1 812 ? 8.764 -23.775 -45.336 1.00 63.91 812 ASP A CA 1
ATOM 6434 C C . ASP A 1 812 ? 9.826 -22.709 -45.669 1.00 63.91 812 ASP A C 1
ATOM 6436 O O . ASP A 1 812 ? 10.058 -22.433 -46.846 1.00 63.91 812 ASP A O 1
ATOM 6440 N N . ILE A 1 813 ? 10.574 -22.224 -44.669 1.00 64.94 813 ILE A N 1
ATOM 6441 C CA . ILE A 1 813 ? 11.753 -21.360 -44.849 1.00 64.94 813 ILE A CA 1
ATOM 6442 C C . ILE A 1 813 ? 12.843 -22.085 -45.663 1.00 64.94 813 ILE A C 1
ATOM 6444 O O . ILE A 1 813 ? 13.329 -21.550 -46.660 1.00 64.94 813 ILE A O 1
ATOM 6448 N N . ASP A 1 814 ? 13.179 -23.328 -45.306 1.00 66.31 814 ASP A N 1
ATOM 6449 C CA . ASP A 1 814 ? 14.233 -24.127 -45.945 1.00 66.31 814 ASP A CA 1
ATOM 6450 C C . ASP A 1 814 ? 13.840 -24.593 -47.367 1.00 66.31 814 ASP A C 1
ATOM 6452 O O . ASP A 1 814 ? 14.688 -24.748 -48.248 1.00 66.31 814 ASP A O 1
ATOM 6456 N N . LYS A 1 815 ? 12.546 -24.796 -47.654 1.00 57.94 815 LYS A N 1
ATOM 6457 C CA . LYS A 1 815 ? 12.032 -25.064 -49.015 1.00 57.94 815 LYS A CA 1
ATOM 6458 C C . LYS A 1 815 ? 12.056 -23.820 -49.894 1.00 57.94 815 LYS A C 1
ATOM 6460 O O . LYS A 1 815 ? 12.375 -23.927 -51.082 1.00 57.94 815 LYS A O 1
ATOM 6465 N N . CYS A 1 816 ? 11.749 -22.658 -49.321 1.00 51.38 816 CYS A N 1
ATOM 6466 C CA . CYS A 1 816 ? 11.928 -21.382 -49.999 1.00 51.38 816 CYS A CA 1
ATOM 6467 C C . CYS A 1 816 ? 13.408 -21.161 -50.349 1.00 51.38 816 CYS A C 1
ATOM 6469 O O . CYS A 1 816 ? 13.698 -20.696 -51.442 1.00 51.38 816 CYS A O 1
ATOM 6471 N N . THR A 1 817 ? 14.365 -21.558 -49.505 1.00 51.84 817 THR A N 1
ATOM 6472 C CA . THR A 1 817 ? 15.801 -21.400 -49.812 1.00 51.84 817 THR A CA 1
ATOM 6473 C C . THR A 1 817 ? 16.383 -22.475 -50.747 1.00 51.84 817 THR A C 1
ATOM 6475 O O . THR A 1 817 ? 17.346 -22.189 -51.456 1.00 51.84 817 THR A O 1
ATOM 6478 N N . SER A 1 818 ? 15.817 -23.691 -50.798 1.00 41.09 818 SER A N 1
ATOM 6479 C CA . SER A 1 818 ? 16.361 -24.833 -51.571 1.00 41.09 818 SER A CA 1
ATOM 6480 C C . SER A 1 818 ? 15.716 -25.085 -52.943 1.00 41.09 818 SER A C 1
ATOM 6482 O O . SER A 1 818 ? 16.333 -25.722 -53.803 1.00 41.09 818 SER A O 1
ATOM 6484 N N . SER A 1 819 ? 14.504 -24.585 -53.199 1.00 42.50 819 SER A N 1
ATOM 6485 C CA . SER A 1 819 ? 13.925 -24.601 -54.545 1.00 42.50 819 SER A CA 1
ATOM 6486 C C . SER A 1 819 ? 14.516 -23.446 -55.357 1.00 42.50 819 SER A C 1
ATOM 6488 O O . SER A 1 819 ? 14.279 -22.281 -55.065 1.00 42.50 819 SER A O 1
ATOM 6490 N N . GLY A 1 820 ? 15.322 -23.753 -56.379 1.00 40.91 820 GLY A N 1
ATOM 6491 C CA . GLY A 1 820 ? 16.002 -22.779 -57.251 1.00 40.91 820 GLY A CA 1
ATOM 6492 C C . GLY A 1 820 ? 15.083 -21.901 -58.118 1.00 40.91 820 GLY A C 1
ATOM 6493 O O . GLY A 1 820 ? 15.444 -21.560 -59.239 1.00 40.91 820 GLY A O 1
ATOM 6494 N N . ASN A 1 821 ? 13.893 -21.552 -57.630 1.00 35.84 821 ASN A N 1
ATOM 6495 C CA . ASN A 1 821 ? 12.940 -20.643 -58.239 1.00 35.84 821 ASN A CA 1
ATOM 6496 C C . ASN A 1 821 ? 12.414 -19.692 -57.146 1.00 35.84 821 ASN A C 1
ATOM 6498 O O . ASN A 1 821 ? 11.465 -20.017 -56.443 1.00 35.84 821 ASN A O 1
ATOM 6502 N N . ARG A 1 822 ? 13.061 -18.521 -57.031 1.00 40.72 822 ARG A N 1
ATOM 6503 C CA . ARG A 1 822 ? 12.757 -17.414 -56.102 1.00 40.72 822 ARG A CA 1
ATOM 6504 C C . ARG A 1 822 ? 12.652 -17.839 -54.630 1.00 40.72 822 ARG A C 1
ATOM 6506 O O . ARG A 1 822 ? 11.563 -17.884 -54.066 1.00 40.72 822 ARG A O 1
ATOM 6513 N N . GLY A 1 823 ? 13.808 -18.045 -53.992 1.00 38.84 823 GLY A N 1
ATOM 6514 C CA . GLY A 1 823 ? 13.886 -17.897 -52.537 1.00 38.84 823 GLY A CA 1
ATOM 6515 C C . GLY A 1 823 ? 13.424 -16.511 -52.116 1.00 38.84 823 GLY A C 1
ATOM 6516 O O . GLY A 1 823 ? 13.348 -15.638 -52.980 1.00 38.84 823 GLY A O 1
ATOM 6517 N N . ILE A 1 824 ? 13.063 -16.341 -50.836 1.00 41.03 824 ILE A N 1
ATOM 6518 C CA . ILE A 1 824 ? 12.656 -15.052 -50.251 1.00 41.03 824 ILE A CA 1
ATOM 6519 C C . ILE A 1 824 ? 13.620 -13.999 -50.801 1.00 41.03 824 ILE A C 1
ATOM 6521 O O . ILE A 1 824 ? 14.782 -13.949 -50.399 1.00 41.03 824 ILE A O 1
ATOM 6525 N N . HIS A 1 825 ? 13.188 -13.254 -51.823 1.00 44.12 825 HIS A N 1
ATOM 6526 C CA . HIS A 1 825 ? 14.026 -12.237 -52.422 1.00 44.12 825 HIS A CA 1
ATOM 6527 C C . HIS A 1 825 ? 14.138 -11.213 -51.307 1.00 44.12 825 HIS A C 1
ATOM 6529 O O . HIS A 1 825 ? 13.136 -10.608 -50.933 1.00 44.12 825 HIS A O 1
ATOM 6535 N N . PHE A 1 826 ? 15.325 -11.065 -50.723 1.00 50.16 826 PHE A N 1
ATOM 6536 C CA . PHE A 1 826 ? 15.636 -9.864 -49.969 1.00 50.16 826 PHE A CA 1
ATOM 6537 C C . PHE A 1 826 ? 15.524 -8.729 -50.979 1.00 50.16 826 PHE A C 1
ATOM 6539 O O . PHE A 1 826 ? 16.446 -8.506 -51.761 1.00 50.16 826 PHE A O 1
ATOM 6546 N N . ILE A 1 827 ? 14.346 -8.112 -51.045 1.00 53.44 827 ILE A N 1
ATOM 6547 C CA . ILE A 1 827 ? 14.076 -7.027 -51.976 1.00 53.44 827 ILE A CA 1
ATOM 6548 C C . ILE A 1 827 ? 15.053 -5.925 -51.607 1.00 53.44 827 ILE A C 1
ATOM 6550 O O . ILE A 1 827 ? 15.031 -5.414 -50.481 1.00 53.44 827 ILE A O 1
ATOM 6554 N N . GLN A 1 828 ? 15.971 -5.626 -52.521 1.00 50.41 828 GLN A N 1
ATOM 6555 C CA . GLN A 1 828 ? 16.930 -4.558 -52.294 1.00 50.41 828 GLN A CA 1
ATOM 6556 C C . GLN A 1 828 ? 16.194 -3.221 -52.387 1.00 50.41 828 GLN A C 1
ATOM 6558 O O . GLN A 1 828 ? 15.249 -3.076 -53.162 1.00 50.41 828 GLN A O 1
ATOM 6563 N N . SER A 1 829 ? 16.619 -2.228 -51.604 1.00 52.97 829 SER A N 1
ATOM 6564 C CA . SER A 1 829 ? 15.996 -0.896 -51.607 1.00 52.97 829 SER A CA 1
ATOM 6565 C C . SER A 1 829 ? 15.950 -0.262 -53.004 1.00 52.97 829 SER A C 1
ATOM 6567 O O . SER A 1 829 ? 15.013 0.464 -53.312 1.00 52.97 829 SER A O 1
ATOM 6569 N N . SER A 1 830 ? 16.900 -0.611 -53.875 1.00 51.22 830 SER A N 1
ATOM 6570 C CA . SER A 1 830 ? 16.969 -0.198 -55.281 1.00 51.22 830 SER A CA 1
ATOM 6571 C C . SER A 1 830 ? 15.864 -0.767 -56.185 1.00 51.22 830 SER A C 1
ATOM 6573 O O . SER A 1 830 ? 15.699 -0.287 -57.306 1.00 51.22 830 SER A O 1
ATOM 6575 N N . GLU A 1 831 ? 15.119 -1.787 -55.745 1.00 45.00 831 GLU A N 1
ATOM 6576 C CA . GLU A 1 831 ? 14.109 -2.487 -56.553 1.00 45.00 831 GLU A CA 1
ATOM 6577 C C . GLU A 1 831 ? 12.675 -2.000 -56.274 1.00 45.00 831 GLU A C 1
ATOM 6579 O O . GLU A 1 831 ? 11.776 -2.259 -57.079 1.00 45.00 831 GLU A O 1
ATOM 6584 N N . VAL A 1 832 ? 12.439 -1.271 -55.171 1.00 56.94 832 VAL A N 1
ATOM 6585 C CA . VAL A 1 832 ? 11.104 -0.792 -54.774 1.00 56.94 832 VAL A CA 1
ATOM 6586 C C . VAL A 1 832 ? 11.170 0.563 -54.056 1.00 56.94 832 VAL A C 1
ATOM 6588 O O . VAL A 1 832 ? 11.719 0.680 -52.965 1.00 56.94 832 VAL A O 1
ATOM 6591 N N . ARG A 1 833 ? 10.469 1.564 -54.606 1.00 59.09 833 ARG A N 1
ATOM 6592 C CA . ARG A 1 833 ? 10.371 2.936 -54.066 1.00 59.09 833 ARG A CA 1
ATOM 6593 C C . ARG A 1 833 ? 9.950 3.014 -52.587 1.00 59.09 833 ARG A C 1
ATOM 6595 O O . ARG A 1 833 ? 10.427 3.880 -51.872 1.00 59.09 833 ARG A O 1
ATOM 6602 N N . THR A 1 834 ? 9.084 2.118 -52.110 1.00 60.34 834 THR A N 1
ATOM 6603 C CA . THR A 1 834 ? 8.630 2.096 -50.703 1.00 60.34 834 THR A CA 1
ATOM 6604 C C . THR A 1 834 ? 9.721 1.682 -49.709 1.00 60.34 834 THR A C 1
ATOM 6606 O O . THR A 1 834 ? 9.602 1.994 -48.527 1.00 60.34 834 THR A O 1
ATOM 6609 N N . LEU A 1 835 ? 10.788 1.008 -50.157 1.00 62.38 835 LEU A N 1
ATOM 6610 C CA . LEU A 1 835 ? 11.930 0.621 -49.316 1.00 62.38 835 LEU A CA 1
ATOM 6611 C C . LEU A 1 835 ? 12.999 1.720 -49.222 1.00 62.38 835 LEU A C 1
ATOM 6613 O O . LEU A 1 835 ? 13.774 1.735 -48.267 1.00 62.38 835 LEU A O 1
ATOM 6617 N N . GLU A 1 836 ? 13.020 2.660 -50.172 1.00 67.00 836 GLU A N 1
ATOM 6618 C CA . GLU A 1 836 ? 13.820 3.893 -50.088 1.00 67.00 836 GLU A CA 1
ATOM 6619 C C . GLU A 1 836 ? 13.294 4.836 -48.987 1.00 67.00 836 GLU A C 1
ATOM 6621 O O . GLU A 1 836 ? 14.049 5.636 -48.439 1.00 67.00 836 GLU A O 1
ATOM 6626 N N . ASP A 1 837 ? 12.013 4.702 -48.620 1.00 73.25 837 ASP A N 1
ATOM 6627 C CA . ASP A 1 837 ? 11.346 5.486 -47.575 1.00 73.25 837 ASP A CA 1
ATOM 6628 C C . ASP A 1 837 ? 11.584 4.941 -46.150 1.00 73.25 837 ASP A C 1
ATOM 6630 O O . ASP A 1 837 ? 10.989 5.443 -45.192 1.00 73.25 837 ASP A O 1
ATOM 6634 N N . ILE A 1 838 ? 12.447 3.934 -45.960 1.00 81.06 838 ILE A N 1
ATOM 6635 C CA . ILE A 1 838 ? 12.789 3.437 -44.619 1.00 81.06 838 ILE A CA 1
ATOM 6636 C C . ILE A 1 838 ? 13.396 4.560 -43.769 1.00 81.06 838 ILE A C 1
ATOM 6638 O O . ILE A 1 838 ? 14.220 5.365 -44.200 1.00 81.06 838 ILE A O 1
ATOM 6642 N N . GLY A 1 839 ? 12.917 4.660 -42.531 1.00 79.00 839 GLY A N 1
ATOM 6643 C CA . GLY A 1 839 ? 13.165 5.795 -41.656 1.00 79.00 839 GLY A CA 1
ATOM 6644 C C . GLY A 1 839 ? 12.302 7.019 -41.981 1.00 79.00 839 GLY A C 1
ATOM 6645 O O . GLY A 1 839 ? 12.570 8.089 -41.447 1.00 79.00 839 GLY A O 1
ATOM 6646 N N . CYS A 1 840 ? 11.278 6.947 -42.838 1.00 87.00 840 CYS A N 1
ATOM 6647 C CA . CYS A 1 840 ? 10.272 8.003 -43.031 1.00 87.00 840 CYS A CA 1
ATOM 6648 C C . CYS A 1 840 ? 8.997 7.709 -42.229 1.00 87.00 840 CYS A C 1
ATOM 6650 O O . CYS A 1 840 ? 8.398 6.651 -42.379 1.00 87.00 840 CYS A O 1
ATOM 6652 N N . TRP A 1 841 ? 8.524 8.655 -41.411 1.00 91.06 841 TRP A N 1
ATOM 6653 C CA . TRP A 1 841 ? 7.360 8.444 -40.532 1.00 91.06 841 TRP A CA 1
ATOM 6654 C C . TRP A 1 841 ? 6.111 7.919 -41.267 1.00 91.06 841 TRP A C 1
ATOM 6656 O O . TRP A 1 841 ? 5.381 7.078 -40.742 1.00 91.06 841 TRP A O 1
ATOM 6666 N N . ASN A 1 842 ? 5.896 8.379 -42.504 1.00 90.56 842 ASN A N 1
ATOM 6667 C CA . ASN A 1 842 ? 4.750 8.030 -43.348 1.00 90.56 842 ASN A CA 1
ATOM 6668 C C . ASN A 1 842 ? 5.038 6.893 -44.344 1.00 90.56 842 ASN A C 1
ATOM 6670 O O . ASN A 1 842 ? 4.431 6.874 -45.413 1.00 90.56 842 ASN A O 1
ATOM 6674 N N . ILE A 1 843 ? 5.957 5.975 -44.030 1.00 90.62 843 ILE A N 1
ATOM 6675 C CA . ILE A 1 843 ? 6.185 4.790 -44.865 1.00 90.62 843 ILE A CA 1
ATOM 6676 C C . ILE A 1 843 ? 4.862 4.062 -45.151 1.00 90.62 843 ILE A C 1
ATOM 6678 O O . ILE A 1 843 ? 4.027 3.869 -44.261 1.00 90.62 843 ILE A O 1
ATOM 6682 N N . ASP A 1 844 ? 4.664 3.649 -46.403 1.00 90.19 844 ASP A N 1
ATOM 6683 C CA . ASP A 1 844 ? 3.538 2.795 -46.772 1.00 90.19 844 ASP A CA 1
ATOM 6684 C C . ASP A 1 844 ? 3.843 1.342 -46.397 1.00 90.19 844 ASP A C 1
ATOM 6686 O O . ASP A 1 844 ? 4.276 0.531 -47.218 1.00 90.19 844 ASP A O 1
ATOM 6690 N N . ILE A 1 845 ? 3.631 1.020 -45.122 1.00 93.38 845 ILE A N 1
ATOM 6691 C CA . ILE A 1 845 ? 3.917 -0.307 -44.570 1.00 93.38 845 ILE A CA 1
ATOM 6692 C C . ILE A 1 845 ? 3.060 -1.418 -45.201 1.00 93.38 845 ILE A C 1
ATOM 6694 O O . ILE A 1 845 ? 3.485 -2.570 -45.281 1.00 93.38 845 ILE A O 1
ATOM 6698 N N . PHE A 1 846 ? 1.880 -1.076 -45.728 1.00 92.81 846 PHE A N 1
ATOM 6699 C CA . PHE A 1 846 ? 1.062 -2.018 -46.490 1.00 92.81 846 PHE A CA 1
ATOM 6700 C C . PHE A 1 846 ? 1.706 -2.323 -47.839 1.00 92.81 846 PHE A C 1
ATOM 6702 O O . PHE A 1 846 ? 1.810 -3.490 -48.205 1.00 92.81 846 PHE A O 1
ATOM 6709 N N . GLY A 1 847 ? 2.206 -1.296 -48.530 1.00 89.88 847 GLY A N 1
ATOM 6710 C CA . GLY A 1 847 ? 3.011 -1.471 -49.735 1.00 89.88 847 GLY A CA 1
ATOM 6711 C C . GLY A 1 847 ? 4.249 -2.335 -49.479 1.00 89.88 847 GLY A C 1
ATOM 6712 O O . GLY A 1 847 ? 4.557 -3.202 -50.291 1.00 89.88 847 GLY A O 1
ATOM 6713 N N . VAL A 1 848 ? 4.919 -2.175 -48.329 1.00 87.38 848 VAL A N 1
ATOM 6714 C CA . VAL A 1 848 ? 6.035 -3.053 -47.914 1.00 87.38 848 VAL A CA 1
ATOM 6715 C C . VAL A 1 848 ? 5.579 -4.509 -47.766 1.00 87.38 848 VAL A C 1
ATOM 6717 O O . VAL A 1 848 ? 6.256 -5.411 -48.256 1.00 87.38 848 VAL A O 1
ATOM 6720 N N . SER A 1 849 ? 4.427 -4.762 -47.140 1.00 89.88 849 SER A N 1
ATOM 6721 C CA . SER A 1 849 ? 3.857 -6.113 -47.027 1.00 89.88 849 SER A CA 1
ATOM 6722 C C . SER A 1 849 ? 3.527 -6.725 -48.393 1.00 89.88 849 SER A C 1
ATOM 6724 O O . SER A 1 849 ? 3.860 -7.881 -48.644 1.00 89.88 849 SER A O 1
ATOM 6726 N N . GLU A 1 850 ? 2.942 -5.943 -49.303 1.00 87.06 850 GLU A N 1
ATOM 6727 C CA . GLU A 1 850 ? 2.590 -6.395 -50.653 1.00 87.06 850 GLU A CA 1
ATOM 6728 C C . GLU A 1 850 ? 3.831 -6.785 -51.463 1.00 87.06 850 GLU A C 1
ATOM 6730 O O . GLU A 1 850 ? 3.879 -7.878 -52.030 1.00 87.06 850 GLU A O 1
ATOM 6735 N N . VAL A 1 851 ? 4.861 -5.932 -51.486 1.00 81.94 851 VAL A N 1
ATOM 6736 C CA . VAL A 1 851 ? 6.077 -6.224 -52.260 1.00 81.94 851 VAL A CA 1
ATOM 6737 C C . VAL A 1 851 ? 6.868 -7.374 -51.655 1.00 81.94 851 VAL A C 1
ATOM 6739 O O . VAL A 1 851 ? 7.361 -8.209 -52.403 1.00 81.94 851 VAL A O 1
ATOM 6742 N N . SER A 1 852 ? 6.919 -7.475 -50.323 1.00 82.12 852 SER A N 1
ATOM 6743 C CA . SER A 1 852 ? 7.594 -8.564 -49.603 1.00 82.12 852 SER A CA 1
ATOM 6744 C C . SER A 1 852 ? 6.820 -9.884 -49.600 1.00 82.12 852 SER A C 1
ATOM 6746 O O . SER A 1 852 ? 7.263 -10.842 -48.970 1.00 82.12 852 SER A O 1
ATOM 6748 N N . ASN A 1 853 ? 5.681 -9.962 -50.299 1.00 83.31 853 ASN A N 1
ATOM 6749 C CA . ASN A 1 853 ? 4.826 -11.146 -50.352 1.00 83.31 853 ASN A CA 1
ATOM 6750 C C . ASN A 1 853 ? 4.389 -11.626 -48.954 1.00 83.31 853 ASN A C 1
ATOM 6752 O O . ASN A 1 853 ? 4.445 -12.814 -48.642 1.00 83.31 853 ASN A O 1
ATOM 6756 N N . GLY A 1 854 ? 3.966 -10.685 -48.107 1.00 84.12 854 GLY A N 1
ATOM 6757 C CA . GLY A 1 854 ? 3.491 -10.967 -46.753 1.00 84.12 854 GLY A CA 1
ATOM 6758 C C . GLY A 1 854 ? 4.588 -11.063 -45.692 1.00 84.12 854 GLY A C 1
ATOM 6759 O O . GLY A 1 854 ? 4.288 -11.510 -44.590 1.00 84.12 854 GLY A O 1
ATOM 6760 N N . HIS A 1 855 ? 5.813 -10.603 -45.986 1.00 88.31 855 HIS A N 1
ATOM 6761 C CA . HIS A 1 855 ? 6.957 -10.614 -45.059 1.00 88.31 855 HIS A CA 1
ATOM 6762 C C . HIS A 1 855 ? 7.439 -9.212 -44.615 1.00 88.31 855 HIS A C 1
ATOM 6764 O O . HIS A 1 855 ? 8.620 -8.866 -44.789 1.00 88.31 855 HIS A O 1
ATOM 6770 N N . PRO A 1 856 ? 6.551 -8.342 -44.092 1.00 92.88 856 PRO A N 1
ATOM 6771 C CA . PRO A 1 856 ? 6.898 -6.962 -43.773 1.00 92.88 856 PRO A CA 1
ATOM 6772 C C . PRO A 1 856 ? 7.863 -6.814 -42.584 1.00 92.88 856 PRO A C 1
ATOM 6774 O O . PRO A 1 856 ? 8.729 -5.942 -42.646 1.00 92.88 856 PRO A O 1
ATOM 6777 N N . ILE A 1 857 ? 7.775 -7.640 -41.533 1.00 95.38 857 ILE A N 1
ATOM 6778 C CA . ILE A 1 857 ? 8.666 -7.567 -40.361 1.00 95.38 857 ILE A CA 1
ATOM 6779 C C . ILE A 1 857 ? 10.083 -7.901 -40.800 1.00 95.38 857 ILE A C 1
ATOM 6781 O O . ILE A 1 857 ? 10.993 -7.104 -40.575 1.00 95.38 857 ILE A O 1
ATOM 6785 N N . LEU A 1 858 ? 10.275 -9.047 -41.462 1.00 91.75 858 LEU A N 1
ATOM 6786 C CA . LEU A 1 858 ? 11.599 -9.453 -41.928 1.00 91.75 858 LEU A CA 1
ATOM 6787 C C . LEU A 1 858 ? 12.202 -8.390 -42.844 1.00 91.75 858 LEU A C 1
ATOM 6789 O O . LEU A 1 858 ? 13.367 -8.032 -42.688 1.00 91.75 858 LEU A O 1
ATOM 6793 N N . THR A 1 859 ? 11.407 -7.871 -43.779 1.00 88.56 859 THR A N 1
ATOM 6794 C CA . THR A 1 859 ? 11.867 -6.880 -44.755 1.00 88.56 859 THR A CA 1
ATOM 6795 C C . THR A 1 859 ? 12.300 -5.581 -44.080 1.00 88.56 859 THR A C 1
ATOM 6797 O O . THR A 1 859 ? 13.383 -5.071 -44.380 1.00 88.56 859 THR A O 1
ATOM 6800 N N . VAL A 1 860 ? 11.499 -5.061 -43.143 1.00 92.31 860 VAL A N 1
ATOM 6801 C CA . VAL A 1 860 ? 11.830 -3.849 -42.379 1.00 92.31 860 VAL A CA 1
ATOM 6802 C C . VAL A 1 860 ? 13.062 -4.081 -41.510 1.00 92.31 860 VAL A C 1
ATOM 6804 O O . VAL A 1 860 ? 14.012 -3.305 -41.582 1.00 92.31 860 VAL A O 1
ATOM 6807 N N . VAL A 1 861 ? 13.093 -5.165 -40.735 1.00 94.81 861 VAL A N 1
ATOM 6808 C CA . VAL A 1 861 ? 14.195 -5.475 -39.813 1.00 94.81 861 VAL A CA 1
ATOM 6809 C C . VAL A 1 861 ? 15.504 -5.703 -40.567 1.00 94.81 861 VAL A C 1
ATOM 6811 O O . VAL A 1 861 ? 16.534 -5.146 -40.189 1.00 94.81 861 VAL A O 1
ATOM 6814 N N . HIS A 1 862 ? 15.476 -6.456 -41.667 1.00 90.19 862 HIS A N 1
ATOM 6815 C CA . HIS A 1 862 ? 16.650 -6.670 -42.508 1.00 90.19 862 HIS A CA 1
ATOM 6816 C C . HIS A 1 862 ? 17.199 -5.351 -43.050 1.00 90.19 862 HIS A C 1
ATOM 6818 O O . HIS A 1 862 ? 18.390 -5.086 -42.925 1.00 90.19 862 HIS A O 1
ATOM 6824 N N . ASN A 1 863 ? 16.344 -4.483 -43.591 1.00 88.88 863 ASN A N 1
ATOM 6825 C CA . ASN A 1 863 ? 16.796 -3.186 -44.085 1.00 88.88 863 ASN A CA 1
ATOM 6826 C C . ASN A 1 863 ? 17.336 -2.282 -42.966 1.00 88.88 863 ASN A C 1
ATOM 6828 O O . ASN A 1 863 ? 18.365 -1.645 -43.170 1.00 88.88 863 ASN A O 1
ATOM 6832 N N . ILE A 1 864 ? 16.721 -2.275 -41.777 1.00 92.69 864 ILE A N 1
ATOM 6833 C CA . ILE A 1 864 ? 17.232 -1.530 -40.615 1.00 92.69 864 ILE A CA 1
ATOM 6834 C C . ILE A 1 864 ? 18.673 -1.935 -40.307 1.00 92.69 864 ILE A C 1
ATOM 6836 O O . ILE A 1 864 ? 19.552 -1.081 -40.263 1.00 92.69 864 ILE A O 1
ATOM 6840 N N . PHE A 1 865 ? 18.938 -3.231 -40.139 1.00 93.38 865 PHE A N 1
ATOM 6841 C CA . PHE A 1 865 ? 20.261 -3.724 -39.740 1.00 93.38 865 PHE A CA 1
ATOM 6842 C C . PHE A 1 865 ? 21.267 -3.843 -40.892 1.00 93.38 865 PHE A C 1
ATOM 6844 O O . PHE A 1 865 ? 22.407 -4.237 -40.657 1.00 93.38 865 PHE A O 1
ATOM 6851 N N . LYS A 1 866 ? 20.881 -3.516 -42.131 1.00 87.69 866 LYS A N 1
ATOM 6852 C CA . LYS A 1 866 ? 21.782 -3.526 -43.297 1.00 87.69 866 LYS A CA 1
ATOM 6853 C C . LYS A 1 866 ? 22.090 -2.151 -43.868 1.00 87.69 866 LYS A C 1
ATOM 6855 O O . LYS A 1 866 ? 23.114 -2.006 -44.528 1.00 87.69 866 LYS A O 1
ATOM 6860 N N . GLN A 1 867 ? 21.243 -1.160 -43.627 1.00 85.75 867 GLN A N 1
ATOM 6861 C CA . GLN A 1 867 ? 21.492 0.212 -44.057 1.00 85.75 867 GLN A CA 1
ATOM 6862 C C . GLN A 1 867 ? 22.355 0.960 -43.031 1.00 85.75 867 GLN A C 1
ATOM 6864 O O . GLN A 1 867 ? 22.277 0.700 -41.834 1.00 85.75 867 GLN A O 1
ATOM 6869 N N . ASP A 1 868 ? 23.170 1.910 -43.492 1.00 87.69 868 ASP A N 1
ATOM 6870 C CA . ASP A 1 868 ? 23.968 2.799 -42.637 1.00 87.69 868 ASP A CA 1
ATOM 6871 C C . ASP A 1 868 ? 23.126 3.986 -42.142 1.00 87.69 868 ASP A C 1
ATOM 6873 O O . ASP A 1 868 ? 23.381 5.140 -42.480 1.00 87.69 868 ASP A O 1
ATOM 6877 N N . LEU A 1 869 ? 22.079 3.706 -41.361 1.00 89.00 869 LEU A N 1
ATOM 6878 C CA . LEU A 1 869 ? 21.255 4.756 -40.761 1.00 89.00 869 LEU A CA 1
ATOM 6879 C C . LEU A 1 869 ? 21.919 5.258 -39.478 1.00 89.00 869 LEU A C 1
ATOM 6881 O O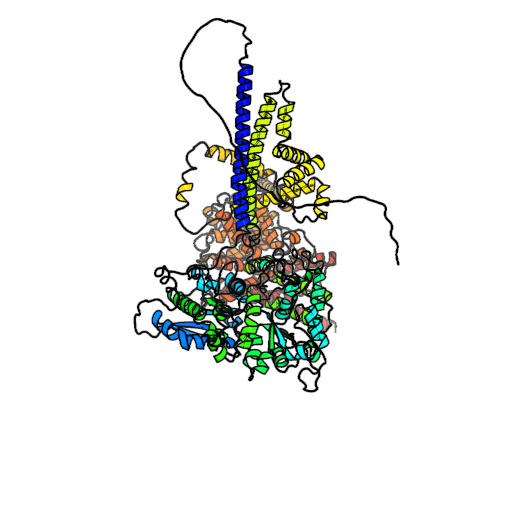 . LEU A 1 869 ? 22.219 4.462 -38.589 1.00 89.00 869 LEU A O 1
ATOM 6885 N N . GLU A 1 870 ? 22.131 6.569 -39.373 1.00 91.94 870 GLU A N 1
ATOM 6886 C CA . GLU A 1 870 ? 22.695 7.201 -38.177 1.00 91.94 870 GLU A CA 1
ATOM 6887 C C . GLU A 1 870 ? 21.723 7.102 -36.988 1.00 91.94 870 GLU A C 1
ATOM 6889 O O . GLU A 1 870 ? 20.570 7.537 -37.063 1.00 91.94 870 GLU A O 1
ATOM 6894 N N . VAL A 1 871 ? 22.197 6.532 -35.876 1.00 93.00 871 VAL A N 1
ATOM 6895 C CA . VAL A 1 871 ? 21.461 6.379 -34.614 1.00 93.00 871 VAL A CA 1
ATOM 6896 C C . VAL A 1 871 ? 22.361 6.804 -33.458 1.00 93.00 871 VAL A C 1
ATOM 6898 O O . VAL A 1 871 ? 23.195 6.038 -32.976 1.00 93.00 871 VAL A O 1
ATOM 6901 N N . GLY A 1 872 ? 22.206 8.046 -32.999 1.00 90.44 872 GLY A N 1
ATOM 6902 C CA . GLY A 1 872 ? 23.123 8.603 -32.004 1.00 90.44 872 GLY A CA 1
ATOM 6903 C C . GLY A 1 872 ? 24.547 8.695 -32.558 1.00 90.44 872 GLY A C 1
ATOM 6904 O O . GLY A 1 872 ? 24.773 9.369 -33.556 1.00 90.44 872 GLY A O 1
ATOM 6905 N N . GLU A 1 873 ? 25.498 8.017 -31.915 1.00 88.38 873 GLU A N 1
ATOM 6906 C CA . GLU A 1 873 ? 26.928 8.048 -32.276 1.00 88.38 873 GLU A CA 1
ATOM 6907 C C . GLU A 1 873 ? 27.381 6.859 -33.152 1.00 88.38 873 GLU A C 1
ATOM 6909 O O . GLU A 1 873 ? 28.577 6.659 -33.367 1.00 88.38 873 GLU A O 1
ATOM 6914 N N . PHE A 1 874 ? 26.457 6.020 -33.631 1.00 94.25 874 PHE A N 1
ATOM 6915 C CA . PHE A 1 874 ? 26.766 4.829 -34.435 1.00 94.25 874 PHE A CA 1
ATOM 6916 C C . PHE A 1 874 ? 25.726 4.604 -35.541 1.00 94.25 874 PHE A C 1
ATOM 6918 O O . PHE A 1 874 ? 24.733 5.324 -35.622 1.00 94.25 874 PHE A O 1
ATOM 6925 N N . THR A 1 875 ? 25.944 3.608 -36.404 1.00 93.62 875 THR A N 1
ATOM 6926 C CA . THR A 1 875 ? 25.002 3.243 -37.472 1.00 93.62 875 THR A CA 1
ATOM 6927 C C . THR A 1 875 ? 24.297 1.920 -37.185 1.00 93.62 875 THR A C 1
ATOM 6929 O O . THR A 1 875 ? 24.823 1.049 -36.486 1.00 93.62 875 THR A O 1
ATOM 6932 N N . THR A 1 876 ? 23.087 1.740 -37.719 1.00 91.94 876 THR A N 1
ATOM 6933 C CA . THR A 1 876 ? 22.322 0.495 -37.535 1.00 91.94 876 THR A CA 1
ATOM 6934 C C . THR A 1 876 ? 23.011 -0.734 -38.133 1.00 91.94 876 THR A C 1
ATOM 6936 O O . THR A 1 876 ? 22.908 -1.817 -37.556 1.00 91.94 876 THR A O 1
ATOM 6939 N N . SER A 1 877 ? 23.760 -0.579 -39.231 1.00 91.25 877 SER A N 1
ATOM 6940 C CA . SER A 1 877 ? 24.492 -1.665 -39.904 1.00 91.25 877 SER A CA 1
ATOM 6941 C C . SER A 1 877 ? 25.547 -2.349 -39.026 1.00 91.25 877 SER A C 1
ATOM 6943 O O . SER A 1 877 ? 25.895 -3.510 -39.251 1.00 91.25 877 SER A O 1
ATOM 6945 N N . THR A 1 878 ? 26.068 -1.651 -38.009 1.00 92.88 878 THR A N 1
ATOM 6946 C CA . THR A 1 878 ? 27.100 -2.196 -37.123 1.00 92.88 878 THR A CA 1
ATOM 6947 C C . THR A 1 878 ? 26.542 -2.818 -35.852 1.00 92.88 878 THR A C 1
ATOM 6949 O O . THR A 1 878 ? 27.279 -3.528 -35.172 1.00 92.88 878 THR A O 1
ATOM 6952 N N . LEU A 1 879 ? 25.259 -2.608 -35.533 1.00 94.44 879 LEU A N 1
ATOM 6953 C CA . LEU A 1 879 ? 24.658 -3.017 -34.260 1.00 94.44 879 LEU A CA 1
ATOM 6954 C C . LEU A 1 879 ? 24.824 -4.509 -33.963 1.00 94.44 879 LEU A C 1
ATOM 6956 O O . LEU A 1 879 ? 25.300 -4.853 -32.885 1.00 94.44 879 LEU A O 1
ATOM 6960 N N . LEU A 1 880 ? 24.461 -5.384 -34.907 1.00 95.06 880 LEU A N 1
ATOM 6961 C CA . LEU A 1 880 ? 24.518 -6.835 -34.689 1.00 95.06 880 LEU A CA 1
ATOM 6962 C C . LEU A 1 880 ? 25.959 -7.300 -34.468 1.00 95.06 880 LEU A C 1
ATOM 6964 O O . LEU A 1 880 ? 26.242 -8.008 -33.509 1.00 95.06 880 LEU A O 1
ATOM 6968 N N . ARG A 1 881 ? 26.889 -6.827 -35.305 1.00 94.00 881 ARG A N 1
ATOM 6969 C CA . ARG A 1 881 ? 28.313 -7.156 -35.193 1.00 94.00 881 ARG A CA 1
ATOM 6970 C C . ARG A 1 881 ? 28.914 -6.655 -33.881 1.00 94.00 881 ARG A C 1
ATOM 6972 O O . ARG A 1 881 ? 29.620 -7.400 -33.214 1.00 94.00 881 ARG A O 1
ATOM 6979 N N . ASP A 1 882 ? 28.658 -5.399 -33.529 1.00 93.88 882 ASP A N 1
ATOM 6980 C CA . ASP A 1 882 ? 29.265 -4.751 -32.364 1.00 93.88 882 ASP A CA 1
ATOM 6981 C C . ASP A 1 882 ? 28.710 -5.297 -31.039 1.00 93.88 882 ASP A C 1
ATOM 6983 O O . ASP A 1 882 ? 29.384 -5.220 -30.015 1.00 93.88 882 ASP A O 1
ATOM 6987 N N . LEU A 1 883 ? 27.489 -5.840 -31.057 1.00 95.25 883 LEU A N 1
ATOM 6988 C CA . LEU A 1 883 ? 26.894 -6.572 -29.941 1.00 95.25 883 LEU A CA 1
ATOM 6989 C C . LEU A 1 883 ? 27.173 -8.077 -30.010 1.00 95.25 883 LEU A C 1
ATOM 6991 O O . LEU A 1 883 ? 26.631 -8.811 -29.198 1.00 95.25 883 LEU A O 1
ATOM 6995 N N . GLU A 1 884 ? 27.975 -8.554 -30.963 1.00 94.88 884 GLU A N 1
ATOM 6996 C CA . GLU A 1 884 ? 28.270 -9.980 -31.157 1.00 94.88 884 GLU A CA 1
ATOM 6997 C C . GLU A 1 884 ? 27.016 -10.861 -31.351 1.00 94.88 884 GLU A C 1
ATOM 6999 O O . GLU A 1 884 ? 27.033 -12.053 -31.048 1.00 94.88 884 GLU A O 1
ATOM 7004 N N . VAL A 1 885 ? 25.931 -10.292 -31.879 1.00 94.88 885 VAL A N 1
ATOM 7005 C CA . VAL A 1 885 ? 24.708 -11.017 -32.240 1.00 94.88 885 VAL A CA 1
ATOM 7006 C C . VAL A 1 885 ? 24.954 -11.826 -33.514 1.00 94.88 885 VAL A C 1
ATOM 7008 O O . VAL A 1 885 ? 25.410 -11.289 -34.528 1.00 94.88 885 VAL A O 1
ATOM 7011 N N . ASN A 1 886 ? 24.626 -13.120 -33.489 1.00 94.50 886 ASN A N 1
ATOM 7012 C CA . ASN A 1 886 ? 24.699 -13.973 -34.671 1.00 94.50 886 ASN A CA 1
ATOM 7013 C C . ASN A 1 886 ? 23.622 -13.552 -35.680 1.00 94.50 886 ASN A C 1
ATOM 7015 O O . ASN A 1 886 ? 22.437 -13.836 -35.513 1.00 94.50 886 ASN A O 1
ATOM 7019 N N . GLU A 1 887 ? 24.062 -12.874 -36.734 1.00 91.31 887 GLU A N 1
ATOM 7020 C CA . GLU A 1 887 ? 23.193 -12.265 -37.736 1.00 91.31 887 GLU A CA 1
ATOM 7021 C C . GLU A 1 887 ? 22.278 -13.276 -38.449 1.00 91.31 887 GLU A C 1
ATOM 7023 O O . GLU A 1 887 ? 21.080 -13.031 -38.596 1.00 91.31 887 GLU A O 1
ATOM 7028 N N . GLU A 1 888 ? 22.819 -14.424 -38.864 1.00 88.81 888 GLU A N 1
ATOM 7029 C CA . GLU A 1 888 ? 22.058 -15.461 -39.570 1.00 88.81 888 GLU A CA 1
ATOM 7030 C C . GLU A 1 888 ? 20.923 -15.993 -38.689 1.00 88.81 888 GLU A C 1
ATOM 7032 O O . GLU A 1 888 ? 19.764 -16.049 -39.108 1.00 88.81 888 GLU A O 1
ATOM 7037 N N . LYS A 1 889 ? 21.243 -16.321 -37.432 1.00 90.44 889 LYS A N 1
ATOM 7038 C CA . LYS A 1 889 ? 20.259 -16.814 -36.466 1.00 90.44 889 LYS A CA 1
ATOM 7039 C C . LYS A 1 889 ? 19.256 -15.736 -36.062 1.00 90.44 889 LYS A C 1
ATOM 7041 O O . LYS A 1 889 ? 18.090 -16.058 -35.849 1.00 90.44 889 LYS A O 1
ATOM 7046 N N . PHE A 1 890 ? 19.663 -14.466 -36.024 1.00 94.75 890 PHE A N 1
ATOM 7047 C CA . PHE A 1 890 ? 18.772 -13.349 -35.718 1.00 94.75 890 PHE A CA 1
ATOM 7048 C C . PHE A 1 890 ? 17.696 -13.180 -36.794 1.00 94.75 890 PHE A C 1
ATOM 7050 O O . PHE A 1 890 ? 16.507 -13.158 -36.481 1.00 94.75 890 PHE A O 1
ATOM 7057 N N . PHE A 1 891 ? 18.077 -13.141 -38.073 1.00 90.75 891 PHE A N 1
ATOM 7058 C CA . PHE A 1 891 ? 17.087 -13.049 -39.151 1.00 90.75 891 PHE A CA 1
ATOM 7059 C C . PHE A 1 891 ? 16.233 -14.311 -39.270 1.00 90.75 891 PHE A C 1
ATOM 7061 O O . PHE A 1 891 ? 15.034 -14.208 -39.538 1.00 90.75 891 PHE A O 1
ATOM 7068 N N . ARG A 1 892 ? 16.803 -15.490 -38.991 1.00 88.19 892 ARG A N 1
ATOM 7069 C CA . ARG A 1 892 ? 16.028 -16.733 -38.899 1.00 88.19 892 ARG A CA 1
ATOM 7070 C C . ARG A 1 892 ? 14.998 -16.682 -37.769 1.00 88.19 892 ARG A C 1
ATOM 7072 O O . ARG A 1 892 ? 13.865 -17.112 -37.959 1.00 88.19 892 ARG A O 1
ATOM 7079 N N . TYR A 1 893 ? 15.352 -16.123 -36.614 1.00 93.19 893 TYR A N 1
ATOM 7080 C CA . TYR A 1 893 ? 14.416 -15.906 -35.512 1.00 93.19 893 TYR A CA 1
ATOM 7081 C C . TYR A 1 893 ? 13.266 -14.975 -35.919 1.00 93.19 893 TYR A C 1
ATOM 7083 O O . TYR A 1 893 ? 12.103 -15.306 -35.697 1.00 93.19 893 TYR A O 1
ATOM 7091 N N . VAL A 1 894 ? 13.571 -13.859 -36.589 1.00 93.88 894 VAL A N 1
ATOM 7092 C CA . VAL A 1 894 ? 12.557 -12.911 -37.087 1.00 93.88 894 VAL A CA 1
ATOM 7093 C C . VAL A 1 894 ? 11.607 -13.579 -38.089 1.00 93.88 894 VAL A C 1
ATOM 7095 O O . VAL A 1 894 ? 10.395 -13.398 -37.990 1.00 93.88 894 VAL A O 1
ATOM 7098 N N . GLN A 1 895 ? 12.127 -14.408 -39.000 1.00 88.88 895 GLN A N 1
ATOM 7099 C CA . GLN A 1 895 ? 11.309 -15.216 -39.916 1.00 88.88 895 GLN A CA 1
ATOM 7100 C C . GLN A 1 895 ? 10.356 -16.156 -39.173 1.00 88.88 895 GLN A C 1
ATOM 7102 O O . GLN A 1 895 ? 9.194 -16.294 -39.552 1.00 88.88 895 GLN A O 1
ATOM 7107 N N . VAL A 1 896 ? 10.838 -16.805 -38.109 1.00 90.38 896 VAL A N 1
ATOM 7108 C CA . VAL A 1 896 ? 10.022 -17.713 -37.297 1.00 90.38 896 VAL A CA 1
ATOM 7109 C C . VAL A 1 896 ? 8.902 -16.952 -36.587 1.00 90.38 896 VAL A C 1
ATOM 7111 O O . VAL A 1 896 ? 7.757 -17.393 -36.674 1.00 90.38 896 VAL A O 1
ATOM 7114 N N . ILE A 1 897 ? 9.206 -15.811 -35.957 1.00 92.62 897 ILE A N 1
ATOM 7115 C CA . ILE A 1 897 ? 8.213 -14.938 -35.308 1.00 92.62 897 ILE A CA 1
ATOM 7116 C C . ILE A 1 897 ? 7.130 -14.518 -36.306 1.00 92.62 897 ILE A C 1
ATOM 7118 O O . ILE A 1 897 ? 5.947 -14.741 -36.062 1.00 92.62 897 ILE A O 1
ATOM 7122 N N . GLU A 1 898 ? 7.524 -13.985 -37.463 1.00 93.44 898 GLU A N 1
ATOM 7123 C CA . GLU A 1 898 ? 6.586 -13.523 -38.489 1.00 93.44 898 GLU A CA 1
ATOM 7124 C C . GLU A 1 898 ? 5.702 -14.660 -39.024 1.00 93.44 898 GLU A C 1
ATOM 7126 O O . GLU A 1 898 ? 4.489 -14.499 -39.139 1.00 93.44 898 GLU A O 1
ATOM 7131 N N . SER A 1 899 ? 6.282 -15.839 -39.280 1.00 88.75 899 SER A N 1
ATOM 7132 C CA . SER A 1 899 ? 5.545 -17.004 -39.796 1.00 88.75 899 SER A CA 1
ATOM 7133 C C . SER A 1 899 ? 4.492 -17.565 -38.834 1.00 88.75 899 SER A C 1
ATOM 7135 O O . SER A 1 899 ? 3.612 -18.313 -39.260 1.00 88.75 899 SER A O 1
ATOM 7137 N N . GLN A 1 900 ? 4.617 -17.257 -37.540 1.00 89.88 900 GLN A N 1
ATOM 7138 C CA . GLN A 1 900 ? 3.714 -17.719 -36.487 1.00 89.88 900 GLN A CA 1
ATOM 7139 C C . GLN A 1 900 ? 2.675 -16.664 -36.097 1.00 89.88 900 GLN A C 1
ATOM 7141 O O . GLN A 1 900 ? 1.816 -16.944 -35.268 1.00 89.88 900 GLN A O 1
ATOM 7146 N N . MET A 1 901 ? 2.712 -15.473 -36.698 1.00 91.25 901 MET A N 1
ATOM 7147 C CA . MET A 1 901 ? 1.636 -14.504 -36.528 1.00 91.25 901 MET A CA 1
ATOM 7148 C C . MET A 1 901 ? 0.366 -14.964 -37.245 1.00 91.25 901 MET A C 1
ATOM 7150 O O . MET A 1 901 ? 0.425 -15.604 -38.291 1.00 91.25 901 MET A O 1
ATOM 7154 N N . HIS A 1 902 ? -0.783 -14.597 -36.687 1.00 91.06 902 HIS A N 1
ATOM 7155 C CA . HIS A 1 902 ? -2.105 -14.970 -37.180 1.00 91.06 902 HIS A CA 1
ATOM 7156 C C . HIS A 1 902 ? -2.490 -14.167 -38.437 1.00 91.06 902 HIS A C 1
ATOM 7158 O O . HIS A 1 902 ? -2.820 -12.983 -38.309 1.00 91.06 902 HIS A O 1
ATOM 7164 N N . PRO A 1 903 ? -2.467 -14.756 -39.653 1.00 82.44 903 PRO A N 1
ATOM 7165 C CA . PRO A 1 903 ? -2.836 -14.041 -40.879 1.00 82.44 903 PRO A CA 1
ATOM 7166 C C . PRO A 1 903 ? -4.322 -13.653 -40.932 1.00 82.44 903 PRO A C 1
ATOM 7168 O O . PRO A 1 903 ? -4.703 -12.796 -41.725 1.00 82.44 903 PRO A O 1
ATOM 7171 N N . GLU A 1 904 ? -5.167 -14.285 -40.117 1.00 89.25 904 GLU A N 1
ATOM 7172 C CA . GLU A 1 904 ? -6.587 -13.975 -39.972 1.00 89.25 904 GLU A CA 1
ATOM 7173 C C . GLU A 1 904 ? -6.862 -12.686 -39.184 1.00 89.25 904 GLU A C 1
ATOM 7175 O O . GLU A 1 904 ? -7.941 -12.111 -39.332 1.00 89.25 904 GLU A O 1
ATOM 7180 N N . ASN A 1 905 ? -5.910 -12.213 -38.371 1.00 94.06 905 ASN A N 1
ATOM 7181 C CA . ASN A 1 905 ? -6.059 -10.941 -37.674 1.00 94.06 905 ASN A CA 1
ATO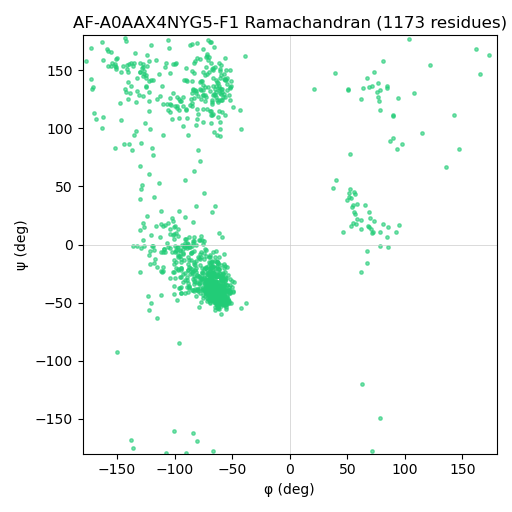M 7182 C C . ASN A 1 905 ? -5.912 -9.797 -38.676 1.00 94.06 905 ASN A C 1
ATOM 7184 O O . ASN A 1 905 ? -4.921 -9.698 -39.402 1.00 94.06 905 ASN A O 1
ATOM 7188 N N . VAL A 1 906 ? -6.885 -8.894 -38.699 1.00 94.12 906 VAL A N 1
ATOM 7189 C CA . VAL A 1 906 ? -6.904 -7.773 -39.647 1.00 94.12 906 VAL A CA 1
ATOM 7190 C C . VAL A 1 906 ? -6.090 -6.573 -39.159 1.00 94.12 906 VAL A C 1
ATOM 7192 O O . VAL A 1 906 ? -5.625 -5.794 -39.994 1.00 94.12 906 VAL A O 1
ATOM 7195 N N . TYR A 1 907 ? -5.876 -6.437 -37.843 1.00 96.31 907 TYR A N 1
ATOM 7196 C CA . TYR A 1 907 ? -5.059 -5.384 -37.240 1.00 96.31 907 TYR A CA 1
ATOM 7197 C C . TYR A 1 907 ? -3.820 -5.945 -36.535 1.00 96.31 907 TYR A C 1
ATOM 7199 O O . TYR A 1 907 ? -2.715 -5.662 -36.992 1.00 96.31 907 TYR A O 1
ATOM 7207 N N . HIS A 1 908 ? -3.972 -6.764 -35.484 1.00 97.75 908 HIS A N 1
ATOM 7208 C CA . HIS A 1 908 ? -2.834 -7.287 -34.706 1.00 97.75 908 HIS A CA 1
ATOM 7209 C C . HIS A 1 908 ? -2.138 -8.444 -35.454 1.00 97.75 908 HIS A C 1
ATOM 7211 O O . HIS A 1 908 ? -2.278 -9.622 -35.115 1.00 97.75 908 HIS A O 1
ATOM 7217 N N . ASN A 1 909 ? -1.425 -8.093 -36.528 1.00 95.69 909 ASN A N 1
ATOM 7218 C CA . ASN A 1 909 ? -0.723 -8.984 -37.452 1.00 95.69 909 ASN A CA 1
ATOM 7219 C C . ASN A 1 909 ? 0.689 -8.457 -37.790 1.00 95.69 909 ASN A C 1
ATOM 7221 O O . ASN A 1 909 ? 1.144 -7.443 -37.257 1.00 95.69 909 ASN A O 1
ATOM 7225 N N . ALA A 1 910 ? 1.385 -9.136 -38.708 1.00 96.25 910 ALA A N 1
ATOM 7226 C CA . ALA A 1 910 ? 2.758 -8.795 -39.085 1.00 96.25 910 ALA A CA 1
ATOM 7227 C C . ALA A 1 910 ? 2.925 -7.374 -39.651 1.00 96.25 910 ALA A C 1
ATOM 7229 O O . ALA A 1 910 ? 3.980 -6.764 -39.485 1.00 96.25 910 ALA A O 1
ATOM 7230 N N . VAL A 1 911 ? 1.894 -6.818 -40.295 1.00 96.62 911 VAL A N 1
ATOM 7231 C CA . VAL A 1 911 ? 1.936 -5.454 -40.842 1.00 96.62 911 VAL A CA 1
ATOM 7232 C C . VAL A 1 911 ? 1.957 -4.419 -39.718 1.00 96.62 911 VAL A C 1
ATOM 7234 O O . VAL A 1 911 ? 2.729 -3.465 -39.795 1.00 96.62 911 VAL A O 1
ATOM 7237 N N . HIS A 1 912 ? 1.147 -4.615 -38.670 1.00 97.69 912 HIS A N 1
ATOM 7238 C CA . HIS A 1 912 ? 1.133 -3.739 -37.491 1.00 97.69 912 HIS A CA 1
ATOM 7239 C C . HIS A 1 912 ? 2.483 -3.767 -36.780 1.00 97.69 912 HIS A C 1
ATOM 7241 O O . HIS A 1 912 ? 3.117 -2.728 -36.622 1.00 97.69 912 HIS A O 1
ATOM 7247 N N . VAL A 1 913 ? 3.001 -4.960 -36.479 1.00 98.12 913 VAL A N 1
ATOM 7248 C CA . VAL A 1 913 ? 4.317 -5.113 -35.837 1.00 98.12 913 VAL A CA 1
ATOM 7249 C C . VAL A 1 913 ? 5.431 -4.450 -36.655 1.00 98.12 913 VAL A C 1
ATOM 7251 O O . VAL A 1 913 ? 6.277 -3.751 -36.092 1.00 98.12 913 VAL A O 1
ATOM 7254 N N . ALA A 1 914 ? 5.418 -4.600 -37.982 1.00 97.06 914 ALA A N 1
ATOM 7255 C CA . ALA A 1 914 ? 6.386 -3.939 -38.850 1.00 97.06 914 ALA A CA 1
ATOM 7256 C C . ALA A 1 914 ? 6.278 -2.399 -38.799 1.00 97.06 914 ALA A C 1
ATOM 7258 O O . ALA A 1 914 ? 7.311 -1.724 -38.797 1.00 97.06 914 ALA A O 1
ATOM 7259 N N . ASP A 1 915 ? 5.065 -1.833 -38.700 1.00 97.31 915 ASP A N 1
ATOM 7260 C CA . ASP A 1 915 ? 4.868 -0.385 -38.522 1.00 97.31 915 ASP A CA 1
ATOM 7261 C C . ASP A 1 915 ? 5.423 0.090 -37.175 1.00 97.31 915 ASP A C 1
ATOM 7263 O O . ASP A 1 915 ? 6.128 1.097 -37.131 1.00 97.31 915 ASP A O 1
ATOM 7267 N N . VAL A 1 916 ? 5.189 -0.651 -36.085 1.00 98.56 916 VAL A N 1
ATOM 7268 C CA . VAL A 1 916 ? 5.687 -0.305 -34.740 1.00 98.56 916 VAL A CA 1
ATOM 7269 C C . VAL A 1 916 ? 7.216 -0.321 -34.684 1.00 98.56 916 VAL A C 1
ATOM 7271 O O . VAL A 1 916 ? 7.826 0.631 -34.186 1.00 98.56 916 VAL A O 1
ATOM 7274 N N . VAL A 1 917 ? 7.856 -1.350 -35.253 1.00 98.31 917 VAL A N 1
ATOM 7275 C CA . VAL A 1 917 ? 9.325 -1.425 -35.382 1.00 98.31 917 VAL A CA 1
ATOM 7276 C C . VAL A 1 917 ? 9.857 -0.231 -36.178 1.00 98.31 917 VAL A C 1
ATOM 7278 O O . VAL A 1 917 ? 10.828 0.413 -35.772 1.00 98.31 917 VAL A O 1
ATOM 7281 N N . HIS A 1 918 ? 9.199 0.112 -37.285 1.00 97.00 918 HIS A N 1
ATOM 7282 C CA . HIS A 1 918 ? 9.586 1.246 -38.113 1.00 97.00 918 HIS A CA 1
ATOM 7283 C C . HIS A 1 918 ? 9.384 2.600 -37.398 1.00 97.00 918 HIS A C 1
ATOM 7285 O O . HIS A 1 918 ? 10.222 3.499 -37.501 1.00 97.00 918 HIS A O 1
ATOM 7291 N N . ASN A 1 919 ? 8.302 2.764 -36.637 1.00 97.81 919 ASN A N 1
ATOM 7292 C CA . ASN A 1 919 ? 8.045 3.966 -35.839 1.00 97.81 919 ASN A CA 1
ATOM 7293 C C . ASN A 1 919 ? 9.120 4.146 -34.759 1.00 97.81 919 ASN A C 1
ATOM 7295 O O . ASN A 1 919 ? 9.606 5.261 -34.554 1.00 97.81 919 ASN A O 1
ATOM 7299 N N . MET A 1 920 ? 9.551 3.049 -34.126 1.00 98.38 920 MET A N 1
ATOM 7300 C CA . MET A 1 920 ? 10.644 3.065 -33.153 1.00 98.38 920 MET A CA 1
ATOM 7301 C C . MET A 1 920 ? 11.965 3.472 -33.810 1.00 98.38 920 MET A C 1
ATOM 7303 O O . MET A 1 920 ? 12.649 4.353 -33.292 1.00 98.38 920 MET A O 1
ATOM 7307 N N . LEU A 1 921 ? 12.292 2.918 -34.985 1.00 97.38 921 LEU A N 1
ATOM 7308 C CA . LEU A 1 921 ? 13.448 3.357 -35.774 1.00 97.38 921 LEU A CA 1
ATOM 7309 C C . LEU A 1 921 ? 13.402 4.866 -36.038 1.00 97.38 921 LEU A C 1
ATOM 7311 O O . LEU A 1 921 ? 14.406 5.555 -35.855 1.00 97.38 921 LEU A O 1
ATOM 7315 N N . TRP A 1 922 ? 12.249 5.394 -36.455 1.00 97.00 922 TRP A N 1
ATOM 7316 C CA . TRP A 1 922 ? 12.106 6.824 -36.712 1.00 97.00 922 TRP A CA 1
ATOM 7317 C C . TRP A 1 922 ? 12.350 7.654 -35.446 1.00 97.00 922 TRP A C 1
ATOM 7319 O O . TRP A 1 922 ? 13.099 8.626 -35.513 1.00 97.00 922 TRP A O 1
ATOM 7329 N N . LEU A 1 923 ? 11.790 7.264 -34.291 1.00 97.81 923 LEU A N 1
ATOM 7330 C CA . LEU A 1 923 ? 12.027 7.960 -33.018 1.00 97.81 923 LEU A CA 1
ATOM 7331 C C . LEU A 1 923 ? 13.503 7.924 -32.605 1.00 97.81 923 LEU A C 1
ATOM 7333 O O . LEU A 1 923 ? 14.041 8.942 -32.172 1.00 97.81 923 LEU A O 1
ATOM 7337 N N . LEU A 1 924 ? 14.162 6.774 -32.763 1.00 97.81 924 LEU A N 1
ATOM 7338 C CA . LEU A 1 924 ? 15.581 6.587 -32.454 1.00 97.81 924 LEU A CA 1
ATOM 7339 C C . LEU A 1 924 ? 16.491 7.460 -33.327 1.00 97.81 924 LEU A C 1
ATOM 7341 O O . LEU A 1 924 ? 17.477 7.992 -32.820 1.00 97.81 924 LEU A O 1
ATOM 7345 N N . THR A 1 925 ? 16.140 7.616 -34.607 1.00 95.44 925 THR A N 1
ATOM 7346 C CA . THR A 1 925 ? 16.933 8.324 -35.625 1.00 95.44 925 THR A CA 1
ATOM 7347 C C . THR A 1 925 ? 16.487 9.774 -35.800 1.00 95.44 925 THR A C 1
ATOM 7349 O O . THR A 1 925 ? 17.025 10.674 -35.162 1.00 95.44 925 THR A O 1
ATOM 7352 N N . LYS A 1 926 ? 15.464 10.024 -36.622 1.00 94.06 926 LYS A N 1
ATOM 7353 C CA . LYS A 1 926 ? 14.958 11.365 -36.963 1.00 94.06 926 LYS A CA 1
ATOM 7354 C C . LYS A 1 926 ? 14.255 12.059 -35.793 1.00 94.06 926 LYS A C 1
ATOM 7356 O O . LYS A 1 926 ? 14.227 13.286 -35.732 1.00 94.06 926 LYS A O 1
ATOM 7361 N N . GLY A 1 927 ? 13.713 11.288 -34.852 1.00 93.44 927 GLY A N 1
ATOM 7362 C CA . GLY A 1 927 ? 13.226 11.777 -33.562 1.00 93.44 927 GLY A CA 1
ATOM 7363 C C . GLY A 1 927 ? 14.343 12.130 -32.571 1.00 93.44 927 GLY A C 1
ATOM 7364 O O . GLY A 1 927 ? 14.044 12.680 -31.514 1.00 93.44 927 GLY A O 1
ATOM 7365 N N . GLU A 1 928 ? 15.603 11.828 -32.912 1.00 94.25 928 GLU A N 1
ATOM 7366 C CA . GLU A 1 928 ? 16.825 12.059 -32.127 1.00 94.25 928 GLU A CA 1
ATOM 7367 C C . GLU A 1 928 ? 16.837 11.412 -30.735 1.00 94.25 928 GLU A C 1
ATOM 7369 O O . GLU A 1 928 ? 17.657 11.771 -29.889 1.00 94.25 928 GLU A O 1
ATOM 7374 N N . MET A 1 929 ? 15.963 10.439 -30.466 1.00 96.75 929 MET A N 1
ATOM 7375 C CA . MET A 1 929 ? 15.849 9.845 -29.133 1.00 96.75 929 MET A CA 1
ATOM 7376 C C . MET A 1 929 ? 17.152 9.173 -28.686 1.00 96.75 929 MET A C 1
ATOM 7378 O O . MET A 1 929 ? 17.545 9.327 -27.531 1.00 96.75 929 MET A O 1
ATOM 7382 N N . ALA A 1 930 ? 17.848 8.468 -29.588 1.00 96.38 930 ALA A N 1
ATOM 7383 C CA . ALA A 1 930 ? 19.102 7.801 -29.246 1.00 96.38 930 ALA A CA 1
ATOM 7384 C C . ALA A 1 930 ? 20.221 8.793 -28.908 1.00 96.38 930 ALA A C 1
ATOM 7386 O O . ALA A 1 930 ? 20.910 8.607 -27.906 1.00 96.38 930 ALA A O 1
ATOM 7387 N N . ALA A 1 931 ? 20.353 9.864 -29.697 1.00 94.06 931 ALA A N 1
ATOM 7388 C CA . ALA A 1 931 ? 21.332 10.923 -29.465 1.00 94.06 931 ALA A CA 1
ATOM 7389 C C . ALA A 1 931 ? 21.041 11.682 -28.162 1.00 94.06 931 ALA A C 1
ATOM 7391 O O . ALA A 1 931 ? 21.921 11.841 -27.322 1.00 94.06 931 ALA A O 1
ATOM 7392 N N . ARG A 1 932 ? 19.786 12.103 -27.960 1.00 91.56 932 ARG A N 1
ATOM 7393 C CA . ARG A 1 932 ? 19.370 12.914 -26.804 1.00 91.56 932 ARG A CA 1
ATOM 7394 C C . ARG A 1 932 ? 19.501 12.179 -25.477 1.00 91.56 932 ARG A C 1
ATOM 7396 O O . ARG A 1 932 ? 19.887 12.781 -24.481 1.00 91.56 932 ARG A O 1
ATOM 7403 N N . LEU A 1 933 ? 19.183 10.887 -25.455 1.00 93.19 933 LEU A N 1
ATOM 7404 C CA . LEU A 1 933 ? 19.252 10.077 -24.239 1.00 93.19 933 LEU A CA 1
ATOM 7405 C C . LEU A 1 933 ? 20.591 9.361 -24.057 1.00 93.19 933 LEU A C 1
ATOM 7407 O O . LEU A 1 933 ? 20.759 8.687 -23.044 1.00 93.19 933 LEU A O 1
ATOM 7411 N N . GLY A 1 934 ? 21.522 9.465 -25.010 1.00 93.81 934 GLY A N 1
ATOM 7412 C CA . GLY A 1 934 ? 22.768 8.699 -24.980 1.00 93.81 934 GLY A CA 1
ATOM 7413 C C . GLY A 1 934 ? 22.518 7.189 -24.908 1.00 93.81 934 GLY A C 1
ATOM 7414 O O . GLY A 1 934 ? 23.139 6.500 -24.097 1.00 93.81 934 GLY A O 1
ATOM 7415 N N . LEU A 1 935 ? 21.562 6.676 -25.697 1.00 96.50 935 LEU A N 1
ATOM 7416 C CA . LEU A 1 935 ? 21.222 5.251 -25.684 1.00 96.50 935 LEU A CA 1
ATOM 7417 C C . LEU A 1 935 ? 22.412 4.413 -26.155 1.00 96.50 935 LEU A C 1
ATOM 7419 O O . LEU A 1 935 ? 22.997 4.653 -27.212 1.00 96.50 935 LEU A O 1
ATOM 7423 N N . SER A 1 936 ? 22.730 3.373 -25.392 1.00 95.88 936 SER A N 1
ATOM 7424 C CA . SER A 1 936 ? 23.729 2.389 -25.799 1.00 95.88 936 SER A CA 1
ATOM 7425 C C . SER A 1 936 ? 23.244 1.562 -26.996 1.00 95.88 936 SER A C 1
ATOM 7427 O O . SER A 1 936 ? 22.043 1.354 -27.181 1.00 95.88 936 SER A O 1
ATOM 7429 N N . LYS A 1 937 ? 24.185 0.993 -27.766 1.00 96.31 937 LYS A N 1
ATOM 7430 C CA . LYS A 1 937 ? 23.885 0.014 -28.834 1.00 96.31 937 LYS A CA 1
ATOM 7431 C C . LYS A 1 937 ? 22.954 -1.096 -28.339 1.00 96.31 937 LYS A C 1
ATOM 7433 O O . LYS A 1 937 ? 22.021 -1.483 -29.035 1.00 96.31 937 LYS A O 1
ATOM 7438 N N . PHE A 1 938 ? 23.184 -1.547 -27.105 1.00 96.00 938 PHE A N 1
ATOM 7439 C CA . PHE A 1 938 ? 22.383 -2.559 -26.429 1.00 96.00 938 PHE A CA 1
ATOM 7440 C C . PHE A 1 938 ? 20.932 -2.108 -26.213 1.00 96.00 938 PHE A C 1
ATOM 7442 O O . PHE A 1 938 ? 20.013 -2.843 -26.558 1.00 96.00 938 PHE A O 1
ATOM 7449 N N . GLU A 1 939 ? 20.701 -0.902 -25.687 1.00 97.44 939 GLU A N 1
ATOM 7450 C CA . GLU A 1 939 ? 19.347 -0.365 -25.469 1.00 97.44 939 GLU A CA 1
ATOM 7451 C C . GLU A 1 939 ? 18.612 -0.111 -26.791 1.00 97.44 939 GLU A C 1
ATOM 7453 O O . GLU A 1 939 ? 17.432 -0.441 -26.899 1.00 97.44 939 GLU A O 1
ATOM 7458 N N . VAL A 1 940 ? 19.311 0.392 -27.817 1.00 98.00 940 VAL A N 1
ATOM 7459 C CA . VAL A 1 940 ? 18.757 0.563 -29.171 1.00 98.00 940 VAL A CA 1
ATOM 7460 C C . VAL A 1 940 ? 18.308 -0.780 -29.749 1.00 98.00 940 VAL A C 1
ATOM 7462 O O . VAL A 1 940 ? 17.141 -0.923 -30.116 1.00 98.00 940 VAL A O 1
ATOM 7465 N N . PHE A 1 941 ? 19.182 -1.790 -29.757 1.00 98.00 941 PHE A N 1
ATOM 7466 C CA . PHE A 1 941 ? 18.823 -3.138 -30.206 1.00 98.00 941 PHE A CA 1
ATOM 7467 C C . PHE A 1 941 ? 17.652 -3.718 -29.398 1.00 98.00 941 PHE A C 1
ATOM 7469 O O . PHE A 1 941 ? 16.689 -4.215 -29.978 1.00 98.00 941 PHE A O 1
ATOM 7476 N N . THR A 1 942 ? 17.691 -3.588 -28.068 1.00 98.06 942 THR A N 1
ATOM 7477 C CA . THR A 1 942 ? 16.643 -4.101 -27.171 1.00 98.06 942 THR A CA 1
ATOM 7478 C C . THR A 1 942 ? 15.287 -3.451 -27.449 1.00 98.06 942 THR A C 1
ATOM 7480 O O . THR A 1 942 ? 14.272 -4.138 -27.470 1.00 98.06 942 THR A O 1
ATOM 7483 N N . SER A 1 943 ? 15.258 -2.140 -27.706 1.00 98.44 943 SER A N 1
ATOM 7484 C CA . SER A 1 943 ? 14.022 -1.412 -28.017 1.00 98.44 943 SER A CA 1
ATOM 7485 C C . SER A 1 943 ? 13.392 -1.833 -29.347 1.00 98.44 943 SER A C 1
ATOM 7487 O O . SER A 1 943 ? 12.175 -2.006 -29.418 1.00 98.44 943 SER A O 1
ATOM 7489 N N . LEU A 1 944 ? 14.212 -2.062 -30.380 1.00 98.38 944 LEU A N 1
ATOM 7490 C CA . LEU A 1 944 ? 13.754 -2.586 -31.667 1.00 98.38 944 LEU A CA 1
ATOM 7491 C C . LEU A 1 944 ? 13.251 -4.023 -31.514 1.00 98.38 944 LEU A C 1
ATOM 7493 O O . LEU A 1 944 ? 12.181 -4.342 -32.023 1.00 98.38 944 LEU A O 1
ATOM 7497 N N . PHE A 1 945 ? 13.972 -4.863 -30.766 1.00 98.38 945 PHE A N 1
ATOM 7498 C CA . PHE A 1 945 ? 13.559 -6.236 -30.484 1.00 98.38 945 PHE A CA 1
ATOM 7499 C C . PHE A 1 945 ? 12.225 -6.295 -29.733 1.00 98.38 945 PHE A C 1
ATOM 7501 O O . PHE A 1 945 ? 11.336 -7.045 -30.124 1.00 98.38 945 PHE A O 1
ATOM 7508 N N . ALA A 1 946 ? 12.047 -5.468 -28.697 1.00 98.62 946 ALA A N 1
ATOM 7509 C CA . ALA A 1 946 ? 10.790 -5.385 -27.957 1.00 98.62 946 ALA A CA 1
ATOM 7510 C C . ALA A 1 946 ? 9.607 -5.059 -28.884 1.00 98.62 946 ALA A C 1
ATOM 7512 O O . ALA A 1 946 ? 8.556 -5.679 -28.760 1.00 98.62 946 ALA A O 1
ATOM 7513 N N . CYS A 1 947 ? 9.792 -4.161 -29.861 1.00 98.69 947 CYS A N 1
ATOM 7514 C CA . CYS A 1 947 ? 8.764 -3.850 -30.859 1.00 98.69 947 CYS A CA 1
ATOM 7515 C C . CYS A 1 947 ? 8.432 -5.051 -31.761 1.00 98.69 947 CYS A C 1
ATOM 7517 O O . CYS A 1 947 ? 7.264 -5.251 -32.081 1.00 98.69 947 CYS A O 1
ATOM 7519 N N . MET A 1 948 ? 9.422 -5.871 -32.139 1.00 98.31 948 MET A N 1
ATOM 7520 C CA . MET A 1 948 ? 9.209 -7.060 -32.987 1.00 98.31 948 MET A CA 1
ATOM 7521 C C . MET A 1 948 ? 8.328 -8.117 -32.320 1.00 98.31 948 MET A C 1
ATOM 7523 O O . MET A 1 948 ? 7.684 -8.896 -33.015 1.00 98.31 948 MET A O 1
ATOM 7527 N N . ILE A 1 949 ? 8.323 -8.165 -30.986 1.00 98.06 949 ILE A N 1
ATOM 7528 C CA . ILE A 1 949 ? 7.621 -9.204 -30.229 1.00 98.06 949 ILE A CA 1
ATOM 7529 C C . ILE A 1 949 ? 6.385 -8.691 -29.493 1.00 98.06 949 ILE A C 1
ATOM 7531 O O . ILE A 1 949 ? 5.713 -9.498 -28.865 1.00 98.06 949 ILE A O 1
ATOM 7535 N N . HIS A 1 950 ? 6.095 -7.384 -29.522 1.00 98.50 950 HIS A N 1
ATOM 7536 C CA . HIS A 1 950 ? 5.129 -6.788 -28.593 1.00 98.50 950 HIS A CA 1
ATOM 7537 C C . HIS A 1 950 ? 3.701 -7.332 -28.724 1.00 98.50 950 HIS A C 1
ATOM 7539 O O . HIS A 1 950 ? 3.015 -7.331 -27.716 1.00 98.50 950 HIS A O 1
ATOM 7545 N N . ASP A 1 951 ? 3.323 -7.836 -29.908 1.00 98.00 951 ASP A N 1
ATOM 7546 C CA . ASP A 1 951 ? 2.029 -8.472 -30.225 1.00 98.00 951 ASP A CA 1
ATOM 7547 C C . ASP A 1 951 ? 2.197 -9.896 -30.798 1.00 98.00 951 ASP A C 1
ATOM 7549 O O . ASP A 1 951 ? 1.370 -10.408 -31.561 1.00 98.00 951 ASP A O 1
ATOM 7553 N N . PHE A 1 952 ? 3.315 -10.559 -30.494 1.00 96.94 952 PHE A N 1
ATOM 7554 C CA . PHE A 1 952 ? 3.587 -11.890 -31.031 1.00 96.94 952 PHE A CA 1
ATOM 7555 C C . PHE A 1 952 ? 2.554 -12.923 -30.544 1.00 96.94 952 PHE A C 1
ATOM 7557 O O . PHE A 1 952 ? 2.370 -13.080 -29.342 1.00 96.94 952 PHE A O 1
ATOM 7564 N N . ASP A 1 953 ? 1.918 -13.671 -31.454 1.00 94.44 953 ASP A N 1
ATOM 7565 C CA . ASP A 1 953 ? 0.884 -14.677 -31.124 1.00 94.44 953 ASP A CA 1
ATOM 7566 C C . ASP A 1 953 ? -0.407 -14.058 -30.520 1.00 94.44 953 ASP A C 1
ATOM 7568 O O . ASP A 1 953 ? -1.056 -14.629 -29.640 1.00 94.44 953 ASP A O 1
ATOM 7572 N N . HIS A 1 954 ? -0.777 -12.844 -30.963 1.00 96.56 954 HIS A N 1
ATOM 7573 C CA . HIS A 1 954 ? -2.007 -12.164 -30.535 1.00 96.56 954 HIS A CA 1
ATOM 7574 C C . HIS A 1 954 ? -3.281 -12.852 -31.081 1.00 96.56 954 HIS A C 1
ATOM 7576 O O . HIS A 1 954 ? -3.378 -13.087 -32.284 1.00 96.56 954 HIS A O 1
ATOM 7582 N N . PRO A 1 955 ? -4.313 -13.129 -30.256 1.00 95.25 955 PRO A N 1
ATOM 7583 C CA . PRO A 1 955 ? -5.507 -13.888 -30.672 1.00 95.25 955 PRO A CA 1
ATOM 7584 C C . PRO A 1 955 ? -6.599 -13.072 -31.392 1.00 95.25 955 PRO A C 1
ATOM 7586 O O . PRO A 1 955 ? -7.694 -13.584 -31.645 1.00 95.25 955 PRO A O 1
ATOM 7589 N N . GLY A 1 956 ? -6.354 -11.784 -31.629 1.00 94.50 956 GLY A N 1
ATOM 7590 C CA . GLY A 1 956 ? -7.328 -10.859 -32.220 1.00 94.50 956 GLY A CA 1
ATOM 7591 C C . GLY A 1 956 ? -8.516 -10.542 -31.301 1.00 94.50 956 GLY A C 1
ATOM 7592 O O . GLY A 1 956 ? -9.628 -10.327 -31.780 1.00 94.50 956 GLY A O 1
ATOM 7593 N N . VAL A 1 957 ? -8.315 -10.616 -29.979 1.00 95.38 957 VAL A N 1
ATOM 7594 C CA . VAL A 1 957 ? -9.304 -10.272 -28.941 1.00 95.38 957 VAL A CA 1
ATOM 7595 C C . VAL A 1 957 ? -8.611 -9.638 -27.732 1.00 95.38 957 VAL A C 1
ATOM 7597 O O . VAL A 1 957 ? -7.435 -9.902 -27.471 1.00 95.38 957 VAL A O 1
ATOM 7600 N N . SER A 1 958 ? -9.341 -8.809 -26.988 1.00 94.25 958 SER A N 1
ATOM 7601 C CA . SER A 1 958 ? -8.822 -8.056 -25.844 1.00 94.25 958 SER A CA 1
ATOM 7602 C C . SER A 1 958 ? -8.549 -8.919 -24.604 1.00 94.25 958 SER A C 1
ATOM 7604 O O . SER A 1 958 ? -9.125 -9.995 -24.427 1.00 94.25 958 SER A O 1
ATOM 7606 N N . ASN A 1 959 ? -7.733 -8.392 -23.680 1.00 90.88 959 ASN A N 1
ATOM 7607 C CA . ASN A 1 959 ? -7.509 -8.994 -22.359 1.00 90.88 959 ASN A CA 1
ATOM 7608 C C . ASN A 1 959 ? -8.835 -9.263 -21.611 1.00 90.88 959 ASN A C 1
ATOM 7610 O O . ASN A 1 959 ? -9.004 -10.338 -21.042 1.00 90.88 959 ASN A O 1
ATOM 7614 N N . ASP A 1 960 ? -9.800 -8.336 -21.656 1.00 87.81 960 ASP A N 1
ATOM 7615 C CA . ASP A 1 960 ? -11.117 -8.501 -21.013 1.00 87.81 960 ASP A CA 1
ATOM 7616 C C . ASP A 1 960 ? -11.913 -9.678 -21.599 1.00 87.81 960 ASP A C 1
ATOM 7618 O O . ASP A 1 960 ? -12.493 -10.467 -20.853 1.00 87.81 960 ASP A O 1
ATOM 7622 N N . PHE A 1 961 ? -11.880 -9.860 -22.924 1.00 93.19 961 PHE A N 1
ATOM 7623 C CA . PHE A 1 961 ? -12.519 -11.006 -23.571 1.00 93.19 961 PHE A CA 1
ATOM 7624 C C . PHE A 1 961 ? -11.914 -12.330 -23.084 1.00 93.19 961 PHE A C 1
ATOM 7626 O O . PHE A 1 961 ? -12.651 -13.256 -22.736 1.00 93.19 961 PHE A O 1
ATOM 7633 N N . LEU A 1 962 ? -10.582 -12.420 -22.999 1.00 91.00 962 LEU A N 1
ATOM 7634 C CA . LEU A 1 962 ? -9.888 -13.614 -22.499 1.00 91.00 962 LEU A CA 1
ATOM 7635 C C . LEU A 1 962 ? -10.247 -13.921 -21.040 1.00 91.00 962 LEU A C 1
ATOM 7637 O O . LEU A 1 962 ? -10.457 -15.080 -20.684 1.00 91.00 962 LEU A O 1
ATOM 7641 N N . VAL A 1 963 ? -10.368 -12.889 -20.203 1.00 87.62 963 VAL A N 1
ATOM 7642 C CA . VAL A 1 963 ? -10.779 -13.027 -18.799 1.00 87.62 963 VAL A CA 1
ATOM 7643 C C . VAL A 1 963 ? -12.226 -13.511 -18.699 1.00 87.62 963 VAL A C 1
ATOM 7645 O O . VAL A 1 963 ? -12.505 -14.497 -18.018 1.00 87.62 963 VAL A O 1
ATOM 7648 N N . ARG A 1 964 ? -13.156 -12.872 -19.418 1.00 87.88 964 ARG A N 1
ATOM 7649 C CA . ARG A 1 964 ? -14.591 -13.207 -19.382 1.00 87.88 964 ARG A CA 1
ATOM 7650 C C . ARG A 1 964 ? -14.902 -14.593 -19.936 1.00 87.88 964 ARG A C 1
ATOM 7652 O O . ARG A 1 964 ? -15.872 -15.213 -19.512 1.00 87.88 964 ARG A O 1
ATOM 7659 N N . THR A 1 965 ? -14.075 -15.088 -20.851 1.00 88.38 965 THR A N 1
ATOM 7660 C CA . THR A 1 965 ? -14.194 -16.439 -21.417 1.00 88.38 965 THR A CA 1
ATOM 7661 C C . THR A 1 965 ? -13.395 -17.494 -20.650 1.00 88.38 965 THR A C 1
ATOM 7663 O O . THR A 1 965 ? -13.432 -18.666 -21.021 1.00 88.38 965 THR A O 1
ATOM 7666 N N . SER A 1 966 ? -12.713 -17.114 -19.558 1.00 86.06 966 SER A N 1
ATOM 7667 C CA . SER A 1 966 ? -11.836 -18.005 -18.781 1.00 86.06 966 SER A CA 1
ATOM 7668 C C . SER A 1 966 ? -10.782 -18.704 -19.649 1.00 86.06 966 SER A C 1
ATOM 7670 O O . SER A 1 966 ? -10.493 -19.891 -19.473 1.00 86.06 966 SER A O 1
ATOM 7672 N N . ASP A 1 967 ? -10.210 -17.973 -20.611 1.00 91.00 967 ASP A N 1
ATOM 7673 C CA . ASP A 1 967 ? -9.119 -18.472 -21.442 1.00 91.00 967 ASP A CA 1
ATOM 7674 C C . ASP A 1 967 ? -7.954 -18.928 -20.547 1.00 91.00 967 ASP A C 1
ATOM 7676 O O . ASP A 1 967 ? -7.629 -18.313 -19.527 1.00 91.00 967 ASP A O 1
ATOM 7680 N N . LYS A 1 968 ? -7.290 -20.021 -20.932 1.00 87.94 968 LYS A N 1
ATOM 7681 C CA . LYS A 1 968 ? -6.182 -20.602 -20.159 1.00 87.94 968 LYS A CA 1
ATOM 7682 C C . LYS A 1 968 ? -5.060 -19.597 -19.903 1.00 87.94 968 LYS A C 1
ATOM 7684 O O . LYS A 1 968 ? -4.406 -19.681 -18.868 1.00 87.94 968 LYS A O 1
ATOM 7689 N N . ARG A 1 969 ? -4.849 -18.650 -20.820 1.00 87.69 969 ARG A N 1
ATOM 7690 C CA . ARG A 1 969 ? -3.873 -17.565 -20.674 1.00 87.69 969 ARG A CA 1
ATOM 7691 C C . ARG A 1 969 ? -4.276 -16.598 -19.566 1.00 87.69 969 ARG A C 1
ATOM 7693 O O . ARG A 1 969 ? -3.423 -16.202 -18.778 1.00 87.69 969 ARG A O 1
ATOM 7700 N N . ALA A 1 970 ? -5.564 -16.267 -19.459 1.00 78.12 970 ALA A N 1
ATOM 7701 C CA . ALA A 1 970 ? -6.073 -15.398 -18.400 1.00 78.12 970 ALA A CA 1
ATOM 7702 C C . ALA A 1 970 ? -5.891 -16.042 -17.019 1.00 78.12 970 ALA A C 1
ATOM 7704 O O . ALA A 1 970 ? -5.417 -15.384 -16.095 1.00 78.12 970 ALA A O 1
ATOM 7705 N N . VAL A 1 971 ? -6.144 -17.351 -16.912 1.00 75.38 971 VAL A N 1
ATOM 7706 C CA . VAL A 1 971 ? -5.859 -18.127 -15.694 1.00 75.38 971 VAL A CA 1
ATOM 7707 C C . VAL A 1 971 ? -4.358 -18.146 -15.387 1.00 75.38 971 VAL A C 1
ATOM 7709 O O . VAL A 1 971 ? -3.963 -17.885 -14.255 1.00 75.38 971 VAL A O 1
ATOM 7712 N N . LEU A 1 972 ? -3.512 -18.409 -16.390 1.00 75.12 972 LEU A N 1
ATOM 7713 C CA . LEU A 1 972 ? -2.057 -18.490 -16.225 1.00 75.12 972 LEU A CA 1
ATOM 7714 C C . LEU A 1 972 ? -1.444 -17.177 -15.713 1.00 75.12 972 LEU A C 1
ATOM 7716 O O . LEU A 1 972 ? -0.555 -17.205 -14.863 1.00 75.12 972 LEU A O 1
ATOM 7720 N N . TYR A 1 973 ? -1.924 -16.039 -16.216 1.00 72.69 973 TYR A N 1
ATOM 7721 C CA . TYR A 1 973 ? -1.421 -14.712 -15.853 1.00 72.69 973 TYR A CA 1
ATOM 7722 C C . TYR A 1 973 ? -2.298 -13.977 -14.838 1.00 72.69 973 TYR A C 1
ATOM 7724 O O . TYR A 1 973 ? -2.126 -12.777 -14.628 1.00 72.69 973 TYR A O 1
ATOM 7732 N N . ASN A 1 974 ? -3.211 -14.685 -14.168 1.00 80.06 974 ASN A N 1
ATOM 7733 C CA . ASN A 1 974 ? -4.068 -14.140 -13.113 1.00 80.06 974 ASN A CA 1
ATOM 7734 C C . ASN A 1 974 ? -4.800 -12.853 -13.538 1.00 80.06 974 ASN A C 1
ATOM 7736 O O . ASN A 1 974 ? -4.890 -11.892 -12.771 1.00 80.06 974 ASN A O 1
ATOM 7740 N N . ASN A 1 975 ? -5.295 -12.828 -14.777 1.00 80.00 975 ASN A N 1
ATOM 7741 C CA . ASN A 1 975 ? -5.999 -11.701 -15.394 1.00 80.00 975 ASN A CA 1
ATOM 7742 C C . ASN A 1 975 ? -5.170 -10.401 -15.530 1.00 80.00 975 ASN A C 1
ATOM 7744 O O . ASN A 1 975 ? -5.745 -9.349 -15.801 1.00 80.00 975 ASN A O 1
ATOM 7748 N N . GLN A 1 976 ? -3.844 -10.439 -15.350 1.00 85.31 976 GLN A N 1
ATOM 7749 C CA . GLN A 1 976 ? -2.960 -9.269 -15.447 1.00 85.31 976 GLN A CA 1
ATOM 7750 C C . GLN A 1 976 ? -2.205 -9.264 -16.778 1.00 85.31 976 GLN A C 1
ATOM 7752 O O . GLN A 1 976 ? -1.436 -10.191 -17.033 1.00 85.31 976 GLN A O 1
ATOM 7757 N N . SER A 1 977 ? -2.394 -8.220 -17.597 1.00 90.38 977 SER A N 1
ATOM 7758 C CA . SER A 1 977 ? -1.692 -8.011 -18.881 1.00 90.38 977 SER A CA 1
ATOM 7759 C C . SER A 1 977 ? -1.529 -9.321 -19.671 1.00 90.38 977 SER A C 1
ATOM 7761 O O . SER A 1 977 ? -0.415 -9.803 -19.892 1.00 90.38 977 SER A O 1
ATOM 7763 N N . VAL A 1 978 ? -2.659 -9.993 -19.928 1.00 92.44 978 VAL A N 1
ATOM 7764 C CA . VAL A 1 978 ? -2.709 -11.408 -20.334 1.00 92.44 978 VAL A CA 1
ATOM 7765 C C . VAL A 1 978 ? -2.014 -11.616 -21.679 1.00 92.44 978 VAL A C 1
ATOM 7767 O O . VAL A 1 978 ? -1.146 -12.481 -21.788 1.00 92.44 978 VAL A O 1
ATOM 7770 N N . ASN A 1 979 ? -2.369 -10.804 -22.673 1.00 96.25 979 ASN A N 1
ATOM 7771 C CA . ASN A 1 979 ? -1.759 -10.792 -23.996 1.00 96.25 979 ASN A CA 1
ATOM 7772 C C . ASN A 1 979 ? -0.276 -10.406 -23.903 1.00 96.25 979 ASN A C 1
ATOM 7774 O O . ASN A 1 979 ? 0.577 -11.140 -24.387 1.00 96.25 979 ASN A O 1
ATOM 7778 N N . GLU A 1 980 ? 0.073 -9.348 -23.174 1.00 98.00 980 GLU A N 1
ATOM 7779 C CA . GLU A 1 980 ? 1.448 -8.842 -23.117 1.00 98.00 980 GLU A CA 1
ATOM 7780 C C . GLU A 1 980 ? 2.415 -9.831 -22.447 1.00 98.00 980 GLU A C 1
ATOM 7782 O O . GLU A 1 980 ? 3.543 -10.029 -22.909 1.00 98.00 980 GLU A O 1
ATOM 7787 N N . ASN A 1 981 ? 1.975 -10.513 -21.384 1.00 94.31 981 ASN A N 1
ATOM 7788 C CA . ASN A 1 981 ? 2.742 -11.604 -20.784 1.00 94.31 981 ASN A CA 1
ATOM 7789 C C . ASN A 1 981 ? 2.875 -12.801 -21.737 1.00 94.31 981 ASN A C 1
ATOM 7791 O O . ASN A 1 981 ? 3.936 -13.432 -21.775 1.00 94.31 981 ASN A O 1
ATOM 7795 N N . TRP A 1 982 ? 1.822 -13.103 -22.502 1.00 95.94 982 TRP A N 1
ATOM 7796 C CA . TRP A 1 982 ? 1.825 -14.171 -23.499 1.00 95.94 982 TRP A CA 1
ATOM 7797 C C . TRP A 1 982 ? 2.837 -13.893 -24.615 1.00 95.94 982 TRP A C 1
ATOM 7799 O O . TRP A 1 982 ? 3.695 -14.736 -24.870 1.00 95.94 982 TRP A O 1
ATOM 7809 N N . HIS A 1 983 ? 2.829 -12.691 -25.196 1.00 96.25 983 HIS A N 1
ATOM 7810 C CA . HIS A 1 983 ? 3.747 -12.275 -26.261 1.00 96.25 983 HIS A CA 1
ATOM 7811 C C . HIS A 1 983 ? 5.215 -12.487 -25.871 1.00 96.25 983 HIS A C 1
ATOM 7813 O O . HIS A 1 983 ? 5.989 -13.140 -26.577 1.00 96.25 983 HIS A O 1
ATOM 7819 N N . VAL A 1 984 ? 5.586 -12.012 -24.677 1.00 95.75 984 VAL A N 1
ATOM 7820 C CA . VAL A 1 984 ? 6.933 -12.179 -24.119 1.00 95.75 984 VAL A CA 1
ATOM 7821 C C . VAL A 1 984 ? 7.253 -13.651 -23.859 1.00 95.75 984 VAL A C 1
ATOM 7823 O O . VAL A 1 984 ? 8.347 -14.115 -24.195 1.00 95.75 984 VAL A O 1
ATOM 7826 N N . ALA A 1 985 ? 6.335 -14.400 -23.244 1.00 93.06 985 ALA A N 1
ATOM 7827 C CA . ALA A 1 985 ? 6.569 -15.802 -22.914 1.00 93.06 985 ALA A CA 1
ATOM 7828 C C . ALA A 1 985 ? 6.805 -16.653 -24.167 1.00 93.06 985 ALA A C 1
ATOM 7830 O O . ALA A 1 985 ? 7.758 -17.433 -24.187 1.00 93.06 985 ALA A O 1
ATOM 7831 N N . GLN A 1 986 ? 6.008 -16.448 -25.217 1.00 92.12 986 GLN A N 1
ATOM 7832 C CA . GLN A 1 986 ? 6.127 -17.160 -26.487 1.00 92.12 986 GLN A CA 1
ATOM 7833 C C . GLN A 1 986 ? 7.432 -16.797 -27.212 1.00 92.12 986 GLN A C 1
ATOM 7835 O O . GLN A 1 986 ? 8.180 -17.683 -27.634 1.00 92.12 986 GLN A O 1
ATOM 7840 N N . ALA A 1 987 ? 7.769 -15.505 -27.280 1.00 93.00 987 ALA A N 1
ATOM 7841 C CA . ALA A 1 987 ? 8.976 -15.028 -27.953 1.00 93.00 987 ALA A CA 1
ATOM 7842 C C . ALA A 1 987 ? 10.268 -15.564 -27.308 1.00 93.00 987 ALA A C 1
ATOM 7844 O O . ALA A 1 987 ? 11.152 -16.073 -28.004 1.00 93.00 987 ALA A O 1
ATOM 7845 N N . PHE A 1 988 ? 10.386 -15.496 -25.978 1.00 91.69 988 PHE A N 1
ATOM 7846 C CA . PHE A 1 988 ? 11.549 -16.045 -25.269 1.00 91.69 988 PHE A CA 1
ATOM 7847 C C . PHE A 1 988 ? 11.508 -17.577 -25.150 1.00 91.69 988 PHE A C 1
ATOM 7849 O O . PHE A 1 988 ? 12.558 -18.205 -25.008 1.00 91.69 988 PHE A O 1
ATOM 7856 N N . GLY A 1 989 ? 10.320 -18.187 -25.197 1.00 88.06 989 GLY A N 1
ATOM 7857 C CA . GLY A 1 989 ? 10.149 -19.638 -25.273 1.00 88.06 989 GLY A CA 1
ATOM 7858 C C . GLY A 1 989 ? 10.830 -20.214 -26.513 1.00 88.06 989 GLY A C 1
ATOM 7859 O O . GLY A 1 989 ? 11.618 -21.149 -26.391 1.00 88.06 989 GLY A O 1
ATOM 7860 N N . LEU A 1 990 ? 10.636 -19.576 -27.673 1.00 86.88 990 LEU A N 1
ATOM 7861 C CA . LEU A 1 990 ? 11.288 -19.945 -28.935 1.00 86.88 990 LEU A CA 1
ATOM 7862 C C . LEU A 1 990 ? 12.819 -19.985 -28.834 1.00 86.88 990 LEU A C 1
ATOM 7864 O O . LEU A 1 990 ? 13.429 -20.975 -29.237 1.00 86.88 990 LEU A O 1
ATOM 7868 N N . LEU A 1 991 ? 13.436 -18.947 -28.258 1.00 85.06 991 LEU A N 1
ATOM 7869 C CA . LEU A 1 991 ? 14.897 -18.880 -28.089 1.00 85.06 991 LEU A CA 1
ATOM 7870 C C . LEU A 1 991 ? 15.431 -19.988 -27.171 1.00 85.06 991 LEU A C 1
ATOM 7872 O O . LEU A 1 991 ? 16.503 -20.538 -27.415 1.00 85.06 991 LEU A O 1
ATOM 7876 N N . ASN A 1 992 ? 14.674 -20.349 -26.132 1.00 81.75 992 ASN A N 1
ATOM 7877 C CA . ASN A 1 992 ? 15.076 -21.380 -25.178 1.00 81.75 992 ASN A CA 1
ATOM 7878 C C . ASN A 1 992 ? 14.887 -22.807 -25.713 1.00 81.75 992 ASN A C 1
ATOM 7880 O O . ASN A 1 992 ? 15.724 -23.676 -25.453 1.00 81.75 992 ASN A O 1
ATOM 7884 N N . GLU A 1 993 ? 13.776 -23.079 -26.403 1.00 79.62 993 GLU A N 1
ATOM 7885 C CA . GLU A 1 993 ? 13.422 -24.430 -26.859 1.00 79.62 993 GLU A CA 1
ATOM 7886 C C . GLU A 1 993 ? 14.161 -24.836 -28.141 1.00 79.62 993 GLU A C 1
ATOM 7888 O O . GLU A 1 993 ? 14.533 -26.003 -28.273 1.00 79.62 993 GLU A O 1
ATOM 7893 N N . HIS A 1 994 ? 14.452 -23.876 -29.024 1.00 80.50 994 HIS A N 1
ATOM 7894 C CA . HIS A 1 994 ? 15.128 -24.088 -30.312 1.00 80.50 994 HIS A CA 1
ATOM 7895 C C . HIS A 1 994 ? 16.469 -23.347 -30.389 1.00 80.50 994 HIS A C 1
ATOM 7897 O O . HIS A 1 994 ? 16.836 -22.728 -31.390 1.00 80.50 994 HIS A O 1
ATOM 7903 N N . HIS A 1 995 ? 17.199 -23.378 -29.274 1.00 77.00 995 HIS A N 1
ATOM 7904 C CA . HIS A 1 995 ? 18.439 -22.631 -29.105 1.00 77.00 995 HIS A CA 1
ATOM 7905 C C . HIS A 1 995 ? 19.480 -22.947 -30.195 1.00 77.00 995 HIS A C 1
ATOM 7907 O O . HIS A 1 995 ? 20.177 -22.058 -30.671 1.00 77.00 995 HIS A O 1
ATOM 7913 N N . GLU A 1 996 ? 19.617 -24.206 -30.615 1.00 77.94 996 GLU A N 1
ATOM 7914 C CA . GLU A 1 996 ? 20.631 -24.576 -31.612 1.00 77.94 996 GLU A CA 1
ATOM 7915 C C . GLU A 1 996 ? 20.337 -23.955 -32.986 1.00 77.94 996 GLU A C 1
ATOM 7917 O O . GLU A 1 996 ? 21.267 -23.545 -33.686 1.00 77.94 996 GLU A O 1
ATOM 7922 N N . GLU A 1 997 ? 19.059 -23.816 -33.343 1.00 77.88 997 GLU A N 1
ATOM 7923 C CA . GLU A 1 997 ? 18.611 -23.346 -34.651 1.00 77.88 997 GLU A CA 1
ATOM 7924 C C . GLU A 1 997 ? 18.482 -21.819 -34.757 1.00 77.88 997 GLU A C 1
ATOM 7926 O O . GLU A 1 997 ? 18.770 -21.276 -35.825 1.00 77.88 997 GLU A O 1
ATOM 7931 N N . ILE A 1 998 ? 18.046 -21.130 -33.690 1.00 84.50 998 ILE A N 1
ATOM 7932 C CA . ILE A 1 998 ? 17.641 -19.706 -33.745 1.00 84.50 998 ILE A CA 1
ATOM 7933 C C . ILE A 1 998 ? 18.213 -18.801 -32.636 1.00 84.50 998 ILE A C 1
ATOM 7935 O O . ILE A 1 998 ? 17.945 -17.601 -32.658 1.00 84.50 998 ILE A O 1
ATOM 7939 N N . SER A 1 999 ? 19.005 -19.322 -31.690 1.00 86.38 999 SER A N 1
ATOM 7940 C CA . SER A 1 999 ? 19.644 -18.494 -30.647 1.00 86.38 999 SER A CA 1
ATOM 7941 C C . SER A 1 999 ? 20.710 -17.582 -31.246 1.00 86.38 999 SER A C 1
ATOM 7943 O O . SER A 1 999 ? 21.738 -18.047 -31.737 1.00 86.38 999 SER A O 1
ATOM 7945 N N . TRP A 1 1000 ? 20.463 -16.278 -31.241 1.00 92.62 1000 TRP A N 1
ATOM 7946 C CA . TRP A 1 1000 ? 21.358 -15.282 -31.830 1.00 92.62 1000 TRP A CA 1
ATOM 7947 C C . TRP A 1 1000 ? 22.258 -14.588 -30.799 1.00 92.62 1000 TRP A C 1
ATOM 7949 O O . TRP A 1 1000 ? 23.158 -13.841 -31.170 1.00 92.62 1000 TRP A O 1
ATOM 7959 N N . ASP A 1 1001 ? 22.049 -14.867 -29.517 1.00 87.31 1001 ASP A N 1
ATOM 7960 C CA . ASP A 1 1001 ? 22.660 -14.258 -28.335 1.00 87.31 1001 ASP A CA 1
ATOM 7961 C C . ASP A 1 1001 ? 23.709 -15.159 -27.654 1.00 87.31 1001 ASP A C 1
ATOM 7963 O O . ASP A 1 1001 ? 24.083 -14.935 -26.507 1.00 87.31 1001 ASP A O 1
ATOM 7967 N N . GLU A 1 1002 ? 24.235 -16.170 -28.355 1.00 84.44 1002 GLU A N 1
ATOM 7968 C CA . GLU A 1 1002 ? 25.160 -17.181 -27.800 1.00 84.44 1002 GLU A CA 1
ATOM 7969 C C . GLU A 1 1002 ? 26.453 -16.607 -27.184 1.00 84.44 1002 GLU A C 1
ATOM 7971 O O . GLU A 1 1002 ? 27.074 -17.242 -26.329 1.00 84.44 1002 GLU A O 1
ATOM 7976 N N . SER A 1 1003 ? 26.880 -15.426 -27.634 1.00 85.50 1003 SER A N 1
ATOM 7977 C CA . SER A 1 1003 ? 28.065 -14.699 -27.153 1.00 85.50 1003 SER A CA 1
ATOM 7978 C C . SER A 1 1003 ? 27.794 -13.872 -25.890 1.00 85.50 1003 SER A C 1
ATOM 7980 O O . SER A 1 1003 ? 28.731 -13.432 -25.217 1.00 85.50 1003 SER A O 1
ATOM 7982 N N . TRP A 1 1004 ? 26.525 -13.645 -25.541 1.00 89.62 1004 TRP A N 1
ATOM 7983 C CA . TRP A 1 1004 ? 26.151 -12.769 -24.440 1.00 89.62 1004 TRP A CA 1
ATOM 7984 C C . TRP A 1 1004 ? 26.349 -13.454 -23.090 1.00 89.62 1004 TRP A C 1
ATOM 7986 O O . TRP A 1 1004 ? 26.044 -14.626 -22.880 1.00 89.62 1004 TRP A O 1
ATOM 7996 N N . THR A 1 1005 ? 26.843 -12.684 -22.121 1.00 89.00 1005 THR A N 1
ATOM 7997 C CA . THR A 1 1005 ? 26.940 -13.148 -20.730 1.00 89.00 1005 THR A CA 1
ATOM 7998 C C . THR A 1 1005 ? 25.557 -13.245 -20.082 1.00 89.00 1005 THR A C 1
ATOM 8000 O O . THR A 1 1005 ? 24.629 -12.540 -20.478 1.00 89.00 1005 THR A O 1
ATOM 8003 N N . GLU A 1 1006 ? 25.427 -14.035 -19.012 1.00 78.81 1006 GLU A N 1
ATOM 8004 C CA . GLU A 1 1006 ? 24.173 -14.138 -18.244 1.00 78.81 1006 GLU A CA 1
ATOM 8005 C C . GLU A 1 1006 ? 23.657 -12.770 -17.752 1.00 78.81 1006 GLU A C 1
ATOM 8007 O O . GLU A 1 1006 ? 22.452 -12.528 -17.750 1.00 78.81 1006 GLU A O 1
ATOM 8012 N N . ASP A 1 1007 ? 24.554 -11.842 -17.400 1.00 77.69 1007 ASP A N 1
ATOM 8013 C CA . ASP A 1 1007 ? 24.188 -10.473 -17.005 1.00 77.69 1007 ASP A CA 1
ATOM 8014 C C . ASP A 1 1007 ? 23.621 -9.657 -18.183 1.00 77.69 1007 ASP A C 1
ATOM 8016 O O . ASP A 1 1007 ? 22.653 -8.912 -18.016 1.00 77.69 1007 ASP A O 1
ATOM 8020 N N . CYS A 1 1008 ? 24.173 -9.826 -19.390 1.00 82.38 1008 CYS A N 1
ATOM 8021 C CA . CYS A 1 1008 ? 23.642 -9.195 -20.603 1.00 82.38 1008 CYS A CA 1
ATOM 8022 C C . CYS A 1 1008 ? 22.248 -9.741 -20.935 1.00 82.38 1008 CYS A C 1
ATOM 8024 O O . CYS A 1 1008 ? 21.318 -8.960 -21.130 1.00 82.38 1008 CYS A O 1
ATOM 8026 N N . LEU A 1 1009 ? 22.075 -11.065 -20.897 1.00 85.69 1009 LEU A N 1
ATOM 8027 C CA . LEU A 1 1009 ? 20.784 -11.727 -21.107 1.00 85.69 1009 LEU A CA 1
ATOM 8028 C C . LEU A 1 1009 ? 19.735 -11.278 -20.082 1.00 85.69 1009 LEU A C 1
ATOM 8030 O O . LEU A 1 1009 ? 18.592 -10.981 -20.437 1.00 85.69 1009 LEU A O 1
ATOM 8034 N N . PHE A 1 1010 ? 20.130 -11.156 -18.812 1.00 84.75 1010 PHE A N 1
ATOM 8035 C CA . PHE A 1 1010 ? 19.259 -10.660 -17.752 1.00 84.75 1010 PHE A CA 1
ATOM 8036 C C . PHE A 1 1010 ? 18.806 -9.216 -18.009 1.00 84.75 1010 PHE A C 1
ATOM 8038 O O . PHE A 1 1010 ? 17.611 -8.920 -17.939 1.00 84.75 1010 PHE A O 1
ATOM 8045 N N . LYS A 1 1011 ? 19.739 -8.313 -18.341 1.00 86.06 1011 LYS A N 1
ATOM 8046 C CA . LYS A 1 1011 ? 19.430 -6.905 -18.646 1.00 86.06 1011 LYS A CA 1
ATOM 8047 C C . LYS A 1 1011 ? 18.538 -6.769 -19.879 1.00 86.06 1011 LYS A C 1
ATOM 8049 O O . LYS A 1 1011 ? 17.587 -5.989 -19.847 1.00 86.06 1011 LYS A O 1
ATOM 8054 N N . PHE A 1 1012 ? 18.808 -7.556 -20.918 1.00 93.69 1012 PHE A N 1
ATOM 8055 C CA . PHE A 1 1012 ? 18.053 -7.574 -22.170 1.00 93.69 1012 PHE A CA 1
ATOM 8056 C C . PHE A 1 1012 ? 16.611 -7.991 -21.922 1.00 93.69 1012 PHE A C 1
ATOM 8058 O O . PHE A 1 1012 ? 15.677 -7.259 -22.253 1.00 93.69 1012 PHE A O 1
ATOM 8065 N N . ARG A 1 1013 ? 16.432 -9.136 -21.249 1.00 92.94 1013 ARG A N 1
ATOM 8066 C CA . ARG A 1 1013 ? 15.112 -9.657 -20.904 1.00 92.94 1013 ARG A CA 1
ATOM 8067 C C . ARG A 1 1013 ? 14.353 -8.676 -20.020 1.00 92.94 1013 ARG A C 1
ATOM 8069 O O . ARG A 1 1013 ? 13.184 -8.418 -20.280 1.00 92.94 1013 ARG A O 1
ATOM 8076 N N . LYS A 1 1014 ? 15.004 -8.094 -19.007 1.00 91.12 1014 LYS A N 1
ATOM 8077 C CA . LYS A 1 1014 ? 14.374 -7.126 -18.100 1.00 91.12 1014 LYS A CA 1
ATOM 8078 C C . LYS A 1 1014 ? 13.836 -5.901 -18.846 1.00 91.12 1014 LYS A C 1
ATOM 8080 O O . LYS A 1 1014 ? 12.697 -5.508 -18.603 1.00 91.12 1014 LYS A O 1
ATOM 8085 N N . LEU A 1 1015 ? 14.634 -5.310 -19.735 1.00 95.69 1015 LEU A N 1
ATOM 8086 C CA . LEU A 1 1015 ? 14.218 -4.138 -20.506 1.00 95.69 1015 LEU A CA 1
ATOM 8087 C C . LEU A 1 1015 ? 13.128 -4.496 -21.531 1.00 95.69 1015 LEU A C 1
ATOM 8089 O O . LEU A 1 1015 ? 12.114 -3.805 -21.573 1.00 95.69 1015 LEU A O 1
ATOM 8093 N N . CYS A 1 1016 ? 13.263 -5.611 -22.264 1.00 96.31 1016 CYS A N 1
ATOM 8094 C CA . CYS A 1 1016 ? 12.219 -6.098 -23.178 1.00 96.31 1016 CYS A CA 1
ATOM 8095 C C . CYS A 1 1016 ? 10.877 -6.309 -22.468 1.00 96.31 1016 CYS A C 1
ATOM 8097 O O . CYS A 1 1016 ? 9.860 -5.791 -22.916 1.00 96.31 1016 CYS A O 1
ATOM 8099 N N . VAL A 1 1017 ? 10.877 -7.035 -21.344 1.00 96.56 1017 VAL A N 1
ATOM 8100 C CA . VAL A 1 1017 ? 9.665 -7.301 -20.549 1.00 96.56 1017 VAL A CA 1
ATOM 8101 C C . VAL A 1 1017 ? 9.033 -5.988 -20.087 1.00 96.56 1017 VAL A C 1
ATOM 8103 O O . VAL A 1 1017 ? 7.823 -5.827 -20.190 1.00 96.56 1017 VAL A O 1
ATOM 8106 N N . SER A 1 1018 ? 9.841 -5.036 -19.607 1.00 95.69 1018 SER A N 1
ATOM 8107 C CA . SER A 1 1018 ? 9.348 -3.726 -19.164 1.00 95.69 1018 SER A CA 1
ATOM 8108 C C . SER A 1 1018 ? 8.654 -2.959 -20.296 1.00 95.69 1018 SER A C 1
ATOM 8110 O O . SER A 1 1018 ? 7.582 -2.393 -20.088 1.00 95.69 1018 SER A O 1
ATOM 8112 N N . MET A 1 1019 ? 9.234 -2.982 -21.501 1.00 98.44 1019 MET A N 1
ATOM 8113 C CA . MET A 1 1019 ? 8.687 -2.309 -22.681 1.00 98.44 1019 MET A CA 1
ATOM 8114 C C . MET A 1 1019 ? 7.405 -2.971 -23.196 1.00 98.44 1019 MET A C 1
ATOM 8116 O O . MET A 1 1019 ? 6.422 -2.269 -23.412 1.00 98.44 1019 MET A O 1
ATOM 8120 N N . VAL A 1 1020 ? 7.384 -4.299 -23.347 1.00 98.44 1020 VAL A N 1
ATOM 8121 C CA . VAL A 1 1020 ? 6.203 -5.016 -23.860 1.00 98.44 1020 VAL A CA 1
ATOM 8122 C C . VAL A 1 1020 ? 5.052 -4.978 -22.855 1.00 98.44 1020 VAL A C 1
ATOM 8124 O O . VAL A 1 1020 ? 3.949 -4.613 -23.218 1.00 98.44 1020 VAL A O 1
ATOM 8127 N N . LEU A 1 1021 ? 5.282 -5.214 -21.558 1.00 96.50 1021 LEU A N 1
ATOM 8128 C CA . LEU A 1 1021 ? 4.202 -5.109 -20.557 1.00 96.50 1021 LEU A CA 1
ATOM 8129 C C . LEU A 1 1021 ? 3.643 -3.690 -20.396 1.00 96.50 1021 LEU A C 1
ATOM 8131 O O . LEU A 1 1021 ? 2.627 -3.489 -19.725 1.00 96.50 1021 LEU A O 1
ATOM 8135 N N . ALA A 1 1022 ? 4.335 -2.683 -20.923 1.00 95.25 1022 ALA A N 1
ATOM 8136 C CA . ALA A 1 1022 ? 3.825 -1.332 -20.936 1.00 95.25 1022 ALA A CA 1
ATOM 8137 C C . ALA A 1 1022 ? 2.872 -1.066 -22.100 1.00 95.25 1022 ALA A C 1
ATOM 8139 O O . ALA A 1 1022 ? 2.150 -0.076 -22.003 1.00 95.25 1022 ALA A O 1
ATOM 8140 N N . THR A 1 1023 ? 2.828 -1.884 -23.161 1.00 96.19 1023 THR A N 1
ATOM 8141 C CA . THR A 1 1023 ? 1.886 -1.680 -24.278 1.00 96.19 1023 THR A CA 1
ATOM 8142 C C . THR A 1 1023 ? 0.437 -1.868 -23.834 1.00 96.19 1023 THR A C 1
ATOM 8144 O O . THR A 1 1023 ? -0.411 -1.117 -24.312 1.00 96.19 1023 THR A O 1
ATOM 8147 N N . ASP A 1 1024 ? 0.190 -2.656 -22.777 1.00 95.44 1024 ASP A N 1
ATOM 8148 C CA . ASP A 1 1024 ? -1.118 -2.800 -22.121 1.00 95.44 1024 ASP A CA 1
ATOM 8149 C C . ASP A 1 1024 ? -1.819 -1.444 -21.928 1.00 95.44 1024 ASP A C 1
ATOM 8151 O O . ASP A 1 1024 ? -1.362 -0.530 -21.217 1.00 95.44 1024 ASP A O 1
ATOM 8155 N N . MET A 1 1025 ? -2.957 -1.299 -22.604 1.00 83.38 1025 MET A N 1
ATOM 8156 C CA . MET A 1 1025 ? -3.716 -0.057 -22.639 1.00 83.38 1025 MET A CA 1
ATOM 8157 C C . MET A 1 1025 ? -4.435 0.248 -21.323 1.00 83.38 1025 MET A C 1
ATOM 8159 O O . MET A 1 1025 ? -4.691 1.421 -21.047 1.00 83.38 1025 MET A O 1
ATOM 8163 N N . SER A 1 1026 ? -4.658 -0.742 -20.450 1.00 81.81 1026 SER A N 1
ATOM 8164 C CA . SER A 1 1026 ? -5.177 -0.508 -19.092 1.00 81.81 1026 SER A CA 1
ATOM 8165 C C . SER A 1 1026 ? -4.205 0.313 -18.232 1.00 81.81 1026 SER A C 1
ATOM 8167 O O . SER A 1 1026 ? -4.619 1.074 -17.356 1.00 81.81 1026 SER A O 1
ATOM 8169 N N . ARG A 1 1027 ? -2.905 0.243 -18.545 1.00 84.00 1027 ARG A N 1
ATOM 8170 C CA . ARG A 1 1027 ? -1.825 0.956 -17.846 1.00 84.00 1027 ARG A CA 1
ATOM 8171 C C . ARG A 1 1027 ? -1.512 2.325 -18.452 1.00 84.00 1027 ARG A C 1
ATOM 8173 O O . ARG A 1 1027 ? -0.658 3.048 -17.936 1.00 84.00 1027 ARG A O 1
ATOM 8180 N N . HIS A 1 1028 ? -2.190 2.709 -19.540 1.00 85.44 1028 HIS A N 1
ATOM 8181 C CA . HIS A 1 1028 ? -1.877 3.913 -20.314 1.00 85.44 1028 HIS A CA 1
ATOM 8182 C C . HIS A 1 1028 ? -1.867 5.189 -19.462 1.00 85.44 1028 HIS A C 1
ATOM 8184 O O . HIS A 1 1028 ? -0.857 5.891 -19.424 1.00 85.44 1028 HIS A O 1
ATOM 8190 N N . PHE A 1 1029 ? -2.957 5.478 -18.746 1.00 77.38 1029 PHE A N 1
ATOM 8191 C CA . PHE A 1 1029 ? -3.079 6.722 -17.979 1.00 77.38 1029 PHE A CA 1
ATOM 8192 C C . PHE A 1 1029 ? -2.160 6.769 -16.755 1.00 77.38 1029 PHE A C 1
ATOM 8194 O O . PHE A 1 1029 ? -1.673 7.842 -16.403 1.00 77.38 1029 PHE A O 1
ATOM 8201 N N . GLU A 1 1030 ? -1.879 5.621 -16.131 1.00 86.31 1030 GLU A N 1
ATOM 8202 C CA . GLU A 1 1030 ? -0.934 5.532 -15.014 1.00 86.31 1030 GLU A CA 1
ATOM 8203 C C . GLU A 1 1030 ? 0.480 5.923 -15.468 1.00 86.31 1030 GLU A C 1
ATOM 8205 O O . GLU A 1 1030 ? 1.129 6.792 -14.875 1.00 86.31 1030 GLU A O 1
ATOM 8210 N N . LEU A 1 1031 ? 0.947 5.294 -16.547 1.00 84.88 1031 LEU A N 1
ATOM 8211 C CA . LEU A 1 1031 ? 2.282 5.505 -17.091 1.00 84.88 1031 LEU A CA 1
ATOM 8212 C C . LEU A 1 1031 ? 2.431 6.911 -17.691 1.00 84.88 1031 LEU A C 1
ATOM 8214 O O . LEU A 1 1031 ? 3.407 7.607 -17.395 1.00 84.88 1031 LEU A O 1
ATOM 8218 N N . LEU A 1 1032 ? 1.433 7.366 -18.455 1.00 87.94 1032 LEU A N 1
ATOM 8219 C CA . LEU A 1 1032 ? 1.409 8.710 -19.026 1.00 87.94 1032 LEU A CA 1
ATOM 8220 C C . LEU A 1 1032 ? 1.334 9.789 -17.941 1.00 87.94 1032 LEU A C 1
ATOM 8222 O O . LEU A 1 1032 ? 2.018 10.802 -18.049 1.00 87.94 1032 LEU A O 1
ATOM 8226 N N . GLY A 1 1033 ? 0.551 9.582 -16.880 1.00 84.50 1033 GLY A N 1
ATOM 8227 C CA . GLY A 1 1033 ? 0.458 10.521 -15.762 1.00 84.50 1033 GLY A CA 1
ATOM 8228 C C . GLY A 1 1033 ? 1.815 10.739 -15.093 1.00 84.50 1033 GLY A C 1
ATOM 8229 O O . GLY A 1 1033 ? 2.239 11.879 -14.903 1.00 84.50 1033 GLY A O 1
ATOM 8230 N N . LYS A 1 1034 ? 2.549 9.651 -14.819 1.00 88.06 1034 LYS A N 1
ATOM 8231 C CA . LYS A 1 1034 ? 3.918 9.710 -14.276 1.00 88.06 1034 LYS A CA 1
ATOM 8232 C C . LYS A 1 1034 ? 4.876 10.441 -15.222 1.00 88.06 1034 LYS A C 1
ATOM 8234 O O . LYS A 1 1034 ? 5.613 11.321 -14.777 1.00 88.06 1034 LYS A O 1
ATOM 8239 N N . PHE A 1 1035 ? 4.841 10.113 -16.515 1.00 94.12 1035 PHE A N 1
ATOM 8240 C CA . PHE A 1 1035 ? 5.687 10.746 -17.528 1.00 94.12 1035 PHE A CA 1
ATOM 8241 C C . PHE A 1 1035 ? 5.388 12.245 -17.672 1.00 94.12 1035 PHE A C 1
ATOM 8243 O O . PHE A 1 1035 ? 6.284 13.076 -17.539 1.00 94.12 1035 PHE A O 1
ATOM 8250 N N . ARG A 1 1036 ? 4.115 12.610 -17.863 1.00 92.44 1036 ARG A N 1
ATOM 8251 C CA . ARG A 1 1036 ? 3.660 13.995 -18.035 1.00 92.44 1036 ARG A CA 1
ATOM 8252 C C . ARG A 1 1036 ? 3.980 14.855 -16.821 1.00 92.44 1036 ARG A C 1
ATOM 8254 O O . ARG A 1 1036 ? 4.479 15.961 -17.000 1.00 92.44 1036 ARG A O 1
ATOM 8261 N N . ASN A 1 1037 ? 3.725 14.363 -15.608 1.00 90.19 1037 ASN A N 1
ATOM 8262 C CA . ASN A 1 1037 ? 4.024 15.110 -14.385 1.00 90.19 1037 ASN A CA 1
ATOM 8263 C C . ASN A 1 1037 ? 5.509 15.464 -14.310 1.00 90.19 1037 ASN A C 1
ATOM 8265 O O . ASN A 1 1037 ? 5.857 16.603 -14.012 1.00 90.19 1037 ASN A O 1
ATOM 8269 N N . ARG A 1 1038 ? 6.382 14.517 -14.666 1.00 91.12 1038 ARG A N 1
ATOM 8270 C CA . ARG A 1 1038 ? 7.824 14.751 -14.710 1.00 91.12 1038 ARG A CA 1
ATOM 8271 C C . ARG A 1 1038 ? 8.227 15.779 -15.767 1.00 91.12 1038 ARG A C 1
ATOM 8273 O O . ARG A 1 1038 ? 9.015 16.666 -15.461 1.00 91.12 1038 ARG A O 1
ATOM 8280 N N . VAL A 1 1039 ? 7.655 15.698 -16.969 1.00 92.88 1039 VAL A N 1
ATOM 8281 C CA . VAL A 1 1039 ? 7.900 16.673 -18.046 1.00 92.88 1039 VAL A CA 1
ATOM 8282 C C . VAL A 1 1039 ? 7.455 18.079 -17.641 1.00 92.88 1039 VAL A C 1
ATOM 8284 O O . VAL A 1 1039 ? 8.188 19.036 -17.853 1.00 92.88 1039 VAL A O 1
ATOM 8287 N N . VAL A 1 1040 ? 6.270 18.213 -17.036 1.00 86.50 1040 VAL A N 1
ATOM 8288 C CA . VAL A 1 1040 ? 5.687 19.512 -16.651 1.00 86.50 1040 VAL A CA 1
ATOM 8289 C C . VAL A 1 1040 ? 6.383 20.127 -15.436 1.00 86.50 1040 VAL A C 1
ATOM 8291 O O . VAL A 1 1040 ? 6.485 21.345 -15.348 1.00 86.50 1040 VAL A O 1
ATOM 8294 N N . SER A 1 1041 ? 6.862 19.310 -14.495 1.00 86.69 1041 SER A N 1
ATOM 8295 C CA . SER A 1 1041 ? 7.608 19.793 -13.324 1.00 86.69 1041 SER A CA 1
ATOM 8296 C C . SER A 1 1041 ? 9.062 20.166 -13.629 1.00 86.69 1041 SER A C 1
ATOM 8298 O O . SER A 1 1041 ? 9.721 20.746 -12.767 1.00 86.69 1041 SER A O 1
ATOM 8300 N N . SER A 1 1042 ? 9.578 19.836 -14.817 1.00 86.50 1042 SER A N 1
ATOM 8301 C CA . SER A 1 1042 ? 10.934 20.210 -15.216 1.00 86.50 1042 SER A CA 1
ATOM 8302 C C . SER A 1 1042 ? 10.976 21.659 -15.722 1.00 86.50 1042 SER A C 1
ATOM 8304 O O . SER A 1 1042 ? 10.169 22.011 -16.585 1.00 86.50 1042 SER A O 1
ATOM 8306 N N . PRO A 1 1043 ? 11.926 22.499 -15.262 1.00 82.06 1043 PRO A N 1
ATOM 8307 C CA . PRO A 1 1043 ? 12.123 23.850 -15.798 1.00 82.06 1043 PRO A CA 1
ATOM 8308 C C . PRO A 1 1043 ? 12.413 23.856 -17.304 1.00 82.06 1043 PRO A C 1
ATOM 8310 O O . PRO A 1 1043 ? 11.984 24.760 -18.017 1.00 82.06 1043 PRO A O 1
ATOM 8313 N N . ASN A 1 1044 ? 13.115 22.822 -17.778 1.00 87.31 1044 ASN A N 1
ATOM 8314 C CA . ASN A 1 1044 ? 13.312 22.529 -19.189 1.00 87.31 1044 ASN A CA 1
ATOM 8315 C C . ASN A 1 1044 ? 12.792 21.116 -19.479 1.00 87.31 1044 ASN A C 1
ATOM 8317 O O . ASN A 1 1044 ? 13.318 20.126 -18.965 1.00 87.31 1044 ASN A O 1
ATOM 8321 N N . ALA A 1 1045 ? 11.747 21.012 -20.294 1.00 83.62 1045 ALA A N 1
ATOM 8322 C CA . ALA A 1 1045 ? 11.131 19.733 -20.625 1.00 83.62 1045 ALA A CA 1
ATOM 8323 C C . ALA A 1 1045 ? 12.073 18.788 -21.395 1.00 83.62 1045 ALA A C 1
ATOM 8325 O O . ALA A 1 1045 ? 11.964 17.573 -21.232 1.00 83.62 1045 ALA A O 1
ATOM 8326 N N . GLU A 1 1046 ? 13.027 19.330 -22.162 1.00 84.81 1046 GLU A N 1
ATOM 8327 C CA . GLU A 1 1046 ? 14.037 18.540 -22.882 1.00 84.81 1046 GLU A CA 1
ATOM 8328 C C . GLU A 1 1046 ? 15.044 17.875 -21.927 1.00 84.81 1046 GLU A C 1
ATOM 8330 O O . GLU A 1 1046 ? 15.614 16.840 -22.252 1.00 84.81 1046 GLU A O 1
ATOM 8335 N N . GLU A 1 1047 ? 15.205 18.419 -20.717 1.00 86.56 1047 GLU A N 1
ATOM 8336 C CA . GLU A 1 1047 ? 16.094 17.909 -19.662 1.00 86.56 1047 GLU A CA 1
ATOM 8337 C C . GLU A 1 1047 ? 15.326 17.175 -18.547 1.00 86.56 1047 GLU A C 1
ATOM 8339 O O . GLU A 1 1047 ? 15.889 16.826 -17.509 1.00 86.56 1047 GLU A O 1
ATOM 8344 N N . ALA A 1 1048 ? 14.025 16.913 -18.735 1.00 88.38 1048 ALA A N 1
ATOM 8345 C CA . ALA A 1 1048 ? 13.183 16.266 -17.721 1.00 88.38 1048 ALA A CA 1
ATOM 8346 C C . ALA A 1 1048 ? 13.645 14.839 -17.350 1.00 88.38 1048 ALA A C 1
ATOM 8348 O O . ALA A 1 1048 ? 13.306 14.320 -16.275 1.00 88.38 1048 ALA A O 1
ATOM 8349 N N . PHE A 1 1049 ? 14.410 14.205 -18.239 1.00 91.25 1049 PHE A N 1
ATOM 8350 C CA . PHE A 1 1049 ? 14.963 12.864 -18.093 1.00 91.25 1049 PHE A CA 1
ATOM 8351 C C . PHE A 1 1049 ? 16.482 12.933 -18.216 1.00 91.25 1049 PHE A C 1
ATOM 8353 O O . PHE A 1 1049 ? 17.000 13.419 -19.217 1.00 91.25 1049 PHE A O 1
ATOM 8360 N N . ASN A 1 1050 ? 17.189 12.447 -17.196 1.00 87.94 1050 ASN A N 1
ATOM 8361 C CA . ASN A 1 1050 ? 18.642 12.442 -17.159 1.00 87.94 1050 ASN A CA 1
ATOM 8362 C C . ASN A 1 1050 ? 19.185 11.333 -18.084 1.00 87.94 1050 ASN A C 1
ATOM 8364 O O . ASN A 1 1050 ? 18.980 10.156 -17.780 1.00 87.94 1050 ASN A O 1
ATOM 8368 N N . PRO A 1 1051 ? 19.936 11.664 -19.150 1.00 85.69 1051 PRO A N 1
ATOM 8369 C CA . PRO A 1 1051 ? 20.519 10.677 -20.065 1.00 85.69 1051 PRO A CA 1
ATOM 8370 C C . PRO A 1 1051 ? 21.450 9.676 -19.363 1.00 85.69 1051 PRO A C 1
ATOM 8372 O O . PRO A 1 1051 ? 21.584 8.528 -19.777 1.00 85.69 1051 PRO A O 1
ATOM 8375 N N . LEU A 1 1052 ? 22.086 10.075 -18.258 1.00 83.50 1052 LEU A N 1
ATOM 8376 C CA . LEU A 1 1052 ? 23.008 9.211 -17.516 1.00 83.50 1052 LEU A CA 1
ATOM 8377 C C . LEU A 1 1052 ? 22.283 8.183 -16.633 1.00 83.50 1052 LEU A C 1
ATOM 8379 O O . LEU A 1 1052 ? 22.882 7.176 -16.250 1.00 83.50 1052 LEU A O 1
ATOM 8383 N N . ASP A 1 1053 ? 20.998 8.391 -16.338 1.00 86.88 1053 ASP A N 1
ATOM 8384 C CA . ASP A 1 1053 ? 20.201 7.488 -15.510 1.00 86.88 1053 ASP A CA 1
ATOM 8385 C C . ASP A 1 1053 ? 19.503 6.421 -16.370 1.00 86.88 1053 ASP A C 1
ATOM 8387 O O . ASP A 1 1053 ? 18.620 6.704 -17.180 1.00 86.88 1053 ASP A O 1
ATOM 8391 N N . ALA A 1 1054 ? 19.870 5.154 -16.156 1.00 81.88 1054 ALA A N 1
ATOM 8392 C CA . ALA A 1 1054 ? 19.280 4.019 -16.862 1.00 81.88 1054 ALA A CA 1
ATOM 8393 C C . ALA A 1 1054 ? 17.761 3.904 -16.657 1.00 81.88 1054 ALA A C 1
ATOM 8395 O O . ALA A 1 1054 ? 17.055 3.462 -17.563 1.00 81.88 1054 ALA A O 1
ATOM 8396 N N . LYS A 1 1055 ? 17.235 4.320 -15.496 1.00 88.62 1055 LYS A N 1
ATOM 8397 C CA . LYS A 1 1055 ? 15.792 4.281 -15.235 1.00 88.62 1055 LYS A CA 1
ATOM 8398 C C . LYS A 1 1055 ? 15.049 5.367 -16.006 1.00 88.62 1055 LYS A C 1
ATOM 8400 O O . LYS A 1 1055 ? 13.916 5.143 -16.437 1.00 88.62 1055 LYS A O 1
ATOM 8405 N N . ASP A 1 1056 ? 15.680 6.516 -16.208 1.00 92.19 1056 ASP A N 1
ATOM 8406 C CA . ASP A 1 1056 ? 15.126 7.591 -17.025 1.00 92.19 1056 ASP A CA 1
ATOM 8407 C C . ASP A 1 1056 ? 15.099 7.197 -18.499 1.00 92.19 1056 ASP A C 1
ATOM 8409 O O . ASP A 1 1056 ? 14.051 7.330 -19.131 1.00 92.19 1056 ASP A O 1
ATOM 8413 N N . ARG A 1 1057 ? 16.189 6.608 -19.012 1.00 95.25 1057 ARG A N 1
ATOM 8414 C CA . ARG A 1 1057 ? 16.221 6.050 -20.373 1.00 95.25 1057 ARG A CA 1
ATOM 8415 C C . ARG A 1 1057 ? 15.152 4.972 -20.567 1.00 95.25 1057 ARG A C 1
ATOM 8417 O O . ARG A 1 1057 ? 14.386 5.051 -21.523 1.00 95.25 1057 ARG A O 1
ATOM 8424 N N . GLU A 1 1058 ? 15.020 4.030 -19.626 1.00 96.12 1058 GLU A N 1
ATOM 8425 C CA . GLU A 1 1058 ? 13.949 3.018 -19.637 1.00 96.12 1058 GLU A CA 1
ATOM 8426 C C . GLU A 1 1058 ? 12.556 3.667 -19.654 1.00 96.12 1058 GLU A C 1
ATOM 8428 O O . GLU A 1 1058 ? 11.691 3.249 -20.416 1.00 96.12 1058 GLU A O 1
ATOM 8433 N N . THR A 1 1059 ? 12.330 4.714 -18.855 1.00 96.69 1059 THR A N 1
ATOM 8434 C CA . THR A 1 1059 ? 11.030 5.401 -18.788 1.00 96.69 1059 THR A CA 1
ATOM 8435 C C . THR A 1 1059 ? 10.655 6.047 -20.123 1.00 96.69 1059 THR A C 1
ATOM 8437 O O . THR A 1 1059 ? 9.496 5.965 -20.536 1.00 96.69 1059 THR A O 1
ATOM 8440 N N . VAL A 1 1060 ? 11.618 6.665 -20.817 1.00 97.25 1060 VAL A N 1
ATOM 8441 C CA . VAL A 1 1060 ? 11.369 7.248 -22.144 1.00 97.25 1060 VAL A CA 1
ATOM 8442 C C . VAL A 1 1060 ? 11.163 6.156 -23.194 1.00 97.25 1060 VAL A C 1
ATOM 8444 O O . VAL A 1 1060 ? 10.226 6.268 -23.976 1.00 97.25 1060 VAL A O 1
ATOM 8447 N N . LEU A 1 1061 ? 11.945 5.069 -23.171 1.00 98.38 1061 LEU A N 1
ATOM 8448 C CA . LEU A 1 1061 ? 11.752 3.915 -24.063 1.00 98.38 1061 LEU A CA 1
ATOM 8449 C C . LEU A 1 1061 ? 10.371 3.266 -23.887 1.00 98.38 1061 LEU A C 1
ATOM 8451 O O . LEU A 1 1061 ? 9.716 2.928 -24.872 1.00 98.38 1061 LEU A O 1
ATOM 8455 N N . VAL A 1 1062 ? 9.901 3.149 -22.644 1.00 98.00 1062 VAL A N 1
ATOM 8456 C CA . VAL A 1 1062 ? 8.563 2.647 -22.310 1.00 98.00 1062 VAL A CA 1
ATOM 8457 C C . VAL A 1 1062 ? 7.462 3.571 -22.849 1.00 98.00 1062 VAL A C 1
ATOM 8459 O O . VAL A 1 1062 ? 6.465 3.083 -23.373 1.00 98.00 1062 VAL A O 1
ATOM 8462 N N . MET A 1 1063 ? 7.625 4.898 -22.795 1.00 98.19 1063 MET A N 1
ATOM 8463 C CA . MET A 1 1063 ? 6.669 5.798 -23.463 1.00 98.19 1063 MET A CA 1
ATOM 8464 C C . MET A 1 1063 ? 6.781 5.744 -24.986 1.00 98.19 1063 MET A C 1
ATOM 8466 O O . MET A 1 1063 ? 5.764 5.846 -25.670 1.00 98.19 1063 MET A O 1
ATOM 8470 N N . ALA A 1 1064 ? 7.992 5.584 -25.519 1.00 98.31 1064 ALA A N 1
ATOM 8471 C CA . ALA A 1 1064 ? 8.244 5.543 -26.951 1.00 98.31 1064 ALA A CA 1
ATOM 8472 C C . ALA A 1 1064 ? 7.586 4.324 -27.604 1.00 98.31 1064 ALA A C 1
ATOM 8474 O O . ALA A 1 1064 ? 6.900 4.500 -28.604 1.00 98.31 1064 ALA A O 1
ATOM 8475 N N . ILE A 1 1065 ? 7.707 3.119 -27.027 1.00 98.44 1065 ILE A N 1
ATOM 8476 C CA . ILE A 1 1065 ? 7.037 1.929 -27.583 1.00 98.44 1065 ILE A CA 1
ATOM 8477 C C . ILE A 1 1065 ? 5.516 2.085 -27.563 1.00 98.44 1065 ILE A C 1
ATOM 8479 O O . ILE A 1 1065 ? 4.880 1.810 -28.573 1.00 98.44 1065 ILE A O 1
ATOM 8483 N N . LYS A 1 1066 ? 4.939 2.639 -26.484 1.00 96.81 1066 LYS A N 1
ATOM 8484 C CA . LYS A 1 1066 ? 3.503 2.953 -26.452 1.00 96.81 1066 LYS A CA 1
ATOM 8485 C C . LYS A 1 1066 ? 3.124 3.941 -27.546 1.00 96.81 1066 LYS A C 1
ATOM 8487 O O . LYS A 1 1066 ? 2.119 3.743 -28.208 1.00 96.81 1066 LYS A O 1
ATOM 8492 N N . ALA A 1 1067 ? 3.910 4.998 -27.744 1.00 97.38 1067 ALA A N 1
ATOM 8493 C CA . ALA A 1 1067 ? 3.656 5.958 -28.811 1.00 97.38 1067 ALA A CA 1
ATOM 8494 C C . ALA A 1 1067 ? 3.731 5.301 -30.193 1.00 97.38 1067 ALA A C 1
ATOM 8496 O O . ALA A 1 1067 ? 2.858 5.554 -31.011 1.00 97.38 1067 ALA A O 1
ATOM 8497 N N . CYS A 1 1068 ? 4.717 4.437 -30.441 1.00 98.12 1068 CYS A N 1
ATOM 8498 C CA . CYS A 1 1068 ? 4.855 3.701 -31.698 1.00 98.12 1068 CYS A CA 1
ATOM 8499 C C . CYS A 1 1068 ? 3.677 2.765 -31.979 1.00 98.12 1068 CYS A C 1
ATOM 8501 O O . CYS A 1 1068 ? 3.222 2.722 -33.119 1.00 98.12 1068 CYS A O 1
ATOM 8503 N N . ASP A 1 1069 ? 3.206 2.059 -30.952 1.00 98.12 1069 ASP A N 1
ATOM 8504 C CA . ASP A 1 1069 ? 2.121 1.076 -31.013 1.00 98.12 1069 ASP A CA 1
ATOM 8505 C C . ASP A 1 1069 ? 0.784 1.716 -31.427 1.00 98.12 1069 ASP A C 1
ATOM 8507 O O . ASP A 1 1069 ? 0.113 1.277 -32.358 1.00 98.12 1069 ASP A O 1
ATOM 8511 N N . ILE A 1 1070 ? 0.451 2.876 -30.851 1.00 95.50 1070 ILE A N 1
ATOM 8512 C CA . ILE A 1 1070 ? -0.791 3.597 -31.179 1.00 95.50 1070 ILE A CA 1
ATOM 8513 C C . ILE A 1 1070 ? -0.587 4.805 -32.111 1.00 95.50 1070 ILE A C 1
ATOM 8515 O O . ILE A 1 1070 ? -1.427 5.706 -32.172 1.00 95.50 1070 ILE A O 1
ATOM 8519 N N . ALA A 1 1071 ? 0.504 4.835 -32.883 1.00 93.00 1071 ALA A N 1
ATOM 8520 C CA . ALA A 1 1071 ? 0.881 5.965 -33.743 1.00 93.00 1071 ALA A CA 1
ATOM 8521 C C . ALA A 1 1071 ? -0.043 6.189 -34.956 1.00 93.00 1071 ALA A C 1
ATOM 8523 O O . ALA A 1 1071 ? 0.082 7.206 -35.646 1.00 93.00 1071 ALA A O 1
ATOM 8524 N N . THR A 1 1072 ? -0.946 5.251 -35.256 1.00 90.81 1072 THR A N 1
ATOM 8525 C CA . THR A 1 1072 ? -1.620 5.130 -36.562 1.00 90.81 1072 THR A CA 1
ATOM 8526 C C . THR A 1 1072 ? -2.333 6.403 -37.030 1.00 90.81 1072 THR A C 1
ATOM 8528 O O . THR A 1 1072 ? -2.241 6.757 -38.205 1.00 90.81 1072 THR A O 1
ATOM 8531 N N . GLN A 1 1073 ? -2.990 7.155 -36.137 1.00 95.00 1073 GLN A N 1
ATOM 8532 C CA . GLN A 1 1073 ? -3.680 8.403 -36.516 1.00 95.00 1073 GLN A CA 1
ATOM 8533 C C . GLN A 1 1073 ? -2.737 9.605 -36.705 1.00 95.00 1073 GLN A C 1
ATOM 8535 O O . GLN A 1 1073 ? -3.149 10.629 -37.257 1.00 95.00 1073 GLN A O 1
ATOM 8540 N N . GLY A 1 1074 ? -1.479 9.482 -36.276 1.00 94.31 1074 GLY A N 1
ATOM 8541 C CA . GLY A 1 1074 ? -0.396 10.438 -36.515 1.00 94.31 1074 GLY A CA 1
ATOM 8542 C C . GLY A 1 1074 ? 0.311 10.246 -37.862 1.00 94.31 1074 GLY A C 1
ATOM 8543 O O . GLY A 1 1074 ? 1.289 10.941 -38.142 1.00 94.31 1074 GLY A O 1
ATOM 8544 N N . LYS A 1 1075 ? -0.156 9.304 -38.689 1.00 94.81 1075 LYS A N 1
ATOM 8545 C CA . LYS A 1 1075 ? 0.293 9.077 -40.068 1.00 94.81 1075 LYS A CA 1
ATOM 8546 C C . LYS A 1 1075 ? -0.484 9.961 -41.047 1.00 94.81 1075 LYS A C 1
ATOM 8548 O O . LYS A 1 1075 ? -1.478 10.602 -40.703 1.00 94.81 1075 LYS A O 1
ATOM 8553 N N . GLU A 1 1076 ? -0.062 9.970 -42.307 1.00 94.50 1076 GLU A N 1
ATOM 8554 C CA . GLU A 1 1076 ? -0.841 10.581 -43.385 1.00 94.50 1076 GLU A CA 1
ATOM 8555 C C . GLU A 1 1076 ? -2.251 9.991 -43.515 1.00 94.50 1076 GLU A C 1
ATOM 8557 O O . GLU A 1 1076 ? -2.472 8.797 -43.322 1.00 94.50 1076 GLU A O 1
ATOM 8562 N N . TRP A 1 1077 ? -3.211 10.837 -43.908 1.00 95.38 1077 TRP A N 1
ATOM 8563 C CA . TRP A 1 1077 ? -4.647 10.535 -43.864 1.00 95.38 1077 TRP A CA 1
ATOM 8564 C C . TRP A 1 1077 ? -5.040 9.191 -44.490 1.00 95.38 1077 TRP A C 1
ATOM 8566 O O . TRP A 1 1077 ? -5.879 8.483 -43.940 1.00 95.38 1077 TRP A O 1
ATOM 8576 N N . LYS A 1 1078 ? -4.445 8.819 -45.631 1.00 94.94 1078 LYS A N 1
ATOM 8577 C CA . LYS A 1 1078 ? -4.751 7.541 -46.293 1.00 94.94 1078 LYS A CA 1
ATOM 8578 C C . LYS A 1 1078 ? -4.412 6.345 -45.398 1.00 94.94 1078 LYS A C 1
ATOM 8580 O O . LYS A 1 1078 ? -5.225 5.431 -45.290 1.00 94.94 1078 LYS A O 1
ATOM 8585 N N . LEU A 1 1079 ? -3.251 6.382 -44.743 1.00 94.62 1079 LEU A N 1
ATOM 8586 C CA . LEU A 1 1079 ? -2.802 5.349 -43.812 1.00 94.62 1079 LEU A CA 1
ATOM 8587 C C . LEU A 1 1079 ? -3.613 5.397 -42.516 1.00 94.62 1079 LEU A C 1
ATOM 8589 O O . LEU A 1 1079 ? -4.156 4.374 -42.111 1.00 94.62 1079 LEU A O 1
ATOM 8593 N N . ALA A 1 1080 ? -3.779 6.584 -41.925 1.00 95.94 1080 ALA A N 1
ATOM 8594 C CA . ALA A 1 1080 ? -4.557 6.776 -40.699 1.00 95.94 1080 ALA A CA 1
ATOM 8595 C C . ALA A 1 1080 ? -5.988 6.228 -40.830 1.00 95.94 1080 ALA A C 1
ATOM 8597 O O . ALA A 1 1080 ? -6.468 5.496 -39.962 1.00 95.94 1080 ALA A O 1
ATOM 8598 N N . ARG A 1 1081 ? -6.652 6.517 -41.957 1.00 96.19 1081 ARG A N 1
ATOM 8599 C CA . ARG A 1 1081 ? -8.001 6.025 -42.251 1.00 96.19 1081 ARG A CA 1
ATOM 8600 C C . ARG A 1 1081 ? -8.032 4.514 -42.489 1.00 96.19 1081 ARG A C 1
ATOM 8602 O O . ARG A 1 1081 ? -8.971 3.863 -42.041 1.00 96.19 1081 ARG A O 1
ATOM 8609 N N . LYS A 1 1082 ? -7.039 3.951 -43.191 1.00 97.25 1082 LYS A N 1
ATOM 8610 C CA . LYS A 1 1082 ? -6.948 2.498 -43.422 1.00 97.25 1082 LYS A CA 1
ATOM 8611 C C . LYS A 1 1082 ? -6.776 1.752 -42.097 1.00 97.25 1082 LYS A C 1
ATOM 8613 O O . LYS A 1 1082 ? -7.548 0.840 -41.825 1.00 97.25 1082 LYS A O 1
ATOM 8618 N N . TRP A 1 1083 ? -5.859 2.198 -41.241 1.00 97.50 1083 TRP A N 1
ATOM 8619 C CA . TRP A 1 1083 ? -5.664 1.631 -39.905 1.00 97.50 1083 TRP A CA 1
ATOM 8620 C C . TRP A 1 1083 ? -6.912 1.730 -39.024 1.00 97.50 1083 TRP A C 1
ATOM 8622 O O . TRP A 1 1083 ? -7.284 0.745 -38.394 1.00 97.50 1083 TRP A O 1
ATOM 8632 N N . ALA A 1 1084 ? -7.608 2.873 -39.038 1.00 95.50 1084 ALA A N 1
ATOM 8633 C CA . ALA A 1 1084 ? -8.858 3.044 -38.296 1.00 95.50 1084 ALA A CA 1
ATOM 8634 C C . ALA A 1 1084 ? -9.957 2.061 -38.733 1.00 95.50 1084 ALA A C 1
ATOM 8636 O O . ALA A 1 1084 ? -10.751 1.623 -37.906 1.00 95.50 1084 ALA A O 1
ATOM 8637 N N . MET A 1 1085 ? -10.012 1.708 -40.021 1.00 95.88 1085 MET A N 1
ATOM 8638 C CA . MET A 1 1085 ? -10.944 0.691 -40.509 1.00 95.88 1085 MET A CA 1
ATOM 8639 C C . MET A 1 1085 ? -10.541 -0.718 -40.067 1.00 95.88 1085 MET A C 1
ATOM 8641 O O . MET A 1 1085 ? -11.406 -1.484 -39.663 1.00 95.88 1085 MET A O 1
ATOM 8645 N N . LEU A 1 1086 ? -9.249 -1.051 -40.124 1.00 96.75 1086 LEU A N 1
ATOM 8646 C CA . LEU A 1 1086 ? -8.754 -2.382 -39.761 1.00 96.75 1086 LEU A CA 1
ATOM 8647 C C . LEU A 1 1086 ? -8.928 -2.677 -38.268 1.00 96.75 1086 LEU A C 1
ATOM 8649 O O . LEU A 1 1086 ? -9.455 -3.729 -37.924 1.00 96.75 1086 LEU A O 1
ATOM 8653 N N . VAL A 1 1087 ? -8.573 -1.737 -37.382 1.00 94.69 1087 VAL A N 1
ATOM 8654 C CA . VAL A 1 1087 ? -8.774 -1.925 -35.930 1.00 94.69 1087 VAL A CA 1
ATOM 8655 C C . VAL A 1 1087 ? -10.255 -2.074 -35.588 1.00 94.69 1087 VAL A C 1
ATOM 8657 O O . VAL A 1 1087 ? -10.637 -2.888 -34.753 1.00 94.69 1087 VAL A O 1
ATOM 8660 N N . GLN A 1 1088 ? -11.112 -1.324 -36.283 1.00 94.50 1088 GLN A N 1
ATOM 8661 C CA . GLN A 1 1088 ? -12.547 -1.391 -36.072 1.00 94.50 1088 GLN A CA 1
ATOM 8662 C C . GLN A 1 1088 ? -13.144 -2.720 -36.554 1.00 94.50 1088 GLN A C 1
ATOM 8664 O O . GLN A 1 1088 ? -14.045 -3.241 -35.899 1.00 94.50 1088 GLN A O 1
ATOM 8669 N N . GLU A 1 1089 ? -12.648 -3.274 -37.662 1.00 96.25 1089 GLU A N 1
ATOM 8670 C CA . GLU A 1 1089 ? -13.058 -4.597 -38.146 1.00 96.25 1089 GLU A CA 1
ATOM 8671 C C . GLU A 1 1089 ? -12.642 -5.708 -37.170 1.00 96.25 1089 GLU A C 1
ATOM 8673 O O . GLU A 1 1089 ? -13.397 -6.656 -36.948 1.00 96.25 1089 GLU A O 1
ATOM 8678 N N . GLU A 1 1090 ? -11.486 -5.573 -36.517 1.00 95.56 1090 GLU A N 1
ATOM 8679 C CA . GLU A 1 1090 ? -11.082 -6.516 -35.473 1.00 95.56 1090 GLU A CA 1
ATOM 8680 C C . GLU A 1 1090 ? -11.980 -6.413 -34.229 1.00 95.56 1090 GLU A C 1
ATOM 8682 O O . GLU A 1 1090 ? -12.422 -7.434 -33.700 1.00 95.56 1090 GLU A O 1
ATOM 8687 N N . PHE A 1 1091 ? -12.357 -5.196 -33.818 1.00 93.88 1091 PHE A N 1
ATOM 8688 C CA . PHE A 1 1091 ? -13.353 -4.997 -32.757 1.00 93.88 1091 PHE A CA 1
ATOM 8689 C C . PHE A 1 1091 ? -14.711 -5.604 -33.121 1.00 93.88 1091 PHE A C 1
ATOM 8691 O O . PHE A 1 1091 ? -15.333 -6.252 -32.283 1.00 93.88 1091 PHE A O 1
ATOM 8698 N N . TYR A 1 1092 ? -15.167 -5.460 -34.367 1.00 96.06 1092 TYR A N 1
ATOM 8699 C CA . TYR A 1 1092 ? -16.398 -6.112 -34.823 1.00 96.06 1092 TYR A CA 1
ATOM 8700 C C . TYR A 1 1092 ? -16.289 -7.634 -34.809 1.00 96.06 1092 TYR A C 1
ATOM 8702 O O . TYR A 1 1092 ? -17.222 -8.308 -34.380 1.00 96.06 1092 TYR A O 1
ATOM 8710 N N . SER A 1 1093 ? -15.137 -8.176 -35.199 1.00 95.00 1093 SER A N 1
ATOM 8711 C CA . SER A 1 1093 ? -14.874 -9.614 -35.129 1.00 95.00 1093 SER A CA 1
ATOM 8712 C C . SER A 1 1093 ? -14.921 -10.132 -33.687 1.00 95.00 1093 SER A C 1
ATOM 8714 O O . SER A 1 1093 ? -15.439 -11.221 -33.443 1.00 95.00 1093 SER A O 1
ATOM 8716 N N . GLN A 1 1094 ? -14.433 -9.359 -32.710 1.00 94.81 1094 GLN A N 1
ATOM 8717 C CA . GLN A 1 1094 ? -14.619 -9.683 -31.293 1.00 94.81 1094 GLN A CA 1
ATOM 8718 C C . GLN A 1 1094 ? -16.094 -9.596 -30.880 1.00 94.81 1094 GLN A C 1
ATOM 8720 O O . GLN A 1 1094 ? -16.584 -10.505 -30.215 1.00 94.81 1094 GLN A O 1
ATOM 8725 N N . GLY A 1 1095 ? -16.810 -8.543 -31.278 1.00 93.94 1095 GLY A N 1
ATOM 8726 C CA . GLY A 1 1095 ? -18.222 -8.370 -30.934 1.00 93.94 1095 GLY A CA 1
ATOM 8727 C C . GLY A 1 1095 ? -19.112 -9.491 -31.465 1.00 93.94 1095 GLY A C 1
ATOM 8728 O O . GLY A 1 1095 ? -20.027 -9.928 -30.772 1.00 93.94 1095 GLY A O 1
ATOM 8729 N N . ASP A 1 1096 ? -18.814 -10.018 -32.652 1.00 95.06 1096 ASP A N 1
ATOM 8730 C CA . ASP A 1 1096 ? -19.500 -11.195 -33.187 1.00 95.06 1096 ASP A CA 1
ATOM 8731 C C . ASP A 1 1096 ? -19.210 -12.444 -32.343 1.00 95.06 1096 ASP A C 1
ATOM 8733 O O . ASP A 1 1096 ? -20.142 -13.149 -31.963 1.00 95.06 1096 ASP A O 1
ATOM 8737 N N . LYS A 1 1097 ? -17.945 -12.672 -31.950 1.00 95.06 1097 LYS A N 1
ATOM 8738 C CA . LYS A 1 1097 ? -17.583 -13.761 -31.020 1.00 95.06 1097 LYS A CA 1
ATOM 8739 C C . LYS A 1 1097 ? -18.309 -13.619 -29.676 1.00 95.06 1097 LYS A C 1
ATOM 8741 O O . LYS A 1 1097 ? -18.729 -14.615 -29.095 1.00 95.06 1097 LYS A O 1
ATOM 8746 N N . GLU A 1 1098 ? -18.467 -12.397 -29.165 1.00 94.88 1098 GLU A N 1
ATOM 8747 C CA . GLU A 1 1098 ? -19.219 -12.123 -27.933 1.00 94.88 1098 GLU A CA 1
ATOM 8748 C C . GLU A 1 1098 ? -20.709 -12.450 -28.103 1.00 94.88 1098 GLU A C 1
ATOM 8750 O O . GLU A 1 1098 ? -21.278 -13.106 -27.231 1.00 94.88 1098 GLU A O 1
ATOM 8755 N N . LYS A 1 1099 ? -21.324 -12.081 -29.237 1.00 93.62 1099 LYS A N 1
ATOM 8756 C CA . LYS A 1 1099 ? -22.714 -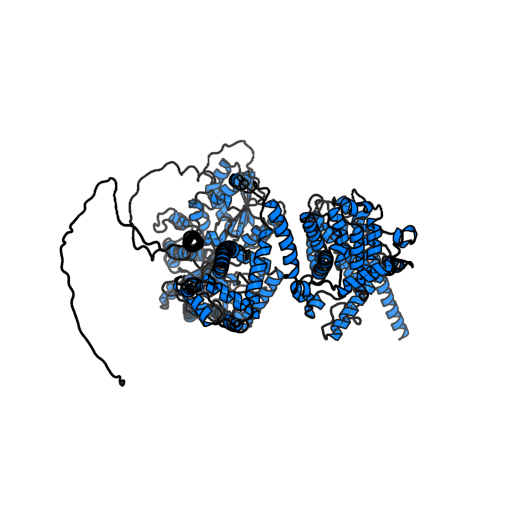12.452 -29.562 1.00 93.62 1099 LYS A CA 1
ATOM 8757 C C . LYS A 1 1099 ? -22.885 -13.971 -29.643 1.00 93.62 1099 LYS A C 1
ATOM 8759 O O . LYS A 1 1099 ? -23.818 -14.498 -29.037 1.00 93.62 1099 LYS A O 1
ATOM 8764 N N . ASP A 1 1100 ? -21.973 -14.668 -30.318 1.00 95.56 1100 ASP A N 1
ATOM 8765 C CA . ASP A 1 1100 ? -21.997 -16.131 -30.463 1.00 95.56 1100 ASP A CA 1
ATOM 8766 C C . ASP A 1 1100 ? -21.887 -16.856 -29.112 1.00 95.56 1100 ASP A C 1
ATOM 8768 O O . ASP A 1 1100 ? -22.489 -17.912 -28.909 1.00 95.56 1100 ASP A O 1
ATOM 8772 N N . LEU A 1 1101 ? -21.152 -16.271 -28.161 1.00 92.69 1101 LEU A N 1
ATOM 8773 C CA . LEU A 1 1101 ? -21.002 -16.774 -26.793 1.00 92.69 1101 LEU A CA 1
ATOM 8774 C C . LEU A 1 1101 ? -22.092 -16.274 -25.829 1.00 92.69 1101 LEU A C 1
ATOM 8776 O O . LEU A 1 1101 ? -22.003 -16.531 -24.628 1.00 92.69 1101 LEU A O 1
ATOM 8780 N N . ALA A 1 1102 ? -23.109 -15.565 -26.331 1.00 92.31 1102 ALA A N 1
ATOM 8781 C CA . ALA A 1 1102 ? -24.159 -14.924 -25.535 1.00 92.31 1102 ALA A CA 1
ATOM 8782 C C . ALA A 1 1102 ? -23.618 -13.987 -24.432 1.00 92.31 1102 ALA A C 1
ATOM 8784 O O . ALA A 1 1102 ? -24.214 -13.836 -23.363 1.00 92.31 1102 ALA A O 1
ATOM 8785 N N . LEU A 1 1103 ? -22.482 -13.343 -24.695 1.00 84.56 1103 LEU A N 1
ATOM 8786 C CA . LEU A 1 1103 ? -21.882 -12.325 -23.846 1.00 84.56 1103 LEU A CA 1
ATOM 8787 C C . LEU A 1 1103 ? -22.396 -10.933 -24.231 1.00 84.56 1103 LEU A C 1
ATOM 8789 O O . LEU A 1 1103 ? -22.705 -10.653 -25.388 1.00 84.56 1103 LEU A O 1
ATOM 8793 N N . THR A 1 1104 ? -22.430 -10.017 -23.260 1.00 89.62 1104 THR A N 1
ATOM 8794 C CA . THR A 1 1104 ? -22.654 -8.594 -23.548 1.00 89.62 1104 THR A CA 1
ATOM 8795 C C . THR A 1 1104 ? -21.562 -8.082 -24.484 1.00 89.62 1104 THR A C 1
ATOM 8797 O O . THR A 1 1104 ? -20.379 -8.188 -24.148 1.00 89.62 1104 THR A O 1
ATOM 8800 N N . VAL A 1 1105 ? -21.962 -7.517 -25.624 1.00 87.38 1105 VAL A N 1
ATOM 8801 C CA . VAL A 1 1105 ? -21.030 -6.966 -26.614 1.00 87.38 1105 VAL A CA 1
ATOM 8802 C C . VAL A 1 1105 ? -20.290 -5.777 -26.017 1.00 87.38 1105 VAL A C 1
ATOM 8804 O O . VAL A 1 1105 ? -20.900 -4.861 -25.459 1.00 87.38 1105 VAL A O 1
ATOM 8807 N N . SER A 1 1106 ? -18.970 -5.806 -26.124 1.00 80.81 1106 SER A N 1
ATOM 8808 C CA . SER A 1 1106 ? -18.084 -4.795 -25.576 1.00 80.81 1106 SER A CA 1
ATOM 8809 C C . SER A 1 1106 ? -18.266 -3.451 -26.294 1.00 80.81 1106 SER A C 1
ATOM 8811 O O . SER A 1 1106 ? -18.600 -3.407 -27.486 1.00 80.81 1106 SER A O 1
ATOM 8813 N N . PRO A 1 1107 ? -18.037 -2.318 -25.603 1.00 80.62 1107 PRO A N 1
ATOM 8814 C CA . PRO A 1 1107 ? -18.054 -1.008 -26.240 1.00 80.62 1107 PRO A CA 1
ATOM 8815 C C . PRO A 1 1107 ? -17.165 -0.985 -27.488 1.00 80.62 1107 PRO A C 1
ATOM 8817 O O . PRO A 1 1107 ? -16.087 -1.571 -27.498 1.00 80.62 1107 PRO A O 1
ATOM 8820 N N . LEU A 1 1108 ? -17.623 -0.299 -28.539 1.00 86.06 1108 LEU A N 1
ATOM 8821 C CA . LEU A 1 1108 ? -16.965 -0.223 -29.855 1.00 86.06 1108 LEU A CA 1
ATOM 8822 C C . LEU A 1 1108 ? -16.921 -1.529 -30.668 1.00 86.06 1108 LEU A C 1
ATOM 8824 O O . LEU A 1 1108 ? -16.527 -1.473 -31.830 1.00 86.06 1108 LEU A O 1
ATOM 8828 N N . CYS A 1 1109 ? -17.366 -2.664 -30.125 1.00 89.75 1109 CYS A N 1
ATOM 8829 C CA . CYS A 1 1109 ? -17.350 -3.957 -30.817 1.00 89.75 1109 CYS A CA 1
ATOM 8830 C C . CYS A 1 1109 ? -18.663 -4.268 -31.557 1.00 89.75 1109 CYS A C 1
ATOM 8832 O O . CYS A 1 1109 ? -18.737 -5.223 -32.322 1.00 89.75 1109 CYS A O 1
ATOM 8834 N N . ASP A 1 1110 ? -19.707 -3.452 -31.390 1.00 90.31 1110 ASP A N 1
ATOM 8835 C CA . ASP A 1 1110 ? -20.987 -3.672 -32.066 1.00 90.31 1110 ASP A CA 1
ATOM 8836 C C . ASP A 1 1110 ? -21.055 -2.992 -33.443 1.00 90.31 1110 ASP A C 1
ATOM 8838 O O . ASP A 1 1110 ? -21.184 -1.768 -33.548 1.00 90.31 1110 ASP A O 1
ATOM 8842 N N . ARG A 1 1111 ? -21.028 -3.795 -34.514 1.00 91.06 1111 ARG A N 1
ATOM 8843 C CA . ARG A 1 1111 ? -21.102 -3.323 -35.911 1.00 91.06 1111 ARG A CA 1
ATOM 8844 C C . ARG A 1 1111 ? -22.342 -2.485 -36.243 1.00 91.06 1111 ARG A C 1
ATOM 8846 O O . ARG A 1 1111 ? -22.307 -1.720 -37.202 1.00 91.06 1111 ARG A O 1
ATOM 8853 N N . GLU A 1 1112 ? -23.413 -2.579 -35.455 1.00 85.19 1112 GLU A N 1
ATOM 8854 C CA . GLU A 1 1112 ? -24.660 -1.838 -35.697 1.00 85.19 1112 GLU A CA 1
ATOM 8855 C C . GLU A 1 1112 ? -24.688 -0.445 -35.048 1.00 85.19 1112 GLU A C 1
ATOM 8857 O O . GLU A 1 1112 ? -25.427 0.429 -35.499 1.00 85.19 1112 GLU A O 1
ATOM 8862 N N . ASN A 1 1113 ? -23.870 -0.211 -34.016 1.00 82.88 1113 ASN A N 1
ATOM 8863 C CA . ASN A 1 1113 ? -24.044 0.924 -33.101 1.00 82.88 1113 ASN A CA 1
ATOM 8864 C C . ASN A 1 1113 ? -22.794 1.805 -32.933 1.00 82.88 1113 ASN A C 1
ATOM 8866 O O . ASN A 1 1113 ? -22.729 2.630 -32.018 1.00 82.88 1113 ASN A O 1
ATOM 8870 N N . VAL A 1 1114 ? -21.798 1.673 -33.815 1.00 83.00 1114 VAL A N 1
ATOM 8871 C CA . VAL A 1 1114 ? -20.522 2.396 -33.694 1.00 83.00 1114 VAL A CA 1
ATOM 8872 C C . VAL A 1 1114 ? -20.362 3.476 -34.761 1.00 83.00 1114 VAL A C 1
ATOM 8874 O O . VAL A 1 1114 ? -20.314 3.215 -35.961 1.00 83.00 1114 VAL A O 1
ATOM 8877 N N . ASP A 1 1115 ? -20.188 4.718 -34.306 1.00 87.06 1115 ASP A N 1
ATOM 8878 C CA . ASP A 1 1115 ? -19.748 5.830 -35.148 1.00 87.06 1115 ASP A CA 1
ATOM 8879 C C . ASP A 1 1115 ? -18.214 5.896 -35.155 1.00 87.06 1115 ASP A C 1
ATOM 8881 O O . ASP A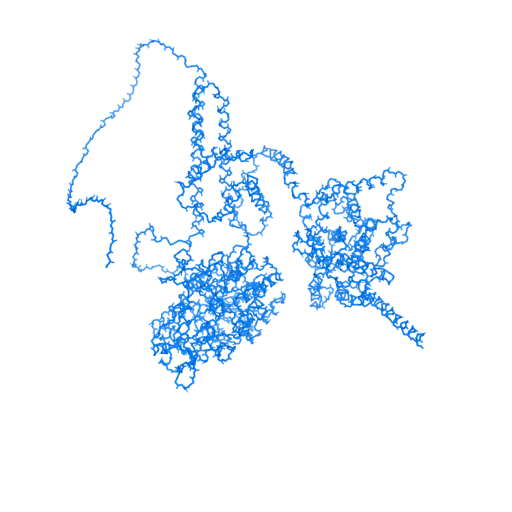 1 1115 ? -17.592 6.515 -34.286 1.00 87.06 1115 ASP A O 1
ATOM 8885 N N . ILE A 1 1116 ? -17.607 5.259 -36.161 1.00 87.69 1116 ILE A N 1
ATOM 8886 C CA . ILE A 1 1116 ? -16.146 5.193 -36.340 1.00 87.69 1116 ILE A CA 1
ATOM 8887 C C . ILE A 1 1116 ? -15.525 6.596 -36.335 1.00 87.69 1116 ILE A C 1
ATOM 8889 O O . ILE A 1 1116 ? -14.482 6.813 -35.728 1.00 87.69 1116 ILE A O 1
ATOM 8893 N N . VAL A 1 1117 ? -16.175 7.578 -36.969 1.00 90.31 1117 VAL A N 1
ATOM 8894 C CA . VAL A 1 1117 ? -15.629 8.937 -37.092 1.00 90.31 1117 VAL A CA 1
ATOM 8895 C C . VAL A 1 1117 ? -15.566 9.614 -35.728 1.00 90.31 1117 VAL A C 1
ATOM 8897 O O . VAL A 1 1117 ? -14.540 10.199 -35.378 1.00 90.31 1117 VAL A O 1
ATOM 8900 N N . LYS A 1 1118 ? -16.636 9.513 -34.931 1.00 84.94 1118 LYS A N 1
ATOM 8901 C CA . LYS A 1 1118 ? -16.634 10.041 -33.559 1.00 84.94 1118 LYS A CA 1
ATOM 8902 C C . LYS A 1 1118 ? -15.648 9.302 -32.664 1.00 84.94 1118 LYS A C 1
ATOM 8904 O O . LYS A 1 1118 ? -14.949 9.960 -31.900 1.00 84.94 1118 LYS A O 1
ATOM 8909 N N . SER A 1 1119 ? -15.571 7.977 -32.788 1.00 83.88 1119 SER A N 1
ATOM 8910 C CA . SER A 1 1119 ? -14.622 7.148 -32.038 1.00 83.88 1119 SER A CA 1
ATOM 8911 C C . SER A 1 1119 ? -13.179 7.600 -32.281 1.00 83.88 1119 SER A C 1
ATOM 8913 O O . SER A 1 1119 ? -12.461 7.907 -31.332 1.00 83.88 1119 SER A O 1
ATOM 8915 N N . GLN A 1 1120 ? -12.781 7.784 -33.545 1.00 90.44 1120 GLN A N 1
ATOM 8916 C CA . GLN A 1 1120 ? -11.425 8.222 -33.892 1.00 90.44 1120 GLN A CA 1
ATOM 8917 C C . GLN A 1 1120 ? -11.126 9.663 -33.452 1.00 90.44 1120 GLN A C 1
ATOM 8919 O O . GLN A 1 1120 ? -10.024 9.940 -32.983 1.00 90.44 1120 GLN A O 1
ATOM 8924 N N . ILE A 1 1121 ? -12.096 10.585 -33.527 1.00 88.19 1121 ILE A N 1
ATOM 8925 C CA . ILE A 1 1121 ? -11.931 11.935 -32.956 1.00 88.19 1121 ILE A CA 1
ATOM 8926 C C . ILE A 1 1121 ? -11.707 11.852 -31.439 1.00 88.19 1121 ILE A C 1
ATOM 8928 O O . ILE A 1 1121 ? -10.807 12.514 -30.923 1.00 88.19 1121 ILE A O 1
ATOM 8932 N N . GLY A 1 1122 ? -12.497 11.031 -30.739 1.00 78.12 1122 GLY A N 1
ATOM 8933 C CA . GLY A 1 1122 ? -12.354 10.805 -29.302 1.00 78.12 1122 GLY A CA 1
ATOM 8934 C C . GLY A 1 1122 ? -11.000 10.197 -28.939 1.00 78.12 1122 GLY A C 1
ATOM 8935 O O . GLY A 1 1122 ? -10.351 10.674 -28.015 1.00 78.12 1122 GLY A O 1
ATOM 8936 N N . PHE A 1 1123 ? -10.533 9.209 -29.703 1.00 86.81 1123 PHE A N 1
ATOM 8937 C CA . PHE A 1 1123 ? -9.226 8.582 -29.506 1.00 86.81 1123 PHE A CA 1
ATOM 8938 C C . PHE A 1 1123 ? -8.069 9.573 -29.693 1.00 86.81 1123 PHE A C 1
ATOM 8940 O O . PHE A 1 1123 ? -7.162 9.642 -28.862 1.00 86.81 1123 PHE A O 1
ATOM 8947 N N . ILE A 1 1124 ? -8.136 10.406 -30.737 1.00 91.62 1124 ILE A N 1
ATOM 8948 C CA . ILE A 1 1124 ? -7.152 11.468 -30.967 1.00 91.62 1124 ILE A CA 1
ATOM 8949 C C . ILE A 1 1124 ? -7.111 12.440 -29.776 1.00 91.62 1124 ILE A C 1
ATOM 8951 O O . ILE A 1 1124 ? -6.029 12.746 -29.279 1.00 91.62 1124 ILE A O 1
ATOM 8955 N N . ASP A 1 1125 ? -8.269 12.894 -29.293 1.00 84.88 1125 ASP A N 1
ATOM 8956 C CA . ASP A 1 1125 ? -8.361 13.918 -28.243 1.00 84.88 1125 ASP A CA 1
ATOM 8957 C C . ASP A 1 1125 ? -8.032 13.402 -26.840 1.00 84.88 1125 ASP A C 1
ATOM 8959 O O . ASP A 1 1125 ? -7.396 14.110 -26.060 1.00 84.88 1125 ASP A O 1
ATOM 8963 N N . ALA A 1 1126 ? -8.465 12.186 -26.511 1.00 77.50 1126 ALA A N 1
ATOM 8964 C CA . ALA A 1 1126 ? -8.370 11.641 -25.161 1.00 77.50 1126 ALA A CA 1
ATOM 8965 C C . ALA A 1 1126 ? -7.119 10.784 -24.926 1.00 77.50 1126 ALA A C 1
ATOM 8967 O O . ALA A 1 1126 ? -6.735 10.594 -23.773 1.00 77.50 1126 ALA A O 1
ATOM 8968 N N . VAL A 1 1127 ? -6.486 10.270 -25.988 1.00 87.81 1127 VAL A N 1
ATOM 8969 C CA . VAL A 1 1127 ? -5.347 9.342 -25.876 1.00 87.81 1127 VAL A CA 1
ATOM 8970 C C . VAL A 1 1127 ? -4.115 9.885 -26.595 1.00 87.81 1127 VAL A C 1
ATOM 8972 O O . VAL A 1 1127 ? -3.071 10.077 -25.974 1.00 87.81 1127 VAL A O 1
ATOM 8975 N N . LEU A 1 1128 ? -4.222 10.191 -27.892 1.00 92.31 1128 LEU A N 1
ATOM 8976 C CA . LEU A 1 1128 ? -3.037 10.504 -28.699 1.00 92.31 1128 LEU A CA 1
ATOM 8977 C C . LEU A 1 1128 ? -2.467 11.896 -28.424 1.00 92.31 1128 LEU A C 1
ATOM 8979 O O . LEU A 1 1128 ? -1.260 12.021 -28.228 1.00 92.31 1128 LEU A O 1
ATOM 8983 N N . PHE A 1 1129 ? -3.298 12.940 -28.352 1.00 94.19 1129 PHE A N 1
ATOM 8984 C CA . PHE A 1 1129 ? -2.822 14.272 -27.966 1.00 94.19 1129 PHE A CA 1
ATOM 8985 C C . PHE A 1 1129 ? -2.186 14.274 -26.567 1.00 94.19 1129 PHE A C 1
ATOM 8987 O O . PHE A 1 1129 ? -1.046 14.731 -26.452 1.00 94.19 1129 PHE A O 1
ATOM 8994 N N . PRO A 1 1130 ? -2.836 13.722 -25.520 1.00 94.31 1130 PRO A N 1
ATOM 8995 C CA . PRO A 1 1130 ? -2.241 13.639 -24.189 1.00 94.31 1130 PRO A CA 1
ATOM 8996 C C . PRO A 1 1130 ? -0.912 12.884 -24.128 1.00 94.31 1130 PRO A C 1
ATOM 8998 O O . PRO A 1 1130 ? -0.097 13.213 -23.269 1.00 94.31 1130 PRO A O 1
ATOM 9001 N N . LEU A 1 1131 ? -0.682 11.909 -25.016 1.00 95.06 1131 LEU A N 1
ATOM 9002 C CA . LEU A 1 1131 ? 0.576 11.168 -25.117 1.00 95.06 1131 LEU A CA 1
ATOM 9003 C C . LEU A 1 1131 ? 1.663 11.957 -25.861 1.00 95.06 1131 LEU A C 1
ATOM 9005 O O . LEU A 1 1131 ? 2.765 12.149 -25.344 1.00 95.06 1131 LEU A O 1
ATOM 9009 N N . TYR A 1 1132 ? 1.360 12.427 -27.073 1.00 96.75 1132 TYR A N 1
ATOM 9010 C CA . TYR A 1 1132 ? 2.348 13.071 -27.936 1.00 96.75 1132 TYR A CA 1
ATOM 9011 C C . TYR A 1 1132 ? 2.693 14.495 -27.500 1.00 96.75 1132 TYR A C 1
ATOM 9013 O O . TYR A 1 1132 ? 3.796 14.955 -27.786 1.00 96.75 1132 TYR A O 1
ATOM 9021 N N . GLU A 1 1133 ? 1.811 15.198 -26.783 1.00 95.19 1133 GLU A N 1
ATOM 9022 C CA . GLU A 1 1133 ? 2.106 16.542 -26.280 1.00 95.19 1133 GLU A CA 1
ATOM 9023 C C . GLU A 1 1133 ? 3.328 16.541 -25.339 1.00 95.19 1133 GLU A C 1
ATOM 9025 O O . GLU A 1 1133 ? 4.315 17.196 -25.678 1.00 95.19 1133 GLU A O 1
ATOM 9030 N N . PRO A 1 1134 ? 3.352 15.805 -24.208 1.00 95.75 1134 PRO A N 1
ATOM 9031 C CA . PRO A 1 1134 ? 4.540 15.731 -23.363 1.00 95.75 1134 PRO A CA 1
ATOM 9032 C C . PRO A 1 1134 ? 5.712 15.022 -24.050 1.00 95.75 1134 PRO A C 1
ATOM 9034 O O . PRO A 1 1134 ? 6.847 15.452 -23.860 1.00 95.75 1134 PRO A O 1
ATOM 9037 N N . LEU A 1 1135 ? 5.476 13.991 -24.874 1.00 96.31 1135 LEU A N 1
ATOM 9038 C CA . LEU A 1 1135 ? 6.561 13.305 -25.585 1.00 96.31 1135 LEU A CA 1
ATOM 9039 C C . LEU A 1 1135 ? 7.296 14.250 -26.542 1.00 96.31 1135 LEU A C 1
ATOM 9041 O O . LEU A 1 1135 ? 8.520 14.252 -26.568 1.00 96.31 1135 LEU A O 1
ATOM 9045 N N . SER A 1 1136 ? 6.571 15.114 -27.258 1.00 95.94 1136 SER A N 1
ATOM 9046 C CA . SER A 1 1136 ? 7.163 16.116 -28.154 1.00 95.94 1136 SER A CA 1
ATOM 9047 C C . SER A 1 1136 ? 7.942 17.211 -27.426 1.00 95.94 1136 SER A C 1
ATOM 9049 O O . SER A 1 1136 ? 8.750 17.892 -28.043 1.00 95.94 1136 SER A O 1
ATOM 9051 N N . LYS A 1 1137 ? 7.722 17.394 -26.118 1.00 94.69 1137 LYS A N 1
ATOM 9052 C CA . LYS A 1 1137 ? 8.522 18.320 -25.306 1.00 94.69 1137 LYS A CA 1
ATOM 9053 C C . LYS A 1 1137 ? 9.863 17.707 -24.894 1.00 94.69 1137 LYS A C 1
ATOM 9055 O O . LYS A 1 1137 ? 10.811 18.448 -24.683 1.00 94.69 1137 LYS A O 1
ATOM 9060 N N . VAL A 1 1138 ? 9.938 16.378 -24.798 1.00 95.00 1138 VAL A N 1
ATOM 9061 C CA . VAL A 1 1138 ? 11.188 15.631 -24.557 1.00 95.00 1138 VAL A CA 1
ATOM 9062 C C . VAL A 1 1138 ? 11.929 15.371 -25.872 1.00 95.00 1138 VAL A C 1
ATOM 9064 O O . VAL A 1 1138 ? 13.152 15.468 -25.936 1.00 95.00 1138 VAL A O 1
ATOM 9067 N N . LEU A 1 1139 ? 11.178 15.069 -26.935 1.00 94.62 1139 LEU A N 1
ATOM 9068 C CA . LEU A 1 1139 ? 11.653 14.795 -28.291 1.00 94.62 1139 LEU A CA 1
ATOM 9069 C C . LEU A 1 1139 ? 11.039 15.818 -29.268 1.00 94.62 1139 LEU A C 1
ATOM 9071 O O . LEU A 1 1139 ? 10.033 15.513 -29.915 1.00 94.62 1139 LEU A O 1
ATOM 9075 N N . PRO A 1 1140 ? 11.616 17.027 -29.406 1.00 93.69 1140 PRO A N 1
ATOM 9076 C CA . PRO A 1 1140 ? 11.067 18.114 -30.226 1.00 93.69 1140 PRO A CA 1
ATOM 9077 C C . PRO A 1 1140 ? 10.685 17.718 -31.655 1.00 93.69 1140 PRO A C 1
ATOM 9079 O O . PRO A 1 1140 ? 9.653 18.157 -32.168 1.00 93.69 1140 PRO A O 1
ATOM 9082 N N . ASN A 1 1141 ? 11.454 16.827 -32.286 1.00 92.75 1141 ASN A N 1
ATOM 9083 C CA . ASN A 1 1141 ? 11.186 16.373 -33.651 1.00 92.75 1141 ASN A CA 1
ATOM 9084 C C . ASN A 1 1141 ? 9.885 15.552 -33.760 1.00 92.75 1141 ASN A C 1
ATOM 9086 O O . ASN A 1 1141 ? 9.231 15.574 -34.805 1.00 92.75 1141 ASN A O 1
ATOM 9090 N N . ALA A 1 1142 ? 9.417 14.925 -32.672 1.00 93.25 1142 ALA A N 1
ATOM 9091 C CA . ALA A 1 1142 ? 8.127 14.230 -32.624 1.00 93.25 1142 ALA A CA 1
ATOM 9092 C C . ALA A 1 1142 ? 6.916 15.185 -32.695 1.00 93.25 1142 ALA A C 1
ATOM 9094 O O . ALA A 1 1142 ? 5.784 14.742 -32.892 1.00 93.25 1142 ALA A O 1
ATOM 9095 N N . LYS A 1 1143 ? 7.121 16.510 -32.614 1.00 93.94 1143 LYS A N 1
ATOM 9096 C CA . LYS A 1 1143 ? 6.058 17.512 -32.798 1.00 93.94 1143 LYS A CA 1
ATOM 9097 C C . LYS A 1 1143 ? 5.376 17.419 -34.167 1.00 93.94 1143 LYS A C 1
ATOM 9099 O O . LYS A 1 1143 ? 4.207 17.781 -34.287 1.00 93.94 1143 LYS A O 1
ATOM 9104 N N . CYS A 1 1144 ? 6.056 16.904 -35.195 1.00 92.00 1144 CYS A N 1
ATOM 9105 C CA . CYS A 1 1144 ? 5.436 16.682 -36.504 1.00 92.00 1144 CYS A CA 1
ATOM 9106 C C . CYS A 1 1144 ? 4.231 15.722 -36.441 1.00 92.00 1144 CYS A C 1
ATOM 9108 O O . CYS A 1 1144 ? 3.289 15.888 -37.218 1.00 92.00 1144 CYS A O 1
ATOM 9110 N N . VAL A 1 1145 ? 4.212 14.792 -35.479 1.00 94.44 1145 VAL A N 1
ATOM 9111 C CA . VAL A 1 1145 ? 3.107 13.849 -35.268 1.00 94.44 1145 VAL A CA 1
ATOM 9112 C C . VAL A 1 1145 ? 1.857 14.571 -34.766 1.00 94.44 1145 VAL A C 1
ATOM 9114 O O . VAL A 1 1145 ? 0.765 14.312 -35.264 1.00 94.44 1145 VAL A O 1
ATOM 9117 N N . LEU A 1 1146 ? 2.005 15.554 -33.869 1.00 96.25 1146 LEU A N 1
ATOM 9118 C CA . LEU A 1 1146 ? 0.890 16.391 -33.399 1.00 96.25 1146 LEU A CA 1
ATOM 9119 C C . LEU A 1 1146 ? 0.208 17.126 -34.558 1.00 96.25 1146 LEU A C 1
ATOM 9121 O O . LEU A 1 1146 ? -1.016 17.118 -34.667 1.00 96.25 1146 LEU A O 1
ATOM 9125 N N . THR A 1 1147 ? 0.997 17.687 -35.478 1.00 94.56 1147 THR A N 1
ATOM 9126 C CA . THR A 1 1147 ? 0.472 18.342 -36.685 1.00 94.56 1147 THR A CA 1
ATOM 9127 C C . THR A 1 1147 ? -0.327 17.372 -37.561 1.00 94.56 1147 THR A C 1
ATOM 9129 O O . THR A 1 1147 ? -1.342 17.750 -38.149 1.00 94.56 1147 THR A O 1
ATOM 9132 N N . GLN A 1 1148 ? 0.106 16.112 -37.669 1.00 95.06 1148 GLN A N 1
ATOM 9133 C CA . GLN A 1 1148 ? -0.643 15.101 -38.419 1.00 95.06 1148 GLN A CA 1
ATOM 9134 C C . GLN A 1 1148 ? -1.923 14.677 -37.693 1.00 95.06 1148 GLN A C 1
ATOM 9136 O O . GLN A 1 1148 ? -2.959 14.560 -38.345 1.00 95.06 1148 GLN A O 1
ATOM 9141 N N . LEU A 1 1149 ? -1.907 14.557 -36.362 1.00 97.06 1149 LEU A N 1
ATOM 9142 C CA . LEU A 1 1149 ? -3.112 14.292 -35.566 1.00 97.06 1149 LEU A CA 1
ATOM 9143 C C . LEU A 1 1149 ? -4.181 15.378 -35.774 1.00 97.06 1149 LEU A C 1
ATOM 9145 O O . LEU A 1 1149 ? -5.355 15.062 -35.984 1.00 97.06 1149 LEU A O 1
ATOM 9149 N N . GLU A 1 1150 ? -3.787 16.656 -35.807 1.00 96.81 1150 GLU A N 1
ATOM 9150 C CA . GLU A 1 1150 ? -4.699 17.766 -36.123 1.00 96.81 1150 GLU A CA 1
ATOM 9151 C C . GLU A 1 1150 ? -5.310 17.635 -37.525 1.00 96.81 1150 GLU A C 1
ATOM 9153 O O . GLU A 1 1150 ? -6.515 17.849 -37.717 1.00 96.81 1150 GLU A O 1
ATOM 9158 N N . ARG A 1 1151 ? -4.496 17.253 -38.517 1.00 96.25 1151 ARG A N 1
ATOM 9159 C CA . ARG A 1 1151 ? -4.950 17.038 -39.899 1.00 96.25 1151 ARG A CA 1
ATOM 9160 C C . ARG A 1 1151 ? -5.916 15.861 -39.992 1.00 96.25 1151 ARG A C 1
ATOM 9162 O O . ARG A 1 1151 ? -6.992 16.032 -40.566 1.00 96.25 1151 ARG A O 1
ATOM 9169 N N . SER A 1 1152 ? -5.591 14.718 -39.392 1.00 95.75 1152 SER A N 1
ATOM 9170 C CA . SER A 1 1152 ? -6.466 13.540 -39.326 1.00 95.75 1152 SER A CA 1
ATOM 9171 C C . SER A 1 1152 ? -7.803 13.886 -38.669 1.00 95.75 1152 SER A C 1
ATOM 9173 O O . SER A 1 1152 ? -8.864 13.636 -39.242 1.00 95.75 1152 SER A O 1
ATOM 9175 N N . LYS A 1 1153 ? -7.780 14.593 -37.532 1.00 95.12 1153 LYS A N 1
ATOM 9176 C CA . LYS A 1 1153 ? -8.989 15.089 -36.857 1.00 95.12 1153 LYS A CA 1
ATOM 9177 C C . LYS A 1 1153 ? -9.823 16.011 -37.751 1.00 95.12 1153 LYS A C 1
ATOM 9179 O O . LYS A 1 1153 ? -11.049 15.903 -37.784 1.00 95.12 1153 LYS A O 1
ATOM 9184 N N . SER A 1 1154 ? -9.184 16.922 -38.486 1.00 96.56 1154 SER A N 1
ATOM 9185 C CA . SER A 1 1154 ? -9.864 17.810 -39.439 1.00 96.56 1154 SER A CA 1
ATOM 9186 C C . SER A 1 1154 ? -10.539 17.027 -40.570 1.00 96.56 1154 SER A C 1
ATOM 9188 O O . SER A 1 1154 ? -11.683 17.314 -40.928 1.00 96.56 1154 SER A O 1
ATOM 9190 N N . MET A 1 1155 ? -9.878 15.992 -41.091 1.00 97.12 1155 MET A N 1
ATOM 9191 C CA . MET A 1 1155 ? -10.441 15.113 -42.118 1.00 97.12 1155 MET A CA 1
ATOM 9192 C C . MET A 1 1155 ? -11.644 14.313 -41.601 1.00 97.12 1155 MET A C 1
ATOM 9194 O O . MET A 1 1155 ? -12.681 14.299 -42.265 1.00 97.12 1155 MET A O 1
ATOM 9198 N N . TYR A 1 1156 ? -11.580 13.763 -40.385 1.00 95.81 1156 TYR A N 1
ATOM 9199 C CA . TYR A 1 1156 ? -12.737 13.130 -39.738 1.00 95.81 1156 TYR A CA 1
ATOM 9200 C C . TYR A 1 1156 ? -13.907 14.104 -39.544 1.00 95.81 1156 TYR A C 1
ATOM 9202 O O . TYR A 1 1156 ? -15.052 13.775 -39.856 1.00 95.81 1156 TYR A O 1
ATOM 9210 N N . LYS A 1 1157 ? -13.644 15.346 -39.113 1.00 93.25 1157 LYS A N 1
ATOM 9211 C CA . LYS A 1 1157 ? -14.686 16.384 -39.008 1.00 93.25 1157 LYS A CA 1
ATOM 9212 C C . LYS A 1 1157 ? -15.330 16.703 -40.361 1.00 93.25 1157 LYS A C 1
ATOM 9214 O O . LYS A 1 1157 ? -16.546 16.890 -40.421 1.00 93.25 1157 LYS A O 1
ATOM 9219 N N . LYS A 1 1158 ? -14.547 16.735 -41.446 1.00 93.50 1158 LYS A N 1
ATOM 9220 C CA . LYS A 1 1158 ? -15.069 16.903 -42.814 1.00 93.50 1158 LYS A CA 1
ATOM 9221 C C . LYS A 1 1158 ? -15.943 15.720 -43.235 1.00 93.50 1158 LYS A C 1
ATOM 9223 O O . LYS A 1 1158 ? -17.027 15.954 -43.766 1.00 93.50 1158 LYS A O 1
ATOM 9228 N N . GLU A 1 1159 ? -15.531 14.480 -42.958 1.00 91.69 1159 GLU A N 1
ATOM 9229 C CA . GLU A 1 1159 ? -16.370 13.298 -43.210 1.00 91.69 1159 GLU A CA 1
ATOM 9230 C C . GLU A 1 1159 ? -17.699 13.371 -42.438 1.00 91.69 1159 GLU A C 1
ATOM 9232 O O . GLU A 1 1159 ? -18.762 13.140 -43.014 1.00 91.69 1159 GLU A O 1
ATOM 9237 N N . MET A 1 1160 ? -17.667 13.753 -41.158 1.00 88.81 1160 MET A N 1
ATOM 9238 C CA . MET A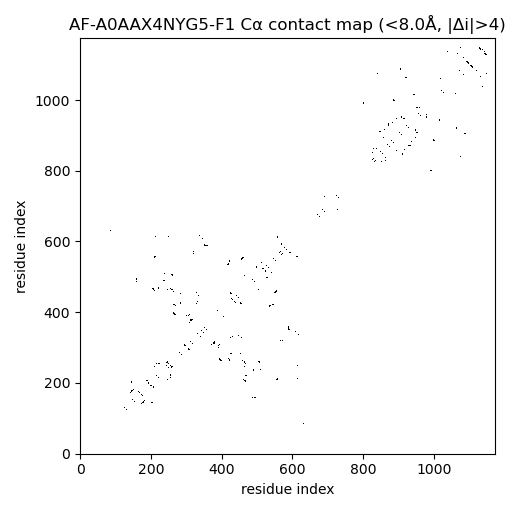 1 1160 ? -18.868 13.905 -40.326 1.00 88.81 1160 MET A CA 1
ATOM 9239 C C . MET A 1 1160 ? -19.833 14.969 -40.882 1.00 88.81 1160 MET A C 1
ATOM 9241 O O . MET A 1 1160 ? -21.051 14.758 -40.927 1.00 88.81 1160 MET A O 1
ATOM 9245 N N . ALA A 1 1161 ? -19.298 16.102 -41.348 1.00 85.56 1161 ALA A N 1
ATOM 9246 C CA . ALA A 1 1161 ? -20.083 17.168 -41.967 1.00 85.56 1161 ALA A CA 1
ATOM 9247 C C . ALA A 1 1161 ? -20.713 16.727 -43.302 1.00 85.56 1161 ALA A C 1
ATOM 9249 O O . ALA A 1 1161 ? -21.892 16.996 -43.534 1.00 85.56 1161 ALA A O 1
ATOM 9250 N N . ALA A 1 1162 ? -19.968 15.999 -44.142 1.00 83.31 1162 ALA A N 1
ATOM 9251 C CA . ALA A 1 1162 ? -20.458 15.467 -45.417 1.00 83.31 1162 ALA A CA 1
ATOM 9252 C C . ALA A 1 1162 ? -21.572 14.413 -45.242 1.00 83.31 1162 ALA A C 1
ATOM 9254 O O . ALA A 1 1162 ? -22.532 14.377 -46.015 1.00 83.31 1162 ALA A O 1
ATOM 9255 N N . ARG A 1 1163 ? -21.498 13.579 -44.195 1.00 81.00 1163 ARG A N 1
ATOM 9256 C CA . ARG A 1 1163 ? -22.574 12.631 -43.840 1.00 81.00 1163 ARG A CA 1
ATOM 9257 C C . ARG A 1 1163 ? -23.844 13.364 -43.388 1.00 81.00 1163 ARG A C 1
ATOM 9259 O O . ARG A 1 1163 ? -24.947 13.006 -43.799 1.00 81.00 1163 ARG A O 1
ATOM 9266 N N . SER A 1 1164 ? -23.680 14.440 -42.616 1.00 73.38 1164 SER A N 1
ATOM 9267 C CA . SER A 1 1164 ? -24.788 15.265 -42.111 1.00 73.38 1164 SER A CA 1
ATOM 9268 C C . SER A 1 1164 ? -25.501 16.061 -43.214 1.00 73.38 1164 SER A C 1
ATOM 9270 O O . SER A 1 1164 ? -26.721 16.224 -43.166 1.00 73.38 1164 SER A O 1
ATOM 9272 N N . SER A 1 1165 ? -24.774 16.554 -44.226 1.00 68.50 1165 SER A N 1
ATOM 9273 C CA . SER A 1 1165 ? -25.372 17.227 -45.390 1.00 68.50 1165 SER A CA 1
ATOM 9274 C C . SER A 1 1165 ? -26.096 16.249 -46.323 1.00 68.50 1165 SER A C 1
ATOM 9276 O O . SER A 1 1165 ? -27.179 16.571 -46.810 1.00 68.50 1165 SER A O 1
ATOM 9278 N N . SER A 1 1166 ? -25.564 15.035 -46.499 1.00 60.41 1166 SER A N 1
ATOM 9279 C CA . SER A 1 1166 ? -26.183 13.971 -47.308 1.00 60.41 1166 SER A CA 1
ATOM 9280 C C . SER A 1 1166 ? -27.481 13.433 -46.684 1.00 60.41 1166 SER A C 1
ATOM 9282 O O . SER A 1 1166 ? -28.466 13.223 -47.385 1.00 60.41 1166 SER A O 1
ATOM 9284 N N . GLN A 1 1167 ? -27.547 13.292 -45.352 1.00 57.56 1167 GLN A N 1
ATOM 9285 C CA . GLN A 1 1167 ? -28.796 12.947 -44.651 1.00 57.56 1167 GLN A CA 1
ATOM 9286 C C . GLN A 1 1167 ? -29.858 14.058 -44.731 1.00 57.56 1167 GLN A C 1
ATOM 9288 O O . GLN A 1 1167 ? -31.054 13.761 -44.759 1.00 57.56 1167 GLN A O 1
ATOM 9293 N N . LYS A 1 1168 ? -29.447 15.334 -44.788 1.00 54.41 1168 LYS A N 1
ATOM 9294 C CA . LYS A 1 1168 ? -30.369 16.465 -44.992 1.00 54.41 1168 LYS A CA 1
ATOM 9295 C C . LYS A 1 1168 ? -30.919 16.521 -46.423 1.00 54.41 1168 LYS A C 1
ATOM 9297 O O . LYS A 1 1168 ? -32.109 16.783 -46.563 1.00 54.41 1168 LYS A O 1
ATOM 9302 N N . SER A 1 1169 ? -30.119 16.230 -47.457 1.00 50.19 1169 SER A N 1
ATOM 9303 C CA . SER A 1 1169 ? -30.612 16.205 -48.849 1.00 50.19 1169 SER A CA 1
ATOM 9304 C C . SER A 1 1169 ? -31.509 14.995 -49.154 1.00 50.19 1169 SER A C 1
ATOM 9306 O O . SER A 1 1169 ? -32.447 15.102 -49.944 1.00 50.19 1169 SER A O 1
ATOM 9308 N N . PHE A 1 1170 ? -31.288 13.858 -48.485 1.00 46.44 1170 PHE A N 1
ATOM 9309 C CA . PHE A 1 1170 ? -32.158 12.679 -48.592 1.00 46.44 1170 PHE A CA 1
ATOM 9310 C C . PHE A 1 1170 ? -33.521 12.902 -47.910 1.00 46.44 1170 PHE A C 1
ATOM 9312 O O . PHE A 1 1170 ? -34.560 12.490 -48.422 1.00 46.44 1170 PHE A O 1
ATOM 9319 N N . LYS A 1 1171 ? -33.552 13.630 -46.783 1.00 48.19 1171 LYS A N 1
ATOM 9320 C CA . LYS A 1 1171 ? -34.808 14.054 -46.135 1.00 48.19 1171 LYS A CA 1
ATOM 9321 C C . LYS A 1 1171 ? -35.555 15.146 -46.907 1.00 48.19 1171 LYS A C 1
ATOM 9323 O O . LYS A 1 1171 ? -36.770 15.194 -46.815 1.00 48.19 1171 LYS A O 1
ATOM 9328 N N . SER A 1 1172 ? -34.871 15.993 -47.679 1.00 49.22 1172 SER A N 1
ATOM 9329 C CA . SER A 1 1172 ? -35.525 17.016 -48.514 1.00 49.22 1172 SER A CA 1
ATOM 9330 C C . SER A 1 1172 ? -35.989 16.515 -49.888 1.00 49.22 1172 SER A C 1
ATOM 9332 O O . SER A 1 1172 ? -36.574 17.289 -50.630 1.00 49.22 1172 SER A O 1
ATOM 9334 N N . SER A 1 1173 ? -35.662 15.274 -50.263 1.00 47.12 1173 SER A N 1
ATOM 9335 C CA . SER A 1 1173 ? -36.115 14.616 -51.504 1.00 47.12 1173 SER A CA 1
ATOM 9336 C C . SER A 1 1173 ? -37.144 13.503 -51.257 1.00 47.12 1173 SER A C 1
ATOM 9338 O O . SER A 1 1173 ? -37.693 12.956 -52.208 1.00 47.12 1173 SER A O 1
ATOM 9340 N N . SER A 1 1174 ? -37.404 13.175 -49.985 1.00 43.53 1174 SER A N 1
ATOM 9341 C CA . SER A 1 1174 ? -38.451 12.247 -49.522 1.00 43.53 1174 SER A CA 1
ATOM 9342 C C . SER A 1 1174 ? -39.642 12.953 -48.851 1.00 43.53 1174 SER A C 1
ATOM 9344 O O . SER A 1 1174 ? -40.579 12.285 -48.415 1.00 43.53 1174 SER A O 1
ATOM 9346 N N . ILE A 1 1175 ? -39.604 14.288 -48.793 1.00 39.59 1175 ILE A N 1
ATOM 9347 C CA . ILE A 1 1175 ? -40.728 15.205 -48.542 1.00 39.59 1175 ILE A CA 1
ATOM 9348 C C . ILE A 1 1175 ? -41.018 15.882 -49.876 1.00 39.59 1175 ILE A C 1
ATOM 9350 O O . ILE A 1 1175 ? -42.213 16.031 -50.208 1.00 39.59 1175 ILE A O 1
#

Solvent-accessible surface area (backbone atoms only — not comparable to full-atom values): 65209 Å² total; per-residue (Å²): 138,85,83,84,86,86,85,88,82,88,80,84,88,78,88,81,83,80,87,82,83,88,82,85,83,85,87,86,88,83,86,84,87,83,83,86,84,85,81,89,86,86,90,83,88,87,84,86,78,82,76,48,77,63,59,57,49,53,53,51,52,50,54,54,49,53,52,50,54,51,48,54,50,50,49,51,48,48,47,53,64,52,48,47,54,50,50,50,46,51,48,44,65,73,44,59,88,74,61,84,78,72,83,80,60,95,69,89,83,79,88,86,83,90,86,88,88,83,90,82,74,79,75,67,59,27,71,57,37,84,59,58,94,64,86,81,82,77,97,65,84,61,50,76,45,30,31,41,33,33,53,76,52,35,63,38,56,50,48,46,35,68,78,67,43,48,66,44,44,33,61,66,63,47,29,44,82,44,75,52,69,34,56,63,91,48,37,65,59,53,54,50,56,44,57,69,39,97,72,44,80,80,45,50,35,34,60,42,48,20,51,49,46,51,64,34,51,78,67,63,51,38,28,80,39,44,77,59,59,73,68,46,53,61,69,70,60,70,34,34,33,64,47,42,51,53,47,28,18,32,43,61,84,36,32,40,38,47,54,67,19,40,34,35,50,29,27,34,34,33,54,54,57,31,50,80,67,76,46,75,87,51,64,27,53,68,47,39,42,55,53,17,56,75,40,38,68,37,57,68,67,75,83,82,53,71,24,30,11,22,26,46,50,52,17,80,89,49,58,28,47,50,54,50,46,46,66,48,28,19,34,59,32,40,85,22,43,69,56,53,72,62,33,40,63,90,75,55,45,50,50,54,63,22,72,51,43,22,58,57,47,49,52,50,42,54,51,44,63,28,12,41,39,64,80,73,36,71,26,39,61,65,57,27,48,51,38,40,72,62,33,44,20,42,34,36,59,44,42,51,28,71,49,44,41,63,55,35,68,49,92,45,70,72,67,38,65,30,55,42,62,39,58,51,52,16,27,48,46,27,52,38,96,86,25,79,39,76,38,74,45,42,76,83,68,21,65,68,31,47,100,83,37,34,22,45,18,45,27,22,48,58,19,24,41,17,43,31,35,42,63,81,56,52,72,67,58,45,51,51,51,50,14,53,47,46,39,50,54,24,81,89,48,29,53,70,49,43,36,44,61,75,40,60,39,25,80,43,38,55,62,70,59,47,60,50,91,37,73,83,30,70,52,31,43,54,33,40,74,28,44,42,51,63,71,56,61,54,60,34,48,60,39,53,51,51,46,41,68,40,67,26,30,36,65,51,80,39,43,86,61,43,65,50,52,42,23,68,76,28,42,37,44,40,54,49,35,41,66,74,63,76,36,53,38,61,58,37,34,54,50,44,42,53,41,49,52,51,51,38,55,74,71,31,50,73,55,41,23,39,37,43,18,20,52,45,58,41,79,71,51,97,49,70,71,48,53,59,53,50,47,53,47,46,51,50,50,46,50,50,48,50,52,47,50,55,47,48,52,50,49,51,52,48,58,66,74,48,77,85,50,96,68,50,70,70,54,54,50,62,47,62,72,30,69,71,50,48,52,51,51,52,54,49,34,54,74,67,74,42,91,71,61,62,68,60,54,49,52,49,49,50,61,52,50,78,74,44,83,86,80,81,77,73,95,64,68,65,73,56,60,57,59,41,71,76,36,76,64,59,51,51,48,59,59,55,58,64,64,54,61,72,62,64,72,75,76,77,80,86,88,89,87,81,89,76,91,69,68,82,72,67,72,73,78,81,77,89,57,90,70,56,61,58,56,50,55,52,50,49,56,55,46,58,63,54,58,70,65,70,78,46,64,70,58,41,66,79,58,53,68,56,61,69,57,53,52,46,48,50,50,53,53,51,46,34,67,68,43,98,70,77,32,84,71,78,77,51,49,92,78,38,76,63,54,65,36,66,73,41,89,69,49,55,48,66,59,41,19,61,75,49,72,74,37,24,40,50,54,53,52,51,48,50,49,64,36,84,47,66,40,50,96,46,41,34,42,48,44,46,66,77,68,52,36,40,60,71,23,41,55,49,37,44,48,49,55,54,70,60,35,43,84,85,32,69,36,63,22,49,56,46,36,28,44,23,30,46,42,46,50,19,39,31,32,78,24,36,46,24,48,72,32,63,55,48,70,64,54,52,53,38,56,46,51,27,32,67,32,41,63,41,68,44,87,54,63,54,59,66,57,33,44,76,67,64,32,69,57,19,64,74,42,70,65,49,57,30,60,33,53,45,7,51,51,54,57,56,36,47,42,68,77,40,36,93,76,31,44,23,58,82,75,56,49,73,67,55,52,50,52,45,51,52,51,28,51,54,34,24,57,46,55,42,69,90,49,42,66,62,54,48,49,57,52,39,51,43,33,70,72,27,97,48,34,62,63,45,52,50,44,86,37,68,68,40,46,49,52,50,51,31,52,46,52,38,48,26,68,70,36,51,50,40,28,54,58,73,56,18,52,50,49,56,50,28,49,44,50,33,32,28,54,36,17,50,55,26,52,76,68,74,40,83,60,49,88,76,10,42,83,90,78,57,59,64,56,59,51,52,46,48,45,43,64,72,49,48,47,69,52,47,55,52,48,19,46,53,26,62,59,46,42,60,35,58,59,26,36,53,48,36,44,50,51,39,52,50,53,54,50,55,54,53,51,52,56,50,54,55,56,66,72,76,107

Sequence (1175 aa):
MEGSPWPQGKSLVSQDSGGGDMTSPETPDSTPGPGDSGKRRKKRERRKKRVTWQQAGDLAKKAVVERKVRKNRALLWLVLLLVLPVSLALLANHYKHKLPLDFLYGRDPPLSHASPHGQAVREQTTQLGLHGESSASDGSSPDVLRMLVPDVFAESFQRVYRDKLAGDVRRLYNKTVEFDVVPFDKWKTTTQEDMKKRSMGRYHVYSILATWIPTFAEQNCIKDLTGLLSNLDSSYWEDVMPQVRENVATYNNKIFALPVDADVFFMMYNSRILGEHNLRPPETWHEWIEVAKKLHGKDLNGDGEADVGACVVTLKNGYSASYFFAFAAPFIQTYGTDEGIFFDPNTMSPKFAAPEYSAILDLYKVVVDHSTHSVIGETSWQEASDLFLQEKCALTFNFHGALKPILTSLKTKEDAEKFRLKMMPGTKVVLSVDGKSLEECDDHRCPFADENQINRAPFYGEGGVAIAFNPHMTPENLEAATSFAISLTGPEDSLPLLTKAGNLLDPYRYSHFKNLGDPESEESKVYGADGWYHQTLLNWQKDYMSAFEHPNGVKDLAIYGKVQYTGESALESVLIDLFEGKENAEESRARLEKAWSILTSRYGNHIQQKMYQKSLGLPTSSLEVPVVILGVVLVSVGTVAFLAFKNRQLSHSLSKEMKNSRTISKWTKLVEDNPASRLMNVLALVREGKQVDTKLVDALMISLMKKSGDFWSPDWNNNEFAKVKENNEDFANYLQFNLMNNFIDNLGTSGRSNSSRGSKKFSRTITDSPKSEQNLRDILKSASVKMKVTASKDIRKHYKVNDKVFSKSLNDIDKCTSSGNRGIHFIQSSEVRTLEDIGCWNIDIFGVSEVSNGHPILTVVHNIFKQDLEVGEFTTSTLLRDLEVNEEKFFRYVQVIESQMHPENVYHNAVHVADVVHNMLWLLTKGEMAARLGLSKFEVFTSLFACMIHDFDHPGVSNDFLVRTSDKRAVLYNNQSVNENWHVAQAFGLLNEHHEEISWDESWTEDCLFKFRKLCVSMVLATDMSRHFELLGKFRNRVVSSPNAEEAFNPLDAKDRETVLVMAIKACDIATQGKEWKLARKWAMLVQEEFYSQGDKEKDLALTVSPLCDRENVDIVKSQIGFIDAVLFPLYEPLSKVLPNAKCVLTQLERSKSMYKKEMAARSSSQKSFKSSSI

Secondary structure (DSSP, 8-state):
----------------------------------------------------HHHHHHHHHHHHHHHHHHHHHHHHHHHHHHHHHHHHHHHHHHSTTSS-GGGS--------------SSSTTSGGGTSS---------PPPEEEEEEEEHHHHHHHHHHIIIIIHHHHHHHHSEEEEEEEE-HHHHHHHHHHHHTSTT--S-SEEEEEGGGHHHHHHTT-S---HHHHTTS-HHHHHTB-HHHHHHTSEETTEE--EES----EEEEEEHHHHHHTT-PPPSBHHHHHHHHHHHTTS-SSSSSS--EEEE----TTTTHHHHHHHHHHHHH--S-TTS-SSB-TTT--BGGGSTTHHHHHHHHHHHHHTBTHHHHSS--HHHHHHHHHTTSEEEEEEEHHHHHHHHHS--SHHHHHHEEEEEPPBBSEEE-TTSS-EEE--TTT-TT--TTS-B---EESS--EEEEE-TT--HHHHHHHHHHHHHHTSTTTSHHHHHSTT------BGGGGTTTTSTTSHHHHHHHHTT--HHHHHHHHHHHHHHHH-TT-EE---STTHHHHHSTTTHHHHHHHHHTTSS-HHHHHHHHHHHHHHHHHHH-HHHHHHHHHHHTT--SSTTHHHHHHHHHHHHHHHHHHHHHHHHHHHHHHHHHH-TT-S-HHHHHHHHHTSHHHHHHHHHHHHHTTPPP-HHHHHHHHHHHHTTS-S-------HHHHHHHTT-HHHHHHHHHHHHHHHHHGGGS--------SSGGGTTTSSS--TTHHHHHHHHHHHHHHHHHHHTTSSHHHHH---HHHHHHHHHHHHHHHHSSS-------GGG-HHHHTTT-TT--HHHHHHHTTS-HHHHHHHHHHHS--EETTEEGGGHHHHTT--HHHHHHHHHHHHHTS-TT-SSTTHHHHHHHHHHHHHHHTTT-HHHHHT--HHHHHHHHHHHHHTTTT--SS-HHHHHHTT-HHHHHTTTSSHHHHHHHHHHHHHHHHTHHHH---TT--HHHHHHHHHHHHHHHTTT-GGGHHHHHHHHHHHHHHSSSGGGSS-TT-HHHHHHHHHHHHHHHHTGGGGS-HHHHHHHHHHHHHHHHHHHHHHHHTTPPPPTT--TTT--HHHHHHHHIIIIIHHHHHHHHHHSGGGHHHHHHHHHHHHHHHHHHHHHHHHHHHHHTT--

pLDDT: mean 74.58, std 24.87, range [23.28, 98.69]

Organism: NCBI:txid1461544